Protein 4BA0 (pdb70)

Radius of gyration: 27.2 Å; Cα contacts (8 Å, |Δi|>4): 2046; chains: 1; bounding box: 82×53×77 Å

B-factor: mean 31.56, std 13.12, range [14.11, 108.42]

Nearest PDB structures (foldseek):
  4ba0-assembly1_A  TM=1.001E+00  e=0.000E+00  Cellvibrio japonicus
  4b9y-assembly1_A  TM=1.001E+00  e=0.000E+00  Cellvibrio japonicus
  5npc-assembly1_A  TM=1.001E+00  e=0.000E+00  Cellvibrio japonicus
  5i23-assembly1_A  TM=1.001E+00  e=0.000E+00  Cellvibrio japonicus Ueda107
  6jr7-assembly4_D  TM=9.353E-01  e=4.640E-83  Flavobacterium johnsoniae UW101

Sequence (781 aa):
AVFYKEHKLRNDGLVITTNQGNIRLQFKSEAAIEVLYRADSKQLPSFALAQPESAIKAQLTETENHLQFSGGTLTARIQKRPFAISYYRRDSELLLAEESGFQVNKINFRFYLSPGEKILGGGQRILGMDRRGQRFPLYNRAHYGYSSDHSGQMYFGLPAIMSSKQYILVFDNSASGAMDIGKTESDILQLEAKSGRSAYILVAGNSYPSLIENFTQVTGRQPLPPRWALGSFASRFGYRSEAETRATVQKYKTEDFPLDTIVLDLYWFGKDIKGHMGNLDWDKENFPTPLDMMADFKQQGVKTVLITEPFVLTSSKRWDDAVKAKALAKDPQGQPKAFELYFGNGGIIDVFSKEGSRWFSSSIYKDLSKQGVAGWWGDLGEPEMHPEDTQHAIGDADTVHNAYGHRWAEMLYQQQLDQFPELRPFIMMRAGFVGSQRYGMIPWTGDVSRTWGGLASQVELALQMSLLGFGYIHSDLGGFADGETLDKEMYIRWLQYGVFQPVYRPHGQDHIPSEPVFQDEETKAILRPLVKLRYRMLPYIYTAAYQNTLTGMPLMRPLFFSDEKNPALIDNKTSYFWGDSLLVTPITQAGVESVSIPAPKGVWFDFWKDTRYQTDGAPLTLPTDLHTIPVLVKAGAFMPYVPAVSTTEDYRSDSLEIHYYADASVPLAQGEIFEDDGKDPNSIKRNQFDLLTLQATHTDNQLHFQLARTGKGYRGMPERRATTLVIHNASDQYQHLDINGKTIAIAQADCCASTPALACCYDQERRQLQLVFTWGREALNLRLHK

InterPro domains:
  IPR000322 Glycoside hydrolase family 31, TIM barrel domain [PF01055] (257-577)
  IPR011013 Galactose mutarotase-like domain superfamily [SSF74650] (38-241)
  IPR013780 Glycosyl hydrolase, all-beta [G3DSA:2.60.40.1180] (618-668)
  IPR013780 Glycosyl hydrolase, all-beta [G3DSA:2.60.40.1180] (669-816)
  IPR017853 Glycoside hydrolase superfamily [SSF51445] (245-586)
  IPR025887 Glycoside hydrolase family 31, N-terminal domain [PF13802] (57-214)
  IPR048395 Glycosyl hydrolase family 31, C-terminal domain [PF21365] (585-670)

Secondary structure (DSSP, 8-state):
---EEEEE--SSSEEEEETTEEEEEEEEETTEEEEEESTTS--PPPSS-SSTT-----EEEE-SSEEEEE-SSEEEEEETTTTEEEEEETTEEEEEEEEEEE---EEEEEE--TT--EEEEES-BS-S--TTEEEEE-----TT--S-BSS-S-EEEEEEETTSEEEEE---SSEEEEESSSSTTEEEEEESSS--EEEEEE-SSHHHHHHHHHHHH-PPPPPPGGGGSBEE--B---SHHHHHHHHHHHHHHT----EEEE-GGGS-SSSSS-TT--S--TTT-S-HHHHHHHHHHTT-EEEEEE-SEEETTSTTHHHHHHTT-B-B-TTSSBP-EEETTEEEEEB-TTSHHHHHHHHHHHHHHHHHT--EEEE--TTTSS--TT-EETTEEHHHHGGGHHHHHHHHHHHHHHHH-TTS---EEES---TTGGGGTEEEB--S-BSSHHHHHTHHHHHHHHHHTT-TT-B--BT--B--SS--HHHHHHHHHHHHTSS-B-B--BTTS--SGGGS-HHHHHHHHHHHHHHHHTHHHHHHHHHHHHHH---SEEEGGGG-TT-GGGGG--S-EEETTTEEE----STT--EEEE---SEEEEETTT--EEEESSSPEEEE--SS---EEEETT-EEEE----SSGGG---SEEEEEEE--TT-SEEEEEEEE--S--TTTTTTT-SEEEEEEEEE-SSEEEEEEEEES---TT--SSEEEEEEEET--TT--EEEETTEEEE-B-S-GGGS--SEEEETTTTEEEEEEEE-SS-EEEEEE-

Organism: Cellvibrio japonicus (strain Ueda107) (NCBI:txid498211)

Foldseek 3Di:
DKFWDDWDCPPVWIWTQIPVGIWIWFALAQFKIKIFPNPVDDFDFFLQ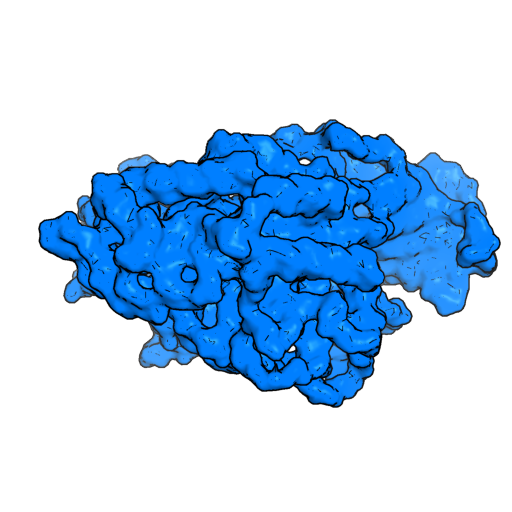FPDRPDGDHWDWDDDPFWIWTHGNFKIWIFGGVRTWIWIDGPNHTQWIWDVAFDDPFTKGKTFADVPKFKAFQADWQCFRGQAQHKAKPFAADDAADFRGGRHHHATEQWMAILSAKIKHQRFQFTWMWHRCNVPVTMTMTTGRGGTRMMMMGGAPALLRRLLRSCVTRHFFQQAFLQQLAAEAAEQAQQALVSQVVSLVLCVVLVFFAQEYEHEDNQQHNDQAQAAQLLHGPCVGYVDVLVSLVVCVVVNYAYEYEHEQKHAPSYPCNVVCQVLVQFWAFPVSHHDWDQDPRGITTGGQLVDPSNLVVVLVSVLVVVVSGHQAYEYECQCVNDFDQRTHHPRGTCRRNNQARVLSVLQSNLVSCCVNCVFFGYAYEYAGHYNSSSNSVYQYERPQHHLALSSLLSFLSNQQSNLSRQHQRYYYQQNGADDDQERPLLSNLLRQQVLLLGRGNHHYYHPSYRRDQSPDDPVSSVLCRVSSLVSQFQSQVNSVQSVVCSVRVNHQKAAPCSLPSPCCVSSRDRQWIDRHDWKIFGGDRDPPQFKDWAQDPAAWKAFPVQRDIDGDRGGTDIGTDDSRHGTMITGAQDKRKTDGGDSYCVPDDQLEIEIEHEHDQVDQKHKDKGKAAPSTGSCCVVQQQIKIKMWMWGDHPWKIKIKIAIDTPHHPPHDQKHWYKYKYFQADPPFQWKAKVRNIDGEDADCPVPDPDQWYADVVRRIIIHIDIHGHDMIMMMTGD

Structure (mmCIF, N/CA/C/O backbone):
data_4BA0
#
_entry.id   4BA0
#
_cell.length_a   197.230
_cell.length_b   197.230
_cell.length_c   103.060
_cell.angle_alpha   90.00
_cell.angle_beta   90.00
_cell.angle_gamma   120.00
#
_symmetry.space_group_name_H-M   'P 6 2 2'
#
loop_
_entity.id
_entity.type
_entity.pdbx_description
1 polymer 'ALPHA-GLUCOSIDASE, PUTATIVE, ADG31B'
2 non-polymer ARGININE
3 non-polymer 5-fluoro-beta-D-glucopyranose
4 non-polymer 1,2-ETHANEDIOL
5 non-polymer 'SULFATE ION'
6 non-polymer 'TRIETHYLENE GLYCOL'
7 non-polymer DI(HYDROXYETHYL)ETHER
8 water water
#
loop_
_atom_site.group_PDB
_atom_site.id
_atom_site.type_symbol
_atom_site.label_atom_id
_atom_site.label_alt_id
_atom_site.label_comp_id
_atom_site.label_asym_id
_atom_site.label_entity_id
_atom_site.label_seq_id
_atom_site.pdbx_PDB_ins_code
_atom_site.Cartn_x
_atom_site.Cartn_y
_atom_site.Cartn_z
_atom_site.occupancy
_atom_site.B_iso_or_equiv
_atom_site.auth_seq_id
_atom_site.auth_comp_id
_atom_site.auth_asym_id
_atom_site.auth_atom_id
_atom_site.pdbx_PDB_model_num
ATOM 1 N N . ALA A 1 35 ? 33.007 74.304 -11.841 1.00 59.44 35 ALA A N 1
ATOM 2 C CA . ALA A 1 35 ? 31.908 73.908 -12.718 1.00 60.63 35 ALA A CA 1
ATOM 3 C C . ALA A 1 35 ? 31.323 72.554 -12.314 1.00 55.79 35 ALA A C 1
ATOM 4 O O . ALA A 1 35 ? 32.033 71.549 -12.269 1.00 47.08 35 ALA A O 1
ATOM 6 N N . VAL A 1 36 ? 30.024 72.541 -12.023 1.00 48.65 36 VAL A N 1
ATOM 7 C CA . VAL A 1 36 ? 29.331 71.322 -11.614 1.00 47.75 36 VAL A CA 1
ATOM 8 C C . VAL A 1 36 ? 28.113 71.073 -12.496 1.00 45.94 36 VAL A C 1
ATOM 9 O O . VAL A 1 36 ? 27.371 71.998 -12.825 1.00 40.70 36 VAL A O 1
ATOM 13 N N . PHE A 1 37 ? 27.911 69.819 -12.878 1.00 42.37 37 PHE A N 1
ATOM 14 C CA . PHE A 1 37 ? 26.753 69.459 -13.687 1.00 39.90 37 PHE A CA 1
ATOM 15 C C . PHE A 1 37 ? 26.266 68.044 -13.394 1.00 46.18 37 PHE A C 1
ATOM 16 O O . PHE A 1 37 ? 27.018 67.198 -12.903 1.00 46.65 37 PHE A O 1
ATOM 24 N N . TYR A 1 38 ? 24.994 67.809 -13.693 1.00 43.00 38 TYR A N 1
ATOM 25 C CA . TYR A 1 38 ? 24.356 66.527 -13.452 1.00 40.88 38 TYR A CA 1
ATOM 26 C C . TYR A 1 38 ? 24.881 65.463 -14.413 1.00 44.18 38 TYR A C 1
ATOM 27 O O . TYR A 1 38 ? 25.142 65.746 -15.583 1.00 46.20 38 TYR A O 1
ATOM 36 N N . LYS A 1 39 ? 25.038 64.239 -13.913 1.00 48.38 39 LYS A N 1
ATOM 37 C CA . LYS A 1 39 ? 25.432 63.116 -14.763 1.00 48.42 39 LYS A CA 1
ATOM 38 C C . LYS A 1 39 ? 24.398 61.996 -14.731 1.00 49.82 39 LYS A C 1
ATOM 39 O O . LYS A 1 39 ? 23.995 61.492 -15.777 1.00 56.19 39 LYS A O 1
ATOM 45 N N . GLU A 1 40 ? 23.968 61.616 -13.531 1.00 49.12 40 GLU A N 1
ATOM 46 C CA . GLU A 1 40 ? 23.062 60.478 -13.362 1.00 50.85 40 GLU A CA 1
ATOM 47 C C . GLU A 1 40 ? 22.375 60.498 -11.993 1.00 52.33 40 GLU A C 1
ATOM 48 O O . GLU A 1 40 ? 22.831 61.181 -11.073 1.00 50.32 40 GLU A O 1
ATOM 50 N N . HIS A 1 41 ? 21.273 59.761 -11.864 1.00 45.95 41 HIS A N 1
ATOM 51 C CA . HIS A 1 41 ? 20.618 59.595 -10.570 1.00 51.91 41 HIS A CA 1
ATOM 52 C C . HIS A 1 41 ? 20.025 58.198 -10.392 1.00 54.64 41 HIS A C 1
ATOM 53 O O . HIS A 1 41 ? 19.733 57.506 -11.368 1.00 57.51 41 HIS A O 1
ATOM 60 N N . LYS A 1 42 ? 19.872 57.788 -9.134 1.00 56.47 42 LYS A N 1
ATOM 61 C CA . LYS A 1 42 ? 19.208 56.537 -8.779 1.00 57.95 42 LYS A CA 1
ATOM 62 C C . LYS A 1 42 ? 18.176 56.876 -7.714 1.00 58.22 42 LYS A C 1
ATOM 63 O O . LYS A 1 42 ? 18.411 57.752 -6.883 1.00 56.64 42 LYS A O 1
ATOM 65 N N . LEU A 1 43 ? 17.040 56.189 -7.723 1.00 60.30 43 LEU A N 1
ATOM 66 C CA . LEU A 1 43 ? 15.924 56.600 -6.877 1.00 72.08 43 LEU A CA 1
ATOM 67 C C . LEU A 1 43 ? 15.571 55.628 -5.751 1.00 85.28 43 LEU A C 1
ATOM 68 O O . LEU A 1 43 ? 14.476 55.690 -5.198 1.00 95.01 43 LEU A O 1
ATOM 73 N N . ARG A 1 44 ? 16.489 54.744 -5.386 1.00 90.05 44 ARG A N 1
ATOM 74 C CA . ARG A 1 44 ? 16.158 53.757 -4.364 1.00 98.95 44 ARG A CA 1
ATOM 75 C C . ARG A 1 44 ? 17.068 53.828 -3.138 1.00 97.02 44 ARG A C 1
ATOM 76 O O . ARG A 1 44 ? 18.290 53.764 -3.274 1.00 96.89 44 ARG A O 1
ATOM 77 N N . ASN A 1 45 ? 16.487 53.968 -1.942 1.00 92.74 45 ASN A N 1
ATOM 78 C CA . ASN A 1 45 ? 15.040 54.093 -1.726 1.00 92.78 45 ASN A CA 1
ATOM 79 C C . ASN A 1 45 ? 14.742 54.405 -0.257 1.00 84.89 45 ASN A C 1
ATOM 80 O O . ASN A 1 45 ? 15.326 53.785 0.631 1.00 89.64 45 ASN A O 1
ATOM 82 N N . ASP A 1 46 ? 13.850 55.357 0.015 1.00 70.34 46 ASP A N 1
ATOM 83 C CA . ASP A 1 46 ? 13.187 56.166 -1.000 1.00 68.42 46 ASP A CA 1
ATOM 84 C C . ASP A 1 46 ? 13.956 57.463 -1.207 1.00 63.99 46 ASP A C 1
ATOM 85 O O . ASP A 1 46 ? 13.357 58.523 -1.401 1.00 57.90 46 ASP A O 1
ATOM 90 N N . GLY A 1 47 ? 15.279 57.386 -1.140 1.00 60.67 47 GLY A N 1
ATOM 91 C CA . GLY A 1 47 ? 16.107 58.567 -1.295 1.00 59.99 47 GLY A CA 1
ATOM 92 C C . GLY A 1 47 ? 16.555 58.756 -2.728 1.00 57.99 47 GLY A C 1
ATOM 93 O O . GLY A 1 47 ? 16.710 57.786 -3.472 1.00 56.40 47 GLY A O 1
ATOM 94 N N . LEU A 1 48 ? 16.755 60.011 -3.118 1.00 50.02 48 LEU A N 1
ATOM 95 C CA . LEU A 1 48 ? 17.288 60.324 -4.437 1.00 44.86 48 LEU A CA 1
ATOM 96 C C . LEU A 1 48 ? 18.799 60.471 -4.362 1.00 46.85 48 LEU A C 1
ATOM 97 O O . LEU A 1 48 ? 19.321 61.283 -3.596 1.00 43.11 48 LEU A O 1
ATOM 102 N N . VAL A 1 49 ? 19.506 59.673 -5.151 1.00 44.67 49 VAL A N 1
ATOM 103 C CA . VAL A 1 49 ? 20.955 59.754 -5.190 1.00 44.53 49 VAL A CA 1
ATOM 104 C C . VAL A 1 49 ? 21.407 60.305 -6.532 1.00 42.70 49 VAL A C 1
ATOM 105 O O . VAL A 1 49 ? 21.239 59.665 -7.565 1.00 46.33 49 VAL A O 1
ATOM 109 N N . ILE A 1 50 ? 21.988 61.497 -6.506 1.00 38.85 50 ILE A N 1
ATOM 110 C CA . ILE A 1 50 ? 22.403 62.174 -7.727 1.00 40.95 50 ILE A CA 1
ATOM 111 C C . ILE A 1 50 ? 23.921 62.148 -7.880 1.00 45.08 50 ILE A C 1
ATOM 112 O O . ILE A 1 50 ? 24.657 62.383 -6.918 1.00 44.72 50 ILE A O 1
ATOM 117 N N . THR A 1 51 ? 24.383 61.839 -9.088 1.00 41.87 51 THR A N 1
ATOM 118 C CA . THR A 1 51 ? 25.800 61.898 -9.399 1.00 42.46 51 THR A CA 1
ATOM 119 C C . THR A 1 51 ? 26.084 63.121 -10.256 1.00 42.21 51 THR A C 1
ATOM 120 O O . THR A 1 51 ? 25.475 63.313 -11.306 1.00 46.16 51 THR A O 1
ATOM 124 N N . THR A 1 52 ? 26.999 63.963 -9.797 1.00 43.94 52 THR A N 1
ATOM 125 C CA . THR A 1 52 ? 27.480 65.064 -10.617 1.00 40.56 52 THR A CA 1
ATOM 126 C C . THR A 1 52 ? 28.910 64.737 -11.014 1.00 41.25 52 THR A C 1
ATOM 127 O O . THR A 1 52 ? 29.449 63.713 -10.602 1.00 45.41 52 THR A O 1
ATOM 131 N N . ASN A 1 53 ? 29.523 65.599 -11.814 1.00 39.03 53 ASN A N 1
ATOM 132 C CA . ASN A 1 53 ? 30.921 65.412 -12.170 1.00 44.78 53 ASN A CA 1
ATOM 133 C C . ASN A 1 53 ? 31.825 65.498 -10.939 1.00 50.07 53 ASN A C 1
ATOM 134 O O . ASN A 1 53 ? 33.012 65.184 -11.009 1.00 47.33 53 ASN A O 1
ATOM 139 N N . GLN A 1 54 ? 31.259 65.918 -9.810 1.00 52.92 54 GLN A N 1
ATOM 140 C CA . GLN A 1 54 ? 32.056 66.121 -8.604 1.00 58.17 54 GLN A CA 1
ATOM 141 C C . GLN A 1 54 ? 31.768 65.137 -7.468 1.00 58.70 54 GLN A C 1
ATOM 142 O O . GLN A 1 54 ? 32.468 65.138 -6.457 1.00 64.37 54 GLN A O 1
ATOM 148 N N . GLY A 1 55 ? 30.750 64.297 -7.631 1.00 52.24 55 GLY A N 1
ATOM 149 C CA . GLY A 1 55 ? 30.447 63.296 -6.625 1.00 50.41 55 GLY A CA 1
ATOM 150 C C . GLY A 1 55 ? 28.962 63.088 -6.389 1.00 49.51 55 GLY A C 1
ATOM 151 O O . GLY A 1 55 ? 28.132 63.549 -7.170 1.00 45.63 55 GLY A O 1
ATOM 152 N N . ASN A 1 56 ? 28.630 62.389 -5.307 1.00 50.11 56 ASN A N 1
ATOM 153 C CA . ASN A 1 56 ? 27.244 62.027 -5.019 1.00 49.20 56 ASN A CA 1
ATOM 154 C C . ASN A 1 56 ? 26.535 62.963 -4.044 1.00 41.82 56 ASN A C 1
ATOM 155 O O . ASN A 1 56 ? 27.140 63.472 -3.097 1.00 38.17 56 ASN A O 1
ATOM 160 N N . ILE A 1 57 ? 25.242 63.169 -4.291 1.00 35.01 57 ILE A N 1
ATOM 161 C CA . ILE A 1 57 ? 24.371 63.951 -3.416 1.00 34.18 57 ILE A CA 1
ATOM 162 C C . ILE A 1 57 ? 23.127 63.131 -3.078 1.00 39.41 57 ILE A C 1
ATOM 163 O O . ILE A 1 57 ? 22.455 62.621 -3.973 1.00 44.49 57 ILE A O 1
ATOM 168 N N . ARG A 1 58 ? 22.821 63.002 -1.791 1.00 39.06 58 ARG A N 1
ATOM 169 C CA . ARG A 1 58 ? 21.668 62.206 -1.375 1.00 40.01 58 ARG A CA 1
ATOM 170 C C . ARG A 1 58 ? 20.569 63.105 -0.841 1.00 41.00 58 ARG A C 1
ATOM 171 O O . ARG A 1 58 ? 20.803 63.905 0.062 1.00 39.04 58 ARG A O 1
ATOM 179 N N . LEU A 1 59 ? 19.373 62.975 -1.403 1.00 42.45 59 LEU A N 1
ATOM 180 C CA . LEU A 1 59 ? 18.228 63.737 -0.922 1.00 42.18 59 LEU A CA 1
ATOM 181 C C . LEU A 1 59 ? 17.198 62.797 -0.303 1.00 42.53 59 LEU A C 1
ATOM 182 O O . LEU A 1 59 ? 16.822 61.797 -0.911 1.00 41.61 59 LEU A O 1
ATOM 187 N N . GLN A 1 60 ? 16.758 63.112 0.912 1.00 37.56 60 GLN A N 1
ATOM 188 C CA . GLN A 1 60 ? 15.748 62.306 1.596 1.00 41.77 60 GLN A CA 1
ATOM 189 C C . GLN A 1 60 ? 14.758 63.198 2.320 1.00 39.37 60 GLN A C 1
ATOM 190 O O . GLN A 1 60 ? 15.148 64.087 3.080 1.00 34.39 60 GLN A O 1
ATOM 196 N N . PHE A 1 61 ? 13.474 62.970 2.074 1.00 40.11 61 PHE A N 1
ATOM 197 C CA . PHE A 1 61 ? 12.449 63.672 2.827 1.00 40.64 61 PHE A CA 1
ATOM 198 C C . PHE A 1 61 ? 12.340 63.042 4.211 1.00 41.46 61 PHE A C 1
ATOM 199 O O . PHE A 1 61 ? 12.198 61.826 4.340 1.00 43.40 61 PHE A O 1
ATOM 207 N N . LYS A 1 62 ? 12.448 63.870 5.244 1.00 35.78 62 LYS A N 1
ATOM 208 C CA . LYS A 1 62 ? 12.297 63.401 6.616 1.00 38.07 62 LYS A CA 1
ATOM 209 C C . LYS A 1 62 ? 10.845 63.576 7.046 1.00 41.51 62 LYS A C 1
ATOM 210 O O . LYS A 1 62 ? 10.425 63.088 8.096 1.00 39.10 62 LYS A O 1
ATOM 216 N N . SER A 1 63 ? 10.093 64.289 6.215 1.00 41.35 63 SER A N 1
ATOM 217 C CA . SER A 1 63 ? 8.657 64.468 6.382 1.00 38.53 63 SER A CA 1
ATOM 218 C C . SER A 1 63 ? 8.147 65.099 5.095 1.00 38.99 63 SER A C 1
ATOM 219 O O . SER A 1 63 ? 8.922 65.329 4.170 1.00 39.35 63 SER A O 1
ATOM 222 N N . GLU A 1 64 ? 6.852 65.385 5.028 1.00 37.08 64 GLU A N 1
ATOM 223 C CA . GLU A 1 64 ? 6.287 66.001 3.835 1.00 43.57 64 GLU A CA 1
ATOM 224 C C . GLU A 1 64 ? 6.765 67.445 3.672 1.00 45.77 64 GLU A C 1
ATOM 225 O O . GLU A 1 64 ? 6.637 68.027 2.592 1.00 45.81 64 GLU A O 1
ATOM 228 N N . ALA A 1 65 ? 7.313 68.014 4.745 1.00 40.05 65 ALA A N 1
ATOM 229 C CA . ALA A 1 65 ? 7.686 69.425 4.754 1.00 36.44 65 ALA A CA 1
ATOM 230 C C . ALA A 1 65 ? 9.183 69.667 4.949 1.00 38.13 65 ALA A C 1
ATOM 231 O O . ALA A 1 65 ? 9.616 70.818 5.029 1.00 35.82 65 ALA A O 1
ATOM 233 N N . ALA A 1 66 ? 9.970 68.599 5.030 1.00 35.57 66 ALA A N 1
ATOM 234 C CA . ALA A 1 66 ? 11.386 68.750 5.380 1.00 32.33 66 ALA A CA 1
ATOM 235 C C . ALA A 1 66 ? 12.284 67.801 4.601 1.00 35.28 66 ALA A C 1
ATOM 236 O O . ALA A 1 66 ? 12.003 66.607 4.499 1.00 37.66 66 ALA A O 1
ATOM 238 N N . ILE A 1 67 ? 13.374 68.333 4.061 1.00 31.11 67 ILE A N 1
ATOM 239 C CA . ILE A 1 67 ? 14.274 67.531 3.248 1.00 33.01 67 ILE A CA 1
ATOM 240 C C . ILE A 1 67 ? 15.700 67.654 3.771 1.00 35.34 67 ILE A C 1
ATOM 241 O O . ILE A 1 67 ? 16.130 68.739 4.182 1.00 30.95 67 ILE A O 1
ATOM 246 N N . GLU A 1 68 ? 16.414 66.529 3.777 1.00 34.38 68 GLU A N 1
ATOM 247 C CA . GLU A 1 68 ? 17.828 66.499 4.125 1.00 36.97 68 GLU A CA 1
ATOM 248 C C . GLU A 1 68 ? 18.628 66.340 2.840 1.00 39.36 68 GLU A C 1
ATOM 249 O O . GLU A 1 68 ? 18.369 65.434 2.049 1.00 37.32 68 GLU A O 1
ATOM 255 N N . VAL A 1 69 ? 19.593 67.233 2.638 1.00 36.23 69 VAL A N 1
ATOM 256 C CA . VAL A 1 69 ? 20.452 67.213 1.460 1.00 34.85 69 VAL A CA 1
ATOM 257 C C . VAL A 1 69 ? 21.900 66.946 1.879 1.00 35.44 69 VAL A C 1
ATOM 258 O O . VAL A 1 69 ? 22.526 67.779 2.539 1.00 34.09 69 VAL A O 1
ATOM 262 N N . LEU A 1 70 ? 22.418 65.781 1.499 1.00 32.40 70 LEU A N 1
ATOM 263 C CA . LEU A 1 70 ? 23.754 65.357 1.902 1.00 34.88 70 LEU A CA 1
ATOM 264 C C . LEU A 1 70 ? 24.706 65.357 0.710 1.00 37.96 70 LEU A C 1
ATOM 265 O O . LEU A 1 70 ? 24.565 64.547 -0.207 1.00 38.07 70 LEU A O 1
ATOM 270 N N . TYR A 1 71 ? 25.669 66.272 0.720 1.00 36.33 71 TYR A N 1
ATOM 271 C CA . TYR A 1 71 ? 26.718 66.266 -0.290 1.00 35.89 71 TYR A CA 1
ATOM 272 C C . TYR A 1 71 ? 27.837 65.329 0.153 1.00 33.47 71 TYR A C 1
ATOM 273 O O . TYR A 1 71 ? 27.900 64.945 1.318 1.00 36.96 71 TYR A O 1
ATOM 282 N N . ARG A 1 72 ? 28.713 64.964 -0.778 1.00 35.96 72 ARG A N 1
ATOM 283 C CA . ARG A 1 72 ? 29.733 63.945 -0.534 1.00 40.41 72 ARG A CA 1
ATOM 284 C C . ARG A 1 72 ? 29.109 62.678 0.056 1.00 39.05 72 ARG A C 1
ATOM 285 O O . ARG A 1 72 ? 29.674 62.056 0.960 1.00 38.74 72 ARG A O 1
ATOM 293 N N . ALA A 1 73 ? 27.950 62.294 -0.466 1.00 34.90 73 ALA A N 1
ATOM 294 C CA . ALA A 1 73 ? 27.180 61.200 0.116 1.00 39.56 73 ALA A CA 1
ATOM 295 C C . ALA A 1 73 ? 27.946 59.896 -0.001 1.00 45.00 73 ALA A C 1
ATOM 296 O O . ALA A 1 73 ? 27.714 58.953 0.749 1.00 47.71 73 ALA A O 1
ATOM 298 N N . ASP A 1 74 ? 28.871 59.881 -0.955 1.00 49.56 74 ASP A N 1
ATOM 299 C CA . ASP A 1 74 ? 29.773 58.772 -1.221 1.00 64.35 74 ASP A CA 1
ATOM 300 C C . ASP A 1 74 ? 30.688 58.450 -0.035 1.00 67.02 74 ASP A C 1
ATOM 301 O O . ASP A 1 74 ? 30.997 57.285 0.224 1.00 68.61 74 ASP A O 1
ATOM 306 N N . SER A 1 75 ? 31.120 59.485 0.682 1.00 60.17 75 SER A N 1
ATOM 307 C CA . SER A 1 75 ? 32.171 59.337 1.687 1.00 52.87 75 SER A CA 1
ATOM 308 C C . SER A 1 75 ? 31.649 59.096 3.100 1.00 51.49 75 SER A C 1
ATOM 309 O O . SER A 1 75 ? 30.457 59.235 3.368 1.00 48.29 75 SER A O 1
ATOM 312 N N . LYS A 1 76 ? 32.558 58.729 4.000 1.00 49.28 76 LYS A N 1
ATOM 313 C CA . LYS A 1 76 ? 32.221 58.570 5.410 1.00 46.89 76 LYS A CA 1
ATOM 314 C C . LYS A 1 76 ? 32.357 59.906 6.120 1.00 42.68 76 LYS A C 1
ATOM 315 O O . LYS A 1 76 ? 33.387 60.576 6.018 1.00 39.79 76 LYS A O 1
ATOM 321 N N . GLN A 1 77 ? 31.314 60.299 6.836 1.00 39.78 77 GLN A N 1
ATOM 322 C CA . GLN A 1 77 ? 31.357 61.537 7.599 1.00 41.37 77 GLN A CA 1
ATOM 323 C C . GLN A 1 77 ? 30.508 61.421 8.855 1.00 38.80 77 GLN A C 1
ATOM 324 O O . GLN A 1 77 ? 29.792 60.438 9.028 1.00 38.37 77 GLN A O 1
ATOM 330 N N . LEU A 1 78 ? 30.609 62.409 9.740 1.00 35.40 78 LEU A N 1
ATOM 331 C CA . LEU A 1 78 ? 29.818 62.404 10.964 1.00 41.38 78 LEU A CA 1
ATOM 332 C C . LEU A 1 78 ? 28.341 62.269 10.630 1.00 38.86 78 LEU A C 1
ATOM 333 O O . LEU A 1 78 ? 27.890 62.744 9.590 1.00 33.96 78 LEU A O 1
ATOM 338 N N . PRO A 1 79 ? 27.584 61.613 11.515 1.00 40.29 79 PRO A N 1
ATOM 339 C CA . PRO A 1 79 ? 26.141 61.486 11.315 1.00 35.00 79 PRO A CA 1
ATOM 340 C C . PRO A 1 79 ? 25.450 62.807 11.592 1.00 36.26 79 PRO A C 1
ATOM 341 O O . PRO A 1 79 ? 26.057 63.742 12.127 1.00 33.41 79 PRO A O 1
ATOM 345 N N . SER A 1 80 ? 24.177 62.878 11.233 1.00 34.07 80 SER A N 1
ATOM 346 C CA . SER A 1 80 ? 23.357 64.016 11.598 1.00 34.16 80 SER A CA 1
ATOM 347 C C . SER A 1 80 ? 23.238 64.131 13.115 1.00 35.99 80 SER A C 1
ATOM 348 O O . SER A 1 80 ? 23.109 63.127 13.817 1.00 32.96 80 SER A O 1
ATOM 351 N N . PHE A 1 81 ? 23.275 65.360 13.619 1.00 30.84 81 PHE A N 1
ATOM 352 C CA . PHE A 1 81 ? 22.964 65.610 15.021 1.00 31.45 81 PHE A CA 1
ATOM 353 C C . PHE A 1 81 ? 21.600 66.274 15.144 1.00 32.84 81 PHE A C 1
ATOM 354 O O . PHE A 1 81 ? 20.925 66.139 16.167 1.00 30.70 81 PHE A O 1
ATOM 362 N N . ALA A 1 82 ? 21.199 66.992 14.100 1.00 29.20 82 ALA A N 1
ATOM 363 C CA . ALA A 1 82 ? 19.977 67.793 14.149 1.00 28.60 82 ALA A CA 1
ATOM 364 C C . ALA A 1 82 ? 18.698 66.966 14.055 1.00 32.44 82 ALA A C 1
ATOM 365 O O . ALA A 1 82 ? 17.664 67.371 14.571 1.00 28.78 82 ALA A O 1
ATOM 367 N N . LEU A 1 83 ? 18.767 65.820 13.384 1.00 34.38 83 LEU A N 1
ATOM 368 C CA . LEU A 1 83 ? 17.571 65.010 13.129 1.00 33.69 83 LEU A CA 1
ATOM 369 C C . LEU A 1 83 ? 17.246 64.050 14.264 1.00 31.89 83 LEU A C 1
ATOM 370 O O . LEU A 1 83 ? 18.125 63.347 14.770 1.00 31.58 83 LEU A O 1
ATOM 375 N N . ALA A 1 84 ? 15.976 64.019 14.656 1.00 28.63 84 ALA A N 1
ATOM 376 C CA . ALA A 1 84 ? 15.516 63.093 15.682 1.00 29.84 84 ALA A CA 1
ATOM 377 C C . ALA A 1 84 ? 15.501 61.662 15.146 1.00 34.23 84 ALA A C 1
ATOM 378 O O . ALA A 1 84 ? 15.734 60.707 15.890 1.00 38.59 84 ALA A O 1
ATOM 380 N N . GLN A 1 85 ? 15.210 61.521 13.856 1.00 33.69 85 GLN A N 1
ATOM 381 C CA . GLN A 1 85 ? 15.237 60.222 13.187 1.00 42.42 85 GLN A CA 1
ATOM 382 C C . GLN A 1 85 ? 16.056 60.294 11.899 1.00 42.17 85 GLN A C 1
ATOM 383 O O . GLN A 1 85 ? 15.504 60.409 10.804 1.00 37.85 85 GLN A O 1
ATOM 389 N N . PRO A 1 86 ? 17.385 60.226 12.032 1.00 43.68 86 PRO A N 1
ATOM 390 C CA . PRO A 1 86 ? 18.305 60.429 10.907 1.00 45.68 86 PRO A CA 1
ATOM 391 C C . PRO A 1 86 ? 18.080 59.454 9.753 1.00 48.66 86 PRO A C 1
ATOM 392 O O . PRO A 1 86 ? 18.268 59.831 8.595 1.00 48.22 86 PRO A O 1
ATOM 396 N N . GLU A 1 87 ? 17.681 58.225 10.062 1.00 48.17 87 GLU A N 1
ATOM 397 C CA . GLU A 1 87 ? 17.572 57.184 9.040 1.00 54.18 87 GLU A CA 1
ATOM 398 C C . GLU A 1 87 ? 16.246 57.206 8.270 1.00 52.92 87 GLU A C 1
ATOM 399 O O . GLU A 1 87 ? 16.116 56.562 7.234 1.00 49.56 87 GLU A O 1
ATOM 402 N N . SER A 1 88 ? 15.266 57.956 8.759 1.00 52.88 88 SER A N 1
ATOM 403 C CA . SER A 1 88 ? 13.964 57.971 8.097 1.00 58.10 88 SER A CA 1
ATOM 404 C C . SER A 1 88 ? 14.026 58.602 6.704 1.00 56.80 88 SER A C 1
ATOM 405 O O . SER A 1 88 ? 14.892 59.430 6.416 1.00 55.73 88 SER A O 1
ATOM 408 N N . ALA A 1 89 ? 13.102 58.184 5.844 1.00 54.79 89 ALA A N 1
ATOM 409 C CA . ALA A 1 89 ? 12.973 58.716 4.492 1.00 53.81 89 ALA A CA 1
ATOM 410 C C . ALA A 1 89 ? 11.588 58.370 3.958 1.00 56.47 89 ALA A C 1
ATOM 411 O O . ALA A 1 89 ? 11.323 57.223 3.597 1.00 59.51 89 ALA A O 1
ATOM 413 N N . ILE A 1 90 ? 10.700 59.356 3.917 1.00 51.74 90 ILE A N 1
ATOM 414 C CA . ILE A 1 90 ? 9.328 59.111 3.484 1.00 54.99 90 ILE A CA 1
ATOM 415 C C . ILE A 1 90 ? 9.208 59.091 1.964 1.00 60.11 90 ILE A C 1
ATOM 416 O O . ILE A 1 90 ? 10.050 59.645 1.251 1.00 58.56 90 ILE A O 1
ATOM 421 N N . LYS A 1 91 ? 8.160 58.435 1.477 1.00 62.09 91 LYS A N 1
ATOM 422 C CA . LYS A 1 91 ? 7.946 58.258 0.046 1.00 65.21 91 LYS A CA 1
ATOM 423 C C . LYS A 1 91 ? 7.664 59.585 -0.650 1.00 57.83 91 LYS A C 1
ATOM 424 O O . LYS A 1 91 ? 6.742 60.308 -0.280 1.00 58.16 91 LYS A O 1
ATOM 430 N N . ALA A 1 92 ? 8.464 59.893 -1.664 1.00 57.38 92 ALA A N 1
ATOM 431 C CA . ALA A 1 92 ? 8.307 61.124 -2.424 1.00 58.29 92 ALA A CA 1
ATOM 432 C C . ALA A 1 92 ? 8.127 60.797 -3.897 1.00 60.33 92 ALA A C 1
ATOM 433 O O . ALA A 1 92 ? 8.300 59.648 -4.307 1.00 64.06 92 ALA A O 1
ATOM 435 N N . GLN A 1 93 ? 7.778 61.798 -4.697 1.00 56.21 93 GLN A N 1
ATOM 436 C CA . GLN A 1 93 ? 7.633 61.574 -6.130 1.00 59.52 93 GLN A CA 1
ATOM 437 C C . GLN A 1 93 ? 8.757 62.242 -6.913 1.00 56.44 93 GLN A C 1
ATOM 438 O O . GLN A 1 93 ? 9.127 63.389 -6.643 1.00 49.45 93 GLN A O 1
ATOM 444 N N . LEU A 1 94 ? 9.298 61.507 -7.878 1.00 52.59 94 LEU A N 1
ATOM 445 C CA . LEU A 1 94 ? 10.362 62.006 -8.735 1.00 50.21 94 LEU A CA 1
ATOM 446 C C . LEU A 1 94 ? 9.862 62.148 -10.165 1.00 57.56 94 LEU A C 1
ATOM 447 O O . LEU A 1 94 ? 9.238 61.233 -10.708 1.00 57.55 94 LEU A O 1
ATOM 452 N N . THR A 1 95 ? 10.125 63.303 -10.770 1.00 55.58 95 THR A N 1
ATOM 453 C CA . THR A 1 95 ? 9.765 63.538 -12.165 1.00 56.35 95 THR A CA 1
ATOM 454 C C . THR A 1 95 ? 10.930 64.201 -12.886 1.00 56.85 95 THR A C 1
ATOM 455 O O . THR A 1 95 ? 11.655 65.007 -12.303 1.00 54.05 95 THR A O 1
ATOM 459 N N . GLU A 1 96 ? 11.109 63.858 -14.155 1.00 56.03 96 GLU A N 1
ATOM 460 C CA . GLU A 1 96 ? 12.276 64.309 -14.899 1.00 61.51 96 GLU A CA 1
ATOM 461 C C . GLU A 1 96 ? 11.909 65.049 -16.177 1.00 62.78 96 GLU A C 1
ATOM 462 O O . GLU A 1 96 ? 10.936 64.714 -16.849 1.00 67.36 96 GLU A O 1
ATOM 468 N N . THR A 1 97 ? 12.702 66.065 -16.499 1.00 59.53 97 THR A N 1
ATOM 469 C CA . THR A 1 97 ? 12.559 66.800 -17.745 1.00 58.46 97 THR A CA 1
ATOM 470 C C . THR A 1 97 ? 13.935 67.015 -18.358 1.00 61.94 97 THR A C 1
ATOM 471 O O . THR A 1 97 ? 14.946 66.583 -17.798 1.00 59.94 97 THR A O 1
ATOM 475 N N . GLU A 1 98 ? 13.972 67.678 -19.508 1.00 65.56 98 GLU A N 1
ATOM 476 C CA . GLU A 1 98 ? 15.220 67.877 -20.237 1.00 69.17 98 GLU A CA 1
ATOM 477 C C . GLU A 1 98 ? 16.301 68.508 -19.367 1.00 66.38 98 GLU A C 1
ATOM 478 O O . GLU A 1 98 ? 17.457 68.087 -19.397 1.00 63.89 98 GLU A O 1
ATOM 480 N N . ASN A 1 99 ? 15.914 69.504 -18.578 1.00 65.73 99 ASN A N 1
ATOM 481 C CA . ASN A 1 99 ? 16.882 70.303 -17.837 1.00 63.74 99 ASN A CA 1
ATOM 482 C C . ASN A 1 99 ? 16.744 70.218 -16.319 1.00 57.25 99 ASN A C 1
ATOM 483 O O . ASN A 1 99 ? 17.552 70.798 -15.586 1.00 51.08 99 ASN A O 1
ATOM 488 N N . HIS A 1 100 ? 15.732 69.497 -15.846 1.00 53.15 100 HIS A N 1
ATOM 489 C CA . HIS A 1 100 ? 15.435 69.468 -14.417 1.00 53.00 100 HIS A CA 1
ATOM 490 C C . HIS A 1 100 ? 15.000 68.105 -13.889 1.00 52.12 100 HIS A C 1
ATOM 491 O O . HIS A 1 100 ? 14.475 67.271 -14.624 1.00 52.90 100 HIS A O 1
ATOM 498 N N . LEU A 1 101 ? 15.244 67.895 -12.601 1.00 52.30 101 LEU A N 1
ATOM 499 C CA . LEU A 1 101 ? 14.624 66.816 -11.848 1.00 50.54 101 LEU A CA 1
ATOM 500 C C . LEU A 1 101 ? 13.736 67.467 -10.804 1.00 53.33 101 LEU A C 1
ATOM 501 O O . LEU A 1 101 ? 14.037 68.562 -10.333 1.00 55.85 101 LEU A O 1
ATOM 506 N N . GLN A 1 102 ? 12.644 66.803 -10.438 1.00 51.59 102 GLN A N 1
ATOM 507 C CA . GLN A 1 102 ? 11.803 67.292 -9.355 1.00 53.95 102 GLN A CA 1
ATOM 508 C C . GLN A 1 102 ? 11.536 66.198 -8.333 1.00 52.74 102 GLN A C 1
ATOM 509 O O . GLN A 1 102 ? 10.967 65.154 -8.657 1.00 54.99 102 GLN A O 1
ATOM 515 N N . PHE A 1 103 ? 11.966 66.446 -7.102 1.00 44.40 103 PHE A N 1
ATOM 516 C CA . PHE A 1 103 ? 11.779 65.508 -6.006 1.00 45.40 103 PHE A CA 1
ATOM 517 C C . PHE A 1 103 ? 10.821 66.148 -5.014 1.00 44.68 103 PHE A C 1
ATOM 518 O O . PHE A 1 103 ? 11.161 67.119 -4.332 1.00 41.23 103 PHE A O 1
ATOM 526 N N . SER A 1 104 ? 9.614 65.601 -4.943 1.00 43.55 104 SER A N 1
ATOM 527 C CA . SER A 1 104 ? 8.514 66.294 -4.299 1.00 43.36 104 SER A CA 1
ATOM 528 C C . SER A 1 104 ? 7.857 65.481 -3.192 1.00 45.19 104 SER A C 1
ATOM 529 O O . SER A 1 104 ? 7.496 64.323 -3.388 1.00 49.11 104 SER A O 1
ATOM 532 N N . GLY A 1 105 ? 7.717 66.099 -2.026 1.00 46.52 105 GLY A N 1
ATOM 533 C CA . GLY A 1 105 ? 6.929 65.531 -0.948 1.00 56.02 105 GLY A CA 1
ATOM 534 C C . GLY A 1 105 ? 5.592 66.248 -0.858 1.00 62.73 105 GLY A C 1
ATOM 535 O O . GLY A 1 105 ? 5.257 67.067 -1.716 1.00 64.53 105 GLY A O 1
ATOM 536 N N . GLY A 1 106 ? 4.827 65.946 0.183 1.00 64.06 106 GLY A N 1
ATOM 537 C CA . GLY A 1 106 ? 3.546 66.595 0.405 1.00 72.16 106 GLY A CA 1
ATOM 538 C C . GLY A 1 106 ? 3.505 68.060 0.001 1.00 71.78 106 GLY A C 1
ATOM 539 O O . GLY A 1 106 ? 2.820 68.428 -0.950 1.00 79.88 106 GLY A O 1
ATOM 540 N N . THR A 1 107 ? 4.246 68.899 0.716 1.00 59.52 107 THR A N 1
ATOM 541 C CA . THR A 1 107 ? 4.204 70.336 0.474 1.00 56.46 107 THR A CA 1
ATOM 542 C C . THR A 1 107 ? 5.516 70.879 -0.103 1.00 50.52 107 THR A C 1
ATOM 543 O O . THR A 1 107 ? 5.511 71.826 -0.890 1.00 49.24 107 THR A O 1
ATOM 547 N N . LEU A 1 108 ? 6.631 70.264 0.278 1.00 43.15 108 LEU A N 1
ATOM 548 C CA . LEU A 1 108 ? 7.949 70.741 -0.137 1.00 38.79 108 LEU A CA 1
ATOM 549 C C . LEU A 1 108 ? 8.447 70.040 -1.405 1.00 41.70 108 LEU A C 1
ATOM 550 O O . LEU A 1 108 ? 8.363 68.816 -1.528 1.00 38.02 108 LEU A O 1
ATOM 555 N N . THR A 1 109 ? 8.964 70.827 -2.346 1.00 38.94 109 THR A N 1
ATOM 556 C CA . THR A 1 109 ? 9.521 70.280 -3.577 1.00 40.22 109 THR A CA 1
ATOM 557 C C . THR A 1 109 ? 10.938 70.783 -3.792 1.00 37.26 109 THR A C 1
ATOM 558 O O . THR A 1 109 ? 11.217 71.971 -3.598 1.00 37.18 109 THR A O 1
ATOM 562 N N . ALA A 1 110 ? 11.831 69.870 -4.162 1.00 33.46 110 ALA A N 1
ATOM 563 C CA . ALA A 1 110 ? 13.190 70.236 -4.545 1.00 37.28 110 ALA A CA 1
ATOM 564 C C . ALA A 1 110 ? 13.279 70.235 -6.060 1.00 42.36 110 ALA A C 1
ATOM 565 O O . ALA A 1 110 ? 12.966 69.236 -6.705 1.00 48.88 110 ALA A O 1
ATOM 567 N N . ARG A 1 111 ? 13.691 71.362 -6.629 1.00 40.15 111 ARG A N 1
ATOM 568 C CA . ARG A 1 111 ? 13.811 71.482 -8.076 1.00 38.17 111 ARG A CA 1
ATOM 569 C C . ARG A 1 111 ? 15.282 71.473 -8.443 1.00 42.03 111 ARG A C 1
ATOM 570 O O . ARG A 1 111 ? 16.027 72.382 -8.080 1.00 40.71 111 ARG A O 1
ATOM 578 N N . ILE A 1 112 ? 15.696 70.430 -9.152 1.00 37.93 112 ILE A N 1
ATOM 579 C CA . ILE A 1 112 ? 17.105 70.215 -9.434 1.00 44.71 112 ILE A CA 1
ATOM 580 C C . ILE A 1 112 ? 17.442 70.581 -10.876 1.00 44.30 112 ILE A C 1
ATOM 581 O O . ILE A 1 112 ? 17.078 69.868 -11.807 1.00 47.51 112 ILE A O 1
ATOM 586 N N . GLN A 1 113 ? 18.130 71.706 -11.049 1.00 42.02 113 GLN A N 1
ATOM 587 C CA . GLN A 1 113 ? 18.581 72.150 -12.363 1.00 38.54 113 GLN A CA 1
ATOM 588 C C . GLN A 1 113 ? 19.850 71.396 -12.740 1.00 41.67 113 GLN A C 1
ATOM 589 O O . GLN A 1 113 ? 20.803 71.342 -11.962 1.00 41.98 113 GLN A O 1
ATOM 595 N N . LYS A 1 114 ? 19.864 70.815 -13.935 1.00 42.62 114 LYS A N 1
ATOM 596 C CA . LYS A 1 114 ? 20.951 69.930 -14.337 1.00 41.84 114 LYS A CA 1
ATOM 597 C C . LYS A 1 114 ? 22.244 70.652 -14.722 1.00 42.82 114 LYS A C 1
ATOM 598 O O . LYS A 1 114 ? 23.329 70.245 -14.305 1.00 45.96 114 LYS A O 1
ATOM 604 N N . ARG A 1 115 ? 22.135 71.711 -15.519 1.00 43.36 115 ARG A N 1
ATOM 605 C CA . ARG A 1 115 ? 23.327 72.408 -16.004 1.00 46.03 115 ARG A CA 1
ATOM 606 C C . ARG A 1 115 ? 23.132 73.924 -16.069 1.00 49.70 115 ARG A C 1
ATOM 607 O O . ARG A 1 115 ? 22.280 74.409 -16.816 1.00 52.01 115 ARG A O 1
ATOM 609 N N . PRO A 1 116 ? 23.898 74.679 -15.259 1.00 48.45 116 PRO A N 1
ATOM 610 C CA . PRO A 1 116 ? 24.818 74.179 -14.233 1.00 48.20 116 PRO A CA 1
ATOM 611 C C . PRO A 1 116 ? 24.027 73.540 -13.106 1.00 45.45 116 PRO A C 1
ATOM 612 O O . PRO A 1 116 ? 22.837 73.821 -12.980 1.00 46.94 116 PRO A O 1
ATOM 616 N N . PHE A 1 117 ? 24.661 72.705 -12.292 1.00 39.19 117 PHE A N 1
ATOM 617 C CA . PHE A 1 117 ? 23.926 72.043 -11.224 1.00 39.27 117 PHE A CA 1
ATOM 618 C C . PHE A 1 117 ? 23.539 73.016 -10.107 1.00 38.12 117 PHE A C 1
ATOM 619 O O . PHE A 1 117 ? 24.390 73.710 -9.553 1.00 37.43 117 PHE A O 1
ATOM 627 N N . ALA A 1 118 ? 22.253 73.051 -9.777 1.00 37.30 118 ALA A N 1
ATOM 628 C CA . ALA A 1 118 ? 21.766 73.882 -8.680 1.00 37.31 118 ALA A CA 1
ATOM 629 C C . ALA A 1 118 ? 20.410 73.387 -8.217 1.00 36.42 118 ALA A C 1
ATOM 630 O O . ALA A 1 118 ? 19.537 73.107 -9.035 1.00 37.93 118 ALA A O 1
ATOM 632 N N . ILE A 1 119 ? 20.237 73.278 -6.904 1.00 35.11 119 ILE A N 1
ATOM 633 C CA . ILE A 1 119 ? 18.951 72.875 -6.346 1.00 35.19 119 ILE A CA 1
ATOM 634 C C . ILE A 1 119 ? 18.234 74.083 -5.766 1.00 35.92 119 ILE A C 1
ATOM 635 O O . ILE A 1 119 ? 18.847 74.935 -5.117 1.00 35.19 119 ILE A O 1
ATOM 640 N N . SER A 1 120 ? 16.931 74.153 -6.001 1.00 32.08 120 SER A N 1
ATOM 641 C CA . SER A 1 120 ? 16.119 75.193 -5.386 1.00 35.02 120 SER A CA 1
ATOM 642 C C . SER A 1 120 ? 14.886 74.550 -4.767 1.00 39.53 120 SER A C 1
ATOM 643 O O . SER A 1 120 ? 14.492 73.448 -5.150 1.00 35.90 120 SER A O 1
ATOM 646 N N . TYR A 1 121 ? 14.283 75.231 -3.803 1.00 36.18 121 TYR A N 1
ATOM 647 C CA . TYR A 1 121 ? 13.228 74.621 -3.012 1.00 35.81 121 TYR A CA 1
ATOM 648 C C . TYR A 1 121 ? 11.955 75.445 -3.060 1.00 36.11 121 TYR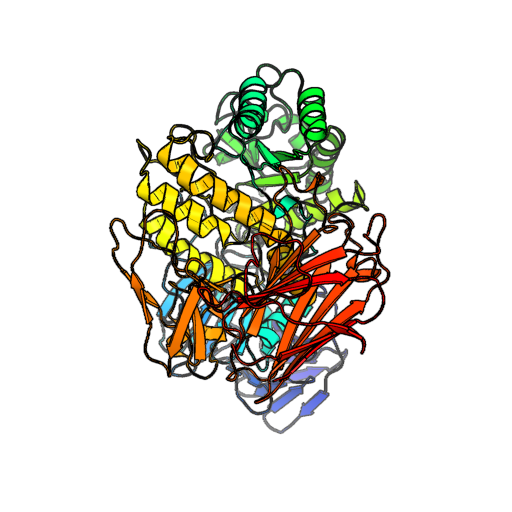 A C 1
ATOM 649 O O . TYR A 1 121 ? 11.997 76.669 -2.947 1.00 35.48 121 TYR A O 1
ATOM 658 N N . TYR A 1 122 ? 10.831 74.756 -3.245 1.00 33.36 122 TYR A N 1
ATOM 659 C CA . TYR A 1 122 ? 9.535 75.399 -3.419 1.00 35.50 122 TYR A CA 1
ATOM 660 C C . TYR A 1 122 ? 8.489 74.827 -2.472 1.00 37.88 122 TYR A C 1
ATOM 661 O O . TYR A 1 122 ? 8.489 73.635 -2.184 1.00 41.06 122 TYR A O 1
ATOM 670 N N A ARG A 1 123 ? 7.593 75.689 -2.000 0.50 35.33 123 ARG A N 1
ATOM 671 N N B ARG A 1 123 ? 7.626 75.699 -1.967 0.50 35.47 123 ARG A N 1
ATOM 672 C CA A ARG A 1 123 ? 6.395 75.255 -1.287 0.50 41.96 123 ARG A CA 1
ATOM 673 C CA B ARG A 1 123 ? 6.400 75.271 -1.318 0.50 42.03 123 ARG A CA 1
ATOM 674 C C A ARG A 1 123 ? 5.185 75.741 -2.076 0.50 46.09 123 ARG A C 1
ATOM 675 C C B ARG A 1 123 ? 5.309 75.700 -2.277 0.50 46.78 123 ARG A C 1
ATOM 676 O O A ARG A 1 123 ? 4.984 76.948 -2.220 0.50 43.06 123 ARG A O 1
ATOM 677 O O B ARG A 1 123 ? 5.313 76.838 -2.756 0.50 47.97 123 ARG A O 1
ATOM 692 N N . ASP A 1 124 ? 4.385 74.799 -2.575 1.00 50.99 124 ASP A N 1
ATOM 693 C CA . ASP A 1 124 ? 3.403 75.083 -3.613 1.00 63.11 124 ASP A CA 1
ATOM 694 C C . ASP A 1 124 ? 4.208 75.375 -4.869 1.00 67.74 124 ASP A C 1
ATOM 695 O O . ASP A 1 124 ? 4.981 74.536 -5.334 1.00 70.35 124 ASP A O 1
ATOM 700 N N . SER A 1 125 ? 4.044 76.580 -5.400 1.00 67.13 125 SER A N 1
ATOM 701 C CA . SER A 1 125 ? 4.859 77.033 -6.515 1.00 62.35 125 SER A CA 1
ATOM 702 C C . SER A 1 125 ? 5.673 78.258 -6.107 1.00 52.72 125 SER A C 1
ATOM 703 O O . SER A 1 125 ? 6.181 78.991 -6.955 1.00 57.97 125 SER A O 1
ATOM 706 N N . GLU A 1 126 ? 5.798 78.474 -4.802 1.00 43.76 126 GLU A N 1
ATOM 707 C CA . GLU A 1 126 ? 6.573 79.600 -4.297 1.00 44.73 126 GLU A CA 1
ATOM 708 C C . GLU A 1 126 ? 8.017 79.211 -4.008 1.00 44.14 126 GLU A C 1
ATOM 709 O O . GLU A 1 126 ? 8.284 78.302 -3.222 1.00 43.80 126 GLU A O 1
ATOM 715 N N . LEU A 1 127 ? 8.948 79.911 -4.638 1.00 45.21 127 LEU A N 1
ATOM 716 C CA . LEU A 1 127 ? 10.362 79.677 -4.377 1.00 47.20 127 LEU A CA 1
ATOM 717 C C . LEU A 1 127 ? 10.700 80.090 -2.955 1.00 46.10 127 LEU A C 1
ATOM 718 O O . LEU A 1 127 ? 10.416 81.215 -2.540 1.00 52.59 127 LEU A O 1
ATOM 723 N N . LEU A 1 128 ? 11.307 79.178 -2.206 1.00 38.75 128 LEU A N 1
ATOM 724 C CA . LEU A 1 128 ? 11.715 79.472 -0.842 1.00 34.77 128 LEU A CA 1
ATOM 725 C C . LEU A 1 128 ? 13.167 79.894 -0.818 1.00 37.02 128 LEU A C 1
ATOM 726 O O . LEU A 1 128 ? 13.512 80.975 -0.333 1.00 35.54 128 LEU A O 1
ATOM 731 N N . LEU A 1 129 ? 14.014 79.027 -1.358 1.00 35.17 129 LEU A N 1
ATOM 732 C CA . LEU A 1 129 ? 15.451 79.200 -1.270 1.00 37.88 129 LEU A CA 1
ATOM 733 C C . LEU A 1 129 ? 16.099 78.551 -2.481 1.00 38.85 129 LEU A C 1
ATOM 734 O O . LEU A 1 129 ? 15.707 77.457 -2.881 1.00 35.22 129 LEU A O 1
ATOM 739 N N . ALA A 1 130 ? 17.080 79.233 -3.073 1.00 35.94 130 ALA A N 1
ATOM 740 C CA . ALA A 1 130 ? 17.819 78.686 -4.204 1.00 33.65 130 ALA A CA 1
ATOM 741 C C . ALA A 1 130 ? 19.312 78.665 -3.928 1.00 39.66 130 ALA A C 1
ATOM 742 O O . ALA A 1 130 ? 19.877 79.647 -3.440 1.00 35.93 130 ALA A O 1
ATOM 744 N N . GLU A 1 131 ? 19.948 77.541 -4.236 1.00 32.14 131 GLU A N 1
ATOM 745 C CA . GLU A 1 131 ? 21.396 77.481 -4.229 1.00 35.16 131 GLU A CA 1
ATOM 746 C C . GLU A 1 131 ? 21.950 78.485 -5.235 1.00 38.41 131 GLU A C 1
ATOM 747 O O . GLU A 1 131 ? 21.374 78.694 -6.304 1.00 36.61 131 GLU A O 1
ATOM 753 N N . GLU A 1 132 ? 23.062 79.119 -4.881 1.00 32.35 132 GLU A N 1
ATOM 754 C CA . GLU A 1 132 ? 23.836 79.867 -5.856 1.00 35.96 132 GLU A CA 1
ATOM 755 C C . GLU A 1 132 ? 24.842 78.874 -6.400 1.00 38.51 132 GLU A C 1
ATOM 756 O O . GLU A 1 132 ? 24.502 78.041 -7.244 1.00 41.56 132 GLU A O 1
ATOM 762 N N . SER A 1 133 ? 26.069 78.931 -5.889 1.00 36.73 133 SER A N 1
ATOM 763 C CA . SER A 1 133 ? 27.079 77.935 -6.228 1.00 45.65 133 SER A CA 1
ATOM 764 C C . SER A 1 133 ? 26.832 76.643 -5.455 1.00 46.88 133 SER A C 1
ATOM 765 O O . SER A 1 133 ? 27.367 75.594 -5.798 1.00 39.67 133 SER A O 1
ATOM 768 N N . GLY A 1 134 ? 26.020 76.725 -4.407 1.00 46.30 134 GLY A N 1
ATOM 769 C CA . GLY A 1 134 ? 25.706 75.559 -3.600 1.00 42.44 134 GLY A CA 1
ATOM 770 C C . GLY A 1 134 ? 26.916 75.035 -2.851 1.00 41.06 134 GLY A C 1
ATOM 771 O O . GLY A 1 134 ? 27.611 75.788 -2.171 1.00 36.84 134 GLY A O 1
ATOM 772 N N . PHE A 1 135 ? 27.173 73.736 -2.980 1.00 40.39 135 PHE A N 1
ATOM 773 C CA . PHE A 1 135 ? 28.279 73.105 -2.268 1.00 38.34 135 PHE A CA 1
ATOM 774 C C . PHE A 1 135 ? 29.626 73.291 -2.962 1.00 36.30 135 PHE A C 1
ATOM 775 O O . PHE A 1 135 ? 29.760 73.050 -4.161 1.00 38.65 135 PHE A O 1
ATOM 783 N N . GLN A 1 136 ? 30.620 73.717 -2.187 1.00 37.68 136 GLN A N 1
ATOM 784 C CA . GLN A 1 136 ? 31.995 73.809 -2.667 1.00 51.24 136 GLN A CA 1
ATOM 785 C C . GLN A 1 136 ? 32.916 73.158 -1.633 1.00 60.68 136 GLN A C 1
ATOM 786 O O . GLN A 1 136 ? 32.697 73.297 -0.418 1.00 53.95 136 GLN A O 1
ATOM 788 N N . VAL A 1 137 ? 33.935 72.452 -2.117 1.00 64.53 137 VAL A N 1
ATOM 789 C CA . VAL A 1 137 ? 34.826 71.658 -1.263 1.00 75.95 137 VAL A CA 1
ATOM 790 C C . VAL A 1 137 ? 36.134 72.340 -0.853 1.00 80.38 137 VAL A C 1
ATOM 791 O O . VAL A 1 137 ? 36.309 73.551 -1.005 1.00 70.72 137 VAL A O 1
ATOM 795 N N . ASN A 1 138 ? 37.055 71.526 -0.344 1.00 90.25 138 ASN A N 1
ATOM 796 C CA . ASN A 1 138 ? 38.321 72.006 0.198 1.00 98.19 138 ASN A CA 1
ATOM 797 C C . ASN A 1 138 ? 39.224 72.611 -0.874 1.00 105.68 138 ASN A C 1
ATOM 798 O O . ASN A 1 138 ? 40.112 73.412 -0.575 1.00 108.42 138 ASN A O 1
ATOM 803 N N . LYS A 1 141 ? 37.672 72.408 3.281 1.00 53.59 141 LYS A N 1
ATOM 804 C CA . LYS A 1 141 ? 36.640 73.200 3.947 1.00 48.17 141 LYS A CA 1
ATOM 805 C C . LYS A 1 141 ? 35.293 72.985 3.277 1.00 47.11 141 LYS A C 1
ATOM 806 O O . LYS A 1 141 ? 35.219 72.655 2.096 1.00 58.41 141 LYS A O 1
ATOM 809 N N . ILE A 1 142 ? 34.229 73.174 4.047 1.00 30.88 142 ILE A N 1
ATOM 810 C CA . ILE A 1 142 ? 32.873 72.970 3.574 1.00 34.78 142 ILE A CA 1
ATOM 811 C C . ILE A 1 142 ? 32.245 74.333 3.354 1.00 40.06 142 ILE A C 1
ATOM 812 O O . ILE A 1 142 ? 32.404 75.237 4.177 1.00 35.75 142 ILE A O 1
ATOM 817 N N . ASN A 1 143 ? 31.537 74.482 2.244 1.00 37.55 143 ASN A N 1
ATOM 818 C CA . ASN A 1 143 ? 30.982 75.770 1.878 1.00 43.71 143 ASN A CA 1
ATOM 819 C C . ASN A 1 143 ? 29.669 75.608 1.126 1.00 40.12 143 ASN A C 1
ATOM 820 O O . ASN A 1 143 ? 29.601 74.900 0.123 1.00 45.68 143 ASN A O 1
ATOM 825 N N . PHE A 1 144 ? 28.621 76.243 1.637 1.00 30.30 144 PHE A N 1
ATOM 826 C CA . PHE A 1 144 ? 27.333 76.282 0.958 1.00 26.85 144 PHE A CA 1
ATOM 827 C C . PHE A 1 144 ? 26.971 77.736 0.679 1.00 32.04 144 PHE A C 1
ATOM 828 O O . PHE A 1 144 ? 27.032 78.579 1.580 1.00 29.11 144 PHE A O 1
ATOM 836 N N . ARG A 1 145 ? 26.582 78.022 -0.560 1.00 30.89 145 ARG A N 1
ATOM 837 C CA . ARG A 1 145 ? 26.191 79.374 -0.956 1.00 31.13 145 ARG A CA 1
ATOM 838 C C . ARG A 1 145 ? 24.788 79.380 -1.565 1.00 31.97 145 ARG A C 1
ATOM 839 O O . ARG A 1 145 ? 24.514 78.635 -2.505 1.00 33.04 145 ARG A O 1
ATOM 847 N N . PHE A 1 146 ? 23.906 80.212 -1.008 1.00 30.45 146 PHE A N 1
ATOM 848 C CA . PHE A 1 146 ? 22.529 80.352 -1.482 1.00 29.74 146 PHE A CA 1
ATOM 849 C C . PHE A 1 146 ? 22.240 81.798 -1.842 1.00 34.64 146 PHE A C 1
ATOM 850 O O . PHE A 1 146 ? 22.837 82.721 -1.278 1.00 30.67 146 PHE A O 1
ATOM 858 N N . TYR A 1 147 ? 21.299 81.999 -2.759 1.00 32.80 147 TYR A N 1
ATOM 859 C CA . TYR A 1 147 ? 20.777 83.342 -3.015 1.00 31.25 147 TYR A CA 1
ATOM 860 C C . TYR A 1 147 ? 19.828 83.756 -1.896 1.00 32.48 147 TYR A C 1
ATOM 861 O O . TYR A 1 147 ? 19.136 82.924 -1.316 1.00 32.28 147 TYR A O 1
ATOM 870 N N . LEU A 1 148 ? 19.814 85.047 -1.592 1.00 34.86 148 LEU A N 1
ATOM 871 C CA . LEU A 1 148 ? 18.800 85.621 -0.722 1.00 36.76 148 LEU A CA 1
ATOM 872 C C . LEU A 1 148 ? 17.921 86.519 -1.583 1.00 42.21 148 LEU A C 1
ATOM 873 O O . LEU A 1 148 ? 18.427 87.230 -2.454 1.00 42.11 148 LEU A O 1
ATOM 878 N N . SER A 1 149 ? 16.613 86.485 -1.348 1.00 35.16 149 SER A N 1
ATOM 879 C CA . SER A 1 149 ? 15.685 87.327 -2.094 1.00 36.91 149 SER A CA 1
ATOM 880 C C . SER A 1 149 ? 15.769 88.761 -1.602 1.00 43.04 149 SER A C 1
ATOM 881 O O . SER A 1 149 ? 16.110 89.004 -0.447 1.00 43.88 149 SER A O 1
ATOM 884 N N . PRO A 1 150 ? 15.455 89.724 -2.476 1.00 48.61 150 PRO A N 1
ATOM 885 C CA . PRO A 1 150 ? 15.399 91.102 -1.985 1.00 51.58 150 PRO A CA 1
ATOM 886 C C . PRO A 1 150 ? 14.267 91.235 -0.972 1.00 47.20 150 PRO A C 1
ATOM 887 O O . PRO A 1 150 ? 13.167 90.714 -1.186 1.00 45.61 150 PRO A O 1
ATOM 891 N N . GLY A 1 151 ? 14.546 91.903 0.139 1.00 41.76 151 GLY A N 1
ATOM 892 C CA . GLY A 1 151 ? 13.538 92.116 1.159 1.00 36.98 151 GLY A CA 1
ATOM 893 C C . GLY A 1 151 ? 13.404 90.963 2.136 1.00 37.65 151 GLY A C 1
ATOM 894 O O . GLY A 1 151 ? 12.800 91.106 3.193 1.00 38.68 151 GLY A O 1
ATOM 895 N N . GLU A 1 152 ? 13.968 89.811 1.793 1.00 32.31 152 GLU A N 1
ATOM 896 C CA . GLU A 1 152 ? 13.920 88.675 2.701 1.00 33.17 152 GLU A CA 1
ATOM 897 C C . GLU A 1 152 ? 14.585 89.024 4.040 1.00 26.53 152 GLU A C 1
ATOM 898 O O . GLU A 1 152 ? 15.722 89.507 4.070 1.00 30.38 152 GLU A O 1
ATOM 904 N N . LYS A 1 153 ? 13.865 88.807 5.139 1.00 30.19 153 LYS A N 1
ATOM 905 C CA . LYS A 1 153 ? 14.415 89.026 6.480 1.00 25.86 153 LYS A CA 1
ATOM 906 C C . LYS A 1 153 ? 14.819 87.684 7.090 1.00 32.74 153 LYS A C 1
ATOM 907 O O . LYS A 1 153 ? 14.146 86.671 6.886 1.00 31.38 153 LYS A O 1
ATOM 913 N N . ILE A 1 154 ? 15.929 87.672 7.817 1.00 30.53 154 ILE A N 1
ATOM 914 C CA . ILE A 1 154 ? 16.503 86.415 8.294 1.00 27.88 154 ILE A CA 1
ATOM 915 C C . ILE A 1 154 ? 16.793 86.426 9.792 1.00 29.55 154 ILE A C 1
ATOM 916 O O . ILE A 1 154 ? 17.708 87.115 10.250 1.00 31.41 154 ILE A O 1
ATOM 921 N N . LEU A 1 155 ? 16.022 85.658 10.555 1.00 24.91 155 LEU A N 1
ATOM 922 C CA . LEU A 1 155 ? 16.336 85.431 11.957 1.00 22.87 155 LEU A CA 1
ATOM 923 C C . LEU A 1 155 ? 17.207 84.187 12.061 1.00 26.45 155 LEU A C 1
ATOM 924 O O . LEU A 1 155 ? 17.298 83.403 11.111 1.00 30.31 155 LEU A O 1
ATOM 929 N N . GLY A 1 156 ? 17.858 83.997 13.201 1.00 27.97 156 GLY A N 1
ATOM 930 C CA . GLY A 1 156 ? 18.635 82.785 13.396 1.00 31.49 156 GLY A CA 1
ATOM 931 C C . GLY A 1 156 ? 20.035 82.984 13.943 1.00 32.74 156 GLY A C 1
ATOM 932 O O . GLY A 1 156 ? 20.422 84.090 14.344 1.00 28.40 156 GLY A O 1
ATOM 933 N N . GLY A 1 157 ? 20.796 81.894 13.959 1.00 28.48 157 GLY A N 1
ATOM 934 C CA . GLY A 1 157 ? 22.146 81.895 14.490 1.00 27.55 157 GLY A CA 1
ATOM 935 C C . GLY A 1 157 ? 22.162 81.625 15.982 1.00 26.42 157 GLY A C 1
ATOM 936 O O . GLY A 1 157 ? 23.227 81.506 16.594 1.00 26.08 157 GLY A O 1
ATOM 937 N N . GLY A 1 158 ? 20.970 81.519 16.567 1.00 27.70 158 GLY A N 1
ATOM 938 C CA . GLY A 1 158 ? 20.837 81.307 17.996 1.00 27.99 158 GLY A CA 1
ATOM 939 C C . GLY A 1 158 ? 21.163 82.561 18.783 1.00 30.10 158 GLY A C 1
ATOM 940 O O . GLY A 1 158 ? 20.751 83.662 18.408 1.00 29.74 158 GLY A O 1
ATOM 941 N N . GLN A 1 159 ? 21.917 82.403 19.866 1.00 25.15 159 GLN A N 1
ATOM 942 C CA . GLN A 1 159 ? 22.213 83.533 20.743 1.00 24.76 159 GLN A CA 1
ATOM 943 C C . GLN A 1 159 ? 23.213 84.486 20.111 1.00 25.34 159 GLN A C 1
ATOM 944 O O . GLN A 1 159 ? 24.388 84.155 19.965 1.00 24.98 159 GLN A O 1
ATOM 950 N N . ARG A 1 160 ? 22.720 85.658 19.727 1.00 24.48 160 ARG A N 1
ATOM 951 C CA . ARG A 1 160 ? 23.545 86.782 19.290 1.00 20.38 160 ARG A CA 1
ATOM 952 C C . ARG A 1 160 ? 22.761 88.003 19.729 1.00 23.15 160 ARG A C 1
ATOM 953 O O . ARG A 1 160 ? 21.548 87.921 19.890 1.00 23.94 160 ARG A O 1
ATOM 961 N N . ILE A 1 161 ? 23.427 89.137 19.909 1.00 22.58 161 ILE A N 1
ATOM 962 C CA . ILE A 1 161 ? 22.690 90.369 20.172 1.00 23.31 161 ILE A CA 1
ATOM 963 C C . ILE A 1 161 ? 23.062 91.337 19.057 1.00 26.38 161 ILE A C 1
ATOM 964 O O . ILE A 1 161 ? 24.060 92.047 19.145 1.00 25.88 161 ILE A O 1
ATOM 969 N N . LEU A 1 162 ? 22.256 91.319 17.997 1.00 24.49 162 LEU A N 1
ATOM 970 C CA . LEU A 1 162 ? 22.606 91.934 16.719 1.00 25.51 162 LEU A CA 1
ATOM 971 C C . LEU A 1 162 ? 21.401 92.596 16.065 1.00 27.05 162 LEU A C 1
ATOM 972 O O . LEU A 1 162 ? 21.537 93.282 15.045 1.00 28.22 162 LEU A O 1
ATOM 977 N N . GLY A 1 163 ? 20.226 92.382 16.650 1.00 25.60 163 GLY A N 1
ATOM 978 C CA . GLY A 1 163 ? 18.970 92.770 16.026 1.00 24.68 163 GLY A CA 1
ATOM 979 C C . GLY A 1 163 ? 18.249 91.510 15.575 1.00 26.45 163 GLY A C 1
ATOM 980 O O . GLY A 1 163 ? 18.881 90.543 15.172 1.00 25.51 163 GLY A O 1
ATOM 981 N N . MET A 1 164 ? 16.923 91.507 15.655 1.00 23.69 164 MET A N 1
ATOM 982 C CA . MET A 1 164 ? 16.151 90.303 15.321 1.00 24.44 164 MET A CA 1
ATOM 983 C C . MET A 1 164 ? 16.433 89.781 13.910 1.00 23.96 164 MET A C 1
ATOM 984 O O . MET A 1 164 ? 16.539 88.573 13.691 1.00 25.97 164 MET A O 1
ATOM 989 N N . ASP A 1 165 ? 16.514 90.697 12.950 1.00 22.52 165 ASP A N 1
ATOM 990 C CA . ASP A 1 165 ? 16.845 90.359 11.568 1.00 24.63 165 ASP A CA 1
ATOM 991 C C . ASP A 1 165 ? 18.363 90.396 11.425 1.00 29.67 165 ASP A C 1
ATOM 992 O O . ASP A 1 165 ? 18.969 91.465 11.516 1.00 26.71 165 ASP A O 1
ATOM 997 N N . ARG A 1 166 ? 18.971 89.231 11.219 1.00 26.16 166 ARG A N 1
ATOM 998 C CA . ARG A 1 166 ? 20.430 89.115 11.188 1.00 29.68 166 ARG A CA 1
ATOM 999 C C . ARG A 1 166 ? 21.006 89.290 9.790 1.00 28.60 166 ARG A C 1
ATOM 1000 O O . ARG A 1 166 ? 22.218 89.168 9.599 1.00 29.20 166 ARG A O 1
ATOM 1008 N N . ARG A 1 167 ? 20.154 89.571 8.808 1.00 28.27 167 ARG A N 1
ATOM 1009 C CA . ARG A 1 167 ? 20.668 89.838 7.467 1.00 29.09 167 ARG A CA 1
ATOM 1010 C C . ARG A 1 167 ? 21.596 91.051 7.494 1.00 32.87 167 ARG A C 1
ATOM 1011 O O . ARG A 1 167 ? 21.298 92.054 8.148 1.00 28.78 167 ARG A O 1
ATOM 1019 N N . GLY A 1 168 ? 22.721 90.950 6.791 1.00 30.12 168 GLY A N 1
ATOM 1020 C CA . GLY A 1 168 ? 23.726 91.996 6.816 1.00 31.51 168 GLY A CA 1
ATOM 1021 C C . GLY A 1 168 ? 24.810 91.698 7.841 1.00 33.23 168 GLY A C 1
ATOM 1022 O O . GLY A 1 168 ? 25.744 92.479 8.009 1.00 34.41 168 GLY A O 1
ATOM 1023 N N . GLN A 1 169 ? 24.685 90.562 8.524 1.00 27.25 169 GLN A N 1
ATOM 1024 C CA . GLN A 1 169 ? 25.654 90.159 9.543 1.00 24.56 169 GLN A CA 1
ATOM 1025 C C . GLN A 1 169 ? 26.409 88.885 9.156 1.00 26.18 169 GLN A C 1
ATOM 1026 O O . GLN A 1 169 ? 25.880 88.017 8.462 1.00 26.56 169 GLN A O 1
ATOM 1032 N N . ARG A 1 170 ? 27.648 88.790 9.626 1.00 23.97 170 ARG A N 1
ATOM 1033 C CA . ARG A 1 170 ? 28.448 87.585 9.507 1.00 28.74 170 ARG A CA 1
ATOM 1034 C C . ARG A 1 170 ? 28.949 87.255 10.906 1.00 30.96 170 ARG A C 1
ATOM 1035 O O . ARG A 1 170 ? 29.330 88.151 11.661 1.00 27.75 170 ARG A O 1
ATOM 1043 N N . PHE A 1 171 ? 28.919 85.981 11.272 1.00 28.88 171 PHE A N 1
ATOM 1044 C CA . PHE A 1 171 ? 29.389 85.573 12.585 1.00 26.49 171 PHE A CA 1
ATOM 1045 C C . PHE A 1 171 ? 29.831 84.105 12.615 1.00 28.93 171 PHE A C 1
ATOM 1046 O O . PHE A 1 171 ? 29.435 83.307 11.766 1.00 27.38 171 PHE A O 1
ATOM 1054 N N . PRO A 1 172 ? 30.680 83.756 13.587 1.00 29.25 172 PRO A N 1
ATOM 1055 C CA . PRO A 1 172 ? 31.178 82.381 13.668 1.00 27.12 172 PRO A CA 1
ATOM 1056 C C . PRO A 1 172 ? 30.140 81.396 14.192 1.00 28.02 172 PRO A C 1
ATOM 1057 O O . PRO A 1 172 ? 29.238 81.764 14.949 1.00 24.67 172 PRO A O 1
ATOM 1061 N N . LEU A 1 173 ? 30.265 80.146 13.766 1.00 27.99 173 LEU A N 1
ATOM 1062 C CA . LEU A 1 173 ? 29.547 79.049 14.410 1.00 28.72 173 LEU A CA 1
ATOM 1063 C C . LEU A 1 173 ? 30.552 78.332 15.300 1.00 31.34 173 LEU A C 1
ATOM 1064 O O . LEU A 1 173 ? 31.225 77.387 14.874 1.00 29.27 173 LEU A O 1
ATOM 1069 N N . TYR A 1 174 ? 30.691 78.825 16.524 1.00 24.57 174 TYR A N 1
ATOM 1070 C CA . TYR A 1 174 ? 31.609 78.236 17.485 1.00 25.42 174 TYR A CA 1
ATOM 1071 C C . TYR A 1 174 ? 31.153 78.655 18.878 1.00 25.74 174 TYR A C 1
ATOM 1072 O O . TYR A 1 174 ? 31.418 79.781 19.309 1.00 23.49 174 TYR A O 1
ATOM 1081 N N . ASN A 1 175 ? 30.436 77.756 19.561 1.00 25.34 175 ASN A N 1
ATOM 1082 C CA . ASN A 1 175 ? 29.981 78.006 20.928 1.00 25.72 175 ASN A CA 1
ATOM 1083 C C . ASN A 1 175 ? 31.120 78.531 21.793 1.00 23.40 175 ASN A C 1
ATOM 1084 O O . ASN A 1 175 ? 32.192 77.926 21.859 1.00 23.78 175 ASN A O 1
ATOM 1089 N N . ARG A 1 176 ? 30.888 79.657 22.459 1.00 20.97 176 ARG A N 1
ATOM 1090 C CA . ARG A 1 176 ? 31.967 80.315 23.176 1.00 22.83 176 ARG A CA 1
ATOM 1091 C C . ARG A 1 176 ? 31.389 81.225 24.250 1.00 28.51 176 ARG A C 1
ATOM 1092 O O . ARG A 1 176 ? 30.385 81.899 24.025 1.00 28.51 176 ARG A O 1
ATOM 1100 N N . ALA A 1 177 ? 32.011 81.240 25.420 1.00 24.14 177 ALA A N 1
ATOM 1101 C CA . ALA A 1 177 ? 31.550 82.128 26.481 1.00 25.18 177 ALA A CA 1
ATOM 1102 C C . ALA A 1 177 ? 31.672 83.593 26.076 1.00 24.30 177 ALA A C 1
ATOM 1103 O O . ALA A 1 177 ? 32.604 83.980 25.374 1.00 22.53 177 ALA A O 1
ATOM 1105 N N . HIS A 1 178 ? 30.722 84.404 26.535 1.00 24.64 178 HIS A N 1
ATOM 1106 C CA . HIS A 1 178 ? 30.828 85.853 26.417 1.00 28.03 178 HIS A CA 1
ATOM 1107 C C . HIS A 1 178 ? 30.521 86.451 27.780 1.00 23.32 178 HIS A C 1
ATOM 1108 O O . HIS A 1 178 ? 29.451 87.017 27.999 1.00 21.29 178 HIS A O 1
ATOM 1115 N N . TYR A 1 179 ? 31.473 86.306 28.699 1.00 24.65 179 TYR A N 1
ATOM 1116 C CA . TYR A 1 179 ? 31.292 86.748 30.076 1.00 25.64 179 TYR A CA 1
ATOM 1117 C C . TYR A 1 179 ? 30.941 88.230 30.155 1.00 21.97 179 TYR A C 1
ATOM 1118 O O . TYR A 1 179 ? 31.617 89.067 29.551 1.00 19.71 179 TYR A O 1
ATOM 1127 N N . GLY A 1 180 ? 29.882 88.546 30.899 1.00 22.47 180 GLY A N 1
ATOM 1128 C CA . GLY A 1 180 ? 29.516 89.928 31.176 1.00 22.17 180 GLY A CA 1
ATOM 1129 C C . GLY A 1 180 ? 28.998 90.717 29.986 1.00 25.61 180 GLY A C 1
ATOM 1130 O O . GLY A 1 180 ? 29.114 91.945 29.941 1.00 22.37 180 GLY A O 1
ATOM 1131 N N . TYR A 1 181 ? 28.415 90.026 29.016 1.00 21.27 181 TYR A N 1
ATOM 1132 C CA . TYR A 1 181 ? 27.881 90.709 27.855 1.00 21.83 181 TYR A CA 1
ATOM 1133 C C . TYR A 1 181 ? 26.740 91.623 28.298 1.00 20.21 181 TYR A C 1
ATOM 1134 O O . TYR A 1 181 ? 26.133 91.439 29.369 1.00 18.76 181 TYR A O 1
ATOM 1143 N N . SER A 1 182 ? 26.437 92.605 27.472 1.00 21.24 182 SER A N 1
ATOM 1144 C CA A SER A 1 182 ? 25.371 93.550 27.775 0.50 21.31 182 SER A CA 1
ATOM 1145 C CA B SER A 1 182 ? 25.338 93.504 27.787 0.50 20.61 182 SER A CA 1
ATOM 1146 C C . SER A 1 182 ? 24.457 93.705 26.566 1.00 24.88 182 SER A C 1
ATOM 1147 O O . SER A 1 182 ? 23.486 92.971 26.400 1.00 24.53 182 SER A O 1
ATOM 1152 N N . ASP A 1 183 ? 24.803 94.657 25.699 1.00 24.47 183 ASP A N 1
ATOM 1153 C CA . ASP A 1 183 ? 23.929 95.016 24.584 1.00 28.41 183 ASP A CA 1
ATOM 1154 C C . ASP A 1 183 ? 24.430 94.636 23.189 1.00 26.22 183 ASP A C 1
ATOM 1155 O O . ASP A 1 183 ? 23.873 95.073 22.180 1.00 25.99 183 ASP A O 1
ATOM 1160 N N . HIS A 1 184 ? 25.478 93.833 23.117 1.00 22.50 184 HIS A N 1
ATOM 1161 C CA . HIS A 1 184 ? 25.980 93.413 21.817 1.00 19.60 184 HIS A CA 1
ATOM 1162 C C . HIS A 1 184 ? 26.774 92.121 21.908 1.00 22.85 184 HIS A C 1
ATOM 1163 O O . HIS A 1 184 ? 27.556 91.931 22.832 1.00 28.06 184 HIS A O 1
ATOM 1170 N N . SER A 1 185 ? 26.567 91.236 20.944 1.00 22.94 185 SER A N 1
ATOM 1171 C CA . SER A 1 185 ? 27.406 90.048 20.839 1.00 25.54 185 SER A CA 1
ATOM 1172 C C . SER A 1 185 ? 27.202 89.367 19.501 1.00 23.44 185 SER A C 1
ATOM 1173 O O . SER A 1 185 ? 26.067 89.082 19.113 1.00 26.27 185 SER A O 1
ATOM 1176 N N . GLY A 1 186 ? 28.302 89.095 18.803 1.00 22.99 186 GLY A N 1
ATOM 1177 C CA . GLY A 1 186 ? 28.243 88.304 17.587 1.00 25.57 186 GLY A CA 1
ATOM 1178 C C . GLY A 1 186 ? 28.534 86.830 17.835 1.00 25.73 186 GLY A C 1
ATOM 1179 O O . GLY A 1 186 ? 28.499 86.020 16.909 1.00 28.15 186 GLY A O 1
ATOM 1180 N N . GLN A 1 187 ? 28.814 86.475 19.086 1.00 24.30 187 GLN A N 1
ATOM 1181 C CA . GLN A 1 187 ? 29.249 85.110 19.407 1.00 24.08 187 GLN A CA 1
ATOM 1182 C C . GLN A 1 187 ? 29.085 84.826 20.892 1.00 24.62 187 GLN A C 1
ATOM 1183 O O . GLN A 1 187 ? 29.733 85.457 21.725 1.00 23.85 187 GLN A O 1
ATOM 1189 N N . MET A 1 188 ? 28.210 83.880 21.224 1.00 24.23 188 MET A N 1
ATOM 1190 C CA . MET A 1 188 ? 27.944 83.553 22.620 1.00 25.28 188 MET A CA 1
ATOM 1191 C C . MET A 1 188 ? 27.902 82.042 22.871 1.00 24.43 188 MET A C 1
ATOM 1192 O O . MET A 1 188 ? 28.317 81.240 22.030 1.00 27.56 188 MET A O 1
ATOM 1197 N N . TYR A 1 189 ? 27.379 81.672 24.035 1.00 22.36 189 TYR A N 1
ATOM 1198 C CA . TYR A 1 189 ? 27.398 80.290 24.524 1.00 22.88 189 TYR A CA 1
ATOM 1199 C C . TYR A 1 189 ? 26.728 79.292 23.596 1.00 27.57 189 TYR A C 1
ATOM 1200 O O . TYR A 1 189 ? 27.204 78.175 23.410 1.00 27.53 189 TYR A O 1
ATOM 1209 N N . PHE A 1 190 ? 25.589 79.684 23.043 1.00 24.15 190 PHE A N 1
ATOM 1210 C CA . PHE A 1 190 ? 24.721 78.720 22.384 1.00 21.72 190 PHE A CA 1
ATOM 1211 C C . PHE A 1 190 ? 24.328 79.248 21.016 1.00 26.48 190 PHE A C 1
ATOM 1212 O O . PHE A 1 190 ? 23.257 79.834 20.839 1.00 25.63 190 PHE A O 1
ATOM 1220 N N . GLY A 1 191 ? 25.214 79.050 20.049 1.00 25.22 191 GLY A N 1
ATOM 1221 C CA . GLY A 1 191 ? 24.890 79.334 18.669 1.00 29.29 191 GLY A CA 1
ATOM 1222 C C . GLY A 1 191 ? 24.099 78.180 18.083 1.00 29.29 191 GLY A C 1
ATOM 1223 O O . GLY A 1 191 ? 24.165 77.045 18.561 1.00 28.16 191 GLY A O 1
ATOM 1224 N N . LEU A 1 192 ? 23.325 78.481 17.053 1.00 24.82 192 LEU A N 1
ATOM 1225 C CA . LEU A 1 192 ? 22.632 77.460 16.281 1.00 23.36 192 LEU A CA 1
ATOM 1226 C C . LEU A 1 192 ? 22.950 77.668 14.809 1.00 26.53 192 LEU A C 1
ATOM 1227 O O . LEU A 1 192 ? 22.827 78.782 14.300 1.00 29.22 192 LEU A O 1
ATOM 1232 N N . PRO A 1 193 ? 23.359 76.595 14.114 1.00 27.15 193 PRO A N 1
ATOM 1233 C CA . PRO A 1 193 ? 23.621 76.692 12.676 1.00 30.99 193 PRO A CA 1
ATOM 1234 C C . PRO A 1 193 ? 22.298 76.603 11.927 1.00 31.91 193 PRO A C 1
ATOM 1235 O O . PRO A 1 193 ? 22.084 75.683 11.138 1.00 29.72 193 PRO A O 1
ATOM 1239 N N . ALA A 1 194 ? 21.402 77.547 12.199 1.00 28.29 194 ALA A N 1
ATOM 1240 C CA . ALA A 1 194 ? 20.076 77.519 11.602 1.00 27.03 194 ALA A CA 1
ATOM 1241 C C . ALA A 1 194 ? 19.520 78.927 11.448 1.00 31.16 194 ALA A C 1
ATOM 1242 O O . ALA A 1 194 ? 19.847 79.826 12.230 1.00 29.34 194 ALA A O 1
ATOM 1244 N N . ILE A 1 195 ? 18.688 79.119 10.430 1.00 27.97 195 ILE A N 1
ATOM 1245 C CA . ILE A 1 195 ? 18.009 80.393 10.237 1.00 25.73 195 ILE A CA 1
ATOM 1246 C C . ILE A 1 195 ? 16.526 80.184 9.968 1.00 26.29 195 ILE A C 1
ATOM 1247 O O . ILE A 1 195 ? 16.112 79.120 9.503 1.00 28.29 195 ILE A O 1
ATOM 1252 N N . MET A 1 196 ? 15.741 81.211 10.278 1.00 26.75 196 MET A N 1
ATOM 1253 C CA . MET A 1 196 ? 14.326 81.257 9.928 1.00 23.23 196 MET A CA 1
ATOM 1254 C C . MET A 1 196 ? 14.089 82.474 9.043 1.00 29.00 196 MET A C 1
ATOM 1255 O O . MET A 1 196 ? 14.474 83.591 9.395 1.00 30.44 196 MET A O 1
ATOM 1260 N N . SER A 1 197 ? 13.476 82.260 7.885 1.00 26.90 197 SER A N 1
ATOM 1261 C CA . SER A 1 197 ? 13.256 83.348 6.940 1.00 30.74 197 SER A CA 1
ATOM 1262 C C . SER A 1 197 ? 11.820 83.863 6.931 1.00 32.27 197 SER A C 1
ATOM 1263 O O . SER A 1 197 ? 10.880 83.117 7.220 1.00 29.54 197 SER A O 1
ATOM 1266 N N . SER A 1 198 ? 11.655 85.139 6.580 1.00 28.21 198 SER A N 1
ATOM 1267 C CA . SER A 1 198 ? 10.323 85.721 6.403 1.00 26.54 198 SER A CA 1
ATOM 1268 C C . SER A 1 198 ? 9.584 85.023 5.260 1.00 31.62 198 SER A C 1
ATOM 1269 O O . SER A 1 198 ? 8.394 85.238 5.063 1.00 32.66 198 SER A O 1
ATOM 1272 N N . LYS A 1 199 ? 10.303 84.190 4.509 1.00 32.22 199 LYS A N 1
ATOM 1273 C CA . LYS A 1 199 ? 9.695 83.328 3.493 1.00 36.87 199 LYS A CA 1
ATOM 1274 C C . LYS A 1 199 ? 9.062 82.094 4.132 1.00 35.79 199 LYS A C 1
ATOM 1275 O O . LYS A 1 199 ? 8.513 81.231 3.441 1.00 37.42 199 LYS A O 1
ATOM 1281 N N . GLN A 1 200 ? 9.169 82.009 5.454 1.00 36.17 200 GLN A N 1
ATOM 1282 C CA . GLN A 1 200 ? 8.609 80.902 6.228 1.00 33.38 200 GLN A CA 1
ATOM 1283 C C . GLN A 1 200 ? 9.233 79.546 5.893 1.00 34.58 200 GLN A C 1
ATOM 1284 O O . GLN A 1 200 ? 8.538 78.558 5.656 1.00 34.34 200 GLN A O 1
ATOM 1290 N N . TYR A 1 201 ? 10.559 79.519 5.877 1.00 28.62 201 TYR A N 1
ATOM 1291 C CA . TYR A 1 201 ? 11.291 78.263 5.895 1.00 31.58 201 TYR A CA 1
ATOM 1292 C C . TYR A 1 201 ? 12.353 78.338 6.985 1.00 29.55 201 TYR A C 1
ATOM 1293 O O . TYR A 1 201 ? 12.704 79.424 7.468 1.00 27.86 201 TYR A O 1
ATOM 1302 N N . ILE A 1 202 ? 12.839 77.175 7.393 1.00 30.50 202 ILE A N 1
ATOM 1303 C CA . ILE A 1 202 ? 13.963 77.105 8.299 1.00 27.51 202 ILE A CA 1
ATOM 1304 C C . ILE A 1 202 ? 15.037 76.307 7.583 1.00 31.99 202 ILE A C 1
ATOM 1305 O O . ILE A 1 202 ? 14.745 75.262 7.004 1.00 29.25 202 ILE A O 1
ATOM 1310 N N . LEU A 1 203 ? 16.263 76.824 7.587 1.00 26.31 203 LEU A N 1
ATOM 1311 C CA . LEU A 1 203 ? 17.400 76.122 7.000 1.00 27.35 203 LEU A CA 1
ATOM 1312 C C . LEU A 1 203 ? 18.369 75.732 8.110 1.00 29.07 203 LEU A C 1
ATOM 1313 O O . LEU A 1 203 ? 18.796 76.582 8.896 1.00 26.98 203 LEU A O 1
ATOM 1318 N N . VAL A 1 204 ? 18.721 74.452 8.173 1.00 26.86 204 VAL A N 1
ATOM 1319 C CA . VAL A 1 204 ? 19.688 73.981 9.161 1.00 28.17 204 VAL A CA 1
ATOM 1320 C C . VAL A 1 204 ? 20.982 73.502 8.494 1.00 29.56 204 VAL A C 1
ATOM 1321 O O . VAL A 1 204 ? 20.944 72.678 7.592 1.00 28.80 204 VAL A O 1
ATOM 1325 N N . PHE A 1 205 ? 22.118 74.033 8.939 1.00 25.81 205 PHE A N 1
ATOM 1326 C CA . PHE A 1 205 ? 23.431 73.530 8.535 1.00 25.91 205 PHE A CA 1
ATOM 1327 C C . PHE A 1 205 ? 23.743 72.378 9.486 1.00 30.91 205 PHE A C 1
ATOM 1328 O O . PHE A 1 205 ? 24.097 72.600 10.646 1.00 26.50 205 PHE A O 1
ATOM 1336 N N . ASP A 1 206 ? 23.567 71.141 9.021 1.00 28.99 206 ASP A N 1
ATOM 1337 C CA . ASP A 1 206 ? 23.631 69.996 9.933 1.00 27.79 206 ASP A CA 1
ATOM 1338 C C . ASP A 1 206 ? 25.076 69.586 10.169 1.00 31.50 206 ASP A C 1
ATOM 1339 O O . ASP A 1 206 ? 25.488 68.470 9.841 1.00 31.01 206 ASP A O 1
ATOM 1344 N N . ASN A 1 207 ? 25.826 70.502 10.767 1.00 24.51 207 ASN A N 1
ATOM 1345 C CA . ASN A 1 207 ? 27.269 70.388 10.874 1.00 26.11 207 ASN A CA 1
ATOM 1346 C C . ASN A 1 207 ? 27.699 70.864 12.260 1.00 26.81 207 ASN A C 1
ATOM 1347 O O . ASN A 1 207 ? 27.230 71.901 12.747 1.00 26.19 207 ASN A O 1
ATOM 1352 N N . SER A 1 208 ? 28.573 70.099 12.899 1.00 28.53 208 SER A N 1
ATOM 1353 C CA . SER A 1 208 ? 28.945 70.347 14.286 1.00 27.79 208 SER A CA 1
ATOM 1354 C C . SER A 1 208 ? 30.273 71.083 14.439 1.00 27.10 208 SER A C 1
ATOM 1355 O O . SER A 1 208 ? 30.712 71.326 15.559 1.00 27.89 208 SER A O 1
ATOM 1358 N N . ALA A 1 209 ? 30.906 71.435 13.322 1.00 25.26 209 ALA A N 1
ATOM 1359 C CA . ALA A 1 209 ? 32.293 71.892 13.350 1.00 25.07 209 ALA A CA 1
ATOM 1360 C C . ALA A 1 209 ? 32.436 73.399 13.479 1.00 28.57 209 ALA A C 1
ATOM 1361 O O . ALA A 1 209 ? 31.496 74.149 13.218 1.00 26.16 209 ALA A O 1
ATOM 1363 N N . SER A 1 210 ? 33.630 73.834 13.869 1.00 27.55 210 SER A N 1
ATOM 1364 C CA . SER A 1 210 ? 33.943 75.255 13.886 1.00 25.72 210 SER A CA 1
ATOM 1365 C C . SER A 1 210 ? 33.619 75.801 12.500 1.00 28.46 210 SER A C 1
ATOM 1366 O O . SER A 1 210 ? 34.102 75.277 11.498 1.00 32.18 210 SER A O 1
ATOM 1369 N N . GLY A 1 211 ? 32.767 76.823 12.434 1.00 29.63 211 GLY A N 1
ATOM 1370 C CA . GLY A 1 211 ? 32.352 77.358 11.152 1.00 27.35 211 GLY A CA 1
ATOM 1371 C C . GLY A 1 211 ? 31.960 78.820 11.206 1.00 27.61 211 GLY A C 1
ATOM 1372 O O . GLY A 1 211 ? 32.422 79.566 12.065 1.00 27.72 211 GLY A O 1
ATOM 1373 N N . ALA A 1 212 ? 31.108 79.229 10.276 1.00 29.53 212 ALA A N 1
ATOM 1374 C CA . ALA A 1 212 ? 30.676 80.619 10.203 1.00 28.71 212 ALA A CA 1
ATOM 1375 C C . ALA A 1 212 ? 29.429 80.730 9.348 1.00 32.41 212 ALA A C 1
ATOM 1376 O O . ALA A 1 212 ? 29.169 79.876 8.507 1.00 32.28 212 ALA A O 1
ATOM 1378 N N . MET A 1 213 ? 28.667 81.795 9.571 1.00 26.63 213 MET A N 1
ATOM 1379 C CA . MET A 1 213 ? 27.512 82.113 8.756 1.00 22.79 213 MET A CA 1
ATOM 1380 C C . MET A 1 213 ? 27.623 83.560 8.261 1.00 31.48 213 MET A C 1
ATOM 1381 O O . MET A 1 213 ? 27.899 84.476 9.037 1.00 35.31 213 MET A O 1
ATOM 1386 N N . ASP A 1 214 ? 27.435 83.752 6.962 1.00 31.83 214 ASP A N 1
ATOM 1387 C CA . ASP A 1 214 ? 27.513 85.076 6.362 1.00 31.81 214 ASP A CA 1
ATOM 1388 C C . ASP A 1 214 ? 26.163 85.350 5.723 1.00 30.54 214 ASP A C 1
ATOM 1389 O O . ASP A 1 214 ? 25.868 84.842 4.643 1.00 30.51 214 ASP A O 1
ATOM 1394 N N . ILE A 1 215 ? 25.325 86.125 6.406 1.00 30.77 215 ILE A N 1
ATOM 1395 C CA . ILE A 1 215 ? 23.962 86.336 5.937 1.00 27.25 215 ILE A CA 1
ATOM 1396 C C . ILE A 1 215 ? 23.849 87.612 5.108 1.00 30.62 215 ILE A C 1
ATOM 1397 O O . ILE A 1 215 ? 23.358 88.639 5.585 1.00 34.07 215 ILE A O 1
ATOM 1402 N N . GLY A 1 216 ? 24.308 87.536 3.864 1.00 29.84 216 GLY A N 1
ATOM 1403 C CA . GLY A 1 216 ? 24.255 88.667 2.958 1.00 29.83 216 GLY A CA 1
ATOM 1404 C C . GLY A 1 216 ? 25.088 89.846 3.419 1.00 32.41 216 GLY A C 1
ATOM 1405 O O . GLY A 1 216 ? 24.749 90.991 3.128 1.00 36.58 216 GLY A O 1
ATOM 1406 N N . LYS A 1 217 ? 26.179 89.580 4.131 1.00 28.83 217 LYS A N 1
ATOM 1407 C CA . LYS A 1 217 ? 27.073 90.661 4.540 1.00 32.38 217 LYS A CA 1
ATOM 1408 C C . LYS A 1 217 ? 28.123 90.954 3.474 1.00 36.19 217 LYS A C 1
ATOM 1409 O O . LYS A 1 217 ? 28.200 92.063 2.945 1.00 37.05 217 LYS A O 1
ATOM 1415 N N . THR A 1 218 ? 28.938 89.954 3.168 1.00 28.20 218 THR A N 1
ATOM 1416 C CA . THR A 1 218 ? 30.029 90.141 2.211 1.00 32.44 218 THR A CA 1
ATOM 1417 C C . THR A 1 218 ? 29.477 90.398 0.813 1.00 38.36 218 THR A C 1
ATOM 1418 O O . THR A 1 218 ? 29.951 91.281 0.093 1.00 35.06 218 THR A O 1
ATOM 1422 N N . GLU A 1 219 ? 28.476 89.610 0.437 1.00 31.85 219 GLU A N 1
ATOM 1423 C CA . GLU A 1 219 ? 27.780 89.787 -0.826 1.00 30.93 219 GLU A CA 1
ATOM 1424 C C . GLU A 1 219 ? 26.298 89.945 -0.538 1.00 35.13 219 GLU A C 1
ATOM 1425 O O . GLU A 1 219 ? 25.662 89.036 -0.007 1.00 34.73 219 GLU A O 1
ATOM 1431 N N . SER A 1 220 ? 25.762 91.107 -0.895 1.00 34.08 220 SER A N 1
ATOM 1432 C CA . SER A 1 220 ? 24.416 91.510 -0.506 1.00 34.00 220 SER A CA 1
ATOM 1433 C C . SER A 1 220 ? 23.342 90.438 -0.711 1.00 32.45 220 SER A C 1
ATOM 1434 O O . SER A 1 220 ? 22.399 90.328 0.076 1.00 36.47 220 SER A O 1
ATOM 1437 N N . ASP A 1 221 ? 23.479 89.650 -1.769 1.00 35.03 221 ASP A N 1
ATOM 1438 C CA . ASP A 1 221 ? 22.437 88.694 -2.129 1.00 34.09 221 ASP A CA 1
ATOM 1439 C C . ASP A 1 221 ? 22.850 87.239 -1.900 1.00 34.03 221 ASP A C 1
ATOM 1440 O O . ASP A 1 221 ? 22.242 86.324 -2.458 1.00 33.75 221 ASP A O 1
ATOM 1445 N N . ILE A 1 222 ? 23.874 87.024 -1.077 1.00 31.38 222 ILE A N 1
ATOM 1446 C CA . ILE A 1 222 ? 24.365 85.673 -0.813 1.00 31.18 222 ILE A CA 1
ATOM 1447 C C . ILE A 1 222 ? 24.351 85.279 0.668 1.00 31.39 222 ILE A C 1
ATOM 1448 O O . ILE A 1 222 ? 24.861 86.008 1.525 1.00 31.30 222 ILE A O 1
ATOM 1453 N N . LEU A 1 223 ? 23.757 84.120 0.950 1.00 27.55 223 LEU A N 1
ATOM 1454 C CA . LEU A 1 223 ? 23.850 83.470 2.251 1.00 25.60 223 LEU A CA 1
ATOM 1455 C C . LEU A 1 223 ? 24.930 82.400 2.156 1.00 30.47 223 LEU A C 1
ATOM 1456 O O . LEU A 1 223 ? 24.806 81.465 1.368 1.00 32.22 223 LEU A O 1
ATOM 1461 N N . GLN A 1 224 ? 25.987 82.533 2.946 1.00 29.46 224 GLN A N 1
ATOM 1462 C CA . GLN A 1 224 ? 27.069 81.553 2.901 1.00 28.06 224 GLN A CA 1
ATOM 1463 C C . GLN A 1 224 ? 27.211 80.819 4.233 1.00 35.63 224 GLN A C 1
ATOM 1464 O O . GLN A 1 224 ? 27.235 81.440 5.295 1.00 36.38 224 GLN A O 1
ATOM 1470 N N . LEU A 1 225 ? 27.283 79.493 4.165 1.00 30.19 225 LEU A N 1
ATOM 1471 C CA . LEU A 1 225 ? 27.565 78.664 5.329 1.00 30.81 225 LEU A CA 1
ATOM 1472 C C . LEU A 1 225 ? 28.951 78.039 5.161 1.00 33.08 225 LEU A C 1
ATOM 1473 O O . LEU A 1 225 ? 29.279 77.553 4.086 1.00 39.16 225 LEU A O 1
ATOM 1478 N N . GLU A 1 226 ? 29.751 78.044 6.223 1.00 30.69 226 GLU A N 1
ATOM 1479 C CA . GLU A 1 226 ? 31.123 77.536 6.149 1.00 33.91 226 GLU A CA 1
ATOM 1480 C C . GLU A 1 226 ? 31.449 76.673 7.358 1.00 25.68 226 GLU A C 1
ATOM 1481 O O . GLU A 1 226 ? 30.992 76.952 8.462 1.00 31.62 226 GLU A O 1
ATOM 1487 N N . ALA A 1 227 ? 32.266 75.642 7.148 1.00 28.86 227 ALA A N 1
ATOM 1488 C CA . ALA A 1 227 ? 32.780 74.826 8.245 1.00 29.55 227 ALA A CA 1
ATOM 1489 C C . ALA A 1 227 ? 34.169 74.292 7.902 1.00 29.67 227 ALA A C 1
ATOM 1490 O O . ALA A 1 227 ? 34.467 74.035 6.738 1.00 32.85 227 ALA A O 1
ATOM 1492 N N . LYS A 1 228 ? 35.012 74.133 8.919 1.00 30.97 228 LYS A N 1
ATOM 1493 C CA . LYS A 1 228 ? 36.382 73.667 8.713 1.00 34.50 228 LYS A CA 1
ATOM 1494 C C . LYS A 1 228 ? 36.399 72.176 8.406 1.00 34.67 228 LYS A C 1
ATOM 1495 O O . LYS A 1 228 ? 37.339 71.666 7.794 1.00 34.10 228 LYS A O 1
ATOM 1501 N N . SER A 1 229 ? 35.354 71.483 8.838 1.00 32.15 229 SER A N 1
ATOM 1502 C CA . SER A 1 229 ? 35.230 70.043 8.645 1.00 30.47 229 SER A CA 1
ATOM 1503 C C . SER A 1 229 ? 33.814 69.600 8.996 1.00 32.88 229 SER A C 1
ATOM 1504 O O . SER A 1 229 ? 32.892 70.410 8.999 1.00 29.46 229 SER A O 1
ATOM 1507 N N . GLY A 1 230 ? 33.640 68.314 9.285 1.00 32.14 230 GLY A N 1
ATOM 1508 C CA . GLY A 1 230 ? 32.342 67.816 9.702 1.00 35.69 230 GLY A CA 1
ATOM 1509 C C . GLY A 1 230 ? 31.416 67.475 8.549 1.00 32.18 230 GLY A C 1
ATOM 1510 O O . GLY A 1 230 ? 31.841 67.438 7.399 1.00 32.19 230 GLY A O 1
ATOM 1511 N N . ARG A 1 231 ? 30.146 67.234 8.868 1.00 27.55 231 ARG A N 1
ATOM 1512 C CA . ARG A 1 231 ? 29.154 66.757 7.898 1.00 27.59 231 ARG A CA 1
ATOM 1513 C C . ARG A 1 231 ? 28.768 67.819 6.870 1.00 32.95 231 ARG A C 1
ATOM 1514 O O . ARG A 1 231 ? 28.469 68.959 7.227 1.00 30.73 231 ARG A O 1
ATOM 1522 N N . SER A 1 232 ? 28.771 67.449 5.590 1.00 29.64 232 SER A N 1
ATOM 1523 C CA . SER A 1 232 ? 28.400 68.396 4.539 1.00 30.78 232 SER A CA 1
ATOM 1524 C C . SER A 1 232 ? 26.940 68.229 4.129 1.00 33.78 232 SER A C 1
ATOM 1525 O O . SER A 1 232 ? 26.635 67.709 3.055 1.00 35.17 232 SER A O 1
ATOM 1528 N N . ALA A 1 233 ? 26.036 68.682 4.994 1.00 31.11 233 ALA A N 1
ATOM 1529 C CA . ALA A 1 233 ? 24.613 68.516 4.752 1.00 27.31 233 ALA A CA 1
ATOM 1530 C C . ALA A 1 233 ? 23.839 69.724 5.240 1.00 31.27 233 ALA A C 1
ATOM 1531 O O . ALA A 1 233 ? 24.280 70.431 6.141 1.00 28.61 233 ALA A O 1
ATOM 1533 N N . TYR A 1 234 ? 22.680 69.957 4.637 1.00 25.46 234 TYR A N 1
ATOM 1534 C CA . TYR A 1 234 ? 21.746 70.917 5.191 1.00 25.11 234 TYR A CA 1
ATOM 1535 C C . TYR A 1 234 ? 20.337 70.361 5.114 1.00 30.70 234 TYR A C 1
ATOM 1536 O O . TYR A 1 234 ? 20.068 69.424 4.361 1.00 30.54 234 TYR A O 1
ATOM 1545 N N . ILE A 1 235 ? 19.456 70.916 5.935 1.00 29.26 235 ILE A N 1
ATOM 1546 C CA . ILE A 1 235 ? 18.077 70.462 6.019 1.00 25.21 235 ILE A CA 1
ATOM 1547 C C . ILE A 1 235 ? 17.202 71.681 5.816 1.00 31.66 235 ILE A C 1
ATOM 1548 O O . ILE A 1 235 ? 17.425 72.718 6.444 1.00 28.74 235 ILE A O 1
ATOM 1553 N N . LEU A 1 236 ? 16.218 71.574 4.933 1.00 31.04 236 LEU A N 1
ATOM 1554 C CA . LEU A 1 236 ? 15.291 72.672 4.729 1.00 29.38 236 LEU A CA 1
ATOM 1555 C C . LEU A 1 236 ? 13.896 72.258 5.159 1.00 32.50 236 LEU A C 1
ATOM 1556 O O . LEU A 1 236 ? 13.408 71.213 4.743 1.00 30.74 236 LEU A O 1
ATOM 1561 N N . VAL A 1 237 ? 13.268 73.080 5.998 1.00 29.69 237 VAL A N 1
ATOM 1562 C CA . VAL A 1 237 ? 11.920 72.806 6.488 1.00 26.80 237 VAL A CA 1
ATOM 1563 C C . VAL A 1 237 ? 10.993 73.946 6.089 1.00 30.64 237 VAL A C 1
ATOM 1564 O O . VAL A 1 237 ? 11.331 75.118 6.279 1.00 29.38 237 VAL A O 1
ATOM 1568 N N . ALA A 1 238 ? 9.826 73.610 5.543 1.00 31.79 238 ALA A N 1
ATOM 1569 C CA . ALA A 1 238 ? 8.860 74.630 5.127 1.00 33.34 238 ALA A CA 1
ATOM 1570 C C . ALA A 1 238 ? 7.601 74.627 5.994 1.00 32.84 238 ALA A C 1
ATOM 1571 O O . ALA A 1 238 ? 7.338 73.669 6.715 1.00 32.29 238 ALA A O 1
ATOM 1573 N N . GLY A 1 239 ? 6.828 75.706 5.936 1.00 29.18 239 GLY A N 1
ATOM 1574 C CA . GLY A 1 239 ? 5.555 75.760 6.646 1.00 29.57 239 GLY A CA 1
ATOM 1575 C C . GLY A 1 239 ? 4.643 76.798 6.023 1.00 30.19 239 GLY A C 1
ATOM 1576 O O . GLY A 1 239 ? 5.116 77.675 5.310 1.00 35.29 239 GLY A O 1
ATOM 1577 N N . ASN A 1 240 ? 3.338 76.698 6.271 1.00 32.32 240 ASN A N 1
ATOM 1578 C CA . ASN A 1 240 ? 2.392 77.673 5.717 1.00 36.00 240 ASN A CA 1
ATOM 1579 C C . ASN A 1 240 ? 2.104 78.837 6.654 1.00 39.67 240 ASN A C 1
ATOM 1580 O O . ASN A 1 240 ? 1.348 79.746 6.316 1.00 42.61 240 ASN A O 1
ATOM 1585 N N . SER A 1 241 ? 2.691 78.788 7.841 1.00 34.90 241 SER A N 1
ATOM 1586 C CA . SER A 1 241 ? 2.557 79.853 8.828 1.00 34.81 241 SER A CA 1
ATOM 1587 C C . SER A 1 241 ? 3.721 79.651 9.768 1.00 33.56 241 SER A C 1
ATOM 1588 O O . SER A 1 241 ? 4.372 78.611 9.716 1.00 31.82 241 SER A O 1
ATOM 1591 N N . TYR A 1 242 ? 4.007 80.624 10.625 1.00 30.65 242 TYR A N 1
ATOM 1592 C CA . TYR A 1 242 ? 5.124 80.443 11.543 1.00 28.76 242 TYR A CA 1
ATOM 1593 C C . TYR A 1 242 ? 4.869 79.312 12.550 1.00 27.86 242 TYR A C 1
ATOM 1594 O O . TYR A 1 242 ? 5.772 78.525 12.839 1.00 29.83 242 TYR A O 1
ATOM 1603 N N . PRO A 1 243 ? 3.639 79.217 13.078 1.00 30.23 243 PRO A N 1
ATOM 1604 C CA . PRO A 1 243 ? 3.368 78.082 13.964 1.00 28.84 243 PRO A CA 1
ATOM 1605 C C . PRO A 1 243 ? 3.529 76.734 13.261 1.00 27.36 243 PRO A C 1
ATOM 1606 O O . PRO A 1 243 ? 4.068 75.794 13.856 1.00 32.61 243 PRO A O 1
ATOM 1610 N N . SER A 1 244 ? 3.064 76.639 12.018 1.00 28.37 244 SER A N 1
ATOM 1611 C CA . SER A 1 244 ? 3.162 75.394 11.258 1.00 30.21 244 SER A CA 1
ATOM 1612 C C . SER A 1 244 ? 4.613 75.092 10.922 1.00 30.72 244 SER A C 1
ATOM 1613 O O . SER A 1 244 ? 5.024 73.931 10.889 1.00 27.02 244 SER A O 1
ATOM 1616 N N . LEU A 1 245 ? 5.380 76.144 10.654 1.00 29.84 245 LEU A N 1
ATOM 1617 C CA . LEU A 1 245 ? 6.796 75.981 10.334 1.00 28.39 245 LEU A CA 1
ATOM 1618 C C . LEU A 1 245 ? 7.520 75.374 11.535 1.00 26.81 245 LEU A C 1
ATOM 1619 O O . LEU A 1 245 ? 8.287 74.417 11.398 1.00 29.02 245 LEU A O 1
ATOM 1624 N N . ILE A 1 246 ? 7.238 75.915 12.717 1.00 26.40 246 ILE A N 1
ATOM 1625 C CA . ILE A 1 246 ? 7.855 75.444 13.950 1.00 26.33 246 ILE A CA 1
ATOM 1626 C C . ILE A 1 246 ? 7.391 74.030 14.313 1.00 26.26 246 ILE A C 1
ATOM 1627 O O . ILE A 1 246 ? 8.185 73.213 14.798 1.00 26.27 246 ILE A O 1
ATOM 1632 N N . GLU A 1 247 ? 6.118 73.743 14.065 1.00 29.41 247 GLU A N 1
ATOM 1633 C CA . GLU A 1 247 ? 5.602 72.381 14.233 1.00 27.98 247 GLU A CA 1
ATOM 1634 C C . GLU A 1 247 ? 6.326 71.380 13.314 1.00 29.91 247 GLU A C 1
ATOM 1635 O O . GLU A 1 247 ? 6.703 70.282 13.733 1.00 30.03 247 GLU A O 1
ATOM 1641 N N . ASN A 1 248 ? 6.535 71.769 12.063 1.00 28.60 248 ASN A N 1
ATOM 1642 C CA . ASN A 1 248 ? 7.240 70.910 11.112 1.00 32.25 248 ASN A CA 1
ATOM 1643 C C . ASN A 1 248 ? 8.717 70.754 11.472 1.00 31.93 248 ASN A C 1
ATOM 1644 O O . ASN A 1 248 ? 9.305 69.683 11.314 1.00 28.07 248 ASN A O 1
ATOM 1649 N N . PHE A 1 249 ? 9.307 71.836 11.960 1.00 27.47 249 PHE A N 1
ATOM 1650 C CA . PHE A 1 249 ? 10.709 71.830 12.360 1.00 32.81 249 PHE A CA 1
ATOM 1651 C C . PHE A 1 249 ? 10.930 70.880 13.532 1.00 27.82 249 PHE A C 1
ATOM 1652 O O . PHE A 1 249 ? 11.819 70.031 13.488 1.00 27.68 249 PHE A O 1
ATOM 1660 N N . THR A 1 250 ? 10.113 71.006 14.574 1.00 26.30 250 THR A N 1
ATOM 1661 C CA . THR A 1 250 ? 10.278 70.160 15.748 1.00 25.69 250 THR A CA 1
ATOM 1662 C C . THR A 1 250 ? 9.860 68.709 15.475 1.00 30.76 250 THR A C 1
ATOM 1663 O O . THR A 1 250 ? 10.314 67.789 16.150 1.00 28.69 250 THR A O 1
ATOM 1667 N N . GLN A 1 251 ? 9.007 68.507 14.479 1.00 26.70 251 GLN A N 1
ATOM 1668 C CA . GLN A 1 251 ? 8.645 67.148 14.091 1.00 33.36 251 GLN A CA 1
ATOM 1669 C C . GLN A 1 251 ? 9.897 66.372 13.694 1.00 32.91 251 GLN A C 1
ATOM 1670 O O . GLN A 1 251 ? 10.051 65.204 14.052 1.00 32.87 251 GLN A O 1
ATOM 1676 N N . VAL A 1 252 ? 10.796 67.026 12.966 1.00 30.12 252 VAL A N 1
ATOM 1677 C CA . VAL A 1 252 ? 11.988 66.347 12.463 1.00 30.98 252 VAL A CA 1
ATOM 1678 C C . VAL A 1 252 ? 13.256 66.519 13.319 1.00 31.25 252 VAL A C 1
ATOM 1679 O O . VAL A 1 252 ? 14.153 65.675 13.264 1.00 34.98 252 VAL A O 1
ATOM 1683 N N . THR A 1 253 ? 13.343 67.598 14.099 1.00 26.73 253 THR A N 1
ATOM 1684 C CA . THR A 1 253 ? 14.512 67.788 14.964 1.00 27.55 253 THR A CA 1
ATOM 1685 C C . THR A 1 253 ? 14.275 67.311 16.395 1.00 30.22 253 THR A C 1
ATOM 1686 O O . THR A 1 253 ? 15.226 67.087 17.141 1.00 31.42 253 THR A O 1
ATOM 1690 N N . GLY A 1 254 ? 13.009 67.157 16.774 1.00 31.98 254 GLY A N 1
ATOM 1691 C CA . GLY A 1 254 ? 12.665 66.664 18.095 1.00 32.79 254 GLY A CA 1
ATOM 1692 C C . GLY A 1 254 ? 11.752 67.605 18.863 1.00 31.11 254 GLY A C 1
ATOM 1693 O O . GLY A 1 254 ? 11.884 68.825 18.783 1.00 27.47 254 GLY A O 1
ATOM 1694 N N . ARG A 1 255 ? 10.805 67.029 19.593 1.00 28.36 255 ARG A N 1
ATOM 1695 C CA . ARG A 1 255 ? 9.922 67.800 20.458 1.00 30.50 255 ARG A CA 1
ATOM 1696 C C . ARG A 1 255 ? 10.418 67.660 21.885 1.00 26.69 255 ARG A C 1
ATOM 1697 O O . ARG A 1 255 ? 10.854 66.584 22.297 1.00 29.48 255 ARG A O 1
ATOM 1705 N N . GLN A 1 256 ? 10.358 68.742 22.647 1.00 24.34 256 GLN A N 1
ATOM 1706 C CA . GLN A 1 256 ? 10.762 68.688 24.042 1.00 20.53 256 GLN A CA 1
ATOM 1707 C C . GLN A 1 256 ? 9.769 67.877 24.874 1.00 23.49 256 GLN A C 1
ATOM 1708 O O . GLN A 1 256 ? 8.561 68.140 24.847 1.00 25.59 256 GLN A O 1
ATOM 1714 N N . PRO A 1 257 ? 10.270 66.884 25.623 1.00 26.82 257 PRO A N 1
ATOM 1715 C CA . PRO A 1 257 ? 9.349 66.189 26.533 1.00 27.71 257 PRO A CA 1
ATOM 1716 C C . PRO A 1 257 ? 8.854 67.174 27.588 1.00 27.29 257 PRO A C 1
ATOM 1717 O O . PRO A 1 257 ? 9.590 68.083 27.975 1.00 25.89 257 PRO A O 1
ATOM 1721 N N . LEU A 1 258 ? 7.616 67.018 28.046 1.00 22.88 258 LEU A N 1
ATOM 1722 C CA . LEU A 1 258 ? 7.113 67.920 29.072 1.00 23.09 258 LEU A CA 1
ATOM 1723 C C . LEU A 1 258 ? 8.039 67.884 30.291 1.00 29.09 258 LEU A C 1
ATOM 1724 O O . LEU A 1 258 ? 8.338 66.818 30.815 1.00 28.47 258 LEU A O 1
ATOM 1729 N N . PRO A 1 259 ? 8.520 69.051 30.739 1.00 29.35 259 PRO A N 1
ATOM 1730 C CA . PRO A 1 259 ? 9.353 69.088 31.945 1.00 24.39 259 PRO A CA 1
ATOM 1731 C C . PRO A 1 259 ? 8.518 68.756 33.180 1.00 23.11 259 PRO A C 1
ATOM 1732 O O . PRO A 1 259 ? 7.299 68.823 33.109 1.00 24.99 259 PRO A O 1
ATOM 1736 N N . PRO A 1 260 ? 9.168 68.399 34.298 1.00 23.88 260 PRO A N 1
ATOM 1737 C CA . PRO A 1 260 ? 8.400 68.237 35.532 1.00 23.38 260 PRO A CA 1
ATOM 1738 C C . PRO A 1 260 ? 7.757 69.575 35.864 1.00 23.23 260 PRO A C 1
ATOM 1739 O O . PRO A 1 260 ? 8.352 70.627 35.568 1.00 23.02 260 PRO A O 1
ATOM 1743 N N . ARG A 1 261 ? 6.563 69.553 36.443 1.00 21.29 261 ARG A N 1
ATOM 1744 C CA . ARG A 1 261 ? 5.881 70.815 36.725 1.00 22.67 261 ARG A CA 1
ATOM 1745 C C . ARG A 1 261 ? 6.732 71.704 37.640 1.00 22.11 261 ARG A C 1
ATOM 1746 O O . ARG A 1 261 ? 6.659 72.936 37.566 1.00 21.68 261 ARG A O 1
ATOM 1754 N N . TRP A 1 262 ? 7.556 71.090 38.487 1.00 24.18 262 TRP A N 1
ATOM 1755 C CA . TRP A 1 262 ? 8.396 71.890 39.387 1.00 22.35 262 TRP A CA 1
ATOM 1756 C C . TRP A 1 262 ? 9.374 72.820 38.668 1.00 23.87 262 TRP A C 1
ATOM 1757 O O . TRP A 1 262 ? 9.827 73.809 39.243 1.00 23.71 262 TRP A O 1
ATOM 1768 N N . ALA A 1 263 ? 9.656 72.530 37.405 1.00 18.94 263 ALA A N 1
ATOM 1769 C CA . ALA A 1 263 ? 10.545 73.380 36.609 1.00 19.80 263 ALA A CA 1
ATOM 1770 C C . ALA A 1 263 ? 9.945 74.767 36.399 1.00 22.02 263 ALA A C 1
ATOM 1771 O O . ALA A 1 263 ? 10.652 75.712 36.046 1.00 19.77 263 ALA A O 1
ATOM 1773 N N . LEU A 1 264 ? 8.638 74.887 36.607 1.00 21.04 264 LEU A N 1
ATOM 1774 C CA . LEU A 1 264 ? 7.961 76.167 36.401 1.00 21.33 264 LEU A CA 1
ATOM 1775 C C . LEU A 1 264 ? 7.856 76.973 37.688 1.00 23.40 264 LEU A C 1
ATOM 1776 O O . LEU A 1 264 ? 7.254 78.050 37.706 1.00 19.96 264 LEU A O 1
ATOM 1781 N N . GLY A 1 265 ? 8.426 76.452 38.768 1.00 18.54 265 GLY A N 1
ATOM 1782 C CA . GLY A 1 265 ? 8.335 77.111 40.058 1.00 18.92 265 GLY A CA 1
ATOM 1783 C C . GLY A 1 265 ? 9.523 78.025 40.340 1.00 20.30 265 GLY A C 1
ATOM 1784 O O . GLY A 1 265 ? 10.315 78.331 39.449 1.00 22.99 265 GLY A O 1
ATOM 1785 N N . SER A 1 266 ? 9.637 78.436 41.599 1.00 19.11 266 SER A N 1
ATOM 1786 C CA . SER A 1 266 ? 10.669 79.360 42.076 1.00 20.16 266 SER A CA 1
ATOM 1787 C C . SER A 1 266 ? 11.960 78.614 42.424 1.00 19.96 266 SER A C 1
ATOM 1788 O O . SER A 1 266 ? 11.933 77.636 43.175 1.00 19.30 266 SER A O 1
ATOM 1791 N N . PHE A 1 267 ? 13.078 79.062 41.853 1.00 15.79 267 PHE A N 1
ATOM 1792 C CA . PHE A 1 267 ? 14.399 78.508 42.164 1.00 19.26 267 PHE A CA 1
ATOM 1793 C C . PHE A 1 267 ? 15.168 79.449 43.088 1.00 22.06 267 PHE A C 1
ATOM 1794 O O . PHE A 1 267 ? 15.211 80.672 42.865 1.00 18.02 267 PHE A O 1
ATOM 1802 N N . ALA A 1 268 ? 15.800 78.880 44.108 1.00 17.73 268 ALA A N 1
ATOM 1803 C CA . ALA A 1 268 ? 16.798 79.609 44.888 1.00 16.99 268 ALA A CA 1
ATOM 1804 C C . ALA A 1 268 ? 18.151 79.313 44.274 1.00 18.62 268 ALA A C 1
ATOM 1805 O O . ALA A 1 268 ? 18.553 78.152 44.202 1.00 18.24 268 ALA A O 1
ATOM 1807 N N . SER A 1 269 ? 18.864 80.345 43.833 1.00 14.56 269 SER A N 1
ATOM 1808 C CA . SER A 1 269 ? 20.192 80.082 43.287 1.00 17.65 269 SER A CA 1
ATOM 1809 C C . SER A 1 269 ? 21.105 81.283 43.499 1.00 19.54 269 SER A C 1
ATOM 1810 O O . SER A 1 269 ? 20.624 82.420 43.613 1.00 17.76 269 SER A O 1
ATOM 1813 N N . ARG A 1 270 ? 22.407 81.000 43.594 1.00 19.54 270 ARG A N 1
ATOM 1814 C CA . ARG A 1 270 ? 23.490 81.987 43.577 1.00 18.61 270 ARG A CA 1
ATOM 1815 C C . ARG A 1 270 ? 24.774 81.247 43.190 1.00 22.25 270 ARG A C 1
ATOM 1816 O O . ARG A 1 270 ? 24.821 80.015 43.170 1.00 18.77 270 ARG A O 1
ATOM 1824 N N . PHE A 1 271 ? 25.816 82.005 42.888 1.00 18.62 271 PHE A N 1
ATOM 1825 C CA . PHE A 1 271 ? 27.151 81.433 42.764 1.00 18.11 271 PHE A CA 1
ATOM 1826 C C . PHE A 1 271 ? 27.932 81.979 43.947 1.00 18.85 271 PHE A C 1
ATOM 1827 O O . PHE A 1 271 ? 28.497 83.073 43.842 1.00 18.79 271 PHE A O 1
ATOM 1835 N N . GLY A 1 272 ? 27.958 81.267 45.077 1.00 17.33 272 GLY A N 1
ATOM 1836 C CA . GLY A 1 272 ? 27.277 79.983 45.280 1.00 20.64 272 GLY A CA 1
ATOM 1837 C C . GLY A 1 272 ? 27.091 79.736 46.777 1.00 18.97 272 GLY A C 1
ATOM 1838 O O . GLY A 1 272 ? 27.778 80.360 47.587 1.00 19.08 272 GLY A O 1
ATOM 1839 N N . TYR A 1 273 ? 26.161 78.860 47.171 1.00 17.69 273 TYR A N 1
ATOM 1840 C CA . TYR A 1 273 ? 26.018 78.519 48.591 1.00 18.05 273 TYR A CA 1
ATOM 1841 C C . TYR A 1 273 ? 27.308 77.847 49.047 1.00 23.24 273 TYR A C 1
ATOM 1842 O O . TYR A 1 273 ? 27.762 76.899 48.415 1.00 22.34 273 TYR A O 1
ATOM 1851 N N . ARG A 1 274 ? 27.888 78.324 50.144 1.00 17.89 274 ARG A N 1
ATOM 1852 C CA . ARG A 1 274 ? 29.221 77.852 50.541 1.00 23.30 274 ARG A CA 1
ATOM 1853 C C . ARG A 1 274 ? 29.196 76.623 51.450 1.00 24.18 274 ARG A C 1
ATOM 1854 O O . ARG A 1 274 ? 30.222 75.999 51.681 1.00 21.95 274 ARG A O 1
ATOM 1862 N N . SER A 1 275 ? 28.028 76.285 51.971 1.00 21.68 275 SER A N 1
ATOM 1863 C CA . SER A 1 275 ? 27.941 75.219 52.958 1.00 18.36 275 SER A CA 1
ATOM 1864 C C . SER A 1 275 ? 26.527 74.683 53.039 1.00 18.75 275 SER A C 1
ATOM 1865 O O . SER A 1 275 ? 25.571 75.337 52.600 1.00 18.83 275 SER A O 1
ATOM 1868 N N . GLU A 1 276 ? 26.406 73.488 53.605 1.00 18.23 276 GLU A N 1
ATOM 1869 C CA . GLU A 1 276 ? 25.091 72.947 53.943 1.00 18.82 276 GLU A CA 1
ATOM 1870 C C . GLU A 1 276 ? 24.308 73.905 54.841 1.00 20.67 276 GLU A C 1
ATOM 1871 O O . GLU A 1 276 ? 23.110 74.136 54.627 1.00 19.27 276 GLU A O 1
ATOM 1877 N N . ALA A 1 277 ? 24.964 74.462 55.854 1.00 21.52 277 ALA A N 1
ATOM 1878 C CA . ALA A 1 277 ? 24.267 75.403 56.740 1.00 24.41 277 ALA A CA 1
ATOM 1879 C C . ALA A 1 277 ? 23.708 76.612 55.984 1.00 22.14 277 ALA A C 1
ATOM 1880 O O . ALA A 1 277 ? 22.594 77.075 56.267 1.00 18.04 277 ALA A O 1
ATOM 1882 N N . GLU A 1 278 ? 24.474 77.127 55.028 1.00 20.95 278 GLU A N 1
ATOM 1883 C CA . GLU A 1 278 ? 24.041 78.294 54.262 1.00 24.28 278 GLU A CA 1
ATOM 1884 C C . GLU A 1 278 ? 22.885 77.908 53.339 1.00 22.07 278 GLU A C 1
ATOM 1885 O O . GLU A 1 278 ? 21.944 78.672 53.148 1.00 20.30 278 GLU A O 1
ATOM 1891 N N . THR A 1 279 ? 22.956 76.699 52.786 1.00 18.35 279 THR A N 1
ATOM 1892 C CA . THR A 1 279 ? 21.922 76.199 51.898 1.00 16.54 279 THR A CA 1
ATOM 1893 C C . THR A 1 279 ? 20.620 75.994 52.703 1.00 18.54 279 THR A C 1
ATOM 1894 O O . THR A 1 279 ? 19.536 76.427 52.295 1.00 19.17 279 THR A O 1
ATOM 1898 N N . ARG A 1 280 ? 20.741 75.366 53.864 1.00 16.72 280 ARG A N 1
ATOM 1899 C CA . ARG A 1 280 ? 19.588 75.186 54.741 1.00 18.90 280 ARG A CA 1
ATOM 1900 C C . ARG A 1 280 ? 19.033 76.549 55.186 1.00 20.55 280 ARG A C 1
ATOM 1901 O O . ARG A 1 280 ? 17.818 76.726 55.310 1.00 18.01 280 ARG A O 1
ATOM 1909 N N . ALA A 1 281 ? 19.916 77.512 55.432 1.00 18.52 281 ALA A N 1
ATOM 1910 C CA . ALA A 1 281 ? 19.459 78.836 55.881 1.00 20.38 281 ALA A CA 1
ATOM 1911 C C . ALA A 1 281 ? 18.667 79.538 54.787 1.00 19.51 281 ALA A C 1
ATOM 1912 O O . ALA A 1 281 ? 17.737 80.301 55.069 1.00 19.48 281 ALA A O 1
ATOM 1914 N N . THR A 1 282 ? 19.027 79.271 53.535 1.00 19.13 282 THR A N 1
ATOM 1915 C CA . THR A 1 282 ? 18.351 79.903 52.398 1.00 16.23 282 THR A CA 1
ATOM 1916 C C . THR A 1 282 ? 16.960 79.300 52.172 1.00 18.94 282 THR A C 1
ATOM 1917 O O . THR A 1 282 ? 15.984 80.030 51.958 1.00 20.07 282 THR A O 1
ATOM 1921 N N . VAL A 1 283 ? 16.863 77.972 52.229 1.00 16.65 283 VAL A N 1
ATOM 1922 C CA . VAL A 1 283 ? 15.542 77.343 52.182 1.00 17.89 283 VAL A CA 1
ATOM 1923 C C . VAL A 1 283 ? 14.670 77.931 53.302 1.00 21.61 283 VAL A C 1
ATOM 1924 O O . VAL A 1 283 ? 13.510 78.299 53.084 1.00 19.84 283 VAL A O 1
ATOM 1928 N N . GLN A 1 284 ? 15.247 78.055 54.491 1.00 16.26 284 GLN A N 1
ATOM 1929 C CA . GLN A 1 284 ? 14.512 78.561 55.642 1.00 17.73 284 GLN A CA 1
ATOM 1930 C C . GLN A 1 284 ? 14.066 80.011 55.421 1.00 20.86 284 GLN A C 1
ATOM 1931 O O . GLN A 1 284 ? 12.966 80.408 55.824 1.00 19.29 284 GLN A O 1
ATOM 1937 N N . LYS A 1 285 ? 14.915 80.797 54.769 1.00 16.08 285 LYS A N 1
ATOM 1938 C CA . LYS A 1 285 ? 14.593 82.200 54.502 1.00 15.63 285 LYS A CA 1
ATOM 1939 C C . LYS A 1 285 ? 13.365 82.320 53.599 1.00 17.32 285 LYS A C 1
ATOM 1940 O O . LYS A 1 285 ? 12.536 83.210 53.787 1.00 19.35 285 LYS A O 1
ATOM 1946 N N . TYR A 1 286 ? 13.249 81.437 52.608 1.00 17.67 286 TYR A N 1
ATOM 1947 C CA . TYR A 1 286 ? 12.047 81.418 51.773 1.00 19.53 286 TYR A CA 1
ATOM 1948 C C . TYR A 1 286 ? 10.813 81.109 52.611 1.00 21.32 286 TYR A C 1
ATOM 1949 O O . TYR A 1 286 ? 9.742 81.700 52.407 1.00 19.06 286 TYR A O 1
ATOM 1958 N N . LYS A 1 287 ? 10.961 80.183 53.557 1.00 20.88 287 LYS A N 1
ATOM 1959 C CA . LYS A 1 287 ? 9.860 79.859 54.473 1.00 19.75 287 LYS A CA 1
ATOM 1960 C C . LYS A 1 287 ? 9.476 81.027 55.359 1.00 23.18 287 LYS A C 1
ATOM 1961 O O . LYS A 1 287 ? 8.284 81.351 55.504 1.00 22.18 287 LYS A O 1
ATOM 1967 N N . THR A 1 288 ? 10.466 81.654 55.981 1.00 20.53 288 THR A N 1
ATOM 1968 C CA . THR A 1 288 ? 10.163 82.731 56.923 1.00 24.39 288 THR A CA 1
ATOM 1969 C C . THR A 1 288 ? 9.766 84.036 56.234 1.00 25.76 288 THR A C 1
ATOM 1970 O O . THR A 1 288 ? 9.082 84.868 56.842 1.00 23.94 288 THR A O 1
ATOM 1974 N N . GLU A 1 289 ? 10.180 84.216 54.979 1.00 17.51 289 GLU A N 1
ATOM 1975 C CA . GLU A 1 289 ? 9.783 85.407 54.218 1.00 17.96 289 GLU A CA 1
ATOM 1976 C C . GLU A 1 289 ? 8.528 85.183 53.372 1.00 20.07 289 GLU A C 1
ATOM 1977 O O . GLU A 1 289 ? 8.051 86.107 52.705 1.00 23.48 289 GLU A O 1
ATOM 1983 N N . ASP A 1 290 ? 8.001 83.962 53.396 1.00 20.53 290 ASP A N 1
ATOM 1984 C CA . ASP A 1 290 ? 6.776 83.642 52.666 1.00 22.20 290 ASP A CA 1
ATOM 1985 C C . ASP A 1 290 ? 6.906 83.890 51.161 1.00 25.13 290 ASP A C 1
ATOM 1986 O O . ASP A 1 290 ? 6.029 84.492 50.550 1.00 20.21 290 ASP A O 1
ATOM 1991 N N . PHE A 1 291 ? 8.014 83.438 50.572 1.00 19.01 291 PHE A N 1
ATOM 1992 C CA . PHE A 1 291 ? 8.145 83.337 49.125 1.00 20.59 291 PHE A CA 1
ATOM 1993 C C . PHE A 1 291 ? 8.070 81.868 48.720 1.00 20.59 291 PHE A C 1
ATOM 1994 O O . PHE A 1 291 ? 8.703 81.028 49.350 1.00 20.12 291 PHE A O 1
ATOM 2002 N N . PRO A 1 292 ? 7.318 81.562 47.653 1.00 23.66 292 PRO A N 1
ATOM 2003 C CA . PRO A 1 292 ? 7.308 80.184 47.142 1.00 21.39 292 PRO A CA 1
ATOM 2004 C C . PRO A 1 292 ? 8.715 79.712 46.770 1.00 17.44 292 PRO A C 1
ATOM 2005 O O . PRO A 1 292 ? 9.552 80.519 46.332 1.00 16.94 292 PRO A O 1
ATOM 2009 N N . LEU A 1 293 ? 8.954 78.415 46.929 1.00 17.95 293 LEU A N 1
ATOM 2010 C CA . LEU A 1 293 ? 10.233 77.823 46.562 1.00 17.99 293 LEU A CA 1
ATOM 2011 C C . LEU A 1 293 ? 10.027 76.361 46.213 1.00 17.56 293 LEU A C 1
ATOM 2012 O O . LEU A 1 293 ? 9.457 75.598 47.004 1.00 18.75 293 LEU A O 1
ATOM 2017 N N . ASP A 1 294 ? 10.483 75.977 45.025 1.00 17.29 294 ASP A N 1
ATOM 2018 C CA . ASP A 1 294 ? 10.430 74.583 44.601 1.00 20.97 294 ASP A CA 1
ATOM 2019 C C . ASP A 1 294 ? 11.792 73.904 44.636 1.00 19.10 294 ASP A C 1
ATOM 2020 O O . ASP A 1 294 ? 11.887 72.704 44.932 1.00 19.10 294 ASP A O 1
ATOM 2025 N N . THR A 1 295 ? 12.840 74.675 44.347 1.00 16.32 295 THR A N 1
ATOM 2026 C CA . THR A 1 295 ? 14.144 74.064 44.047 1.00 17.77 295 THR A CA 1
ATOM 2027 C C . THR A 1 295 ? 15.280 74.961 44.516 1.00 22.19 295 THR A C 1
ATOM 2028 O O . THR A 1 295 ? 15.249 76.181 44.298 1.00 19.92 295 THR A O 1
ATOM 2032 N N . ILE A 1 296 ? 16.278 74.360 45.166 1.00 17.86 296 ILE A N 1
ATOM 2033 C CA . ILE A 1 296 ? 17.521 75.075 45.445 1.00 16.64 296 ILE A CA 1
ATOM 2034 C C . ILE A 1 296 ? 18.645 74.492 44.599 1.00 18.39 296 ILE A C 1
ATOM 2035 O O . ILE A 1 296 ? 18.702 73.274 44.385 1.00 19.47 296 ILE A O 1
ATOM 2040 N N . VAL A 1 297 ? 19.503 75.369 44.088 1.00 14.55 297 VAL A N 1
ATOM 2041 C CA . VAL A 1 297 ? 20.550 74.992 43.147 1.00 15.90 297 VAL A CA 1
ATOM 2042 C C . VAL A 1 297 ? 21.914 75.206 43.785 1.00 21.00 297 VAL A C 1
ATOM 2043 O O . VAL A 1 297 ? 22.195 76.283 44.305 1.00 19.16 297 VAL A O 1
ATOM 2047 N N . LEU A 1 298 ? 22.760 74.178 43.749 1.00 17.80 298 LEU A N 1
ATOM 2048 C CA . LEU A 1 298 ? 24.076 74.268 44.356 1.00 20.11 298 LEU A CA 1
ATOM 2049 C C . LEU A 1 298 ? 25.149 74.409 43.286 1.00 22.15 298 LEU A C 1
ATOM 2050 O O . LEU A 1 298 ? 25.307 73.532 42.429 1.00 19.01 298 LEU A O 1
ATOM 2055 N N . ASP A 1 299 ? 25.878 75.518 43.349 1.00 18.40 299 ASP A N 1
ATOM 2056 C CA . ASP A 1 299 ? 26.993 75.783 42.446 1.00 14.89 299 ASP A CA 1
ATOM 2057 C C . ASP A 1 299 ? 28.230 75.026 42.919 1.00 17.10 299 ASP A C 1
ATOM 2058 O O . ASP A 1 299 ? 28.131 74.116 43.759 1.00 19.38 299 ASP A O 1
ATOM 2063 N N . LEU A 1 300 ? 29.393 75.390 42.390 1.00 16.76 300 LEU A N 1
ATOM 2064 C CA . LEU A 1 300 ? 30.568 74.517 42.485 1.00 19.21 300 LEU A CA 1
ATOM 2065 C C . LEU A 1 300 ? 31.161 74.309 43.879 1.00 22.78 300 LEU A C 1
ATOM 2066 O O . LEU A 1 300 ? 32.062 73.479 44.048 1.00 24.09 300 LEU A O 1
ATOM 2071 N N . TYR A 1 301 ? 30.683 75.046 44.877 1.00 19.99 301 TYR A N 1
ATOM 2072 C CA . TYR A 1 301 ? 31.195 74.830 46.226 1.00 17.86 301 TYR A CA 1
ATOM 2073 C C . TYR A 1 301 ? 30.703 73.512 46.847 1.00 21.67 301 TYR A C 1
ATOM 2074 O O . TYR A 1 301 ? 31.213 73.098 47.893 1.00 22.34 301 TYR A O 1
ATOM 2083 N N . TRP A 1 302 ? 29.731 72.847 46.220 1.00 17.42 302 TRP A N 1
ATOM 2084 C CA . TRP A 1 302 ? 29.250 71.595 46.799 1.00 19.05 302 TRP A CA 1
ATOM 2085 C C . TRP A 1 302 ? 30.331 70.516 46.740 1.00 20.47 302 TRP A C 1
ATOM 2086 O O . TRP A 1 302 ? 30.295 69.559 47.525 1.00 21.23 302 TRP A O 1
ATOM 2097 N N . PHE A 1 303 ? 31.287 70.689 45.828 1.00 21.48 303 PHE A N 1
ATOM 2098 C CA . PHE A 1 303 ? 32.386 69.720 45.696 1.00 25.25 303 PHE A CA 1
ATOM 2099 C C . PHE A 1 303 ? 33.786 70.244 46.050 1.00 29.39 303 PHE A C 1
ATOM 2100 O O . PHE A 1 303 ? 34.768 69.510 45.931 1.00 27.16 303 PHE A O 1
ATOM 2108 N N . GLY A 1 304 ? 33.887 71.495 46.493 1.00 24.75 304 GLY A N 1
ATOM 2109 C CA . GLY A 1 304 ? 35.172 72.035 46.914 1.00 24.99 304 GLY A CA 1
ATOM 2110 C C . GLY A 1 304 ? 35.090 73.444 47.457 1.00 31.49 304 GLY A C 1
ATOM 2111 O O . GLY A 1 304 ? 34.206 74.202 47.074 1.00 31.48 304 GLY A O 1
ATOM 2112 N N . LYS A 1 305 ? 36.016 73.812 48.339 1.00 29.21 305 LYS A N 1
ATOM 2113 C CA . LYS A 1 305 ? 35.902 75.094 49.038 1.00 29.75 305 LYS A CA 1
ATOM 2114 C C . LYS A 1 305 ? 36.381 76.285 48.218 1.00 25.11 305 LYS A C 1
ATOM 2115 O O . LYS A 1 305 ? 36.100 77.434 48.566 1.00 26.37 305 LYS A O 1
ATOM 2119 N N . ASP A 1 306 ? 37.111 76.010 47.139 1.00 24.02 306 ASP A N 1
ATOM 2120 C CA . ASP A 1 306 ? 37.632 77.062 46.265 1.00 23.78 306 ASP A CA 1
ATOM 2121 C C . ASP A 1 306 ? 37.035 76.946 44.874 1.00 25.30 306 ASP A C 1
ATOM 2122 O O . ASP A 1 306 ? 36.592 75.879 44.461 1.00 24.54 306 ASP A O 1
ATOM 2127 N N . ILE A 1 307 ? 37.064 78.043 44.131 1.00 23.46 307 ILE A N 1
ATOM 2128 C CA . ILE A 1 307 ? 36.621 78.027 42.751 1.00 25.40 307 ILE A CA 1
ATOM 2129 C C . ILE A 1 307 ? 37.570 77.192 41.892 1.00 27.56 307 ILE A C 1
ATOM 2130 O O . ILE A 1 307 ? 37.133 76.449 41.019 1.00 28.77 307 ILE A O 1
ATOM 2135 N N . LYS A 1 308 ? 38.869 77.309 42.147 1.00 23.84 308 LYS A N 1
ATOM 2136 C CA . LYS A 1 308 ? 39.857 76.556 41.370 1.00 26.51 308 LYS A CA 1
ATOM 2137 C C . LYS A 1 308 ? 40.289 75.279 42.076 1.00 25.12 308 LYS A C 1
ATOM 2138 O O . LYS A 1 308 ? 40.304 75.203 43.305 1.00 27.42 308 LYS A O 1
ATOM 2144 N N . GLY A 1 309 ? 40.642 74.269 41.289 1.00 25.35 309 GLY A N 1
ATOM 2145 C CA . GLY A 1 309 ? 41.365 73.132 41.818 1.00 26.05 309 GLY A CA 1
ATOM 2146 C C . GLY A 1 309 ? 40.570 71.887 42.159 1.00 27.19 309 GLY A C 1
ATOM 2147 O O . GLY A 1 309 ? 41.163 70.822 42.347 1.00 27.62 309 GLY A O 1
ATOM 2148 N N . HIS A 1 310 ? 39.243 71.997 42.248 1.00 21.28 310 HIS A N 1
ATOM 2149 C CA . HIS A 1 310 ? 38.439 70.864 42.717 1.00 21.80 310 HIS A CA 1
ATOM 2150 C C . HIS A 1 310 ? 37.538 70.251 41.652 1.00 23.85 310 HIS A C 1
ATOM 2151 O O . HIS A 1 310 ? 37.030 69.131 41.817 1.00 25.96 310 HIS A O 1
ATOM 2158 N N . MET A 1 311 ? 37.344 70.978 40.558 1.00 22.35 311 MET A N 1
ATOM 2159 C CA . MET A 1 311 ? 36.457 70.521 39.494 1.00 23.21 311 MET A CA 1
ATOM 2160 C C . MET A 1 311 ? 36.836 69.122 38.991 1.00 23.58 311 MET A C 1
ATOM 2161 O O . MET A 1 311 ? 37.974 68.879 38.573 1.00 22.51 311 MET A O 1
ATOM 2166 N N . GLY A 1 312 ? 35.865 68.212 39.029 1.00 23.23 312 GLY A N 1
ATOM 2167 C CA . GLY A 1 312 ? 36.106 66.820 38.693 1.00 26.30 312 GLY A CA 1
ATOM 2168 C C . GLY A 1 312 ? 35.907 65.926 39.902 1.00 24.36 312 GLY A C 1
ATOM 2169 O O . GLY A 1 312 ? 35.713 64.712 39.760 1.00 24.88 312 GLY A O 1
ATOM 2170 N N . ASN A 1 313 ? 35.939 66.520 41.096 1.00 22.69 313 ASN A N 1
ATOM 2171 C CA . ASN A 1 313 ? 35.689 65.760 42.316 1.00 23.24 313 ASN A CA 1
ATOM 2172 C C . ASN A 1 313 ? 34.332 65.053 42.239 1.00 23.98 313 ASN A C 1
ATOM 2173 O O . ASN A 1 313 ? 34.190 63.909 42.677 1.00 21.54 313 ASN A O 1
ATOM 2178 N N . LEU A 1 314 ? 33.344 65.742 41.670 1.00 23.50 314 LEU A N 1
ATOM 2179 C CA . LEU A 1 314 ? 32.001 65.178 41.492 1.00 26.75 314 LEU A CA 1
ATOM 2180 C C . LEU A 1 314 ? 31.547 64.388 42.717 1.00 21.71 314 LEU A C 1
ATOM 2181 O O . LEU A 1 314 ? 31.016 63.278 42.617 1.00 23.62 314 LEU A O 1
ATOM 2186 N N . ASP A 1 315 ? 31.763 64.980 43.886 1.00 20.65 315 ASP A N 1
ATOM 2187 C CA . ASP A 1 315 ? 31.383 64.353 45.142 1.00 24.25 315 ASP A CA 1
ATOM 2188 C C . ASP A 1 315 ? 31.411 65.413 46.219 1.00 22.86 315 ASP A C 1
ATOM 2189 O O . ASP A 1 315 ? 32.106 66.414 46.081 1.00 21.46 315 ASP A O 1
ATOM 2194 N N . TRP A 1 316 ? 30.664 65.191 47.293 1.00 22.82 316 TRP A N 1
ATOM 2195 C CA . TRP A 1 316 ? 30.475 66.208 48.319 1.00 23.84 316 TRP A CA 1
ATOM 2196 C C . TRP A 1 316 ? 31.741 66.621 49.059 1.00 28.68 316 TRP A C 1
ATOM 2197 O O . TRP A 1 316 ? 32.537 65.784 49.484 1.00 25.49 316 TRP A O 1
ATOM 2208 N N . ASP A 1 317 ? 31.911 67.929 49.209 1.00 19.04 317 ASP A N 1
ATOM 2209 C CA . ASP A 1 317 ? 32.915 68.485 50.098 1.00 27.46 317 ASP A CA 1
ATOM 2210 C C . ASP A 1 317 ? 32.396 68.376 51.524 1.00 23.70 317 ASP A C 1
ATOM 2211 O O . ASP A 1 317 ? 31.648 69.242 51.983 1.00 25.47 317 ASP A O 1
ATOM 2216 N N . LYS A 1 318 ? 32.806 67.317 52.225 1.00 22.58 318 LYS A N 1
ATOM 2217 C CA . LYS A 1 318 ? 32.239 66.989 53.532 1.00 28.36 318 LYS A CA 1
ATOM 2218 C C . LYS A 1 318 ? 32.645 67.947 54.647 1.00 25.31 318 LYS A C 1
ATOM 2219 O O . LYS A 1 318 ? 31.984 68.005 55.680 1.00 25.41 318 LYS A O 1
ATOM 2225 N N . GLU A 1 319 ? 33.723 68.700 54.448 1.00 24.66 319 GLU A N 1
ATOM 2226 C CA . GLU A 1 319 ? 34.060 69.754 55.398 1.00 25.58 319 GLU A CA 1
ATOM 2227 C C . GLU A 1 319 ? 32.924 70.772 55.451 1.00 23.15 319 GLU A C 1
ATOM 2228 O O . GLU A 1 319 ? 32.563 71.251 56.526 1.00 29.65 319 GLU A O 1
ATOM 2234 N N . ASN A 1 320 ? 32.364 71.111 54.294 1.00 22.33 320 ASN A N 1
ATOM 2235 C CA . ASN A 1 320 ? 31.316 72.148 54.257 1.00 23.57 320 ASN A CA 1
ATOM 2236 C C . ASN A 1 320 ? 29.880 71.654 54.056 1.00 27.69 320 ASN A C 1
ATOM 2237 O O . ASN A 1 320 ? 28.922 72.374 54.368 1.00 21.73 320 ASN A O 1
ATOM 2242 N N . PHE A 1 321 ? 29.740 70.432 53.543 1.00 24.00 321 PHE A N 1
ATOM 2243 C CA . PHE A 1 321 ? 28.444 69.758 53.389 1.00 23.68 321 PHE A CA 1
ATOM 2244 C C . PHE A 1 321 ? 28.523 68.402 54.078 1.00 24.30 321 PHE A C 1
ATOM 2245 O O . PHE A 1 321 ? 28.668 67.358 53.424 1.00 23.73 321 PHE A O 1
ATOM 2253 N N . PRO A 1 322 ? 28.451 68.411 55.414 1.00 23.15 322 PRO A N 1
ATOM 2254 C CA . PRO A 1 322 ? 28.730 67.221 56.227 1.00 25.35 322 PRO A CA 1
ATOM 2255 C C . PRO A 1 322 ? 27.653 66.137 56.149 1.00 25.73 322 PRO A C 1
ATOM 2256 O O . PRO A 1 322 ? 27.994 64.962 56.281 1.00 25.51 322 PRO A O 1
ATOM 2260 N N . THR A 1 323 ? 26.391 66.513 55.956 1.00 21.01 323 THR A N 1
ATOM 2261 C CA . THR A 1 323 ? 25.303 65.533 55.939 1.00 24.19 323 THR A CA 1
ATOM 2262 C C . THR A 1 323 ? 24.367 65.759 54.753 1.00 26.28 323 THR A C 1
ATOM 2263 O O . THR A 1 323 ? 23.201 66.107 54.933 1.00 22.36 323 THR A O 1
ATOM 2267 N N . PRO A 1 324 ? 24.876 65.555 53.531 1.00 23.25 324 PRO A N 1
ATOM 2268 C CA . PRO A 1 324 ? 24.127 65.918 52.322 1.00 22.40 324 PRO A CA 1
ATOM 2269 C C . PRO A 1 324 ? 22.890 65.060 52.065 1.00 22.86 324 PRO A C 1
ATOM 2270 O O . PRO A 1 324 ? 21.929 65.574 51.492 1.00 21.31 324 PRO A O 1
ATOM 2274 N N . LEU A 1 325 ? 22.904 63.788 52.459 1.00 21.03 325 LEU A N 1
ATOM 2275 C CA . LEU A 1 325 ? 21.706 62.969 52.296 1.00 22.02 325 LEU A CA 1
ATOM 2276 C C . LEU A 1 325 ? 20.579 63.471 53.197 1.00 18.88 325 LEU A C 1
ATOM 2277 O O . LEU A 1 325 ? 19.425 63.576 52.760 1.00 22.51 325 LEU A O 1
ATOM 2282 N N . ASP A 1 326 ? 20.904 63.766 54.452 1.00 19.76 326 ASP A N 1
ATOM 2283 C CA . ASP A 1 326 ? 19.915 64.331 55.363 1.00 21.90 326 ASP A CA 1
ATOM 2284 C C . ASP A 1 326 ? 19.436 65.685 54.838 1.00 21.65 326 ASP A C 1
ATOM 2285 O O . ASP A 1 326 ? 18.248 66.005 54.920 1.00 21.21 326 ASP A O 1
ATOM 2290 N N . MET A 1 327 ? 20.363 66.493 54.330 1.00 18.09 327 MET A N 1
ATOM 2291 C CA . MET A 1 327 ? 20.002 67.814 53.815 1.00 18.01 327 MET A CA 1
ATOM 2292 C C . MET A 1 327 ? 18.975 67.680 52.699 1.00 18.82 327 MET A C 1
ATOM 2293 O O . MET A 1 327 ? 17.945 68.346 52.702 1.00 19.67 327 MET A O 1
ATOM 2298 N N . MET A 1 328 ? 19.264 66.816 51.733 1.00 19.86 328 MET A N 1
ATOM 2299 C CA . MET A 1 328 ? 18.359 66.636 50.607 1.00 20.22 328 MET A CA 1
ATOM 2300 C C . MET A 1 328 ? 17.018 66.038 51.027 1.00 20.28 328 MET A C 1
ATOM 2301 O O . MET A 1 328 ? 15.972 66.420 50.492 1.00 22.25 328 MET A O 1
ATOM 2306 N N . ALA A 1 329 ? 17.044 65.118 51.987 1.00 18.96 329 ALA A N 1
ATOM 2307 C CA . ALA A 1 329 ? 15.801 64.517 52.498 1.00 21.41 329 ALA A CA 1
ATOM 2308 C C . ALA A 1 329 ? 14.964 65.549 53.255 1.00 21.88 329 ALA A C 1
ATOM 2309 O O . ALA A 1 329 ? 13.733 65.576 53.140 1.00 18.16 329 ALA A O 1
ATOM 2311 N N . ASP A 1 330 ? 15.634 66.403 54.024 1.00 18.18 330 ASP A N 1
ATOM 2312 C CA . ASP A 1 330 ? 14.935 67.452 54.774 1.00 20.99 330 ASP A CA 1
ATOM 2313 C C . ASP A 1 330 ? 14.273 68.460 53.837 1.00 21.93 330 ASP A C 1
ATOM 2314 O O . ASP A 1 330 ? 13.163 68.927 54.099 1.00 20.24 330 ASP A O 1
ATOM 2319 N N . PHE A 1 331 ? 14.958 68.800 52.748 1.00 22.15 331 PHE A N 1
ATOM 2320 C CA . PHE A 1 331 ? 14.382 69.665 51.731 1.00 19.58 331 PHE A CA 1
ATOM 2321 C C . PHE A 1 331 ? 13.166 69.004 51.064 1.00 20.43 331 PHE A C 1
ATOM 2322 O O . PHE A 1 331 ? 12.130 69.640 50.872 1.00 21.11 331 PHE A O 1
ATOM 2330 N N . LYS A 1 332 ? 13.274 67.723 50.728 1.00 19.37 332 LYS A N 1
ATOM 2331 C CA . LYS A 1 332 ? 12.147 67.017 50.123 1.00 18.20 332 LYS A CA 1
ATOM 2332 C C . LYS A 1 332 ? 10.929 66.997 51.029 1.00 19.75 332 LYS A C 1
ATOM 2333 O O . LYS A 1 332 ? 9.794 67.081 50.552 1.00 27.39 332 LYS A O 1
ATOM 2339 N N . GLN A 1 333 ? 11.158 66.891 52.333 1.00 24.57 333 GLN A N 1
ATOM 2340 C CA . GLN A 1 333 ? 10.061 66.965 53.300 1.00 24.04 333 GLN A CA 1
ATOM 2341 C C . GLN A 1 333 ? 9.310 68.294 53.207 1.00 27.88 333 GLN A C 1
ATOM 2342 O O . GLN A 1 333 ? 8.122 68.365 53.511 1.00 24.00 333 GLN A O 1
ATOM 2348 N N . GLN A 1 334 ? 10.017 69.345 52.809 1.00 24.10 334 GLN A N 1
ATOM 2349 C CA . GLN A 1 334 ? 9.411 70.665 52.637 1.00 26.09 334 GLN A CA 1
ATOM 2350 C C . GLN A 1 334 ? 9.035 70.941 51.181 1.00 26.66 334 GLN A C 1
ATOM 2351 O O . GLN A 1 334 ? 8.728 72.073 50.820 1.00 24.17 334 GLN A O 1
ATOM 2357 N N . GLY A 1 335 ? 9.068 69.907 50.346 1.00 21.19 335 GLY A N 1
ATOM 2358 C CA . GLY A 1 335 ? 8.685 70.046 48.956 1.00 23.43 335 GLY A CA 1
ATOM 2359 C C . GLY A 1 335 ? 9.727 70.733 48.086 1.00 22.72 335 GLY A C 1
ATOM 2360 O O . GLY A 1 335 ? 9.405 71.238 47.009 1.00 19.82 335 GLY A O 1
ATOM 2361 N N . VAL A 1 336 ? 10.976 70.738 48.544 1.00 19.16 336 VAL A N 1
ATOM 2362 C CA . VAL A 1 336 ? 12.058 71.435 47.843 1.00 14.11 336 VAL A CA 1
ATOM 2363 C C . VAL A 1 336 ? 13.074 70.451 47.230 1.00 19.70 336 VAL A C 1
ATOM 2364 O O . VAL A 1 336 ? 13.597 69.564 47.923 1.00 19.69 336 VAL A O 1
ATOM 2368 N N . LYS A 1 337 ? 13.293 70.591 45.926 1.00 17.58 337 LYS A N 1
ATOM 2369 C CA . LYS A 1 337 ? 14.225 69.729 45.178 1.00 17.41 337 LYS A CA 1
ATOM 2370 C C . LYS A 1 337 ? 15.629 70.302 45.265 1.00 21.49 337 LYS A C 1
ATOM 2371 O O . LYS A 1 337 ? 15.803 71.505 45.478 1.00 20.19 337 LYS A O 1
ATOM 2377 N N . THR A 1 338 ? 16.630 69.445 45.086 1.00 19.56 338 THR A N 1
ATOM 2378 C CA . THR A 1 338 ? 18.027 69.894 45.048 1.00 19.32 338 THR A CA 1
ATOM 2379 C C . THR A 1 338 ? 18.621 69.614 43.668 1.00 22.37 338 THR A C 1
ATOM 2380 O O . THR A 1 338 ? 18.504 68.498 43.148 1.00 20.26 338 THR A O 1
ATOM 2384 N N . VAL A 1 339 ? 19.262 70.623 43.083 1.00 19.10 339 VAL A N 1
ATOM 2385 C CA . VAL A 1 339 ? 19.909 70.493 41.783 1.00 18.11 339 VAL A CA 1
ATOM 2386 C C . VAL A 1 339 ? 21.391 70.800 41.966 1.00 19.24 339 VAL A C 1
ATOM 2387 O O . VAL A 1 339 ? 21.738 71.767 42.645 1.00 18.92 339 VAL A O 1
ATOM 2391 N N . LEU A 1 340 ? 22.266 69.969 41.397 1.00 19.20 340 LEU A N 1
ATOM 2392 C CA . LEU A 1 340 ? 23.702 70.206 41.498 1.00 17.67 340 LEU A CA 1
ATOM 2393 C C . LEU A 1 340 ? 24.339 70.565 40.162 1.00 17.62 340 LEU A C 1
ATOM 2394 O O . LEU A 1 340 ? 23.980 70.037 39.105 1.00 20.97 340 LEU A O 1
ATOM 2399 N N . ILE A 1 341 ? 25.337 71.436 40.228 1.00 17.15 341 ILE A N 1
ATOM 2400 C CA . ILE A 1 341 ? 26.133 71.748 39.054 1.00 14.92 341 ILE A CA 1
ATOM 2401 C C . ILE A 1 341 ? 27.167 70.645 38.765 1.00 21.09 341 ILE A C 1
ATOM 2402 O O . ILE A 1 341 ? 27.706 70.012 39.681 1.00 19.83 341 ILE A O 1
ATOM 2407 N N . THR A 1 342 ? 27.416 70.417 37.480 1.00 20.52 342 THR A N 1
ATOM 2408 C CA . THR A 1 342 ? 28.485 69.533 37.015 1.00 20.96 342 THR A CA 1
ATOM 2409 C C . THR A 1 342 ? 29.092 70.184 35.782 1.00 24.43 342 THR A C 1
ATOM 2410 O O . THR A 1 342 ? 28.469 71.045 35.152 1.00 21.59 342 THR A O 1
ATOM 2414 N N . GLU A 1 343 ? 30.308 69.766 35.433 1.00 20.37 343 GLU A N 1
ATOM 2415 C CA . GLU A 1 343 ? 31.028 70.360 34.321 1.00 19.91 343 GLU A CA 1
ATOM 2416 C C . GLU A 1 343 ? 31.722 69.242 33.526 1.00 22.66 343 GLU A C 1
ATOM 2417 O O . GLU A 1 343 ? 31.855 68.128 34.018 1.00 22.96 343 GLU A O 1
ATOM 2423 N N . PRO A 1 344 ? 32.165 69.541 32.295 1.00 20.52 344 PRO A N 1
ATOM 2424 C CA . PRO A 1 344 ? 32.823 68.538 31.445 1.00 21.90 344 PRO A CA 1
ATOM 2425 C C . PRO A 1 344 ? 34.257 68.243 31.869 1.00 23.47 344 PRO A C 1
ATOM 2426 O O . PRO A 1 344 ? 34.868 67.291 31.364 1.00 22.91 344 PRO A O 1
ATOM 2430 N N . PHE A 1 345 ? 34.80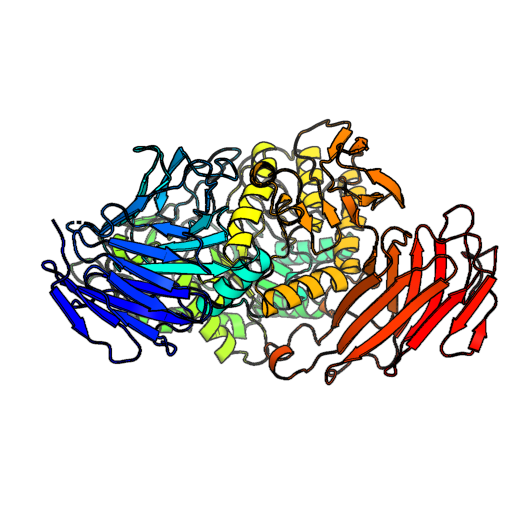8 69.065 32.754 1.00 23.28 345 PHE A N 1
ATOM 2431 C CA . PHE A 1 345 ? 36.248 69.030 33.016 1.00 23.38 345 PHE A CA 1
ATOM 2432 C C . PHE A 1 345 ? 36.647 68.281 34.282 1.00 23.36 345 PHE A C 1
ATOM 2433 O O . PHE A 1 345 ? 35.999 68.380 35.319 1.00 24.50 345 PHE A O 1
ATOM 2441 N N . VAL A 1 346 ? 37.722 67.509 34.179 1.00 23.16 346 VAL A N 1
ATOM 2442 C CA . VAL A 1 346 ? 38.300 66.851 35.339 1.00 22.04 346 VAL A CA 1
ATOM 2443 C C . VAL A 1 346 ? 39.726 67.358 35.511 1.00 24.06 346 VAL A C 1
ATOM 2444 O O . VAL A 1 346 ? 40.583 67.130 34.650 1.00 24.14 346 VAL A O 1
ATOM 2448 N N . LEU A 1 347 ? 39.988 68.041 36.619 1.00 21.49 347 LEU A N 1
ATOM 2449 C CA . LEU A 1 347 ? 41.306 68.625 36.837 1.00 23.87 347 LEU A CA 1
ATOM 2450 C C . LEU A 1 347 ? 42.306 67.582 37.318 1.00 23.67 347 LEU A C 1
ATOM 2451 O O . LEU A 1 347 ? 41.938 66.611 37.980 1.00 22.33 347 LEU A O 1
ATOM 2456 N N . THR A 1 348 ? 43.580 67.801 36.999 1.00 24.05 348 THR A N 1
ATOM 2457 C CA . THR A 1 348 ? 44.614 66.871 37.430 1.00 24.81 348 THR A CA 1
ATOM 2458 C C . THR A 1 348 ? 44.778 66.907 38.939 1.00 25.46 348 THR A C 1
ATOM 2459 O O . THR A 1 348 ? 45.296 65.960 39.532 1.00 29.94 348 THR A O 1
ATOM 2463 N N . SER A 1 349 ? 44.320 67.995 39.557 1.00 24.66 349 SER A N 1
ATOM 2464 C CA . SER A 1 349 ? 44.375 68.150 41.006 1.00 25.45 349 SER A CA 1
ATOM 2465 C C . SER A 1 349 ? 43.151 67.541 41.698 1.00 31.82 349 SER A C 1
ATOM 2466 O O . SER A 1 349 ? 43.094 67.475 42.927 1.00 35.06 349 SER A O 1
ATOM 2469 N N . SER A 1 350 ? 42.168 67.113 40.916 1.00 24.11 350 SER A N 1
ATOM 2470 C CA . SER A 1 350 ? 40.938 66.575 41.506 1.00 24.89 350 SER A CA 1
ATOM 2471 C C . SER A 1 350 ? 41.082 65.107 41.893 1.00 27.02 350 SER A C 1
ATOM 2472 O O . SER A 1 350 ? 41.958 64.401 41.384 1.00 30.08 350 SER A O 1
ATOM 2475 N N . LYS A 1 351 ? 40.214 64.654 42.795 1.00 22.76 351 LYS A N 1
ATOM 2476 C CA . LYS A 1 351 ? 40.258 63.302 43.326 1.00 27.26 351 LYS A CA 1
ATOM 2477 C C . LYS A 1 351 ? 39.912 62.245 42.287 1.00 24.82 351 LYS A C 1
ATOM 2478 O O . LYS A 1 351 ? 40.149 61.062 42.509 1.00 29.77 351 LYS A O 1
ATOM 2484 N N . ARG A 1 352 ? 39.342 62.659 41.160 1.00 24.66 352 ARG A N 1
ATOM 2485 C CA . ARG A 1 352 ? 38.950 61.679 40.150 1.00 25.51 352 ARG A CA 1
ATOM 2486 C C . ARG A 1 352 ? 39.887 61.604 38.937 1.00 27.49 352 ARG A C 1
ATOM 2487 O O . ARG A 1 352 ? 39.615 60.860 37.993 1.00 24.45 352 ARG A O 1
ATOM 2495 N N . TRP A 1 353 ? 40.975 62.367 38.953 1.00 24.34 353 TRP A N 1
ATOM 2496 C CA . TRP A 1 353 ? 41.893 62.350 37.819 1.00 23.67 353 TRP A CA 1
ATOM 2497 C C . TRP A 1 353 ? 42.432 60.945 37.524 1.00 25.34 353 TRP A C 1
ATOM 2498 O O . TRP A 1 353 ? 42.289 60.445 36.407 1.00 24.51 353 TRP A O 1
ATOM 2509 N N . ASP A 1 354 ? 43.045 60.310 38.520 1.00 24.40 354 ASP A N 1
ATOM 2510 C CA . ASP A 1 354 ? 43.688 59.008 38.299 1.00 29.70 354 ASP A CA 1
ATOM 2511 C C . ASP A 1 354 ? 42.672 57.987 37.790 1.00 27.80 354 ASP A C 1
ATOM 2512 O O . ASP A 1 354 ? 42.958 57.195 36.888 1.00 26.39 354 ASP A O 1
ATOM 2517 N N . ASP A 1 355 ? 41.481 58.025 38.369 1.00 26.78 355 ASP A N 1
ATOM 2518 C CA . ASP A 1 355 ? 40.417 57.109 38.000 1.00 25.19 355 ASP A CA 1
ATOM 2519 C C . ASP A 1 355 ? 39.891 57.339 36.590 1.00 25.47 355 ASP A C 1
ATOM 2520 O O . ASP A 1 355 ? 39.621 56.386 35.863 1.00 27.37 355 ASP A O 1
ATOM 2525 N N . ALA A 1 356 ? 39.727 58.603 36.214 1.00 22.54 356 ALA A N 1
ATOM 2526 C CA . ALA A 1 356 ? 39.292 58.958 34.862 1.00 24.22 356 ALA A CA 1
ATOM 2527 C C . ALA A 1 356 ? 40.306 58.518 33.810 1.00 23.56 356 ALA A C 1
ATOM 2528 O O . ALA A 1 356 ? 39.941 58.002 32.757 1.00 25.32 356 ALA A O 1
ATOM 2530 N N . VAL A 1 357 ? 41.581 58.741 34.097 1.00 21.25 357 VAL A N 1
ATOM 2531 C CA . VAL A 1 357 ? 42.646 58.286 33.205 1.00 20.82 357 VAL A CA 1
ATOM 2532 C C . VAL A 1 357 ? 42.613 56.769 33.117 1.00 27.34 357 VAL A C 1
ATOM 2533 O O . VAL A 1 357 ? 42.706 56.196 32.030 1.00 25.08 357 VAL A O 1
ATOM 2537 N N . LYS A 1 358 ? 42.452 56.116 34.265 1.00 25.83 358 LYS A N 1
ATOM 2538 C CA . LYS A 1 358 ? 42.459 54.655 34.300 1.00 31.72 358 LYS A CA 1
ATOM 2539 C C . LYS A 1 358 ? 41.300 54.118 33.463 1.00 33.05 358 LYS A C 1
ATOM 2540 O O . LYS A 1 358 ? 41.458 53.169 32.695 1.00 30.65 358 LYS A O 1
ATOM 2546 N N . ALA A 1 359 ? 40.144 54.764 33.591 1.00 28.96 359 ALA A N 1
ATOM 2547 C CA . ALA A 1 359 ? 38.942 54.356 32.873 1.00 28.34 359 ALA A CA 1
ATOM 2548 C C . ALA A 1 359 ? 38.938 54.749 31.393 1.00 28.23 359 ALA A C 1
ATOM 2549 O O . ALA A 1 359 ? 38.012 54.390 30.671 1.00 28.29 359 ALA A O 1
ATOM 2551 N N . LYS A 1 360 ? 39.962 55.481 30.950 1.00 23.73 360 LYS A N 1
ATOM 2552 C CA . LYS A 1 360 ? 39.997 56.029 29.591 1.00 24.76 360 LYS A CA 1
ATOM 2553 C C . LYS A 1 360 ? 38.779 56.925 29.302 1.00 29.69 360 LYS A C 1
ATOM 2554 O O . LYS A 1 360 ? 38.214 56.909 28.203 1.00 27.00 360 LYS A O 1
ATOM 2560 N N . ALA A 1 361 ? 38.387 57.714 30.294 1.00 26.53 361 ALA A N 1
ATOM 2561 C CA . ALA A 1 361 ? 37.170 58.516 30.198 1.00 21.69 361 ALA A CA 1
ATOM 2562 C C . ALA A 1 361 ? 37.410 59.885 29.569 1.00 25.29 361 ALA A C 1
ATOM 2563 O O . ALA A 1 361 ? 36.459 60.583 29.211 1.00 27.11 361 ALA A O 1
ATOM 2565 N N . LEU A 1 362 ? 38.675 60.271 29.439 1.00 26.09 362 LEU A N 1
ATOM 2566 C CA . LEU A 1 362 ? 38.996 61.614 28.965 1.00 27.17 362 LEU A CA 1
ATOM 2567 C C . LEU A 1 362 ? 39.405 61.652 27.496 1.00 28.41 362 LEU A C 1
ATOM 2568 O O . LEU A 1 362 ? 39.952 60.683 26.959 1.00 28.08 362 LEU A O 1
ATOM 2573 N N . ALA A 1 363 ? 39.129 62.777 26.846 1.00 25.04 363 ALA A N 1
ATOM 2574 C CA . ALA A 1 363 ? 39.603 62.996 25.487 1.00 24.95 363 ALA A CA 1
ATOM 2575 C C . ALA A 1 363 ? 41.115 62.927 25.490 1.00 24.60 363 ALA A C 1
ATOM 2576 O O . ALA A 1 363 ? 41.755 63.241 26.498 1.00 27.57 363 ALA A O 1
ATOM 2578 N N . LYS A 1 364 ? 41.679 62.548 24.347 1.00 24.61 364 LYS A N 1
ATOM 2579 C CA . LYS A 1 364 ? 43.102 62.272 24.241 1.00 27.31 364 LYS A CA 1
ATOM 2580 C C . LYS A 1 364 ? 43.819 63.261 23.323 1.00 30.99 364 LYS A C 1
ATOM 2581 O O . LYS A 1 364 ? 43.189 64.066 22.641 1.00 33.53 364 LYS A O 1
ATOM 2587 N N . ASP A 1 365 ? 45.140 63.209 23.324 1.00 33.42 365 ASP A N 1
ATOM 2588 C CA . ASP A 1 365 ? 45.904 63.902 22.291 1.00 33.61 365 ASP A CA 1
ATOM 2589 C C . ASP A 1 365 ? 46.215 62.898 21.175 1.00 40.31 365 ASP A C 1
ATOM 2590 O O . ASP A 1 365 ? 45.918 61.707 21.315 1.00 41.86 365 ASP A O 1
ATOM 2595 N N . PRO A 1 366 ? 46.780 63.375 20.052 1.00 43.69 366 PRO A N 1
ATOM 2596 C CA . PRO A 1 366 ? 47.080 62.490 18.919 1.00 49.82 366 PRO A CA 1
ATOM 2597 C C . PRO A 1 366 ? 47.995 61.321 19.298 1.00 54.42 366 PRO A C 1
ATOM 2598 O O . PRO A 1 366 ? 48.004 60.295 18.611 1.00 50.12 366 PRO A O 1
ATOM 2602 N N . GLN A 1 367 ? 48.742 61.482 20.386 1.00 57.08 367 GLN A N 1
ATOM 2603 C CA . GLN A 1 367 ? 49.620 60.430 20.889 1.00 58.85 367 GLN A CA 1
ATOM 2604 C C . GLN A 1 367 ? 48.848 59.303 21.577 1.00 56.07 367 GLN A C 1
ATOM 2605 O O . GLN A 1 367 ? 49.343 58.185 21.677 1.00 54.38 367 GLN A O 1
ATOM 2611 N N . GLY A 1 368 ? 47.642 59.599 22.061 1.00 43.13 368 GLY A N 1
ATOM 2612 C CA . GLY A 1 368 ? 46.829 58.591 22.724 1.00 43.89 368 GLY A CA 1
ATOM 2613 C C . GLY A 1 368 ? 46.771 58.754 24.233 1.00 42.38 368 GLY A C 1
ATOM 2614 O O . GLY A 1 368 ? 46.154 57.952 24.936 1.00 45.39 368 GLY A O 1
ATOM 2615 N N . GLN A 1 369 ? 47.420 59.802 24.730 1.00 38.35 369 GLN A N 1
ATOM 2616 C CA . GLN A 1 369 ? 47.417 60.110 26.151 1.00 34.63 369 GLN A CA 1
ATOM 2617 C C . GLN A 1 369 ? 46.263 61.062 26.457 1.00 30.03 369 GLN A C 1
ATOM 2618 O O . GLN A 1 369 ? 45.826 61.799 25.573 1.00 32.75 369 GLN A O 1
ATOM 2621 N N . PRO A 1 370 ? 45.770 61.047 27.706 1.00 31.67 370 PRO A N 1
ATOM 2622 C CA . PRO A 1 370 ? 44.748 62.026 28.110 1.00 30.32 370 PRO A CA 1
ATOM 2623 C C . PRO A 1 370 ? 45.261 63.434 27.869 1.00 33.24 370 PRO A C 1
ATOM 2624 O O . PRO A 1 370 ? 46.396 63.750 28.226 1.00 33.54 370 PRO A O 1
ATOM 2628 N N . LYS A 1 371 ? 44.435 64.262 27.244 1.00 32.33 371 LYS A N 1
ATOM 2629 C CA . LYS A 1 371 ? 44.811 65.630 26.929 1.00 32.00 371 LYS A CA 1
ATOM 2630 C C . LYS A 1 371 ? 44.546 66.528 28.133 1.00 30.93 371 LYS A C 1
ATOM 2631 O O . LYS A 1 371 ? 43.424 66.607 28.619 1.00 28.77 371 LYS A O 1
ATOM 2637 N N . ALA A 1 372 ? 45.583 67.192 28.628 1.00 28.68 372 ALA A N 1
ATOM 2638 C CA . ALA A 1 372 ? 45.398 68.133 29.723 1.00 33.16 372 ALA A CA 1
ATOM 2639 C C . ALA A 1 372 ? 45.779 69.523 29.251 1.00 33.67 372 ALA A C 1
ATOM 2640 O O . ALA A 1 372 ? 46.758 69.695 28.517 1.00 34.04 372 ALA A O 1
ATOM 2642 N N . PHE A 1 373 ? 45.004 70.517 29.671 1.00 27.54 373 PHE A N 1
ATOM 2643 C CA . PHE A 1 373 ? 45.230 71.886 29.235 1.00 34.97 373 PHE A CA 1
ATOM 2644 C C . PHE A 1 373 ? 44.832 72.864 30.342 1.00 36.88 373 PHE A C 1
ATOM 2645 O O . PHE A 1 373 ? 44.100 72.504 31.268 1.00 30.02 373 PHE A O 1
ATOM 2653 N N . GLU A 1 374 ? 45.329 74.094 30.261 1.00 35.58 374 GLU A N 1
ATOM 2654 C CA . GLU A 1 374 ? 45.146 75.047 31.352 1.00 41.62 374 GLU A CA 1
ATOM 2655 C C . GLU A 1 374 ? 43.822 75.789 31.278 1.00 43.21 374 GLU A C 1
ATOM 2656 O O . GLU A 1 374 ? 43.654 76.688 30.465 1.00 51.31 374 GLU A O 1
ATOM 2662 N N . LEU A 1 375 ? 42.885 75.398 32.137 1.00 37.03 375 LEU A N 1
ATOM 2663 C CA . LEU A 1 375 ? 41.614 76.084 32.267 1.00 34.05 375 LEU A CA 1
ATOM 2664 C C . LEU A 1 375 ? 41.754 77.140 33.349 1.00 34.01 375 LEU A C 1
ATOM 2665 O O . LEU A 1 375 ? 42.723 77.135 34.107 1.00 40.96 375 LEU A O 1
ATOM 2670 N N . TYR A 1 376 ? 40.770 78.023 33.435 1.00 37.97 376 TYR A N 1
ATOM 2671 C CA . TYR A 1 376 ? 40.691 78.969 34.539 1.00 48.58 376 TYR A CA 1
ATOM 2672 C C . TYR A 1 376 ? 40.844 78.254 35.882 1.00 51.05 376 TYR A C 1
ATOM 2673 O O . TYR A 1 376 ? 41.543 78.731 36.780 1.00 47.57 376 TYR A O 1
ATOM 2682 N N . PHE A 1 377 ? 40.213 77.086 35.995 1.00 47.39 377 PHE A N 1
ATOM 2683 C CA . PHE A 1 377 ? 40.137 76.355 37.256 1.00 38.51 377 PHE A CA 1
ATOM 2684 C C . PHE A 1 377 ? 41.386 75.531 37.562 1.00 42.05 377 PHE A C 1
ATOM 2685 O O . PHE A 1 377 ? 41.549 75.025 38.675 1.00 40.84 377 PHE A O 1
ATOM 2693 N N . GLY A 1 378 ? 42.271 75.403 36.577 1.00 36.76 378 GLY A N 1
ATOM 2694 C CA . GLY A 1 378 ? 43.492 74.636 36.750 1.00 38.42 378 GLY A CA 1
ATOM 2695 C C . GLY A 1 378 ? 43.776 73.762 35.547 1.00 31.56 378 GLY A C 1
ATOM 2696 O O . GLY A 1 378 ? 43.084 73.855 34.537 1.00 38.20 378 GLY A O 1
ATOM 2697 N N . ASN A 1 379 ? 44.812 72.932 35.642 1.00 35.54 379 ASN A N 1
ATOM 2698 C CA . ASN A 1 379 ? 45.167 72.031 34.561 1.00 31.69 379 ASN A CA 1
ATOM 2699 C C . ASN A 1 379 ? 44.210 70.846 34.589 1.00 32.94 379 ASN A C 1
ATOM 2700 O O . ASN A 1 379 ? 44.010 70.237 35.639 1.00 31.39 379 ASN A O 1
ATOM 2705 N N . GLY A 1 380 ? 43.604 70.521 33.453 1.00 28.29 380 GLY A N 1
ATOM 2706 C CA . GLY A 1 380 ? 42.683 69.399 33.428 1.00 33.71 380 GLY A CA 1
ATOM 2707 C C . GLY A 1 380 ? 42.299 68.918 32.047 1.00 32.73 380 GLY A C 1
ATOM 2708 O O . GLY A 1 380 ? 42.705 69.492 31.036 1.00 34.27 380 GLY A O 1
ATOM 2709 N N . GLY A 1 381 ? 41.506 67.851 32.007 1.00 25.46 381 GLY A N 1
ATOM 2710 C CA . GLY A 1 381 ? 41.080 67.272 30.750 1.00 24.57 381 GLY A CA 1
ATOM 2711 C C . GLY A 1 381 ? 39.574 67.355 30.581 1.00 26.59 381 GLY A C 1
ATOM 2712 O O . GLY A 1 381 ? 38.873 67.883 31.441 1.00 24.10 381 GLY A O 1
ATOM 2713 N N . ILE A 1 382 ? 39.070 66.837 29.469 1.00 22.74 382 ILE A N 1
ATOM 2714 C CA . ILE A 1 382 ? 37.638 66.889 29.221 1.00 21.45 382 ILE A CA 1
ATOM 2715 C C . ILE A 1 382 ? 37.096 65.478 29.084 1.00 28.45 382 ILE A C 1
ATOM 2716 O O . ILE A 1 382 ? 37.711 64.631 28.430 1.00 25.87 382 ILE A O 1
ATOM 2721 N N . ILE A 1 383 ? 35.967 65.222 29.733 1.00 24.31 383 ILE A N 1
ATOM 2722 C CA . ILE A 1 383 ? 35.326 63.915 29.660 1.00 21.73 383 ILE A CA 1
ATOM 2723 C C . ILE A 1 383 ? 34.838 63.699 28.240 1.00 23.89 383 ILE A C 1
ATOM 2724 O O . ILE A 1 383 ? 34.160 64.557 27.671 1.00 23.93 383 ILE A O 1
ATOM 2729 N N . ASP A 1 384 ? 35.201 62.569 27.643 1.00 21.34 384 ASP A N 1
ATOM 2730 C CA . ASP A 1 384 ? 34.796 62.336 26.268 1.00 25.83 384 ASP A CA 1
ATOM 2731 C C . ASP A 1 384 ? 33.414 61.711 26.227 1.00 24.74 384 ASP A C 1
ATOM 2732 O O . ASP A 1 384 ? 33.276 60.481 26.236 1.00 25.88 384 ASP A O 1
ATOM 2737 N N . VAL A 1 385 ? 32.387 62.558 26.181 1.00 23.62 385 VAL A N 1
ATOM 2738 C CA . VAL A 1 385 ? 31.012 62.067 26.123 1.00 24.08 385 VAL A CA 1
ATOM 2739 C C . VAL A 1 385 ? 30.702 61.358 24.808 1.00 25.64 385 VAL A C 1
ATOM 2740 O O . VAL A 1 385 ? 29.686 60.683 24.691 1.00 25.39 385 VAL A O 1
ATOM 2744 N N . PHE A 1 386 ? 31.577 61.508 23.818 1.00 26.98 386 PHE A N 1
ATOM 2745 C CA . PHE A 1 386 ? 31.385 60.828 22.539 1.00 29.39 386 PHE A CA 1
ATOM 2746 C C . PHE A 1 386 ? 31.869 59.377 22.558 1.00 29.17 386 PHE A C 1
ATOM 2747 O O . PHE A 1 386 ? 31.620 58.636 21.612 1.00 35.09 386 PHE A O 1
ATOM 2755 N N . SER A 1 387 ? 32.559 58.974 23.621 1.00 27.28 387 SER A N 1
ATOM 2756 C CA . SER A 1 387 ? 33.091 57.609 23.695 1.00 29.14 387 SER A CA 1
ATOM 2757 C C . SER A 1 387 ? 32.242 56.737 24.610 1.00 27.75 387 SER A C 1
ATOM 2758 O O . SER A 1 387 ? 31.517 57.240 25.455 1.00 25.74 387 SER A O 1
ATOM 2761 N N . LYS A 1 388 ? 32.345 55.426 24.439 1.00 28.53 388 LYS A N 1
ATOM 2762 C CA . LYS A 1 388 ? 31.659 54.495 25.326 1.00 29.15 388 LYS A CA 1
ATOM 2763 C C . LYS A 1 388 ? 32.229 54.600 26.732 1.00 26.59 388 LYS A C 1
ATOM 2764 O O . LYS A 1 388 ? 31.486 54.649 27.706 1.00 29.76 388 LYS A O 1
ATOM 2766 N N . GLU A 1 389 ? 33.557 54.644 26.833 1.00 25.95 389 GLU A N 1
ATOM 2767 C CA . GLU A 1 389 ? 34.216 54.694 28.134 1.00 26.52 389 GLU A CA 1
ATOM 2768 C C . GLU A 1 389 ? 33.870 55.965 28.930 1.00 23.21 389 GLU A C 1
ATOM 2769 O O . GLU A 1 389 ? 33.534 55.897 30.115 1.00 23.18 389 GLU A O 1
ATOM 2775 N N . GLY A 1 390 ? 33.968 57.116 28.277 1.00 23.69 390 GLY A N 1
ATOM 2776 C CA . GLY A 1 390 ? 33.602 58.379 28.909 1.00 23.76 390 GLY A CA 1
ATOM 2777 C C . GLY A 1 390 ? 32.143 58.421 29.327 1.00 29.72 390 GLY A C 1
ATOM 2778 O O . GLY A 1 390 ? 31.805 58.886 30.425 1.00 25.23 390 GLY A O 1
ATOM 2779 N N . SER A 1 391 ? 31.264 57.951 28.453 1.00 25.37 391 SER A N 1
ATOM 2780 C CA . SER A 1 391 ? 29.836 57.972 28.764 1.00 24.98 391 SER A CA 1
ATOM 2781 C C . SER A 1 391 ? 29.523 57.069 29.953 1.00 27.28 391 SER A C 1
ATOM 2782 O O . SER A 1 391 ? 28.805 57.469 30.865 1.00 24.94 391 SER A O 1
ATOM 2785 N N . ARG A 1 392 ? 30.073 55.858 29.958 1.00 24.74 392 ARG A N 1
ATOM 2786 C CA . ARG A 1 392 ? 29.780 54.932 31.050 1.00 23.80 392 ARG A CA 1
ATOM 2787 C C . ARG A 1 392 ? 30.296 55.490 32.379 1.00 27.32 392 ARG A C 1
ATOM 2788 O O . ARG A 1 392 ? 29.614 55.435 33.400 1.00 27.07 392 ARG A O 1
ATOM 2791 N N . TRP A 1 393 ? 31.506 56.039 32.351 1.00 28.65 393 TRP A N 1
ATOM 2792 C CA . TRP A 1 393 ? 32.144 56.575 33.548 1.00 24.17 393 TRP A CA 1
ATOM 2793 C C . TRP A 1 393 ? 31.352 57.742 34.126 1.00 24.46 393 TRP A C 1
ATOM 2794 O O . TRP A 1 393 ? 31.039 57.766 35.311 1.00 27.23 393 TRP A O 1
ATOM 2805 N N . PHE A 1 394 ? 31.044 58.712 33.275 1.00 23.96 394 PHE A N 1
ATOM 2806 C CA . PHE A 1 394 ? 30.322 59.917 33.696 1.00 23.06 394 PHE A CA 1
ATOM 2807 C C . PHE A 1 394 ? 28.901 59.552 34.135 1.00 24.13 394 PHE A C 1
ATOM 2808 O O . PHE A 1 394 ? 28.418 60.007 35.182 1.00 24.08 394 PHE A O 1
ATOM 2816 N N . SER A 1 395 ? 28.228 58.712 33.352 1.00 21.82 395 SER A N 1
ATOM 2817 C CA . SER A 1 395 ? 26.864 58.281 33.698 1.00 24.07 395 SER A CA 1
ATOM 2818 C C . SER A 1 395 ? 26.764 57.597 35.064 1.00 27.30 395 SER A C 1
ATOM 2819 O O . SER A 1 395 ? 25.787 57.793 35.795 1.00 26.47 395 SER A O 1
ATOM 2822 N N A SER A 1 396 ? 27.769 56.792 35.395 0.50 26.99 396 SER A N 1
ATOM 2823 N N B SER A 1 396 ? 27.764 56.787 35.402 0.50 27.03 396 SER A N 1
ATOM 2824 C CA A SER A 1 396 ? 27.800 56.081 36.670 0.50 25.62 396 SER A CA 1
ATOM 2825 C CA B SER A 1 396 ? 27.768 56.082 36.682 0.50 24.88 396 SER A CA 1
ATOM 2826 C C A SER A 1 396 ? 27.861 57.053 37.843 0.50 25.54 396 SER A C 1
ATOM 2827 C C B SER A 1 396 ? 27.862 57.054 37.854 0.50 25.55 396 SER A C 1
ATOM 2828 O O A SER A 1 396 ? 27.317 56.786 38.916 0.50 25.66 396 SER A O 1
ATOM 2829 O O B SER A 1 396 ? 27.338 56.788 38.937 0.50 25.58 396 SER A O 1
ATOM 2834 N N . ILE A 1 397 ? 28.528 58.184 37.636 1.00 22.30 397 ILE A N 1
ATOM 2835 C CA . ILE A 1 397 ? 28.629 59.211 38.671 1.00 22.91 397 ILE A CA 1
ATOM 2836 C C . ILE A 1 397 ? 27.286 59.917 38.871 1.00 23.62 397 ILE A C 1
ATOM 2837 O O . ILE A 1 397 ? 26.835 60.109 40.013 1.00 22.70 397 ILE A O 1
ATOM 2842 N N . TYR A 1 398 ? 26.633 60.296 37.776 1.00 20.57 398 TYR A N 1
ATOM 2843 C CA . TYR A 1 398 ? 25.283 60.874 37.893 1.00 22.17 398 TYR A CA 1
ATOM 2844 C C . TYR A 1 398 ? 24.329 59.897 38.596 1.00 21.44 398 TYR A C 1
ATOM 2845 O O . TYR A 1 398 ? 23.485 60.292 39.421 1.00 21.59 398 TYR A O 1
ATOM 2854 N N . LYS A 1 399 ? 24.454 58.617 38.269 1.00 23.43 399 LYS A N 1
ATOM 2855 C CA . LYS A 1 399 ? 23.553 57.620 38.848 1.00 23.41 399 LYS A CA 1
ATOM 2856 C C . LYS A 1 399 ? 23.687 57.585 40.365 1.00 24.63 399 LYS A C 1
ATOM 2857 O O . LYS A 1 399 ? 22.700 57.572 41.098 1.00 26.07 399 LYS A O 1
ATOM 2863 N N . ASP A 1 400 ? 24.928 57.565 40.829 1.00 26.64 400 ASP A N 1
ATOM 2864 C CA . ASP A 1 400 ? 25.219 57.482 42.251 1.00 27.36 400 ASP A CA 1
ATOM 2865 C C . ASP A 1 400 ? 24.674 58.700 43.004 1.00 23.20 400 ASP A C 1
ATOM 2866 O O . ASP A 1 400 ? 24.013 58.570 44.032 1.00 26.95 400 ASP A O 1
ATOM 2871 N N . LEU A 1 401 ? 24.947 59.891 42.482 1.00 22.35 401 LEU A N 1
ATOM 2872 C CA . LEU A 1 401 ? 24.459 61.119 43.117 1.00 19.66 401 LEU A CA 1
ATOM 2873 C C . LEU A 1 401 ? 22.941 61.207 43.087 1.00 22.17 401 LEU A C 1
ATOM 2874 O O . LEU A 1 401 ? 22.317 61.711 44.026 1.00 22.63 401 LEU A O 1
ATOM 2879 N N . SER A 1 402 ? 22.337 60.713 42.013 1.00 24.13 402 SER A N 1
ATOM 2880 C CA . SER A 1 402 ? 20.884 60.762 41.900 1.00 27.93 402 SER A CA 1
ATOM 2881 C C . SER A 1 402 ? 20.253 59.822 42.917 1.00 25.77 402 SER A C 1
ATOM 2882 O O . SER A 1 402 ? 19.212 60.131 43.505 1.00 25.70 402 SER A O 1
ATOM 2885 N N . LYS A 1 403 ? 20.891 58.673 43.136 1.00 24.47 403 LYS A N 1
ATOM 2886 C CA . LYS A 1 403 ? 20.416 57.735 44.144 1.00 25.07 403 LYS A CA 1
ATOM 2887 C C . LYS A 1 403 ? 20.422 58.391 45.522 1.00 27.02 403 LYS A C 1
ATOM 2888 O O . LYS A 1 403 ? 19.552 58.121 46.350 1.00 29.89 403 LYS A O 1
ATOM 2894 N N . GLN A 1 404 ? 21.394 59.269 45.758 1.00 24.27 404 GLN A N 1
ATOM 2895 C CA . GLN A 1 404 ? 21.516 59.965 47.039 1.00 21.82 404 GLN A CA 1
ATOM 2896 C C . GLN A 1 404 ? 20.415 60.990 47.269 1.00 25.02 404 GLN A C 1
ATOM 2897 O O . GLN A 1 404 ? 20.204 61.418 48.403 1.00 27.04 404 GLN A O 1
ATOM 2903 N N . GLY A 1 405 ? 19.737 61.404 46.204 1.00 24.30 405 GLY A N 1
ATOM 2904 C CA . GLY A 1 405 ? 18.604 62.305 46.364 1.00 25.77 405 GLY A CA 1
ATOM 2905 C C . GLY A 1 405 ? 18.570 63.533 45.468 1.00 20.92 405 GLY A C 1
ATOM 2906 O O . GLY A 1 405 ? 17.648 64.353 45.583 1.00 20.82 405 GLY A O 1
ATOM 2907 N N . VAL A 1 406 ? 19.553 63.675 44.586 1.00 21.47 406 VAL A N 1
ATOM 2908 C CA . VAL A 1 406 ? 19.593 64.818 43.656 1.00 21.85 406 VAL A CA 1
ATOM 2909 C C . VAL A 1 406 ? 18.435 64.702 42.668 1.00 24.85 406 VAL A C 1
ATOM 2910 O O . VAL A 1 406 ? 18.218 63.640 42.083 1.00 25.59 406 VAL A O 1
ATOM 2914 N N . ALA A 1 407 ? 17.665 65.779 42.527 1.00 21.92 407 ALA A N 1
ATOM 2915 C CA . ALA A 1 407 ? 16.438 65.740 41.739 1.00 21.53 407 ALA A CA 1
ATOM 2916 C C . ALA A 1 407 ? 16.637 66.186 40.303 1.00 23.88 407 ALA A C 1
ATOM 2917 O O . ALA A 1 407 ? 15.844 65.843 39.432 1.00 24.54 407 ALA A O 1
ATOM 2919 N N . GLY A 1 408 ? 17.679 66.972 40.056 1.00 21.47 408 GLY A N 1
ATOM 2920 C CA . GLY A 1 408 ? 17.917 67.475 38.718 1.00 21.12 408 GLY A CA 1
ATOM 2921 C C . GLY A 1 408 ? 19.329 67.964 38.584 1.00 22.09 408 GLY A C 1
ATOM 2922 O O . GLY A 1 408 ? 20.050 68.048 39.575 1.00 19.51 408 GLY A O 1
ATOM 2923 N N . TRP A 1 409 ? 19.701 68.337 37.363 1.00 18.67 409 TRP A N 1
ATOM 2924 C CA . TRP A 1 409 ? 21.098 68.519 37.024 1.00 19.40 409 TRP A CA 1
ATOM 2925 C C . TRP A 1 409 ? 21.346 69.783 36.219 1.00 21.08 409 TRP A C 1
ATOM 2926 O O . TRP A 1 409 ? 20.568 70.148 35.341 1.00 22.19 409 TRP A O 1
ATOM 2937 N N . TRP A 1 410 ? 22.459 70.429 36.534 1.00 17.87 410 TRP A N 1
ATOM 2938 C CA . TRP A 1 410 ? 22.857 71.675 35.910 1.00 16.56 410 TRP A CA 1
ATOM 2939 C C . TRP A 1 410 ? 24.204 71.356 35.283 1.00 22.79 410 TRP A C 1
ATOM 2940 O O . TRP A 1 410 ? 25.121 70.926 35.982 1.00 25.96 410 TRP A O 1
ATOM 2951 N N . GLY A 1 411 ? 24.302 71.512 33.966 1.00 19.17 411 GLY A N 1
ATOM 2952 C CA . GLY A 1 411 ? 25.539 71.241 33.243 1.00 22.43 411 GLY A CA 1
ATOM 2953 C C . GLY A 1 411 ? 26.106 72.547 32.715 1.00 18.83 411 GLY A C 1
ATOM 2954 O O . GLY A 1 411 ? 25.564 73.122 31.773 1.00 24.39 411 GLY A O 1
ATOM 2955 N N . ASP A 1 412 ? 27.182 73.019 33.336 1.00 18.92 412 ASP A N 1
ATOM 2956 C CA . ASP A 1 412 ? 27.794 74.302 32.976 1.00 18.24 412 ASP A CA 1
ATOM 2957 C C . ASP A 1 412 ? 29.041 74.092 32.131 1.00 24.59 412 ASP A C 1
ATOM 2958 O O . ASP A 1 412 ? 29.662 73.030 32.204 1.00 21.67 412 ASP A O 1
ATOM 2963 N N . LEU A 1 413 ? 29.383 75.097 31.317 1.00 22.58 413 LEU A N 1
ATOM 2964 C CA . LEU A 1 413 ? 30.622 75.107 30.517 1.00 26.68 413 LEU A CA 1
ATOM 2965 C C . LEU A 1 413 ? 30.663 74.114 29.351 1.00 25.78 413 LEU A C 1
ATOM 2966 O O . LEU A 1 413 ? 31.750 73.722 28.907 1.00 24.15 413 LEU A O 1
ATOM 2971 N N . GLY A 1 414 ? 29.497 73.730 28.837 1.00 19.75 414 GLY A N 1
ATOM 2972 C CA . GLY A 1 414 ? 29.428 72.747 27.767 1.00 22.08 414 GLY A CA 1
ATOM 2973 C C . GLY A 1 414 ? 29.733 73.210 26.345 1.00 18.90 414 GLY A C 1
ATOM 2974 O O . GLY A 1 414 ? 29.479 72.478 25.389 1.00 23.36 414 GLY A O 1
ATOM 2975 N N . GLU A 1 415 ? 30.278 74.413 26.191 1.00 19.12 415 GLU A N 1
ATOM 2976 C CA . GLU A 1 415 ? 30.612 74.923 24.856 1.00 22.02 415 GLU A CA 1
ATOM 2977 C C . GLU A 1 415 ? 31.469 73.990 23.983 1.00 24.89 415 GLU A C 1
ATOM 2978 O O . GLU A 1 415 ? 31.228 73.902 22.780 1.00 22.74 415 GLU A O 1
ATOM 2984 N N . PRO A 1 416 ? 32.479 73.307 24.564 1.00 23.21 416 PRO A N 1
ATOM 2985 C CA . PRO A 1 416 ? 33.051 73.413 25.913 1.00 22.79 416 PRO A CA 1
ATOM 2986 C C . PRO A 1 416 ? 33.781 74.739 26.047 1.00 19.20 416 PRO A C 1
ATOM 2987 O O . PRO A 1 416 ? 34.367 75.204 25.058 1.00 21.79 416 PRO A O 1
ATOM 2991 N N . GLU A 1 417 ? 33.773 75.326 27.240 1.00 24.75 417 GLU A N 1
ATOM 2992 C CA . GLU A 1 417 ? 34.314 76.676 27.439 1.00 22.76 417 GLU A CA 1
ATOM 2993 C C . GLU A 1 417 ? 35.746 76.808 26.919 1.00 24.41 417 GLU A C 1
ATOM 2994 O O . GLU A 1 417 ? 36.130 77.842 26.367 1.00 23.36 417 GLU A O 1
ATOM 3000 N N . MET A 1 418 ? 36.535 75.763 27.122 1.00 21.82 418 MET A N 1
ATOM 3001 C CA . MET A 1 418 ? 37.878 75.700 26.545 1.00 24.35 418 MET A CA 1
ATOM 3002 C C . MET A 1 418 ? 38.022 74.346 25.872 1.00 27.41 418 MET A C 1
ATOM 3003 O O . MET A 1 418 ? 37.670 73.320 26.459 1.00 27.03 418 MET A O 1
ATOM 3008 N N . HIS A 1 419 ? 38.531 74.344 24.641 1.00 27.29 419 HIS A N 1
ATOM 3009 C CA . HIS A 1 419 ? 38.510 73.141 23.819 1.00 25.43 419 HIS A CA 1
ATOM 3010 C C . HIS A 1 419 ? 39.646 73.193 22.803 1.00 26.39 419 HIS A C 1
ATOM 3011 O O . HIS A 1 419 ? 39.422 73.528 21.640 1.00 27.80 419 HIS A O 1
ATOM 3018 N N . PRO A 1 420 ? 40.874 72.874 23.243 1.00 27.49 420 PRO A N 1
ATOM 3019 C CA . PRO A 1 420 ? 42.040 72.985 22.348 1.00 29.42 420 PRO A CA 1
ATOM 3020 C C . PRO A 1 420 ? 41.893 72.160 21.075 1.00 31.51 420 PRO A C 1
ATOM 3021 O O . PRO A 1 420 ? 41.356 71.051 21.093 1.00 28.01 420 PRO A O 1
ATOM 3025 N N . GLU A 1 421 ? 42.399 72.715 19.979 1.00 29.09 421 GLU A N 1
ATOM 3026 C CA . GLU A 1 421 ? 42.226 72.161 18.648 1.00 36.94 421 GLU A CA 1
ATOM 3027 C C . GLU A 1 421 ? 42.752 70.728 18.515 1.00 32.07 421 GLU A C 1
ATOM 3028 O O . GLU A 1 421 ? 42.206 69.923 17.760 1.00 36.71 421 GLU A O 1
ATOM 3034 N N . ASP A 1 422 ? 43.797 70.402 19.259 1.00 32.41 422 ASP A N 1
ATOM 3035 C CA . ASP A 1 422 ? 44.404 69.080 19.133 1.00 37.64 422 ASP A CA 1
ATOM 3036 C C . ASP A 1 422 ? 43.725 68.018 20.000 1.00 30.12 422 ASP A C 1
ATOM 3037 O O . ASP A 1 422 ? 44.167 66.872 20.037 1.00 33.21 422 ASP A O 1
ATOM 3042 N N . THR A 1 423 ? 42.649 68.394 20.686 1.00 25.49 423 THR A N 1
ATOM 3043 C CA . THR A 1 423 ? 41.911 67.438 21.502 1.00 26.03 423 THR A CA 1
ATOM 3044 C C . THR A 1 423 ? 41.197 66.428 20.613 1.00 28.36 423 THR A C 1
ATOM 3045 O O . THR A 1 423 ? 40.520 66.804 19.664 1.00 29.62 423 THR A O 1
ATOM 3049 N N . GLN A 1 424 ? 41.355 65.142 20.919 1.00 26.75 424 GLN A N 1
ATOM 3050 C CA . GLN A 1 424 ? 40.761 64.086 20.110 1.00 23.39 424 GLN A CA 1
ATOM 3051 C C . GLN A 1 424 ? 39.628 63.395 20.854 1.00 30.45 424 GLN A C 1
ATOM 3052 O O . GLN A 1 424 ? 39.828 62.866 21.945 1.00 31.85 424 GLN A O 1
ATOM 3058 N N . HIS A 1 425 ? 38.446 63.387 20.249 1.00 25.23 425 HIS A N 1
ATOM 3059 C CA . HIS A 1 425 ? 37.324 62.627 20.777 1.00 24.08 425 HIS A CA 1
ATOM 3060 C C . HIS A 1 425 ? 37.168 61.351 19.974 1.00 25.21 425 HIS A C 1
ATOM 3061 O O . HIS A 1 425 ? 37.807 61.184 18.929 1.00 25.54 425 HIS A O 1
ATOM 3068 N N . ALA A 1 426 ? 36.327 60.447 20.460 1.00 27.88 426 ALA A N 1
ATOM 3069 C CA . ALA A 1 426 ? 36.154 59.155 19.806 1.00 35.31 426 ALA A CA 1
ATOM 3070 C C . ALA A 1 426 ? 35.767 59.294 18.335 1.00 33.83 426 ALA A C 1
ATOM 3071 O O . ALA A 1 426 ? 36.150 58.465 17.513 1.00 32.98 426 ALA A O 1
ATOM 3073 N N . ILE A 1 427 ? 35.025 60.347 18.001 1.00 30.65 427 ILE A N 1
ATOM 3074 C CA . ILE A 1 427 ? 34.489 60.491 16.648 1.00 24.78 427 ILE A CA 1
ATOM 3075 C C . ILE A 1 427 ? 35.082 61.636 15.830 1.00 28.11 427 ILE A C 1
ATOM 3076 O O . ILE A 1 427 ? 34.682 61.854 14.687 1.00 34.74 427 ILE A O 1
ATOM 3081 N N . GLY A 1 428 ? 36.027 62.368 16.402 1.00 31.10 428 GLY A N 1
ATOM 3082 C CA . GLY A 1 428 ? 36.679 63.438 15.664 1.00 34.05 428 GLY A CA 1
ATOM 3083 C C . GLY A 1 428 ? 37.404 64.387 16.588 1.00 27.17 428 GLY A C 1
ATOM 3084 O O . GLY A 1 428 ? 37.274 64.284 17.807 1.00 30.80 428 GLY A O 1
ATOM 3085 N N . ASP A 1 429 ? 38.164 65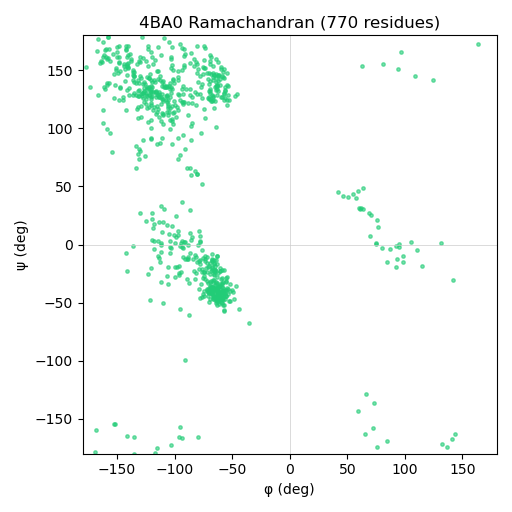.319 16.020 1.00 24.71 429 ASP A N 1
ATOM 3086 C CA . ASP A 1 429 ? 38.917 66.249 16.849 1.00 25.68 429 ASP A CA 1
ATOM 3087 C C . ASP A 1 429 ? 38.010 67.375 17.341 1.00 28.72 429 ASP A C 1
ATOM 3088 O O . ASP A 1 429 ? 36.862 67.497 16.907 1.00 26.44 429 ASP A O 1
ATOM 3093 N N . ALA A 1 430 ? 38.537 68.182 18.250 1.00 28.14 430 ALA A N 1
ATOM 3094 C CA . ALA A 1 430 ? 37.748 69.207 18.934 1.00 27.33 430 ALA A CA 1
ATOM 3095 C C . ALA A 1 430 ? 37.013 70.109 17.953 1.00 26.50 430 ALA A C 1
ATOM 3096 O O . ALA A 1 430 ? 35.818 70.356 18.103 1.00 26.33 430 ALA A O 1
ATOM 3098 N N . ASP A 1 431 ? 37.735 70.606 16.947 1.00 28.23 431 ASP A N 1
ATOM 3099 C CA . ASP A 1 431 ? 37.138 71.558 16.010 1.00 32.93 431 ASP A CA 1
ATOM 3100 C C . ASP A 1 431 ? 36.026 70.941 15.178 1.00 30.17 431 ASP A C 1
ATOM 3101 O O . ASP A 1 431 ? 35.138 71.645 14.708 1.00 33.80 431 ASP A O 1
ATOM 3106 N N . THR A 1 432 ? 36.081 69.630 14.989 1.00 26.01 432 THR A N 1
ATOM 3107 C CA . THR A 1 432 ? 35.048 68.933 14.227 1.00 23.98 432 THR A CA 1
ATOM 3108 C C . THR A 1 432 ? 33.751 68.681 15.012 1.00 26.53 432 THR A C 1
ATOM 3109 O O . THR A 1 432 ? 32.662 68.783 14.450 1.00 29.92 432 THR A O 1
ATOM 3113 N N . VAL A 1 433 ? 33.864 68.355 16.299 1.00 25.97 433 VAL A N 1
ATOM 3114 C CA . VAL A 1 433 ? 32.682 68.004 17.100 1.00 24.05 433 VAL A CA 1
ATOM 3115 C C . VAL A 1 433 ? 32.206 69.116 18.043 1.00 23.74 433 VAL A C 1
ATOM 3116 O O . VAL A 1 433 ? 31.192 68.961 18.719 1.00 27.12 433 VAL A O 1
ATOM 3120 N N . HIS A 1 434 ? 32.934 70.228 18.069 1.00 24.21 434 HIS A N 1
ATOM 3121 C CA . HIS A 1 434 ? 32.776 71.257 19.097 1.00 21.35 434 HIS A CA 1
ATOM 3122 C C . HIS A 1 434 ? 31.322 71.609 19.418 1.00 22.14 434 HIS A C 1
ATOM 3123 O O . HIS A 1 434 ? 30.901 71.555 20.579 1.00 21.39 434 HIS A O 1
ATOM 3130 N N . ASN A 1 435 ? 30.564 71.980 18.395 1.00 21.59 435 ASN A N 1
ATOM 3131 C CA . ASN A 1 435 ? 29.224 72.516 18.633 1.00 22.90 435 ASN A CA 1
ATOM 3132 C C . ASN A 1 435 ? 28.191 71.455 18.946 1.00 28.47 435 ASN A C 1
ATOM 3133 O O . ASN A 1 435 ? 27.019 71.778 19.134 1.00 24.94 435 ASN A O 1
ATOM 3138 N N . ALA A 1 436 ? 28.628 70.197 19.007 1.00 26.86 436 ALA A N 1
ATOM 3139 C CA . ALA A 1 436 ? 27.741 69.106 19.407 1.00 24.78 436 ALA A CA 1
ATOM 3140 C C . ALA A 1 436 ? 28.116 68.496 20.754 1.00 24.43 436 ALA A C 1
ATOM 3141 O O . ALA A 1 436 ? 27.460 67.562 21.204 1.00 26.29 436 ALA A O 1
ATOM 3143 N N . TYR A 1 437 ? 29.171 68.999 21.393 1.00 21.85 437 TYR A N 1
ATOM 3144 C CA . TYR A 1 437 ? 29.582 68.442 22.683 1.00 24.66 437 TYR A CA 1
ATOM 3145 C C . TYR A 1 437 ? 28.445 68.498 23.720 1.00 25.27 437 TYR A C 1
ATOM 3146 O O . TYR A 1 437 ? 28.061 67.472 24.283 1.00 23.62 437 TYR A O 1
ATOM 3155 N N . GLY A 1 438 ? 27.926 69.695 23.975 1.00 21.95 438 GLY A N 1
ATOM 3156 C CA . GLY A 1 438 ? 26.850 69.871 24.945 1.00 21.23 438 GLY A CA 1
ATOM 3157 C C . GLY A 1 438 ? 25.609 69.061 24.601 1.00 23.49 438 GLY A C 1
ATOM 3158 O O . GLY A 1 438 ? 24.913 68.545 25.482 1.00 23.74 438 GLY A O 1
ATOM 3159 N N . HIS A 1 439 ? 25.333 68.964 23.307 1.00 23.69 439 HIS A N 1
ATOM 3160 C CA . HIS A 1 439 ? 24.203 68.201 22.774 1.00 25.53 439 HIS A CA 1
ATOM 3161 C C . HIS A 1 439 ? 24.305 66.724 23.171 1.00 23.53 439 HIS A C 1
ATOM 3162 O O . HIS A 1 439 ? 23.352 66.132 23.693 1.00 23.48 439 HIS A O 1
ATOM 3169 N N . ARG A 1 440 ? 25.472 66.131 22.942 1.00 22.93 440 ARG A N 1
ATOM 3170 C CA . ARG A 1 440 ? 25.706 64.732 23.293 1.00 24.44 440 ARG A CA 1
ATOM 3171 C C . ARG A 1 440 ? 25.748 64.548 24.812 1.00 23.48 440 ARG A C 1
ATOM 3172 O O . ARG A 1 440 ? 25.286 63.540 25.339 1.00 23.16 440 ARG A O 1
ATOM 3180 N N . TRP A 1 441 ? 26.294 65.532 25.515 1.00 21.07 441 TRP A N 1
ATOM 3181 C CA . TRP A 1 441 ? 26.276 65.525 26.972 1.00 20.67 441 TRP A CA 1
ATOM 3182 C C . TRP A 1 441 ? 24.821 65.447 27.499 1.00 24.91 441 TRP A C 1
ATOM 3183 O O . TRP A 1 441 ? 24.508 64.639 28.381 1.00 21.20 441 TRP A O 1
ATOM 3194 N N . ALA A 1 442 ? 23.932 66.263 26.936 1.00 21.97 442 ALA A N 1
ATOM 3195 C CA . ALA A 1 442 ? 22.509 66.197 27.299 1.00 23.25 442 ALA A CA 1
ATOM 3196 C C . ALA A 1 442 ? 21.888 64.842 26.973 1.00 24.46 442 ALA A C 1
ATOM 3197 O O . ALA A 1 442 ? 21.151 64.284 27.783 1.00 22.55 442 ALA A O 1
ATOM 3199 N N . GLU A 1 443 ? 22.185 64.304 25.793 1.00 24.30 443 GLU A N 1
ATOM 3200 C CA . GLU A 1 443 ? 21.655 62.992 25.424 1.00 26.28 443 GLU A CA 1
ATOM 3201 C C . GLU A 1 443 ? 22.086 61.923 26.431 1.00 26.75 443 GLU A C 1
ATOM 3202 O O . GLU A 1 443 ? 21.280 61.101 26.875 1.00 24.78 443 GLU A O 1
ATOM 3208 N N . MET A 1 444 ? 23.370 61.926 26.774 1.00 24.99 444 MET A N 1
ATOM 3209 C CA . MET A 1 444 ? 23.927 60.942 27.699 1.00 24.27 444 MET A CA 1
ATOM 3210 C C . MET A 1 444 ? 23.189 61.007 29.040 1.00 28.50 444 MET A C 1
ATOM 3211 O O . MET A 1 444 ? 22.776 59.985 29.596 1.00 25.13 444 MET A O 1
ATOM 3216 N N . LEU A 1 445 ? 23.032 62.222 29.550 1.00 26.11 445 LEU A N 1
ATOM 3217 C CA . LEU A 1 445 ? 22.432 62.441 30.856 1.00 28.17 445 LEU A CA 1
ATOM 3218 C C . LEU A 1 445 ? 20.935 62.148 30.805 1.00 26.90 445 LEU A C 1
ATOM 3219 O O . LEU A 1 445 ? 20.378 61.520 31.710 1.00 24.16 445 LEU A O 1
ATOM 3224 N N . TYR A 1 446 ? 20.285 62.574 29.729 1.00 21.71 446 TYR A N 1
ATOM 3225 C CA . TYR A 1 446 ? 18.865 62.259 29.550 1.00 24.97 446 TYR A CA 1
ATOM 3226 C C . TYR A 1 446 ? 18.622 60.737 29.552 1.00 24.79 446 TYR A C 1
ATOM 3227 O O . TYR A 1 446 ? 17.791 60.229 30.313 1.00 26.41 446 TYR A O 1
ATOM 3236 N N . GLN A 1 447 ? 19.363 60.012 28.718 1.00 26.58 447 GLN A N 1
ATOM 3237 C CA . GLN A 1 447 ? 19.231 58.558 28.668 1.00 28.87 447 GLN A CA 1
ATOM 3238 C C . GLN A 1 447 ? 19.485 57.941 30.044 1.00 31.48 447 GLN A C 1
ATOM 3239 O O . GLN A 1 447 ? 18.777 57.022 30.466 1.00 31.14 447 GLN A O 1
ATOM 3245 N N . GLN A 1 448 ? 20.500 58.447 30.740 1.00 27.00 448 GLN A N 1
ATOM 3246 C CA . GLN A 1 448 ? 20.854 57.943 32.066 1.00 27.71 448 GLN A CA 1
ATOM 3247 C C . GLN A 1 448 ? 19.702 58.125 33.057 1.00 27.32 448 GLN A C 1
ATOM 3248 O O . GLN A 1 448 ? 19.315 57.202 33.781 1.00 24.48 448 GLN A O 1
ATOM 3254 N N . GLN A 1 449 ? 19.152 59.327 33.086 1.00 23.70 449 GLN A N 1
ATOM 3255 C CA . GLN A 1 449 ? 18.065 59.635 34.012 1.00 21.32 449 GLN A CA 1
ATOM 3256 C C . GLN A 1 449 ? 16.811 58.820 33.718 1.00 25.61 449 GLN A C 1
ATOM 3257 O O . GLN A 1 449 ? 16.121 58.378 34.642 1.00 26.70 449 GLN A O 1
ATOM 3263 N N . LEU A 1 450 ? 16.515 58.609 32.438 1.00 26.00 450 LEU A N 1
ATOM 3264 C CA . LEU A 1 450 ? 15.345 57.812 32.081 1.00 32.84 450 LEU A CA 1
ATOM 3265 C C . LEU A 1 450 ? 15.537 56.353 32.445 1.00 33.41 450 LEU A C 1
ATOM 3266 O O . LEU A 1 450 ? 14.574 55.671 32.782 1.00 30.55 450 LEU A O 1
ATOM 3271 N N . ASP A 1 451 ? 16.777 55.872 32.373 1.00 31.71 451 ASP A N 1
ATOM 3272 C CA . ASP A 1 451 ? 17.064 54.490 32.748 1.00 33.48 451 ASP A CA 1
ATOM 3273 C C . ASP A 1 451 ? 16.963 54.304 34.262 1.00 35.15 451 ASP A C 1
ATOM 3274 O O . ASP A 1 451 ? 16.464 53.285 34.740 1.00 32.16 451 ASP A O 1
ATOM 3279 N N . GLN A 1 452 ? 17.412 55.296 35.021 1.00 30.11 452 GLN A N 1
ATOM 3280 C CA . GLN A 1 452 ? 17.348 55.210 36.477 1.00 29.94 452 GLN A CA 1
ATOM 3281 C C . GLN A 1 452 ? 15.935 55.431 37.034 1.00 30.75 452 GLN A C 1
ATOM 3282 O O . GLN A 1 452 ? 15.502 54.729 37.946 1.00 28.96 452 GLN A O 1
ATOM 3288 N N . PHE A 1 453 ? 15.229 56.412 36.482 1.00 24.47 453 PHE A N 1
ATOM 3289 C CA . PHE A 1 453 ? 13.907 56.799 36.981 1.00 27.72 453 PHE A CA 1
ATOM 3290 C C . PHE A 1 453 ? 12.954 56.899 35.803 1.00 31.03 453 PHE A C 1
ATOM 3291 O O . PHE A 1 453 ? 12.671 58.003 35.322 1.00 28.84 453 PHE A O 1
ATOM 3299 N N . PRO A 1 454 ? 12.481 55.750 35.303 1.00 30.17 454 PRO A N 1
ATOM 3300 C CA . PRO A 1 454 ? 11.607 55.766 34.127 1.00 31.97 454 PRO A CA 1
ATOM 3301 C C . PRO A 1 454 ? 10.263 56.436 34.403 1.00 30.83 454 PRO A C 1
ATOM 3302 O O . PRO A 1 454 ? 9.536 56.742 33.457 1.00 28.91 454 PRO A O 1
ATOM 3306 N N . GLU A 1 455 ? 9.941 56.660 35.674 1.00 27.77 455 GLU A N 1
ATOM 3307 C CA . GLU A 1 455 ? 8.673 57.284 36.032 1.00 29.57 455 GLU A CA 1
ATOM 3308 C C . GLU A 1 455 ? 8.788 58.772 36.362 1.00 27.90 455 GLU A C 1
ATOM 3309 O O . GLU A 1 455 ? 7.824 59.384 36.816 1.00 25.84 455 GLU A O 1
ATOM 3315 N N . LEU A 1 456 ? 9.959 59.358 36.124 1.00 29.21 456 LEU A N 1
ATOM 3316 C CA . LEU A 1 456 ? 10.141 60.791 36.353 1.00 30.19 456 LEU A CA 1
ATOM 3317 C C . LEU A 1 456 ? 10.646 61.494 35.103 1.00 29.20 456 LEU A C 1
ATOM 3318 O O . LEU A 1 456 ? 11.239 60.866 34.226 1.00 26.06 456 LEU A O 1
ATOM 3323 N N . ARG A 1 457 ? 10.414 62.802 35.036 1.00 23.25 457 ARG A N 1
ATOM 3324 C CA . ARG A 1 457 ? 10.887 63.609 33.921 1.00 24.93 457 ARG A CA 1
ATOM 3325 C C . ARG A 1 457 ? 12.224 64.256 34.283 1.00 25.09 457 ARG A C 1
ATOM 3326 O O . ARG A 1 457 ? 12.321 64.955 35.298 1.00 27.62 457 ARG A O 1
ATOM 3334 N N . PRO A 1 458 ? 13.256 64.028 33.464 1.00 25.92 458 PRO A N 1
ATOM 3335 C CA . PRO A 1 458 ? 14.560 64.605 33.798 1.00 24.03 458 PRO A CA 1
ATOM 3336 C C . PRO A 1 458 ? 14.541 66.132 33.731 1.00 27.18 458 PRO A C 1
ATOM 3337 O O . PRO A 1 458 ? 13.826 66.692 32.896 1.00 26.30 458 PRO A O 1
ATOM 3341 N N . PHE A 1 459 ? 15.313 66.777 34.602 1.00 22.45 459 PHE A N 1
ATOM 3342 C CA . PHE A 1 459 ? 15.516 68.223 34.555 1.00 21.26 459 PHE A CA 1
ATOM 3343 C C . PHE A 1 459 ? 16.987 68.422 34.239 1.00 22.36 459 PHE A C 1
ATOM 3344 O O . PHE A 1 459 ? 17.857 68.035 35.031 1.00 22.10 459 PHE A O 1
ATOM 3352 N N . ILE A 1 460 ? 17.262 68.982 33.066 1.00 19.27 460 ILE A N 1
ATOM 3353 C CA . ILE A 1 460 ? 18.640 69.155 32.604 1.00 19.63 460 ILE A CA 1
ATOM 3354 C C . ILE A 1 460 ? 18.835 70.579 32.104 1.00 20.17 460 ILE A C 1
ATOM 3355 O O . ILE A 1 460 ? 18.309 70.949 31.061 1.00 29.28 460 ILE A O 1
ATOM 3360 N N . MET A 1 461 ? 19.578 71.379 32.860 1.00 19.35 461 MET A N 1
ATOM 3361 C CA . MET A 1 461 ? 19.802 72.775 32.494 1.00 14.58 461 MET A CA 1
ATOM 3362 C C . MET A 1 461 ? 21.234 72.917 31.992 1.00 19.41 461 MET A C 1
ATOM 3363 O O . MET A 1 461 ? 22.174 72.575 32.705 1.00 24.25 461 MET A O 1
ATOM 3368 N N . MET A 1 462 ? 21.394 73.410 30.766 1.00 18.78 462 MET A N 1
ATOM 3369 C CA . MET A 1 462 ? 22.726 73.512 30.161 1.00 20.22 462 MET A CA 1
ATOM 3370 C C . MET A 1 462 ? 22.876 74.811 29.380 1.00 22.80 462 MET A C 1
ATOM 3371 O O . MET A 1 462 ? 21.884 75.456 29.049 1.00 26.69 462 MET A O 1
ATOM 3376 N N . ARG A 1 463 ? 24.128 75.169 29.094 1.00 19.96 463 ARG A N 1
ATOM 3377 C CA . ARG A 1 463 ? 24.502 76.467 28.536 1.00 28.82 463 ARG A CA 1
ATOM 3378 C C . ARG A 1 463 ? 24.731 76.433 27.023 1.00 28.74 463 ARG A C 1
ATOM 3379 O O . ARG A 1 463 ? 24.743 77.478 26.344 1.00 24.55 463 ARG A O 1
ATOM 3387 N N . ALA A 1 464 ? 24.963 75.234 26.504 1.00 23.03 464 ALA A N 1
ATOM 3388 C CA . ALA A 1 464 ? 25.375 75.057 25.117 1.00 24.68 464 ALA A CA 1
ATOM 3389 C C . ALA A 1 464 ? 24.825 73.752 24.568 1.00 23.10 464 ALA A C 1
ATOM 3390 O O . ALA A 1 464 ? 24.885 72.711 25.228 1.00 26.89 464 ALA A O 1
ATOM 3392 N N . GLY A 1 465 ? 24.280 73.811 23.361 1.00 24.06 465 GLY A N 1
ATOM 3393 C CA . GLY A 1 465 ? 23.734 72.629 22.719 1.00 23.38 465 GLY A CA 1
ATOM 3394 C C . GLY A 1 465 ? 23.807 72.755 21.215 1.00 28.35 465 GLY A C 1
ATOM 3395 O O . GLY A 1 465 ? 24.640 73.488 20.679 1.00 25.35 465 GLY A O 1
ATOM 3396 N N . PHE A 1 466 ? 22.920 72.044 20.530 1.00 23.79 466 PHE A N 1
ATOM 3397 C CA . PHE A 1 466 ? 22.913 72.033 19.080 1.00 23.61 466 PHE A CA 1
ATOM 3398 C C . PHE A 1 466 ? 21.454 72.009 18.670 1.00 25.29 466 PHE A C 1
ATOM 3399 O O . PHE A 1 466 ? 20.581 71.844 19.520 1.00 25.49 466 PHE A O 1
ATOM 3407 N N . VAL A 1 467 ? 21.180 72.175 17.381 1.00 29.30 467 VAL A N 1
ATOM 3408 C CA . VAL A 1 467 ? 19.822 71.996 16.878 1.00 26.24 467 VAL A CA 1
ATOM 3409 C C . VAL A 1 467 ? 19.336 70.615 17.319 1.00 29.27 467 VAL A C 1
ATOM 3410 O O . VAL A 1 467 ? 20.031 69.621 17.130 1.00 27.28 467 VAL A O 1
ATOM 3414 N N . GLY A 1 468 ? 18.159 70.553 17.933 1.00 27.42 468 GLY A N 1
ATOM 3415 C CA . GLY A 1 468 ? 17.614 69.273 18.361 1.00 28.62 468 GLY A CA 1
ATOM 3416 C C . GLY A 1 468 ? 17.821 68.914 19.826 1.00 27.61 468 GLY A C 1
ATOM 3417 O O . GLY A 1 468 ? 17.230 67.948 20.323 1.00 28.10 468 GLY A O 1
ATOM 3418 N N . SER A 1 469 ? 18.645 69.682 20.531 1.00 23.23 469 SER A N 1
ATOM 3419 C CA . SER A 1 469 ? 18.961 69.359 21.921 1.00 23.47 469 SER A CA 1
ATOM 3420 C C . SER A 1 469 ? 17.708 69.361 22.799 1.00 21.13 469 SER A C 1
ATOM 3421 O O . SER A 1 469 ? 17.690 68.743 23.859 1.00 25.15 469 SER A O 1
ATOM 3424 N N . GLN A 1 470 ? 16.673 70.070 22.359 1.00 20.75 470 GLN A N 1
ATOM 3425 C CA . GLN A 1 470 ? 15.424 70.104 23.118 1.00 23.71 470 GLN A CA 1
ATOM 3426 C C . GLN A 1 470 ? 14.823 68.705 23.255 1.00 24.69 470 GLN A C 1
ATOM 3427 O O . GLN A 1 470 ? 14.065 68.441 24.191 1.00 24.42 470 GLN A O 1
ATOM 3433 N N . ARG A 1 471 ? 15.175 67.791 22.352 1.00 23.04 471 ARG A N 1
ATOM 3434 C CA . ARG A 1 471 ? 14.592 66.453 22.442 1.00 23.64 471 ARG A CA 1
ATOM 3435 C C . ARG A 1 471 ? 15.183 65.654 23.605 1.00 27.77 471 ARG A C 1
ATOM 3436 O O . ARG A 1 471 ? 14.670 64.592 23.970 1.00 25.87 471 ARG A O 1
ATOM 3444 N N . TYR A 1 472 ? 16.273 66.164 24.174 1.00 23.01 472 TYR A N 1
ATOM 3445 C CA . TYR A 1 472 ? 16.869 65.564 25.365 1.00 24.66 472 TYR A CA 1
ATOM 3446 C C . TYR A 1 472 ? 16.504 66.363 26.613 1.00 25.61 472 TYR A C 1
ATOM 3447 O O . TYR A 1 472 ? 17.117 66.206 27.667 1.00 26.39 472 TYR A O 1
ATOM 3456 N N . GLY A 1 473 ? 15.494 67.217 26.480 1.00 21.73 473 GLY A N 1
ATOM 3457 C CA . GLY A 1 473 ? 14.998 67.985 27.603 1.00 24.70 473 GLY A CA 1
ATOM 3458 C C . GLY A 1 473 ? 15.863 69.169 27.994 1.00 29.46 473 GLY A C 1
ATOM 3459 O O . GLY A 1 473 ? 15.697 69.727 29.078 1.00 27.11 473 GLY A O 1
ATOM 3460 N N . MET A 1 474 ? 16.783 69.576 27.126 1.00 25.26 474 MET A N 1
ATOM 3461 C CA . MET A 1 474 ? 17.679 70.666 27.498 1.00 18.87 474 MET A CA 1
ATOM 3462 C C . MET A 1 474 ? 16.912 71.952 27.812 1.00 22.57 474 MET A C 1
ATOM 3463 O O . MET A 1 474 ? 16.095 72.417 27.014 1.00 25.82 474 MET A O 1
ATOM 3468 N N . ILE A 1 475 ? 17.176 72.506 28.989 1.00 19.79 475 ILE A N 1
ATOM 3469 C CA . ILE A 1 475 ? 16.648 73.809 29.383 1.00 17.09 475 ILE A CA 1
ATOM 3470 C C . ILE A 1 475 ? 17.837 74.788 29.419 1.00 21.26 475 ILE A C 1
ATOM 3471 O O . ILE A 1 475 ? 18.639 74.758 30.348 1.00 24.43 475 ILE A O 1
ATOM 3476 N N . PRO A 1 476 ? 17.957 75.652 28.402 1.00 22.73 476 PRO A N 1
ATOM 3477 C CA . PRO A 1 476 ? 19.125 76.542 28.347 1.00 23.62 476 PRO A CA 1
ATOM 3478 C C . PRO A 1 476 ? 18.893 77.896 29.024 1.00 24.13 476 PRO A C 1
ATOM 3479 O O . PRO A 1 476 ? 17.769 78.354 29.107 1.00 20.39 476 PRO A O 1
ATOM 3483 N N . TRP A 1 477 ? 19.960 78.521 29.509 1.00 20.16 477 TRP A N 1
ATOM 3484 C CA . TRP A 1 477 ? 19.866 79.888 30.017 1.00 16.32 477 TRP A CA 1
ATOM 3485 C C . TRP A 1 477 ? 20.948 80.716 29.315 1.00 19.70 477 TRP A C 1
ATOM 3486 O O . TRP A 1 477 ? 21.911 80.159 28.773 1.00 19.46 477 TRP A O 1
ATOM 3497 N N . THR A 1 478 ? 20.794 82.036 29.312 1.00 16.84 478 THR A N 1
ATOM 3498 C CA . THR A 1 478 ? 21.629 82.861 28.445 1.00 20.27 478 THR A CA 1
ATOM 3499 C C . THR A 1 478 ? 22.975 83.262 29.047 1.00 22.37 478 THR A C 1
ATOM 3500 O O . THR A 1 478 ? 23.498 84.328 28.732 1.00 23.77 478 THR A O 1
ATOM 3504 N N . GLY A 1 479 ? 23.533 82.426 29.918 1.00 18.99 479 GLY A N 1
ATOM 3505 C CA . GLY A 1 479 ? 24.902 82.623 30.378 1.00 20.47 479 GLY A CA 1
ATOM 3506 C C . GLY A 1 479 ? 25.139 83.776 31.341 1.00 23.74 479 GLY A C 1
ATOM 3507 O O . GLY A 1 479 ? 24.213 84.257 32.002 1.00 21.08 479 GLY A O 1
ATOM 3508 N N . ASP A 1 480 ? 26.392 84.231 31.395 1.00 19.86 480 ASP A N 1
ATOM 3509 C CA . ASP A 1 480 ? 26.878 85.134 32.438 1.00 16.93 480 ASP A CA 1
ATOM 3510 C C . ASP A 1 480 ? 26.621 86.599 32.089 1.00 17.66 480 ASP A C 1
ATOM 3511 O O . ASP A 1 480 ? 27.542 87.381 31.898 1.00 20.74 480 ASP A O 1
ATOM 3516 N N . VAL A 1 481 ? 25.346 86.961 32.026 1.00 20.00 481 VAL A N 1
ATOM 3517 C CA . VAL A 1 481 ? 24.955 88.304 31.634 1.00 18.63 481 VAL A CA 1
ATOM 3518 C C . VAL A 1 481 ? 25.417 89.318 32.683 1.00 18.85 481 VAL A C 1
ATOM 3519 O O . VAL A 1 481 ? 25.461 89.011 33.871 1.00 20.38 481 VAL A O 1
ATOM 3523 N N . SER A 1 482 ? 25.787 90.518 32.247 1.00 16.66 482 SER A N 1
ATOM 3524 C CA . SER A 1 482 ? 26.197 91.559 33.182 1.00 19.40 482 SER A CA 1
ATOM 3525 C C . SER A 1 482 ? 25.006 92.052 34.013 1.00 19.54 482 SER A C 1
ATOM 3526 O O . SER A 1 482 ? 23.843 91.888 33.628 1.00 18.79 482 SER A O 1
ATOM 3529 N N . ARG A 1 483 ? 25.299 92.642 35.162 1.00 20.05 483 ARG A N 1
ATOM 3530 C CA . ARG A 1 483 ? 24.250 93.255 35.970 1.00 21.22 483 ARG A CA 1
ATOM 3531 C C . ARG A 1 483 ? 23.995 94.685 35.504 1.00 21.55 483 ARG A C 1
ATOM 3532 O O . ARG A 1 483 ? 24.166 95.633 36.266 1.00 22.86 483 ARG A O 1
ATOM 3540 N N . THR A 1 484 ? 23.609 94.829 34.243 1.00 22.61 484 THR A N 1
ATOM 3541 C CA . THR A 1 484 ? 23.340 96.150 33.676 1.00 20.53 484 THR A CA 1
ATOM 3542 C C . THR A 1 484 ? 21.987 96.147 32.983 1.00 22.16 484 THR A C 1
ATOM 3543 O O . THR A 1 484 ? 21.481 95.087 32.582 1.00 20.48 484 THR A O 1
ATOM 3547 N N . TRP A 1 485 ? 21.395 97.330 32.838 1.00 21.93 485 TRP A N 1
ATOM 3548 C CA . TRP A 1 485 ? 20.165 97.462 32.059 1.00 23.63 485 TRP A CA 1
ATOM 3549 C C . TRP A 1 485 ? 20.330 96.907 30.638 1.00 23.53 485 TRP A C 1
ATOM 3550 O O . TRP A 1 485 ? 19.400 96.332 30.080 1.00 22.02 485 TRP A O 1
ATOM 3561 N N . GLY A 1 486 ? 21.504 97.101 30.043 1.00 20.30 486 GLY A N 1
ATOM 3562 C CA . GLY A 1 486 ? 21.783 96.530 28.736 1.00 20.93 486 GLY A CA 1
ATOM 3563 C C . GLY A 1 486 ? 21.659 95.008 28.709 1.00 21.07 486 GLY A C 1
ATOM 3564 O O . GLY A 1 486 ? 21.147 94.431 27.741 1.00 23.82 486 GLY A O 1
ATOM 3565 N N . GLY A 1 487 ? 22.141 94.352 29.759 1.00 21.89 487 GLY A N 1
ATOM 3566 C CA . GLY A 1 487 ? 22.022 92.901 29.869 1.00 19.21 487 GLY A CA 1
ATOM 3567 C C . GLY A 1 487 ? 20.553 92.491 29.903 1.00 20.85 487 GLY A C 1
ATOM 3568 O O . GLY A 1 487 ? 20.156 91.521 29.268 1.00 20.59 487 GLY A O 1
ATOM 3569 N N . LEU A 1 488 ? 19.739 93.243 30.638 1.00 18.16 488 LEU A N 1
ATOM 3570 C CA . LEU A 1 488 ? 18.314 92.931 30.720 1.00 16.83 488 LEU A CA 1
ATOM 3571 C C . LEU A 1 488 ? 17.636 93.190 29.378 1.00 20.06 488 LEU A C 1
ATOM 3572 O O . LEU A 1 488 ? 16.813 92.395 28.909 1.00 18.56 488 LEU A O 1
ATOM 3577 N N . ALA A 1 489 ? 18.004 94.298 28.748 1.00 18.61 489 ALA A N 1
ATOM 3578 C CA . ALA A 1 489 ? 17.356 94.730 27.516 1.00 24.34 489 ALA A CA 1
ATOM 3579 C C . ALA A 1 489 ? 17.600 93.768 26.349 1.00 29.15 489 ALA A C 1
ATOM 3580 O O . ALA A 1 489 ? 16.899 93.819 25.339 1.00 30.27 489 ALA A O 1
ATOM 3582 N N . SER A 1 490 ? 18.604 92.905 26.482 1.00 22.10 490 SER A N 1
ATOM 3583 C CA . SER A 1 490 ? 18.930 91.968 25.418 1.00 16.51 490 SER A CA 1
ATOM 3584 C C . SER A 1 490 ? 18.192 90.636 25.548 1.00 21.47 490 SER A C 1
ATOM 3585 O O . SER A 1 490 ? 18.183 89.838 24.611 1.00 19.80 490 SER A O 1
ATOM 3588 N N . GLN A 1 491 ? 17.577 90.400 26.700 1.00 20.57 491 GLN A N 1
ATOM 3589 C CA . GLN A 1 491 ? 17.013 89.079 26.995 1.00 19.06 491 GLN A CA 1
ATOM 3590 C C . GLN A 1 491 ? 15.825 88.682 26.119 1.00 21.87 491 GLN A C 1
ATOM 3591 O O . GLN A 1 491 ? 15.698 87.518 25.762 1.00 21.89 491 GLN A O 1
ATOM 3597 N N . VAL A 1 492 ? 14.950 89.624 25.772 1.00 18.31 492 VAL A N 1
ATOM 3598 C CA . VAL A 1 492 ? 13.836 89.262 24.891 1.00 20.85 492 VAL A CA 1
ATOM 3599 C C . VAL A 1 492 ? 14.344 88.811 23.515 1.00 23.01 492 VAL A C 1
ATOM 3600 O O . VAL A 1 492 ? 13.910 87.789 22.995 1.00 20.23 492 VAL A O 1
ATOM 3604 N N . GLU A 1 493 ? 15.276 89.559 22.933 1.00 20.88 493 GLU A N 1
ATOM 3605 C CA . GLU A 1 493 ? 15.849 89.156 21.648 1.00 18.28 493 GLU A CA 1
ATOM 3606 C C . GLU A 1 493 ? 16.445 87.747 21.736 1.00 22.53 493 GLU A C 1
ATOM 3607 O O . GLU A 1 493 ? 16.201 86.893 20.876 1.00 22.35 493 GLU A O 1
ATOM 3613 N N . LEU A 1 494 ? 17.223 87.498 22.779 1.00 18.49 494 LEU A N 1
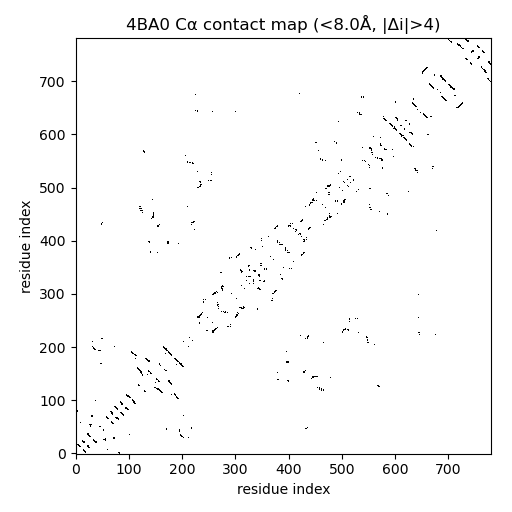ATOM 3614 C CA . LEU A 1 494 ? 17.855 86.183 22.937 1.00 18.97 494 LEU A CA 1
ATOM 3615 C C . LEU A 1 494 ? 16.818 85.068 23.099 1.00 21.41 494 LEU A C 1
ATOM 3616 O O . LEU A 1 494 ? 16.928 83.990 22.499 1.00 20.22 494 LEU A O 1
ATOM 3621 N N . ALA A 1 495 ? 15.816 85.323 23.929 1.00 17.47 495 ALA A N 1
ATOM 3622 C CA . ALA A 1 495 ? 14.810 84.302 24.208 1.00 17.85 495 ALA A CA 1
ATOM 3623 C C . ALA A 1 495 ? 14.019 83.972 22.954 1.00 21.97 495 ALA A C 1
ATOM 3624 O O . ALA A 1 495 ? 13.740 82.801 22.676 1.00 21.97 495 ALA A O 1
ATOM 3626 N N . LEU A 1 496 ? 13.650 85.001 22.199 1.00 21.59 496 LEU A N 1
ATOM 3627 C CA . LEU A 1 496 ? 12.844 84.791 21.003 1.00 23.11 496 LEU A CA 1
ATOM 3628 C C . LEU A 1 496 ? 13.645 84.055 19.936 1.00 24.87 496 LEU A C 1
ATOM 3629 O O . LEU A 1 496 ? 13.117 83.176 19.257 1.00 23.54 496 LEU A O 1
ATOM 3634 N N . GLN A 1 497 ? 14.919 84.401 19.795 1.00 21.89 497 GLN A N 1
ATOM 3635 C CA . GLN A 1 497 ? 15.746 83.737 18.801 1.00 22.01 497 GLN A CA 1
ATOM 3636 C C . GLN A 1 497 ? 15.899 82.245 19.097 1.00 22.95 497 GLN A C 1
ATOM 3637 O O . GLN A 1 497 ? 15.904 81.421 18.178 1.00 27.70 497 GLN A O 1
A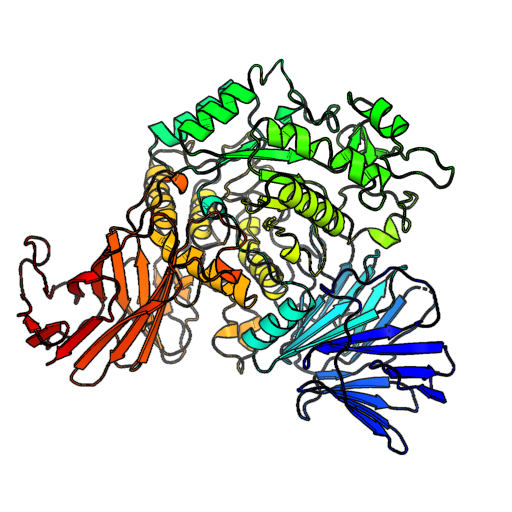TOM 3643 N N . MET A 1 498 ? 16.040 81.898 20.373 1.00 20.65 498 MET A N 1
ATOM 3644 C CA . MET A 1 498 ? 16.180 80.491 20.763 1.00 20.19 498 MET A CA 1
ATOM 3645 C C . MET A 1 498 ? 14.836 79.766 20.732 1.00 26.60 498 MET A C 1
ATOM 3646 O O . MET A 1 498 ? 14.773 78.577 20.400 1.00 23.17 498 MET A O 1
ATOM 3651 N N . SER A 1 499 ? 13.763 80.487 21.074 1.00 23.92 499 SER A N 1
ATOM 3652 C CA . SER A 1 499 ? 12.416 79.912 21.134 1.00 24.84 499 SER A CA 1
ATOM 3653 C C . SER A 1 499 ? 11.937 79.509 19.754 1.00 24.68 499 SER A C 1
ATOM 3654 O O . SER A 1 499 ? 11.266 78.486 19.592 1.00 24.66 499 SER A O 1
ATOM 3657 N N . LEU A 1 500 ? 12.275 80.325 18.761 1.00 20.68 500 LEU A N 1
ATOM 3658 C CA . LEU A 1 500 ? 11.828 80.096 17.393 1.00 22.74 500 LEU A CA 1
ATOM 3659 C C . LEU A 1 500 ? 12.488 78.867 16.792 1.00 26.80 500 LEU A C 1
ATOM 3660 O O . LEU A 1 500 ? 11.942 78.244 15.886 1.00 26.58 500 LEU A O 1
ATOM 3665 N N . LEU A 1 501 ? 13.666 78.529 17.304 1.00 24.70 501 LEU A N 1
ATOM 3666 C CA . LEU A 1 501 ? 14.434 77.415 16.761 1.00 27.05 501 LEU A CA 1
ATOM 3667 C C . LEU A 1 501 ? 14.475 76.213 17.704 1.00 25.91 501 LEU A C 1
ATOM 3668 O O . LEU A 1 501 ? 15.453 75.460 17.734 1.00 27.35 501 LEU A O 1
ATOM 3673 N N . GLY A 1 502 ? 13.410 76.045 18.483 1.00 23.84 502 GLY A N 1
ATOM 3674 C CA . GLY A 1 502 ? 13.210 74.816 19.228 1.00 29.72 502 GLY A CA 1
ATOM 3675 C C . GLY A 1 502 ? 13.336 74.850 20.742 1.00 29.97 502 GLY A C 1
ATOM 3676 O O . GLY A 1 502 ? 13.082 73.839 21.391 1.00 25.07 502 GLY A O 1
ATOM 3677 N N . PHE A 1 503 ? 13.718 75.985 21.321 1.00 23.81 503 PHE A N 1
ATOM 3678 C CA . PHE A 1 503 ? 14.025 75.992 22.752 1.00 16.90 503 PHE A CA 1
ATOM 3679 C C . PHE A 1 503 ? 13.055 76.790 23.608 1.00 23.46 503 PHE A C 1
ATOM 3680 O O . PHE A 1 503 ? 13.293 77.957 23.909 1.00 24.52 503 PHE A O 1
ATOM 3688 N N . GLY A 1 504 ? 11.981 76.132 24.033 1.00 24.81 504 GLY A N 1
ATOM 3689 C CA . GLY A 1 504 ? 10.914 76.811 24.747 1.00 23.33 504 GLY A CA 1
ATOM 3690 C C . GLY A 1 504 ? 11.264 77.310 26.134 1.00 23.42 504 GLY A C 1
ATOM 3691 O O . GLY A 1 504 ? 10.609 78.225 26.637 1.00 22.11 504 GLY A O 1
ATOM 3692 N N . TYR A 1 505 ? 12.278 76.720 26.767 1.00 19.75 505 TYR A N 1
ATOM 3693 C CA . TYR A 1 505 ? 12.558 77.053 28.165 1.00 21.31 505 TYR A CA 1
ATOM 3694 C C . TYR A 1 505 ? 13.803 77.914 28.354 1.00 17.03 505 TYR A C 1
ATOM 3695 O O . TYR A 1 505 ? 14.307 78.043 29.469 1.00 18.86 505 TYR A O 1
ATOM 3704 N N . ILE A 1 506 ? 14.241 78.527 27.263 1.00 16.95 506 ILE A N 1
ATOM 3705 C CA . ILE A 1 506 ? 15.322 79.507 27.300 1.00 18.68 506 ILE A CA 1
ATOM 3706 C C . ILE A 1 506 ? 14.958 80.581 28.321 1.00 21.41 506 ILE A C 1
ATOM 3707 O O . ILE A 1 506 ? 13.816 81.017 28.376 1.00 19.43 506 ILE A O 1
ATOM 3712 N N . HIS A 1 507 ? 15.917 80.995 29.145 1.00 17.99 507 HIS A N 1
ATOM 3713 C CA . HIS A 1 507 ? 15.626 82.011 30.154 1.00 18.28 507 HIS A CA 1
ATOM 3714 C C . HIS A 1 507 ? 16.918 82.694 30.579 1.00 22.23 507 HIS A C 1
ATOM 3715 O O . HIS A 1 507 ? 17.990 82.351 30.095 1.00 19.45 507 HIS A O 1
ATOM 3722 N N . SER A 1 508 ? 16.826 83.666 31.477 1.00 20.96 508 SER A N 1
ATOM 3723 C CA . SER A 1 508 ? 18.034 84.356 31.926 1.00 21.43 508 SER A CA 1
ATOM 3724 C C . SER A 1 508 ? 18.254 84.215 33.430 1.00 22.14 508 SER A C 1
ATOM 3725 O O . SER A 1 508 ? 17.325 83.877 34.173 1.00 20.10 508 SER A O 1
ATOM 3728 N N . ASP A 1 509 ? 19.490 84.459 33.866 1.00 17.94 509 ASP A N 1
ATOM 3729 C CA . ASP A 1 509 ? 19.804 84.604 35.285 1.00 15.85 509 ASP A CA 1
ATOM 3730 C C . ASP A 1 509 ? 19.065 85.846 35.764 1.00 16.55 509 ASP A C 1
ATOM 3731 O O . ASP A 1 509 ? 19.519 86.970 35.526 1.00 17.73 509 ASP A O 1
ATOM 3736 N N . LEU A 1 510 ? 17.937 85.678 36.440 1.00 19.82 510 LEU A N 1
ATOM 3737 C CA . LEU A 1 510 ? 17.152 86.852 36.791 1.00 17.60 510 LEU A CA 1
ATOM 3738 C C . LEU A 1 510 ? 17.896 87.792 37.746 1.00 17.79 510 LEU A C 1
ATOM 3739 O O . LEU A 1 510 ? 18.451 87.364 38.750 1.00 17.97 510 LEU A O 1
ATOM 3744 N N . GLY A 1 511 ? 17.876 89.082 37.420 1.00 15.08 511 GLY A N 1
ATOM 3745 C CA . GLY A 1 511 ? 18.545 90.095 38.218 1.00 16.09 511 GLY A CA 1
ATOM 3746 C C . GLY A 1 511 ? 19.958 90.362 37.717 1.00 18.62 511 GLY A C 1
ATOM 3747 O O . GLY A 1 511 ? 20.605 91.327 38.125 1.00 19.61 511 GLY A O 1
ATOM 3748 N N . GLY A 1 512 ? 20.454 89.492 36.846 1.00 17.53 512 GLY A N 1
ATOM 3749 C CA . GLY A 1 512 ? 21.809 89.653 36.331 1.00 17.17 512 GLY A CA 1
ATOM 3750 C C . GLY A 1 512 ? 22.842 88.864 37.120 1.00 16.32 512 GLY A C 1
ATOM 3751 O O . GLY A 1 512 ? 22.694 88.644 38.326 1.00 19.84 512 GLY A O 1
ATOM 3752 N N . PHE A 1 513 ? 23.915 88.469 36.439 1.00 17.55 513 PHE A N 1
ATOM 3753 C CA . PHE A 1 513 ? 24.897 87.556 37.018 1.00 20.50 513 PHE A CA 1
ATOM 3754 C C . PHE A 1 513 ? 26.253 88.174 37.333 1.00 17.84 513 PHE A C 1
ATOM 3755 O 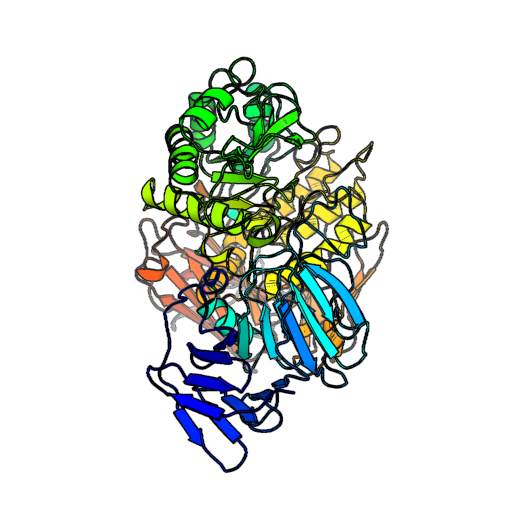O . PHE A 1 513 ? 26.777 87.998 38.430 1.00 18.49 513 PHE A O 1
ATOM 3763 N N . ALA A 1 514 ? 26.825 88.874 36.357 1.00 16.78 514 ALA A N 1
ATOM 3764 C CA . ALA A 1 514 ? 28.251 89.201 36.381 1.00 20.89 514 ALA A CA 1
ATOM 3765 C C . ALA A 1 514 ? 28.589 90.553 37.012 1.00 24.31 514 ALA A C 1
ATOM 3766 O O . ALA A 1 514 ? 27.920 91.570 36.758 1.00 22.19 514 ALA A O 1
ATOM 3768 N N . ASP A 1 515 ? 29.632 90.533 37.841 1.00 24.30 515 ASP A N 1
ATOM 3769 C CA . ASP A 1 515 ? 30.259 91.734 38.383 1.00 24.04 515 ASP A CA 1
ATOM 3770 C C . ASP A 1 515 ? 29.278 92.589 39.183 1.00 20.31 515 ASP A C 1
ATOM 3771 O O . ASP A 1 515 ? 28.403 92.064 39.886 1.00 20.83 515 ASP A O 1
ATOM 3776 N N . GLY A 1 516 ? 29.421 93.909 39.085 1.00 21.96 516 GLY A N 1
ATOM 3777 C CA . GLY A 1 516 ? 28.644 94.801 39.935 1.00 23.08 516 GLY A CA 1
ATOM 3778 C C . GLY A 1 516 ? 29.308 94.892 41.299 1.00 27.83 516 GLY A C 1
ATOM 3779 O O . GLY A 1 516 ? 30.060 93.995 41.685 1.00 25.95 516 GLY A O 1
ATOM 3780 N N . GLU A 1 517 ? 29.073 95.983 42.020 1.00 23.27 517 GLU A N 1
ATOM 3781 C CA . GLU A 1 517 ? 29.625 96.105 43.369 1.00 19.77 517 GLU A CA 1
ATOM 3782 C C . GLU A 1 517 ? 28.534 96.336 44.405 1.00 23.76 517 GLU A C 1
ATOM 3783 O O . GLU A 1 517 ? 28.694 96.003 45.578 1.00 27.17 517 GLU A O 1
ATOM 3789 N N . THR A 1 518 ? 27.420 96.893 43.965 1.00 20.45 518 THR A N 1
ATOM 3790 C CA . THR A 1 518 ? 26.262 97.020 44.841 1.00 22.99 518 THR A CA 1
ATOM 3791 C C . THR A 1 518 ? 25.003 96.798 44.013 1.00 21.46 518 THR A C 1
ATOM 3792 O O . THR A 1 518 ? 25.008 97.050 42.811 1.00 23.81 518 THR A O 1
ATOM 3796 N N . LEU A 1 519 ? 23.939 96.288 44.642 1.00 20.82 519 LEU A N 1
ATOM 3797 C CA . LEU A 1 519 ? 22.703 95.989 43.927 1.00 17.94 519 LEU A CA 1
ATOM 3798 C C . LEU A 1 519 ? 22.153 97.230 43.203 1.00 25.04 519 LEU A C 1
ATOM 3799 O O . LEU A 1 519 ? 22.068 98.309 43.792 1.00 26.75 519 LEU A O 1
ATOM 3804 N N . ASP A 1 520 ? 21.777 97.077 41.935 1.00 20.27 520 ASP A N 1
ATOM 3805 C CA . ASP A 1 520 ? 21.031 98.128 41.240 1.00 21.20 520 ASP A CA 1
ATOM 3806 C C . ASP A 1 520 ? 19.566 97.765 41.447 1.00 23.72 520 ASP A C 1
ATOM 3807 O O . ASP A 1 520 ? 18.987 96.941 40.722 1.00 20.24 520 ASP A O 1
ATOM 3812 N N . LYS A 1 521 ? 18.977 98.353 42.480 1.00 19.69 521 LYS A N 1
ATOM 3813 C CA . LYS A 1 521 ? 17.673 97.908 42.957 1.00 22.27 521 LYS A CA 1
ATOM 3814 C C . LYS A 1 521 ? 16.578 97.998 41.892 1.00 22.44 521 LYS A C 1
ATOM 3815 O O . LYS A 1 521 ? 15.812 97.055 41.713 1.00 20.46 521 LYS A O 1
ATOM 3821 N N . GLU A 1 522 ? 16.489 99.130 41.194 1.00 20.88 522 GLU A N 1
ATOM 3822 C CA . GLU A 1 522 ? 15.450 99.287 40.174 1.00 20.66 522 GLU A CA 1
ATOM 3823 C C . GLU A 1 522 ? 15.600 98.273 39.029 1.00 20.49 522 GLU A C 1
ATOM 3824 O O . GLU A 1 522 ? 14.614 97.710 38.542 1.00 19.21 522 GLU A O 1
ATOM 3830 N N . MET A 1 523 ? 16.840 98.042 38.606 1.00 17.36 523 MET A N 1
ATOM 3831 C CA . MET A 1 523 ? 17.115 97.066 37.566 1.00 16.00 523 MET A CA 1
ATOM 3832 C C . MET A 1 523 ? 16.714 95.663 38.019 1.00 17.09 523 MET A C 1
ATOM 3833 O O . MET A 1 523 ? 16.095 94.897 37.273 1.00 17.76 523 MET A O 1
ATOM 3838 N N . TYR A 1 524 ? 17.100 95.328 39.243 1.00 15.23 524 TYR A N 1
ATOM 3839 C CA . TYR A 1 524 ? 16.811 94.012 39.813 1.00 16.27 524 TYR A CA 1
ATOM 3840 C C . TYR A 1 524 ? 15.312 93.757 39.850 1.00 18.42 524 TYR A C 1
ATOM 3841 O O . TYR A 1 524 ? 14.839 92.682 39.461 1.00 16.75 524 TYR A O 1
ATOM 3850 N N . ILE A 1 525 ? 14.562 94.756 40.306 1.00 17.56 525 ILE A N 1
ATOM 3851 C CA . ILE A 1 525 ? 13.114 94.634 40.381 1.00 17.01 525 ILE A CA 1
ATOM 3852 C C . ILE A 1 525 ? 12.524 94.414 38.991 1.00 18.26 525 ILE A C 1
ATOM 3853 O O . ILE A 1 525 ? 11.760 93.477 38.780 1.00 16.38 525 ILE A O 1
ATOM 3858 N N . ARG A 1 526 ? 12.885 95.270 38.038 1.00 16.89 526 ARG A N 1
ATOM 3859 C CA . ARG A 1 526 ? 12.414 95.099 36.667 1.00 16.85 526 ARG A CA 1
ATOM 3860 C C . ARG A 1 526 ? 12.743 93.711 36.104 1.00 19.14 526 ARG A C 1
ATOM 3861 O O . ARG A 1 526 ? 11.938 93.108 35.400 1.00 18.70 526 ARG A O 1
ATOM 3869 N N . TRP A 1 527 ? 13.933 93.206 36.404 1.00 16.14 527 TRP A N 1
ATOM 3870 C CA . TRP A 1 527 ? 14.352 91.916 35.857 1.00 15.58 527 TRP A CA 1
ATOM 3871 C C . TRP A 1 527 ? 13.513 90.777 36.448 1.00 16.21 527 TRP A C 1
ATOM 3872 O O . TRP A 1 527 ? 13.086 89.864 35.729 1.00 16.91 527 TRP A O 1
ATOM 3883 N N . LEU A 1 528 ? 13.249 90.835 37.751 1.00 16.09 528 LEU A N 1
ATOM 3884 C CA . LEU A 1 528 ? 12.441 89.780 38.379 1.00 19.18 528 LEU A CA 1
ATOM 3885 C C . LEU A 1 528 ? 10.952 89.901 38.084 1.00 20.90 528 LEU A C 1
ATOM 3886 O O . LEU A 1 528 ? 10.220 88.920 38.196 1.00 19.47 528 LEU A O 1
ATOM 3891 N N . GLN A 1 529 ? 10.502 91.096 37.704 1.00 17.44 529 GLN A N 1
ATOM 3892 C CA . GLN A 1 529 ? 9.132 91.262 37.208 1.00 17.18 529 GLN A CA 1
ATOM 3893 C C . GLN A 1 529 ? 8.966 90.613 35.832 1.00 21.01 529 GLN A C 1
ATOM 3894 O O . GLN A 1 529 ? 8.034 89.845 35.593 1.00 19.21 529 GLN A O 1
ATOM 3900 N N . TYR A 1 530 ? 9.885 90.924 34.931 1.00 18.57 530 TYR A N 1
ATOM 3901 C CA . TYR A 1 530 ? 9.939 90.287 33.633 1.00 16.81 530 TYR A CA 1
ATOM 3902 C C . TYR A 1 530 ? 10.020 88.772 33.825 1.00 20.47 530 TYR A C 1
ATOM 3903 O O . TYR A 1 530 ? 9.389 87.996 33.096 1.00 19.99 530 TYR A O 1
ATOM 3912 N N . GLY A 1 531 ? 10.778 88.364 34.834 1.00 16.24 531 GLY A N 1
ATOM 3913 C CA . GLY A 1 531 ? 10.990 86.953 35.114 1.00 18.06 531 GLY A CA 1
ATOM 3914 C C . GLY A 1 531 ? 9.701 86.159 35.231 1.00 18.83 531 GLY A C 1
ATOM 3915 O O . GLY A 1 531 ? 9.646 84.989 34.867 1.00 19.77 531 GLY A O 1
ATOM 3916 N N . VAL A 1 532 ? 8.658 86.792 35.757 1.00 18.23 532 VAL A N 1
ATOM 3917 C CA . VAL A 1 532 ? 7.385 86.099 35.964 1.00 18.75 532 VAL A CA 1
ATOM 3918 C C . VAL A 1 532 ? 6.800 85.643 34.635 1.00 18.37 532 VAL A C 1
ATOM 3919 O O . VAL A 1 532 ? 6.099 84.644 34.569 1.00 20.75 532 VAL A O 1
ATOM 3923 N N . PHE A 1 533 ? 7.126 86.375 33.575 1.00 17.68 533 PHE A N 1
ATOM 3924 C CA . PHE A 1 533 ? 6.550 86.175 32.246 1.00 17.41 533 PHE A CA 1
ATOM 3925 C C . PHE A 1 533 ? 7.567 85.646 31.241 1.00 19.11 533 PHE A C 1
ATOM 3926 O O . PHE A 1 533 ? 7.513 85.962 30.055 1.00 21.33 533 PHE A O 1
ATOM 3934 N N . GLN A 1 534 ? 8.496 84.835 31.726 1.00 20.11 534 GLN A N 1
ATOM 3935 C CA . GLN A 1 534 ? 9.412 84.132 30.844 1.00 20.81 534 GLN A CA 1
ATOM 3936 C C . GLN A 1 534 ? 9.646 82.733 31.437 1.00 22.04 534 GLN A C 1
ATOM 3937 O O . GLN A 1 534 ? 9.211 82.460 32.563 1.00 18.94 534 GLN A O 1
ATOM 3943 N N . PRO A 1 535 ? 10.275 81.825 30.668 1.00 21.53 535 PRO A N 1
ATOM 3944 C CA . PRO A 1 535 ? 10.032 80.400 30.939 1.00 22.06 535 PRO A CA 1
ATOM 3945 C C . PRO A 1 535 ? 10.465 79.817 32.294 1.00 18.20 535 PRO A C 1
ATOM 3946 O O . PRO A 1 535 ? 9.769 78.943 32.810 1.00 19.07 535 PRO A O 1
ATOM 3950 N N . VAL A 1 536 ? 11.594 80.242 32.853 1.00 17.31 536 VAL A N 1
ATOM 3951 C CA . VAL A 1 536 ? 12.053 79.610 34.084 1.00 16.88 536 VAL A CA 1
ATOM 3952 C C . VAL A 1 536 ? 12.408 80.666 35.111 1.00 20.62 536 VAL A C 1
ATOM 3953 O O . VAL A 1 536 ? 13.19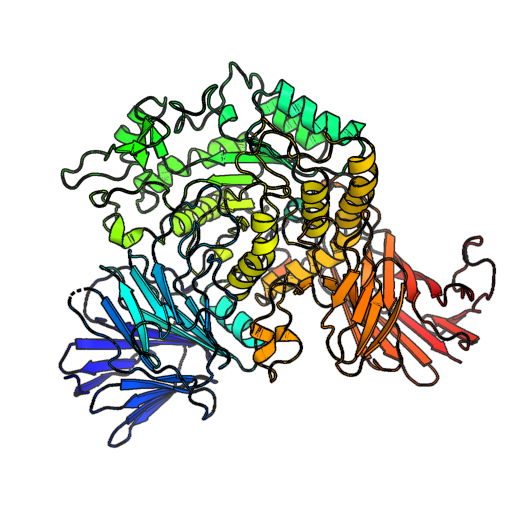0 81.576 34.825 1.00 21.25 536 VAL A O 1
ATOM 3957 N N . TYR A 1 537 ? 11.846 80.531 36.312 1.00 16.64 537 TYR A N 1
ATOM 3958 C CA . TYR A 1 537 ? 11.991 81.572 37.334 1.00 21.11 537 TYR A CA 1
ATOM 3959 C C . TYR A 1 537 ? 13.218 81.315 38.218 1.00 16.64 537 TYR A C 1
ATOM 3960 O O . TYR A 1 537 ? 13.109 80.767 39.312 1.00 19.44 537 TYR A O 1
ATOM 3969 N N . ARG A 1 538 ? 14.385 81.728 37.726 1.00 17.85 538 ARG A N 1
ATOM 3970 C CA . ARG A 1 538 ? 15.649 81.403 38.384 1.00 15.64 538 ARG A CA 1
ATOM 3971 C C . ARG A 1 538 ? 16.554 82.632 38.501 1.00 17.79 538 ARG A C 1
ATOM 3972 O O . ARG A 1 538 ? 17.428 82.856 37.656 1.00 17.83 538 ARG A O 1
ATOM 3980 N N . PRO A 1 539 ? 16.347 83.429 39.556 1.00 17.61 539 PRO A N 1
ATOM 3981 C CA . PRO A 1 539 ? 17.326 84.472 39.884 1.00 17.02 539 PRO A CA 1
ATOM 3982 C C . PRO A 1 539 ? 18.659 83.805 40.235 1.00 19.36 539 PRO A C 1
ATOM 3983 O O . PRO A 1 539 ? 18.690 82.780 40.924 1.00 16.94 539 PRO A O 1
ATOM 3987 N N . HIS A 1 540 ? 19.751 84.364 39.730 1.00 18.06 540 HIS A N 1
ATOM 3988 C CA . HIS A 1 540 ? 21.075 83.767 39.920 1.00 17.71 540 HIS A CA 1
ATOM 3989 C C . HIS A 1 540 ? 22.140 84.808 39.657 1.00 18.93 540 HIS A C 1
ATOM 3990 O O . HIS A 1 540 ? 22.053 85.537 38.674 1.00 22.12 540 HIS A O 1
ATOM 3997 N N . GLY A 1 541 ? 23.147 84.877 40.520 1.00 16.26 541 GLY A N 1
ATOM 3998 C CA . GLY A 1 541 ? 24.218 85.857 40.339 1.00 18.03 541 GLY A CA 1
ATOM 3999 C C . GLY A 1 541 ? 25.403 85.581 41.243 1.00 19.67 541 GLY A C 1
ATOM 4000 O O . GLY A 1 541 ? 25.305 84.793 42.176 1.00 18.40 541 GLY A O 1
ATOM 4001 N N . GLN A 1 542 ? 26.531 86.228 40.964 1.00 21.27 542 GLN A N 1
ATOM 4002 C CA . GLN A 1 542 ? 27.719 86.074 41.805 1.00 19.31 542 GLN A CA 1
ATOM 4003 C C . GLN A 1 542 ? 27.403 86.592 43.196 1.00 22.32 542 GLN A C 1
ATOM 4004 O O . GLN A 1 542 ? 26.817 87.663 43.330 1.00 22.31 542 GLN A O 1
ATOM 4010 N N . ASP A 1 543 ? 27.817 85.852 44.225 1.00 16.37 543 ASP A N 1
ATOM 4011 C CA . ASP A 1 543 ? 27.246 86.044 45.562 1.00 20.23 543 ASP A CA 1
ATOM 4012 C C . ASP A 1 543 ? 27.735 87.236 46.383 1.00 21.54 543 ASP A C 1
ATOM 4013 O O . ASP A 1 543 ? 27.362 87.365 47.547 1.00 23.57 543 ASP A O 1
ATOM 4018 N N . HIS A 1 544 ? 28.530 88.122 45.791 1.00 19.99 544 HIS A N 1
ATOM 4019 C CA . HIS A 1 544 ? 28.853 89.361 46.492 1.00 20.95 544 HIS A CA 1
ATOM 4020 C C . HIS A 1 544 ? 27.649 90.308 46.498 1.00 25.17 544 HIS A C 1
ATOM 4021 O O . HIS A 1 544 ? 27.633 91.294 47.235 1.00 24.94 544 HIS A O 1
ATOM 4028 N N . ILE A 1 545 ? 26.658 90.011 45.661 1.00 18.00 545 ILE A N 1
ATOM 4029 C CA . ILE A 1 545 ? 25.367 90.721 45.670 1.00 18.37 545 ILE A CA 1
ATOM 4030 C C . ILE A 1 545 ? 24.267 89.649 45.656 1.00 16.67 545 ILE A C 1
ATOM 4031 O O . ILE A 1 545 ? 24.291 88.752 44.816 1.00 20.59 545 ILE A O 1
ATOM 4036 N N . PRO A 1 546 ? 23.309 89.716 46.594 1.00 19.81 546 PRO A N 1
ATOM 4037 C CA . PRO A 1 546 ? 22.343 88.612 46.655 1.00 21.24 546 PRO A CA 1
ATOM 4038 C C . PRO A 1 546 ? 21.492 88.515 45.398 1.00 24.36 546 PRO A C 1
ATOM 4039 O O . PRO A 1 546 ? 21.025 89.534 44.906 1.00 19.45 546 PRO A O 1
ATOM 4043 N N . SER A 1 547 ? 21.292 87.303 44.882 1.00 19.24 547 SER A N 1
ATOM 4044 C CA . SER A 1 547 ? 20.413 87.120 43.731 1.00 16.70 547 SER A CA 1
ATOM 4045 C C . SER A 1 547 ? 18.979 86.712 44.126 1.00 19.00 547 SER A C 1
ATOM 4046 O O . SER A 1 547 ? 18.021 86.995 43.392 1.00 20.98 547 SER A O 1
ATOM 4049 N N . GLU A 1 548 ? 18.823 86.072 45.283 1.00 14.58 548 GLU A N 1
ATOM 4050 C CA . GLU A 1 548 ? 17.503 85.576 45.696 1.00 14.79 548 GLU A CA 1
ATOM 4051 C C . GLU A 1 548 ? 16.625 86.731 46.192 1.00 17.44 548 GLU A C 1
ATOM 4052 O O . GLU A 1 548 ? 17.099 87.608 46.908 1.00 20.78 548 GLU A O 1
ATOM 4058 N N . PRO A 1 549 ? 15.343 86.730 45.813 1.00 17.73 549 PRO A N 1
ATOM 4059 C CA . PRO A 1 549 ? 14.449 87.832 46.214 1.00 18.43 549 PRO A CA 1
ATOM 4060 C C . PRO A 1 549 ? 14.202 87.915 47.727 1.00 18.81 549 PRO A C 1
ATOM 4061 O O . PRO A 1 549 ? 13.863 88.984 48.223 1.00 18.81 549 PRO A O 1
ATOM 4065 N N . VAL A 1 550 ? 14.400 86.815 48.451 1.00 16.20 550 VAL A N 1
ATOM 4066 C CA . VAL A 1 550 ? 14.181 86.792 49.896 1.00 20.68 550 VAL A CA 1
ATOM 4067 C C . VAL A 1 550 ? 15.262 87.561 50.660 1.00 19.39 550 VAL A C 1
ATOM 4068 O O . VAL A 1 550 ? 15.076 87.883 51.834 1.00 21.50 550 VAL A O 1
ATOM 4072 N N . PHE A 1 551 ? 16.385 87.842 50.004 1.00 17.11 551 PHE A N 1
ATOM 4073 C CA . PHE A 1 551 ? 17.462 88.603 50.637 1.00 21.14 551 PHE A CA 1
ATOM 4074 C C . PHE A 1 551 ? 17.449 90.082 50.243 1.00 25.45 551 PHE A C 1
ATOM 4075 O O . PHE A 1 551 ? 18.474 90.755 50.291 1.00 32.41 551 PHE A O 1
ATOM 4083 N N . GLN A 1 552 ? 16.291 90.590 49.850 1.00 24.10 552 GLN A N 1
ATOM 4084 C CA . GLN A 1 552 ? 16.218 91.971 49.376 1.00 21.91 552 GLN A CA 1
ATOM 4085 C C . GLN A 1 552 ? 15.580 92.852 50.443 1.00 23.28 552 GLN A C 1
ATOM 4086 O O . GLN A 1 552 ? 15.125 92.348 51.480 1.00 23.25 552 GLN A O 1
ATOM 4092 N N . ASP A 1 553 ? 15.555 94.165 50.215 1.00 20.21 553 ASP A N 1
ATOM 4093 C CA . ASP A 1 553 ? 14.970 95.059 51.218 1.00 19.68 553 ASP A CA 1
ATOM 4094 C C . ASP A 1 553 ? 13.452 94.988 51.228 1.00 19.15 553 ASP A C 1
ATOM 4095 O O . ASP A 1 553 ? 12.848 94.365 50.360 1.00 22.11 553 ASP A O 1
ATOM 4100 N N . GLU A 1 554 ? 12.842 95.623 52.223 1.00 20.71 554 GLU A N 1
ATOM 4101 C CA . GLU A 1 554 ? 11.407 95.487 52.434 1.00 23.80 554 GLU A CA 1
ATOM 4102 C C . GLU A 1 554 ? 10.566 95.925 51.234 1.00 25.25 554 GLU A C 1
ATOM 4103 O O . GLU A 1 554 ? 9.614 95.241 50.855 1.00 23.43 554 GLU A O 1
ATOM 4109 N N . GLU A 1 555 ? 10.921 97.052 50.630 1.00 23.57 555 GLU A N 1
ATOM 4110 C CA . GLU A 1 555 ? 10.203 97.535 49.453 1.00 27.43 555 GLU A CA 1
ATOM 4111 C C . GLU A 1 555 ? 10.292 96.563 48.283 1.00 19.85 555 GLU A C 1
ATOM 4112 O O . GLU A 1 555 ? 9.306 96.323 47.593 1.00 22.52 555 GLU A O 1
ATOM 4118 N N . THR A 1 556 ? 11.488 96.025 48.056 1.00 19.53 556 THR A N 1
ATOM 4119 C CA . THR A 1 556 ? 11.708 95.051 46.988 1.00 21.31 556 THR A CA 1
ATOM 4120 C C . THR A 1 556 ? 10.861 93.803 47.207 1.00 19.54 556 THR A C 1
ATOM 4121 O O . THR A 1 556 ? 10.204 93.314 46.282 1.00 17.66 556 THR A O 1
ATOM 4125 N N . LYS A 1 557 ? 10.875 93.289 48.430 1.00 19.15 557 LYS A N 1
ATOM 4126 C CA . LYS A 1 557 ? 10.081 92.096 48.743 1.00 20.96 557 LYS A CA 1
ATOM 4127 C C . LYS A 1 557 ? 8.588 92.377 48.659 1.00 23.90 557 LYS A C 1
ATOM 4128 O O . LYS A 1 557 ? 7.817 91.524 48.220 1.00 19.73 557 LYS A O 1
ATOM 4134 N N . ALA A 1 558 ? 8.176 93.575 49.076 1.00 18.41 558 ALA A N 1
ATOM 4135 C CA . ALA A 1 558 ? 6.759 93.918 49.035 1.00 24.04 558 ALA A CA 1
ATOM 4136 C C . ALA A 1 558 ? 6.268 93.944 47.597 1.00 22.83 558 ALA A C 1
ATOM 4137 O O . ALA A 1 558 ? 5.111 93.615 47.312 1.00 19.81 558 ALA A O 1
ATOM 4139 N N . ILE A 1 559 ? 7.157 94.316 46.685 1.00 16.62 559 ILE A N 1
ATOM 4140 C CA . ILE A 1 559 ? 6.836 94.320 45.261 1.00 15.16 559 ILE A CA 1
ATOM 4141 C C . ILE A 1 559 ? 6.885 92.911 44.651 1.00 19.53 559 ILE A C 1
ATOM 4142 O O . ILE A 1 559 ? 5.988 92.511 43.897 1.00 20.65 559 ILE A O 1
ATOM 4147 N N . LEU A 1 560 ? 7.931 92.161 44.964 1.00 17.76 560 LEU A N 1
ATOM 4148 C CA . LEU A 1 560 ? 8.140 90.884 44.281 1.00 16.06 560 LEU A CA 1
ATOM 4149 C C . LEU A 1 560 ? 7.339 89.709 44.850 1.00 18.12 560 LEU A C 1
ATOM 4150 O O . LEU A 1 560 ? 7.001 88.786 44.108 1.00 20.03 560 LEU A O 1
ATOM 4155 N N . ARG A 1 561 ? 7.048 89.729 46.149 1.00 18.93 561 ARG A N 1
ATOM 4156 C CA . ARG A 1 561 ? 6.358 88.591 46.760 1.00 18.52 561 ARG A CA 1
ATOM 4157 C C . ARG A 1 561 ? 5.023 88.283 46.073 1.00 20.90 561 ARG A C 1
ATOM 4158 O O . ARG A 1 561 ? 4.786 87.148 45.676 1.00 19.81 561 ARG A O 1
ATOM 4166 N N . PRO A 1 562 ? 4.145 89.284 45.918 1.00 20.60 562 PRO A N 1
ATOM 4167 C CA . PRO A 1 562 ? 2.887 88.955 45.236 1.00 18.43 562 PRO A CA 1
ATOM 4168 C C . PRO A 1 562 ? 3.081 88.557 43.769 1.00 18.63 562 PRO A C 1
ATOM 4169 O O . PRO A 1 562 ? 2.230 87.855 43.221 1.00 19.85 562 PRO A O 1
ATOM 4173 N N . LEU A 1 563 ? 4.171 88.993 43.142 1.00 17.24 563 LEU A N 1
ATOM 4174 C CA . LEU A 1 563 ? 4.487 88.558 41.779 1.00 16.12 563 LEU A CA 1
ATOM 4175 C C . LEU A 1 563 ? 5.007 87.114 41.696 1.00 16.91 563 LEU A C 1
ATOM 4176 O O . LEU A 1 563 ? 4.670 86.377 40.767 1.00 19.64 563 LEU A O 1
ATOM 4181 N N . VAL A 1 564 ? 5.842 86.713 42.641 1.00 17.38 564 VAL A N 1
ATOM 4182 C CA . VAL A 1 564 ? 6.279 85.321 42.643 1.00 17.48 564 VAL A CA 1
ATOM 4183 C C . VAL A 1 564 ? 5.050 84.465 42.961 1.00 19.16 564 VAL A C 1
ATOM 4184 O O . VAL A 1 564 ? 4.855 83.403 42.378 1.00 19.25 564 VAL A O 1
ATOM 4188 N N . LYS A 1 565 ? 4.182 84.947 43.848 1.00 15.44 565 LYS A N 1
ATOM 4189 C CA . LYS A 1 565 ? 2.948 84.195 44.102 1.00 17.96 565 LYS A CA 1
ATOM 4190 C C . LYS A 1 565 ? 2.067 84.131 42.857 1.00 17.88 565 LYS A C 1
ATOM 4191 O O . LYS A 1 565 ? 1.459 83.096 42.580 1.00 18.05 565 LYS A O 1
ATOM 4197 N N . LEU A 1 566 ? 2.006 85.225 42.096 1.00 18.00 566 LEU A N 1
ATOM 4198 C CA . LEU A 1 566 ? 1.254 85.230 40.838 1.00 17.86 566 LEU A CA 1
ATOM 4199 C C . LEU A 1 566 ? 1.744 84.149 39.879 1.00 19.45 566 LEU A C 1
ATOM 4200 O O . LEU A 1 566 ? 0.952 83.464 39.240 1.00 18.49 566 LEU A O 1
ATOM 4205 N N . ARG A 1 567 ? 3.064 84.030 39.759 1.00 16.05 567 ARG A N 1
ATOM 4206 C CA . ARG A 1 567 ? 3.662 82.961 38.964 1.00 16.91 567 ARG A CA 1
ATOM 4207 C C . ARG A 1 567 ? 3.030 81.612 39.319 1.00 17.82 567 ARG A C 1
ATOM 4208 O O . ARG A 1 567 ? 2.648 80.822 38.436 1.00 18.82 567 ARG A O 1
ATOM 4216 N N . TYR A 1 568 ? 2.905 81.347 40.613 1.00 16.92 568 TYR A N 1
ATOM 4217 C CA . TYR A 1 568 ? 2.346 80.080 41.060 1.00 16.14 568 TYR A CA 1
ATOM 4218 C C . TYR A 1 568 ? 0.836 80.004 40.799 1.00 21.71 568 TYR A C 1
ATOM 4219 O O . TYR A 1 568 ? 0.311 78.964 40.407 1.00 19.12 568 TYR A O 1
ATOM 4228 N N . ARG A 1 569 ? 0.140 81.114 41.007 1.00 18.31 569 ARG A N 1
ATOM 4229 C CA . ARG A 1 569 ? -1.301 81.135 40.760 1.00 19.31 569 ARG A CA 1
ATOM 4230 C C . ARG A 1 569 ? -1.601 80.877 39.274 1.00 18.04 569 ARG A C 1
ATOM 4231 O O . ARG A 1 569 ? -2.605 80.246 38.931 1.00 18.40 569 ARG A O 1
ATOM 4239 N N . MET A 1 570 ? -0.703 81.338 38.403 1.00 16.81 570 MET A N 1
ATOM 4240 C CA . MET A 1 570 ? -0.832 81.169 36.957 1.00 15.78 570 MET A CA 1
ATOM 4241 C C . MET A 1 570 ? -0.292 79.832 36.434 1.00 17.87 570 MET A C 1
ATOM 4242 O O . MET A 1 570 ? -0.210 79.626 35.225 1.00 20.33 570 MET A O 1
ATOM 4247 N N . LEU A 1 571 ? 0.095 78.928 37.317 1.00 19.52 571 LEU A N 1
ATOM 4248 C CA . LEU A 1 571 ? 0.599 77.640 36.827 1.00 21.94 571 LEU A CA 1
ATOM 4249 C C . LEU A 1 571 ? -0.308 76.947 35.785 1.00 25.45 571 LEU A C 1
ATOM 4250 O O . LEU A 1 571 ? 0.199 76.379 34.827 1.00 23.43 571 LEU A O 1
ATOM 4255 N N . PRO A 1 572 ? -1.647 77.005 35.949 1.00 25.88 572 PRO A N 1
ATOM 4256 C CA . PRO A 1 572 ? -2.447 76.362 34.893 1.00 25.45 572 PRO A CA 1
ATOM 4257 C C . PRO A 1 572 ? -2.231 77.004 33.519 1.00 25.83 572 PRO A C 1
ATOM 4258 O O . PRO A 1 572 ? -2.231 76.301 32.522 1.00 20.59 572 PRO A O 1
ATOM 4262 N N . TYR A 1 573 ? -2.044 78.321 33.467 1.00 19.47 573 TYR A N 1
ATOM 4263 C CA . TYR A 1 573 ? -1.734 78.997 32.208 1.00 17.44 573 TYR A CA 1
ATOM 4264 C C . TYR A 1 573 ? -0.370 78.590 31.654 1.00 20.35 573 TYR A C 1
ATOM 4265 O O . TYR A 1 573 ? -0.238 78.268 30.469 1.00 18.23 573 TYR A O 1
ATOM 4274 N N . ILE A 1 574 ? 0.646 78.591 32.508 1.00 18.87 574 ILE A N 1
ATOM 4275 C CA . ILE A 1 574 ? 2.005 78.311 32.038 1.00 19.31 574 ILE A CA 1
ATOM 4276 C C . ILE A 1 574 ? 2.161 76.839 31.662 1.00 21.33 574 ILE A C 1
ATOM 4277 O O . ILE A 1 574 ? 2.724 76.504 30.619 1.00 21.82 574 ILE A O 1
ATOM 4282 N N . TYR A 1 575 ? 1.648 75.961 32.513 1.00 18.33 575 TYR A N 1
ATOM 4283 C CA . TYR A 1 575 ? 1.774 74.528 32.294 1.00 19.54 575 TYR A CA 1
ATOM 4284 C C . TYR A 1 575 ? 1.003 74.113 31.043 1.00 20.24 575 TYR A C 1
ATOM 4285 O O . TYR A 1 575 ? 1.382 73.164 30.368 1.00 20.99 575 TYR A O 1
ATOM 4294 N N . THR A 1 576 ? -0.084 74.821 30.725 1.00 20.42 576 THR A N 1
ATOM 4295 C CA . THR A 1 576 ? -0.807 74.536 29.486 1.00 19.63 576 THR A CA 1
ATOM 4296 C C . THR A 1 576 ? 0.002 74.962 28.245 1.00 22.14 576 THR A C 1
ATOM 4297 O O . THR A 1 576 ? 0.017 74.263 27.230 1.00 19.95 576 THR A O 1
ATOM 4301 N N . ALA A 1 577 ? 0.681 76.100 28.334 1.00 20.49 577 ALA A N 1
ATOM 4302 C CA . ALA A 1 577 ? 1.585 76.521 27.251 1.00 21.94 577 ALA A CA 1
ATOM 4303 C C . ALA A 1 577 ? 2.711 75.510 27.080 1.00 18.55 577 ALA A C 1
ATOM 4304 O O . ALA A 1 577 ? 3.163 75.252 25.963 1.00 22.10 577 ALA A O 1
ATOM 4306 N N . ALA A 1 578 ? 3.171 74.944 28.192 1.00 20.25 578 ALA A N 1
ATOM 4307 C CA . ALA A 1 578 ? 4.226 73.926 28.152 1.00 21.94 578 ALA A CA 1
ATOM 4308 C C . ALA A 1 578 ? 3.728 72.691 27.417 1.00 26.67 578 ALA A C 1
ATOM 4309 O O . ALA A 1 578 ? 4.410 72.141 26.561 1.00 20.71 578 ALA A O 1
ATOM 4311 N N . TYR A 1 579 ? 2.529 72.256 27.780 1.00 21.20 579 TYR A N 1
ATOM 4312 C CA . TYR A 1 579 ? 1.856 71.167 27.094 1.00 20.84 579 TYR A CA 1
ATOM 4313 C C . TYR A 1 579 ? 1.808 71.407 25.585 1.00 22.93 579 TYR A C 1
ATOM 4314 O O . TYR A 1 579 ? 2.152 70.515 24.803 1.00 24.42 579 TYR A O 1
ATOM 4323 N N . GLN A 1 580 ? 1.400 72.607 25.169 1.00 22.08 580 GLN A N 1
ATOM 4324 C CA . GLN A 1 580 ? 1.359 72.927 23.743 1.00 21.98 580 GLN A CA 1
ATOM 4325 C C . GLN A 1 580 ? 2.756 72.905 23.119 1.00 23.00 580 GLN A C 1
ATOM 4326 O O . GLN A 1 580 ? 2.920 72.531 21.959 1.00 22.52 580 GLN A O 1
ATOM 4332 N N . ASN A 1 581 ? 3.761 73.296 23.891 1.00 20.51 581 ASN A N 1
ATOM 4333 C CA . ASN A 1 581 ? 5.137 73.248 23.385 1.00 22.07 581 ASN A CA 1
ATOM 4334 C C . ASN A 1 581 ? 5.581 71.808 23.141 1.00 25.29 581 ASN A C 1
ATOM 4335 O O . ASN A 1 581 ? 6.263 71.508 22.159 1.00 23.85 581 ASN A O 1
ATOM 4340 N N . THR A 1 582 ? 5.194 70.911 24.038 1.00 20.97 582 THR A N 1
ATOM 4341 C CA . THR A 1 582 ? 5.529 69.506 23.850 1.00 20.65 582 THR A CA 1
ATOM 4342 C C . THR A 1 582 ? 4.778 68.924 22.658 1.00 26.23 582 THR A C 1
ATOM 4343 O O . THR A 1 582 ? 5.324 68.107 21.914 1.00 24.20 582 THR A O 1
ATOM 4347 N N . LEU A 1 583 ? 3.532 69.354 22.467 1.00 22.66 583 LEU A N 1
ATOM 4348 C CA . LEU A 1 583 ? 2.722 68.856 21.356 1.00 25.00 583 LEU A CA 1
ATOM 4349 C C . LEU A 1 583 ? 3.169 69.352 19.982 1.00 29.88 583 LEU A C 1
ATOM 4350 O O . LEU A 1 583 ? 3.171 68.591 19.016 1.00 29.88 583 LEU A O 1
ATOM 4355 N N . THR A 1 584 ? 3.539 70.628 19.890 1.00 26.15 584 THR A N 1
ATOM 4356 C CA . THR A 1 584 ? 3.680 71.267 18.584 1.00 28.19 584 THR A CA 1
ATOM 4357 C C . THR A 1 584 ? 4.927 72.118 18.428 1.00 26.34 584 THR A C 1
ATOM 4358 O O . THR A 1 584 ? 5.155 72.682 17.360 1.00 26.37 584 THR A O 1
ATOM 4362 N N . GLY A 1 585 ? 5.731 72.219 19.481 1.00 28.73 585 GLY A N 1
ATOM 4363 C CA . GLY A 1 585 ? 6.923 73.049 19.437 1.00 32.38 585 GLY A CA 1
ATOM 4364 C C . GLY A 1 585 ? 6.607 74.519 19.643 1.00 27.63 585 GLY A C 1
ATOM 4365 O O . GLY A 1 585 ? 7.509 75.366 19.693 1.00 24.12 585 GLY A O 1
ATOM 4366 N N . MET A 1 586 ? 5.321 74.846 19.762 1.00 23.10 586 MET A N 1
ATOM 4367 C CA . MET A 1 586 ? 4.946 76.247 19.965 1.00 26.49 586 MET A CA 1
ATOM 4368 C C . MET A 1 586 ? 5.681 76.807 21.182 1.00 24.03 586 MET A C 1
ATOM 4369 O O . MET A 1 586 ? 5.540 76.295 22.291 1.00 25.98 586 MET A O 1
ATOM 4374 N N . PRO A 1 587 ? 6.488 77.860 20.980 1.00 24.54 587 PRO A N 1
ATOM 4375 C CA . PRO A 1 587 ? 7.256 78.392 22.109 1.00 23.69 587 PRO A CA 1
ATOM 4376 C C . PRO A 1 587 ? 6.351 79.074 23.131 1.00 22.22 587 PRO A C 1
ATOM 4377 O O . PRO A 1 587 ? 5.252 79.507 22.783 1.00 22.53 587 PRO A O 1
ATOM 4381 N N . LEU A 1 588 ? 6.796 79.139 24.382 1.00 20.66 588 LEU A N 1
ATOM 4382 C CA . LEU A 1 588 ? 6.045 79.831 25.425 1.00 21.94 588 LEU A CA 1
ATOM 4383 C C . LEU A 1 588 ? 6.068 81.338 25.200 1.00 22.36 588 LEU A C 1
ATOM 4384 O O . LEU A 1 588 ? 5.053 82.018 25.386 1.00 21.00 588 LEU A O 1
ATOM 4389 N N . MET A 1 589 ? 7.236 81.852 24.817 1.00 19.82 589 MET A N 1
ATOM 4390 C CA . MET A 1 589 ? 7.353 83.253 24.404 1.00 20.68 589 MET A CA 1
ATOM 4391 C C . MET A 1 589 ? 7.254 83.305 22.883 1.00 24.49 589 MET A C 1
ATOM 4392 O O . MET A 1 589 ? 7.947 82.562 22.184 1.00 27.60 589 MET A O 1
ATOM 4397 N N . ARG A 1 590 ? 6.378 84.163 22.368 1.00 19.65 590 ARG A N 1
ATOM 4398 C CA . ARG A 1 590 ? 6.196 84.285 20.929 1.00 21.72 590 ARG A CA 1
ATOM 4399 C C . ARG A 1 590 ? 6.459 85.725 20.529 1.00 20.87 590 ARG A C 1
ATOM 4400 O O . ARG A 1 590 ? 6.108 86.651 21.259 1.00 21.73 590 ARG A O 1
ATOM 4408 N N . PRO A 1 591 ? 7.072 85.920 19.360 1.00 22.35 591 PRO A N 1
ATOM 4409 C CA . PRO A 1 591 ? 7.376 87.286 18.932 1.00 22.28 591 PRO A CA 1
ATOM 4410 C C . PRO A 1 591 ? 6.128 88.028 18.466 1.00 23.96 591 PRO A C 1
ATOM 4411 O O . PRO A 1 591 ? 5.119 87.425 18.095 1.00 22.70 591 PRO A O 1
ATOM 4415 N N . LEU A 1 592 ? 6.211 89.347 18.473 1.00 23.59 592 LEU A N 1
ATOM 4416 C CA . LEU A 1 592 ? 5.100 90.171 18.033 1.00 23.59 592 LEU A CA 1
ATOM 4417 C C . LEU A 1 592 ? 4.738 89.840 16.592 1.00 24.99 592 LEU A C 1
ATOM 4418 O O . LEU A 1 592 ? 3.568 89.899 16.218 1.00 27.51 592 LEU A O 1
ATOM 4423 N N . PHE A 1 593 ? 5.732 89.471 15.781 1.00 24.85 593 PHE A N 1
ATOM 4424 C CA . PHE A 1 593 ? 5.458 89.247 14.359 1.00 26.99 593 PHE A CA 1
ATOM 4425 C C . PHE A 1 593 ? 4.484 88.100 14.058 1.00 22.15 593 PHE A C 1
ATOM 4426 O O . PHE A 1 593 ? 3.929 88.035 12.962 1.00 29.70 593 PHE A O 1
ATOM 4434 N N . PHE A 1 594 ? 4.253 87.224 15.031 1.00 22.47 594 PHE A N 1
ATOM 4435 C CA . PHE A 1 594 ? 3.243 86.175 14.872 1.00 25.40 594 PHE A CA 1
ATOM 4436 C C . PHE A 1 594 ? 1.850 86.788 14.680 1.00 27.77 594 PHE A C 1
ATOM 4437 O O . PHE A 1 594 ? 0.961 86.159 14.105 1.00 28.20 594 PHE A O 1
ATOM 4445 N N . SER A 1 595 ? 1.665 88.014 15.164 1.00 26.82 595 SER A N 1
ATOM 4446 C CA . SER A 1 595 ? 0.347 88.659 15.159 1.00 28.34 595 SER A CA 1
ATOM 4447 C C . SER A 1 595 ? -0.105 89.100 13.766 1.00 36.59 595 SER A C 1
ATOM 4448 O O . SER A 1 595 ? -1.291 89.333 13.535 1.00 35.98 595 SER A O 1
ATOM 4451 N N . ASP A 1 596 ? 0.841 89.234 12.846 1.00 31.29 596 ASP A N 1
ATOM 4452 C CA . ASP A 1 596 ? 0.516 89.614 11.476 1.00 36.79 596 ASP A CA 1
ATOM 4453 C C . ASP A 1 596 ? 1.629 89.133 10.565 1.00 33.74 596 ASP A C 1
ATOM 4454 O O . ASP A 1 596 ? 2.649 89.803 10.420 1.00 30.92 596 ASP A O 1
ATOM 4459 N N . GLU A 1 597 ? 1.436 87.966 9.959 1.00 33.00 597 GLU A N 1
ATOM 4460 C CA . GLU A 1 597 ? 2.494 87.358 9.158 1.00 32.91 597 GLU A CA 1
ATOM 4461 C C . GLU A 1 597 ? 2.710 88.066 7.819 1.00 36.69 597 GLU A C 1
ATOM 4462 O O . GLU A 1 597 ? 3.680 87.793 7.120 1.00 39.29 597 GLU A O 1
ATOM 4468 N N . LYS A 1 598 ? 1.807 88.976 7.469 1.00 37.46 598 LYS A N 1
ATOM 4469 C CA . LYS A 1 598 ? 1.929 89.736 6.230 1.00 43.15 598 LYS A CA 1
ATOM 4470 C C . LYS A 1 598 ? 2.614 91.086 6.450 1.00 45.16 598 LYS A C 1
ATOM 4471 O O . LYS A 1 598 ? 2.767 91.874 5.514 1.00 46.51 598 LYS A O 1
ATOM 4474 N N . ASN A 1 599 ? 3.019 91.350 7.690 1.00 39.05 599 ASN A N 1
ATOM 4475 C CA . ASN A 1 599 ? 3.728 92.586 8.032 1.00 33.05 599 ASN A CA 1
ATOM 4476 C C . ASN A 1 599 ? 5.145 92.260 8.502 1.00 36.85 599 ASN A C 1
ATOM 4477 O O . ASN A 1 599 ? 5.389 92.103 9.694 1.00 34.42 599 ASN A O 1
ATOM 4482 N N . PRO A 1 600 ? 6.085 92.141 7.555 1.00 40.03 600 PRO A N 1
ATOM 4483 C CA . PRO A 1 600 ? 7.449 91.709 7.888 1.00 40.13 600 PRO A CA 1
ATOM 4484 C C . PRO A 1 600 ? 8.184 92.725 8.765 1.00 33.26 600 PRO A C 1
ATOM 4485 O O . PRO A 1 600 ? 9.094 92.354 9.500 1.00 34.13 600 PRO A O 1
ATOM 4489 N N . ALA A 1 601 ? 7.789 93.991 8.696 1.00 34.02 601 ALA A N 1
ATOM 4490 C CA . ALA A 1 601 ? 8.371 95.008 9.565 1.00 35.39 601 ALA A CA 1
ATOM 4491 C C . ALA A 1 601 ? 8.284 94.645 11.051 1.00 36.62 601 ALA A C 1
ATOM 4492 O O . ALA A 1 601 ? 9.117 95.077 11.852 1.00 35.16 601 ALA A O 1
ATOM 4494 N N . LEU A 1 602 ? 7.285 93.852 11.423 1.00 31.66 602 LEU A N 1
ATOM 4495 C CA . LEU A 1 602 ? 7.132 93.458 12.818 1.00 27.39 602 LEU A CA 1
ATOM 4496 C C . LEU A 1 602 ? 8.283 92.583 13.285 1.00 26.58 602 LEU A C 1
ATOM 4497 O O . LEU A 1 602 ? 8.545 92.490 14.479 1.00 26.71 602 LEU A O 1
ATOM 4502 N N . ILE A 1 603 ? 8.961 91.930 12.346 1.00 24.18 603 ILE A N 1
ATOM 4503 C CA . ILE A 1 603 ? 10.067 91.049 12.708 1.00 25.20 603 ILE A CA 1
ATOM 4504 C C . ILE A 1 603 ? 11.140 91.755 13.541 1.00 24.33 603 ILE A C 1
ATOM 4505 O O . ILE A 1 603 ? 11.772 91.140 14.398 1.00 24.61 603 ILE A O 1
ATOM 4510 N N . ASP A 1 604 ? 11.330 93.049 13.304 1.00 26.47 604 ASP A N 1
ATOM 4511 C CA . ASP A 1 604 ? 12.344 93.809 14.033 1.00 27.28 604 ASP A CA 1
ATOM 4512 C C . ASP A 1 604 ? 12.054 93.998 15.525 1.00 27.34 604 ASP A C 1
ATOM 4513 O O . ASP A 1 604 ? 12.966 94.288 16.309 1.00 26.68 604 ASP A O 1
ATOM 4518 N N . ASN A 1 605 ? 10.799 93.832 15.933 1.00 27.50 605 ASN A N 1
ATOM 4519 C CA . ASN A 1 605 ? 10.452 94.101 17.323 1.00 26.84 605 ASN A CA 1
ATOM 4520 C C . ASN A 1 605 ? 11.060 93.116 18.322 1.00 28.30 605 ASN A C 1
ATOM 4521 O O . ASN A 1 605 ? 10.839 91.906 18.227 1.00 27.28 605 ASN A O 1
ATOM 4526 N N . LYS A 1 606 ? 11.813 93.648 19.285 1.00 22.72 606 LYS A N 1
ATOM 4527 C CA . LYS A 1 606 ? 12.390 92.830 20.346 1.00 23.98 606 LYS A CA 1
ATOM 4528 C C . LYS A 1 606 ? 12.107 93.431 21.727 1.00 27.16 606 LYS A C 1
ATOM 4529 O O . LYS A 1 606 ? 12.861 93.210 22.678 1.00 24.21 606 LYS A O 1
ATOM 4535 N N . THR A 1 607 ? 11.012 94.185 21.831 1.00 25.34 607 THR A N 1
ATOM 4536 C CA . THR A 1 607 ? 10.667 94.873 23.072 1.00 23.00 607 THR A CA 1
ATOM 4537 C C . THR A 1 607 ? 9.297 94.462 23.647 1.00 23.19 607 THR A C 1
ATOM 4538 O O . THR A 1 607 ? 9.032 94.690 24.829 1.00 24.92 607 THR A O 1
ATOM 4542 N N . SER A 1 608 ? 8.426 93.889 22.812 1.00 20.13 608 SER A N 1
ATOM 4543 C CA . SER A 1 608 ? 7.131 93.345 23.273 1.00 22.25 608 SER A CA 1
ATOM 4544 C C . SER A 1 608 ? 7.004 91.925 22.745 1.00 23.32 608 SER A C 1
ATOM 4545 O O . SER A 1 608 ? 7.441 91.647 21.641 1.00 32.31 608 SER A O 1
ATOM 4548 N N . TYR A 1 609 ? 6.420 91.017 23.522 1.00 18.12 609 TYR A N 1
ATOM 4549 C CA . TYR A 1 609 ? 6.283 89.637 23.062 1.00 16.63 609 TYR A CA 1
ATOM 4550 C C . TYR A 1 609 ? 5.035 89.051 23.692 1.00 19.90 609 TYR A C 1
ATOM 4551 O O . TYR A 1 609 ? 4.487 89.630 24.627 1.00 19.34 609 TYR A O 1
ATOM 4560 N N . PHE A 1 610 ? 4.586 87.918 23.171 1.00 21.07 610 PHE A N 1
ATOM 4561 C CA . PHE A 1 610 ? 3.455 87.201 23.766 1.00 23.46 610 PHE A CA 1
ATOM 4562 C C . PHE A 1 610 ? 3.926 86.144 24.755 1.00 20.52 610 PHE A C 1
ATOM 4563 O O . PHE A 1 610 ? 4.807 85.344 24.453 1.00 23.42 610 PHE A O 1
ATOM 4571 N N . TRP A 1 611 ? 3.342 86.163 25.947 1.00 22.13 611 TRP A N 1
ATOM 4572 C CA . TRP A 1 611 ? 3.547 85.105 26.928 1.00 20.83 611 TRP A CA 1
ATOM 4573 C C . TRP A 1 611 ? 2.290 84.238 26.853 1.00 24.01 611 TRP A C 1
ATOM 4574 O O . TRP A 1 611 ? 1.206 84.649 27.286 1.00 18.25 611 TRP A O 1
ATOM 4585 N N . GLY A 1 612 ? 2.428 83.053 26.264 1.00 23.24 612 GLY A N 1
ATOM 4586 C CA . GLY A 1 612 ? 1.276 82.241 25.912 1.00 26.27 612 GLY A CA 1
ATOM 4587 C C . GLY A 1 612 ? 0.447 82.946 24.849 1.00 26.70 612 GLY A C 1
ATOM 4588 O O . GLY A 1 612 ? 0.920 83.882 24.209 1.00 23.40 612 GLY A O 1
ATOM 4589 N N . ASP A 1 613 ? -0.796 82.513 24.663 1.00 23.23 613 ASP A N 1
ATOM 4590 C CA . ASP A 1 613 ? -1.642 83.067 23.607 1.00 28.33 613 ASP A CA 1
ATOM 4591 C C . ASP A 1 613 ? -2.165 84.464 23.917 1.00 24.11 613 ASP A C 1
ATOM 4592 O O . ASP A 1 613 ? -2.437 85.236 23.003 1.00 28.53 613 ASP A O 1
ATOM 4597 N N . SER A 1 614 ? -2.302 84.789 25.200 1.00 25.39 614 SER A N 1
ATOM 4598 C CA . SER A 1 614 ? -3.202 85.876 25.589 1.00 21.47 614 SER A CA 1
ATOM 4599 C C . SER A 1 614 ? -2.595 87.133 26.184 1.00 23.81 614 SER A C 1
ATOM 4600 O O . SER A 1 614 ? -3.301 88.131 26.333 1.00 23.96 614 SER A O 1
ATOM 4603 N N . LEU A 1 615 ? -1.315 87.097 26.542 1.00 19.39 615 LEU A N 1
ATOM 4604 C CA . LEU A 1 615 ? -0.700 88.242 27.198 1.00 17.62 615 LEU A CA 1
ATOM 4605 C C . LEU A 1 615 ? 0.397 88.832 26.337 1.00 22.00 615 LEU A C 1
ATOM 4606 O O . LEU A 1 615 ? 1.304 88.123 25.874 1.00 23.48 615 LEU A O 1
ATOM 4611 N N . LEU A 1 616 ? 0.283 90.132 26.113 1.00 20.29 616 LEU A N 1
ATOM 4612 C CA . LEU A 1 616 ? 1.296 90.903 25.404 1.00 19.96 616 LEU A CA 1
ATOM 4613 C C . LEU A 1 616 ? 2.102 91.644 26.461 1.00 21.99 616 LEU A C 1
ATOM 4614 O O . LEU A 1 616 ? 1.585 92.538 27.142 1.00 20.42 616 LEU A O 1
ATOM 4619 N N . VAL A 1 617 ? 3.370 91.267 26.595 1.00 18.69 617 VAL A N 1
ATOM 4620 C CA . VAL A 1 617 ? 4.213 91.765 27.668 1.00 15.84 617 VAL A CA 1
ATOM 4621 C C . VAL A 1 617 ? 5.252 92.736 27.111 1.00 19.61 617 VAL A C 1
ATOM 4622 O O . VAL A 1 617 ? 5.846 92.451 26.079 1.00 19.41 617 VAL A O 1
ATOM 4626 N N . THR A 1 618 ? 5.461 93.870 27.788 1.00 18.12 618 THR A N 1
ATOM 4627 C CA . THR A 1 618 ? 6.482 94.840 27.384 1.00 21.19 618 THR A CA 1
ATOM 4628 C C . THR A 1 618 ? 7.385 95.155 28.573 1.00 21.94 618 THR A C 1
ATOM 4629 O O . THR A 1 618 ? 7.099 96.060 29.363 1.00 21.04 618 THR A O 1
ATOM 4633 N N . PRO A 1 619 ? 8.468 94.390 28.728 1.00 22.58 619 PRO A N 1
ATOM 4634 C CA . PRO A 1 619 ? 9.356 94.621 29.867 1.00 19.65 619 PRO A CA 1
ATOM 4635 C C . PRO A 1 619 ? 9.914 96.036 29.876 1.00 18.66 619 PRO A C 1
ATOM 4636 O O . PRO A 1 619 ? 10.145 96.631 28.821 1.00 22.84 619 PRO A O 1
ATOM 4640 N N . ILE A 1 620 ? 10.097 96.582 31.072 1.00 20.64 620 ILE A N 1
ATOM 4641 C CA . ILE A 1 620 ? 10.753 97.872 31.212 1.00 18.25 620 ILE A CA 1
ATOM 4642 C C . ILE A 1 620 ? 12.245 97.612 31.324 1.00 24.16 620 ILE A C 1
ATOM 4643 O O . ILE A 1 620 ? 12.684 96.886 32.220 1.00 21.44 620 ILE A O 1
ATOM 4648 N N . THR A 1 621 ? 13.021 98.193 30.412 1.00 20.63 621 THR A N 1
ATOM 4649 C CA . THR A 1 621 ? 14.448 97.879 30.322 1.00 22.76 621 THR A CA 1
ATOM 4650 C C . THR A 1 621 ? 15.381 99.083 30.419 1.00 21.80 621 THR A C 1
ATOM 4651 O O . THR A 1 621 ? 16.542 99.004 29.996 1.00 22.92 621 THR A O 1
ATOM 4655 N N . GLN A 1 622 ? 14.877 100.181 30.975 1.00 21.20 622 GLN A N 1
ATOM 4656 C CA . GLN A 1 622 ? 15.707 101.336 31.320 1.00 27.47 622 GLN A CA 1
ATOM 4657 C C . GLN A 1 622 ? 15.219 101.909 32.640 1.00 22.94 622 GLN A C 1
ATOM 4658 O O . GLN A 1 622 ? 14.054 101.734 33.000 1.00 25.62 622 GLN A O 1
ATOM 4664 N N . ALA A 1 623 ? 16.098 102.603 33.357 1.00 24.40 623 ALA A N 1
ATOM 4665 C CA . ALA A 1 623 ? 15.706 103.244 34.609 1.00 23.88 623 ALA A CA 1
ATOM 4666 C C . ALA A 1 623 ? 14.805 104.449 34.354 1.00 26.96 623 ALA A C 1
ATOM 4667 O O . ALA A 1 623 ? 14.943 105.134 33.339 1.00 27.86 623 ALA A O 1
ATOM 4669 N N . GLY A 1 624 ? 13.889 104.701 35.282 1.00 25.47 624 GLY A N 1
ATOM 4670 C CA . GLY A 1 624 ? 13.095 105.920 35.286 1.00 32.23 624 GLY A CA 1
ATOM 4671 C C . GLY A 1 624 ? 12.050 106.111 34.198 1.00 35.05 624 GLY A C 1
ATOM 4672 O O . GLY A 1 624 ? 11.458 107.185 34.089 1.00 33.45 624 GLY A O 1
ATOM 4673 N N . VAL A 1 625 ? 11.821 105.084 33.391 1.00 28.50 625 VAL A N 1
ATOM 4674 C CA . VAL A 1 625 ? 10.808 105.136 32.341 1.00 26.96 625 VAL A CA 1
ATOM 4675 C C . VAL A 1 625 ? 9.437 105.457 32.941 1.00 31.51 625 VAL A C 1
ATOM 4676 O O . VAL A 1 625 ? 8.974 104.753 33.833 1.00 29.92 625 VAL A O 1
ATOM 4680 N N . GLU A 1 626 ? 8.788 106.513 32.447 1.00 31.71 626 GLU A N 1
ATOM 4681 C CA . GLU A 1 626 ? 7.503 106.961 33.000 1.00 30.00 626 GLU A CA 1
ATOM 4682 C C . GLU A 1 626 ? 6.277 106.472 32.230 1.00 32.90 626 GLU A C 1
ATOM 4683 O O . GLU A 1 626 ? 5.158 106.483 32.754 1.00 32.96 626 GLU A O 1
ATOM 4689 N N . SER A 1 627 ? 6.481 106.055 30.985 1.00 27.73 627 SER A N 1
ATOM 4690 C CA . SER A 1 627 ? 5.388 105.546 30.166 1.00 26.75 627 SER A CA 1
ATOM 4691 C C . SER A 1 627 ? 5.957 104.735 29.014 1.00 31.72 627 SER A C 1
ATOM 4692 O O . SER A 1 627 ? 7.143 104.848 28.700 1.00 30.26 627 SER A O 1
ATOM 4695 N N . VAL A 1 628 ? 5.114 103.917 28.388 1.00 28.47 628 VAL A N 1
ATOM 4696 C CA . VAL A 1 628 ? 5.550 103.113 27.253 1.00 31.69 628 VAL A CA 1
ATOM 4697 C C . VAL A 1 628 ? 4.539 103.140 26.111 1.00 31.96 628 VAL A C 1
ATOM 4698 O O . VAL A 1 628 ? 3.329 103.240 26.329 1.00 32.16 628 VAL A O 1
ATOM 4702 N N . SER A 1 629 ? 5.054 103.033 24.893 1.00 30.47 629 SER A N 1
ATOM 4703 C CA . SER A 1 629 ? 4.223 102.918 23.709 1.00 32.49 629 SER A CA 1
ATOM 4704 C C . SER A 1 629 ? 4.174 101.457 23.303 1.00 34.02 629 SER A C 1
ATOM 4705 O O . SER A 1 629 ? 5.192 100.881 22.920 1.00 35.51 629 SER A O 1
ATOM 4708 N N . ILE A 1 630 ? 2.993 100.849 23.401 1.00 26.67 630 ILE A N 1
ATOM 4709 C CA . ILE A 1 630 ? 2.851 99.420 23.114 1.00 28.27 630 ILE A CA 1
ATOM 4710 C C . ILE A 1 630 ? 2.237 99.201 21.739 1.00 30.92 630 ILE A C 1
ATOM 4711 O O . ILE A 1 630 ? 1.109 99.636 21.473 1.00 25.84 630 ILE A O 1
ATOM 4716 N N . PRO A 1 631 ? 2.980 98.523 20.854 1.00 30.19 631 PRO A N 1
ATOM 4717 C CA . PRO A 1 631 ? 2.509 98.304 19.486 1.00 28.55 631 PRO A CA 1
ATOM 4718 C C . PRO A 1 631 ? 1.532 97.137 19.443 1.00 27.72 631 PRO A C 1
ATOM 4719 O O . PRO A 1 631 ? 1.767 96.146 18.758 1.00 29.21 631 PRO A O 1
ATOM 4723 N N . ALA A 1 632 ? 0.430 97.270 20.177 1.00 25.39 632 ALA A N 1
ATOM 4724 C CA . ALA A 1 632 ? -0.564 96.211 20.261 1.00 26.22 632 ALA A CA 1
ATOM 4725 C C . ALA A 1 632 ? -1.193 95.955 18.894 1.00 28.97 632 ALA A C 1
ATOM 4726 O O . ALA A 1 632 ? -1.496 96.895 18.158 1.00 32.03 632 ALA A O 1
ATOM 4728 N N . PRO A 1 633 ? -1.364 94.677 18.532 1.00 26.57 633 PRO A N 1
ATOM 4729 C CA . PRO A 1 633 ? -2.063 94.379 17.281 1.00 32.28 633 PRO A CA 1
ATOM 4730 C C . PRO A 1 633 ? -3.484 94.943 17.296 1.00 32.79 633 PRO A C 1
ATOM 4731 O O . PRO A 1 633 ? -4.088 95.086 18.359 1.00 32.87 633 PRO A O 1
ATOM 4735 N N . LYS A 1 634 ? -3.990 95.269 16.112 1.00 36.63 634 LYS A N 1
ATOM 4736 C CA . LYS A 1 634 ? -5.359 95.733 15.920 1.00 36.35 634 LYS A CA 1
ATOM 4737 C C . LYS A 1 634 ? -6.334 94.851 16.706 1.00 32.01 634 LYS A C 1
ATOM 4738 O O . LYS A 1 634 ? -6.284 93.629 16.608 1.00 28.56 634 LYS A O 1
ATOM 4744 N N . GLY A 1 635 ? -7.211 95.468 17.493 1.00 31.97 635 GLY A N 1
ATOM 4745 C CA . GLY A 1 635 ? -8.187 94.711 18.256 1.00 32.31 635 GLY A CA 1
ATOM 4746 C C . GLY A 1 635 ? -8.462 95.310 19.619 1.00 32.76 635 GLY A C 1
ATOM 4747 O O . GLY A 1 635 ? -8.149 96.469 19.872 1.00 34.62 635 GLY A O 1
ATOM 4748 N N . VAL A 1 636 ? -9.056 94.517 20.503 1.00 25.94 636 VAL A N 1
ATOM 4749 C CA . VAL A 1 636 ? -9.373 94.984 21.846 1.00 24.28 636 VAL A CA 1
ATOM 4750 C C . VAL A 1 636 ? -8.440 94.358 22.885 1.00 25.66 636 VAL A C 1
ATOM 4751 O O . VAL A 1 636 ? -8.186 93.152 22.858 1.00 25.42 636 VAL A O 1
ATOM 4755 N N . TRP A 1 637 ? -7.947 95.184 23.802 1.00 25.52 637 TRP A N 1
ATOM 4756 C CA . TRP A 1 637 ? -6.950 94.766 24.784 1.00 23.82 637 TRP A CA 1
ATOM 4757 C C . TRP A 1 637 ? -7.313 95.306 26.161 1.00 26.32 637 TRP A C 1
ATOM 4758 O O . TRP A 1 637 ? -7.884 96.386 26.276 1.00 28.75 637 TRP A O 1
ATOM 4769 N N . PHE A 1 638 ? -6.965 94.566 27.207 1.00 20.28 638 PHE A N 1
ATOM 4770 C CA . PHE A 1 638 ? -7.214 95.025 28.571 1.00 22.05 638 PHE A CA 1
ATOM 4771 C C . PHE A 1 638 ? -5.924 95.128 29.373 1.00 25.66 638 PHE A C 1
ATOM 4772 O O . PHE A 1 638 ? -5.038 94.274 29.254 1.00 24.14 638 PHE A O 1
ATOM 4780 N N . ASP A 1 639 ? -5.832 96.158 30.208 1.00 23.84 639 ASP A N 1
ATOM 4781 C CA . ASP A 1 639 ? -4.726 96.286 31.156 1.00 21.77 639 ASP A CA 1
ATOM 4782 C C . ASP A 1 639 ? -4.815 95.150 32.170 1.00 24.18 639 ASP A C 1
ATOM 4783 O O . ASP A 1 639 ? -5.794 95.037 32.899 1.00 23.77 639 ASP A O 1
ATOM 4788 N N . PHE A 1 640 ? -3.795 94.295 32.195 1.00 21.07 640 PHE A N 1
ATOM 4789 C CA . PHE A 1 640 ? -3.798 93.101 33.041 1.00 21.08 640 PHE A CA 1
ATOM 4790 C C . PHE A 1 640 ? -3.974 93.475 34.505 1.00 27.76 640 PHE A C 1
ATOM 4791 O O . PHE A 1 640 ? -4.653 92.777 35.257 1.00 24.90 640 PHE A O 1
ATOM 4799 N N . TRP A 1 641 ? -3.361 94.585 34.907 1.00 17.98 641 TRP A N 1
ATOM 4800 C CA . TRP A 1 641 ? -3.358 94.995 36.309 1.00 20.63 641 TRP A CA 1
ATOM 4801 C C . TRP A 1 641 ? -4.568 95.834 36.704 1.00 23.38 641 TRP A C 1
ATOM 4802 O O . TRP A 1 641 ? -5.021 95.761 37.844 1.00 30.94 641 TRP A O 1
ATOM 4813 N N . LYS A 1 642 ? -5.075 96.638 35.773 1.00 24.22 642 LYS A N 1
ATOM 4814 C CA . LYS A 1 642 ? -6.095 97.642 36.110 1.00 27.15 642 LYS A CA 1
ATOM 4815 C C . LYS A 1 642 ? -7.461 97.396 35.478 1.00 28.21 642 LYS A C 1
ATOM 4816 O O . LYS A 1 642 ? -8.436 98.084 35.808 1.00 26.64 642 LYS A O 1
ATOM 4822 N N . ASP A 1 643 ? -7.516 96.443 34.555 1.00 24.73 643 ASP A N 1
ATOM 4823 C CA . ASP A 1 643 ? -8.749 96.057 33.874 1.00 32.04 643 ASP A CA 1
ATOM 4824 C C . ASP A 1 643 ? -9.238 97.053 32.814 1.00 35.13 643 ASP A C 1
ATOM 4825 O O . ASP A 1 643 ? -10.279 96.834 32.186 1.00 31.04 643 ASP A O 1
ATOM 4830 N N . THR A 1 644 ? -8.490 98.135 32.620 1.00 27.68 644 THR A N 1
ATOM 4831 C CA . THR A 1 644 ? -8.826 99.152 31.619 1.00 28.88 644 THR A CA 1
ATOM 4832 C C . THR A 1 644 ? -8.963 98.554 30.227 1.00 28.19 644 THR A C 1
ATOM 4833 O O . THR A 1 644 ? -8.144 97.740 29.817 1.00 24.60 644 THR A O 1
ATOM 4837 N N . ARG A 1 645 ? -10.008 98.950 29.507 1.00 27.49 645 ARG A N 1
ATOM 4838 C CA . ARG A 1 645 ? -10.241 98.440 28.157 1.00 23.87 645 ARG A CA 1
ATOM 4839 C C . ARG A 1 645 ? -9.690 99.414 27.131 1.00 28.70 645 ARG A C 1
ATOM 4840 O O . ARG A 1 645 ? -9.963 100.613 27.199 1.00 28.83 645 ARG A O 1
ATOM 4848 N N . TYR A 1 646 ? -8.889 98.900 26.201 1.00 23.27 646 TYR A N 1
ATOM 4849 C CA . TYR A 1 646 ? -8.360 99.694 25.105 1.00 27.19 646 TYR A CA 1
ATOM 4850 C C . TYR A 1 646 ? -8.813 99.057 23.813 1.00 30.67 646 TYR A C 1
ATOM 4851 O O . TYR A 1 646 ? -8.947 97.841 23.727 1.00 31.42 646 TYR A O 1
ATOM 4860 N N . GLN A 1 647 ? -9.057 99.877 22.805 1.00 33.20 647 GLN A N 1
ATOM 4861 C CA . GLN A 1 647 ? -9.392 99.364 21.490 1.00 35.62 647 GLN A CA 1
ATOM 4862 C C . GLN A 1 647 ? -8.487 100.098 20.522 1.00 37.22 647 GLN A C 1
ATOM 4863 O O . GLN A 1 647 ? -8.264 101.295 20.675 1.00 38.43 647 GLN A O 1
ATOM 4869 N N . THR A 1 648 ? -7.948 99.389 19.541 1.00 32.97 648 THR A N 1
ATOM 4870 C CA . THR A 1 648 ? -7.044 100.024 18.593 1.00 37.81 648 THR A CA 1
ATOM 4871 C C . THR A 1 648 ? -7.209 99.488 17.183 1.00 37.58 648 THR A C 1
ATOM 4872 O O . THR A 1 648 ? -7.386 98.288 16.978 1.00 35.75 648 THR A O 1
ATOM 4876 N N . ASP A 1 649 ? -7.129 100.389 16.210 1.00 40.58 649 ASP A N 1
ATOM 4877 C CA . ASP A 1 649 ? -7.204 100.002 14.810 1.00 48.14 649 ASP A CA 1
ATOM 4878 C C . ASP A 1 649 ? -5.811 99.857 14.213 1.00 43.82 649 ASP A C 1
ATOM 4879 O O . ASP A 1 649 ? -5.664 99.670 13.008 1.00 46.59 649 ASP A O 1
ATOM 4884 N N . GLY A 1 650 ? -4.790 99.934 15.061 1.00 39.15 650 GLY A N 1
ATOM 4885 C CA . GLY A 1 650 ? -3.421 99.808 14.590 1.00 44.52 650 GLY A CA 1
ATOM 4886 C C . GLY A 1 650 ? -2.433 100.723 15.289 1.00 42.40 650 GLY A C 1
ATOM 4887 O O . GLY A 1 650 ? -1.260 100.378 15.432 1.00 43.58 650 GLY A O 1
ATOM 4888 N N . ALA A 1 651 ? -2.894 101.891 15.724 1.00 37.19 651 ALA A N 1
ATOM 4889 C CA . ALA A 1 651 ? -2.022 102.827 16.430 1.00 40.70 651 ALA A CA 1
ATOM 4890 C C . ALA A 1 651 ? -1.592 102.261 17.784 1.00 40.71 651 ALA A C 1
ATOM 4891 O O . ALA A 1 651 ? -2.388 101.630 18.479 1.00 40.36 651 ALA A O 1
ATOM 4893 N N . PRO A 1 652 ? -0.332 102.496 18.170 1.00 33.84 652 PRO A N 1
ATOM 4894 C CA . PRO A 1 652 ? 0.169 101.979 19.450 1.00 34.08 652 PRO A CA 1
ATOM 4895 C C . PRO A 1 652 ? -0.581 102.550 20.660 1.00 36.91 652 PRO A C 1
ATOM 4896 O O . PRO A 1 652 ? -1.189 103.615 20.570 1.00 36.27 652 PRO A O 1
ATOM 4900 N N . LEU A 1 653 ? -0.542 101.829 21.778 1.00 31.76 653 LEU A N 1
ATOM 4901 C CA . LEU A 1 653 ? -1.201 102.263 23.006 1.00 31.33 653 LEU A CA 1
ATOM 4902 C C . LEU A 1 653 ? -0.173 102.838 23.972 1.00 36.56 653 LEU A C 1
ATOM 4903 O O . LEU A 1 653 ? 0.878 102.243 24.187 1.00 37.52 653 LEU A O 1
ATOM 4908 N N . THR A 1 654 ? -0.467 103.989 24.565 1.00 28.51 654 THR A N 1
ATOM 4909 C CA . THR A 1 654 ? 0.461 104.553 25.538 1.00 29.47 654 THR A CA 1
ATOM 4910 C C . THR A 1 654 ? -0.017 104.251 26.954 1.00 37.76 654 THR A C 1
ATOM 4911 O O . THR A 1 654 ? -1.121 104.629 27.340 1.00 31.83 654 THR A O 1
ATOM 4915 N N . LEU A 1 655 ? 0.806 103.543 27.718 1.00 34.57 655 LEU A N 1
ATOM 4916 C CA . LEU A 1 655 ? 0.477 103.248 29.104 1.00 31.93 655 LEU A CA 1
ATOM 4917 C C . LEU A 1 655 ? 1.514 103.828 30.044 1.00 34.76 655 LEU A C 1
ATOM 4918 O O . LEU A 1 655 ? 2.710 103.773 29.763 1.00 35.64 655 LEU A O 1
ATOM 4923 N N . PRO A 1 656 ? 1.058 104.378 31.176 1.00 33.57 656 PRO A N 1
ATOM 4924 C CA . PRO A 1 656 ? 1.975 104.874 32.203 1.00 35.51 656 PRO A CA 1
ATOM 4925 C C . PRO A 1 656 ? 2.594 103.684 32.930 1.00 34.59 656 PRO A C 1
ATOM 4926 O O . PRO A 1 656 ? 1.985 102.628 32.993 1.00 31.23 656 PRO A O 1
ATOM 4930 N N . THR A 1 657 ? 3.799 103.853 33.453 1.00 31.89 657 THR A N 1
ATOM 4931 C CA . THR A 1 657 ? 4.473 102.784 34.176 1.00 34.12 657 THR A CA 1
ATOM 4932 C C . THR A 1 657 ? 4.392 103.031 35.674 1.00 34.07 657 THR A C 1
ATOM 4933 O O . THR A 1 657 ? 4.132 104.149 36.117 1.00 28.84 657 THR A O 1
ATOM 4937 N N . ASP A 1 658 ? 4.619 101.984 36.455 1.00 25.57 658 ASP A N 1
ATOM 4938 C CA . ASP A 1 658 ? 4.767 102.134 37.897 1.00 27.53 658 ASP A CA 1
ATOM 4939 C C . ASP A 1 658 ? 5.847 101.156 38.352 1.00 26.05 658 ASP A C 1
ATOM 4940 O O . ASP A 1 658 ? 6.255 100.297 37.584 1.00 23.59 658 ASP A O 1
ATOM 4945 N N . LEU A 1 659 ? 6.325 101.291 39.584 1.00 22.85 659 LEU A N 1
ATOM 4946 C CA . LEU A 1 659 ? 7.431 100.453 40.023 1.00 26.70 659 LEU A CA 1
ATOM 4947 C C . LEU A 1 659 ? 6.978 99.042 40.399 1.00 26.04 659 LEU A C 1
ATOM 4948 O O . LEU A 1 659 ? 7.786 98.117 40.410 1.00 26.53 659 LEU A O 1
ATOM 4953 N N . HIS A 1 660 ? 5.690 98.864 40.696 1.00 22.49 660 HIS A N 1
ATOM 4954 C CA . HIS A 1 660 ? 5.248 97.564 41.194 1.00 23.33 660 HIS A CA 1
ATOM 4955 C C . HIS A 1 660 ? 4.839 96.555 40.120 1.00 22.85 660 HIS A C 1
ATOM 4956 O O . HIS A 1 660 ? 4.644 95.380 40.425 1.00 22.44 660 HIS A O 1
ATOM 4963 N N . THR A 1 661 ? 4.709 97.005 38.877 1.00 21.05 661 THR A N 1
ATOM 4964 C CA . THR A 1 661 ? 4.365 96.109 37.771 1.00 22.02 661 THR A CA 1
ATOM 4965 C C . THR A 1 661 ? 5.151 96.480 36.520 1.00 22.45 661 THR A C 1
ATOM 4966 O O . THR A 1 661 ? 5.814 97.514 36.490 1.00 23.52 661 THR A O 1
ATOM 4970 N N . ILE A 1 662 ? 5.082 95.629 35.497 1.00 21.19 662 ILE A N 1
ATOM 4971 C CA . ILE A 1 662 ? 5.488 96.010 34.143 1.00 19.55 662 ILE A CA 1
ATOM 4972 C C . ILE A 1 662 ? 4.260 95.873 33.252 1.00 21.94 662 ILE A C 1
ATOM 4973 O O . ILE A 1 662 ? 3.352 95.095 33.570 1.00 23.29 662 ILE A O 1
ATOM 4978 N N . PRO A 1 663 ? 4.218 96.618 32.136 1.00 19.43 663 PRO A N 1
ATOM 4979 C CA . PRO A 1 663 ? 2.999 96.679 31.312 1.00 23.93 663 PRO A CA 1
ATOM 4980 C C . PRO A 1 663 ? 2.664 95.363 30.608 1.00 26.47 663 PRO A C 1
ATOM 4981 O O . PRO A 1 663 ? 3.470 94.820 29.845 1.00 21.63 663 PRO A O 1
ATOM 4985 N N . VAL A 1 664 ? 1.459 94.874 30.873 1.00 18.49 664 VAL A N 1
ATOM 4986 C CA . VAL A 1 664 ? 0.961 93.619 30.336 1.00 18.08 664 VAL A CA 1
ATOM 4987 C C . VAL A 1 664 ? -0.471 93.846 29.871 1.00 20.58 664 VAL A C 1
ATOM 4988 O O . VAL A 1 664 ? -1.292 94.394 30.621 1.00 20.95 664 VAL A O 1
ATOM 4992 N N . LEU A 1 665 ? -0.770 93.463 28.635 1.00 19.39 665 LEU A N 1
ATOM 4993 C CA . LEU A 1 665 ? -2.130 93.601 28.112 1.00 21.41 665 LEU A CA 1
ATOM 4994 C C . LEU A 1 665 ? -2.707 92.220 27.858 1.00 19.78 665 LEU A C 1
ATOM 4995 O O . LEU A 1 665 ? -1.989 91.314 27.414 1.00 21.28 665 LEU A O 1
ATOM 5000 N N . VAL A 1 666 ? -3.996 92.070 28.145 1.00 19.30 666 VAL A N 1
ATOM 5001 C CA . VAL A 1 666 ? -4.720 90.829 27.876 1.00 18.63 666 VAL A CA 1
ATOM 5002 C C . VAL A 1 666 ? -5.583 90.982 26.630 1.00 22.25 666 VAL A C 1
ATOM 5003 O O . VAL A 1 666 ? -6.352 91.929 26.503 1.00 21.51 666 VAL A O 1
ATOM 5007 N N . LYS A 1 667 ? -5.470 90.018 25.729 1.00 17.54 667 LYS A N 1
ATOM 5008 C CA . LYS A 1 667 ? -6.253 89.989 24.509 1.00 22.61 667 LYS A CA 1
ATOM 5009 C C . LYS A 1 667 ? -7.718 89.703 24.822 1.00 26.48 667 LYS A C 1
ATOM 5010 O O . LYS A 1 667 ? -8.034 88.805 25.609 1.00 24.25 667 LYS A O 1
ATOM 5016 N N . ALA A 1 668 ? -8.618 90.471 24.220 1.00 22.00 668 ALA A N 1
ATOM 5017 C CA . ALA A 1 668 ? -10.042 90.163 24.334 1.00 24.51 668 ALA A CA 1
ATOM 5018 C C . ALA A 1 668 ? -10.295 88.719 23.892 1.00 23.93 668 ALA A C 1
ATOM 5019 O O . ALA A 1 668 ? -9.733 88.251 22.900 1.00 20.68 668 ALA A O 1
ATOM 5021 N N . GLY A 1 669 ? -11.136 88.014 24.638 1.00 21.76 669 GLY A N 1
ATOM 5022 C CA . GLY A 1 669 ? -11.460 86.631 24.317 1.00 25.77 669 GLY A CA 1
ATOM 5023 C C . GLY A 1 669 ? -10.593 85.644 25.080 1.00 24.24 669 GLY A C 1
ATOM 5024 O O . GLY A 1 669 ? -10.779 84.429 24.971 1.00 23.37 669 GLY A O 1
ATOM 5025 N N . ALA A 1 670 ? -9.654 86.166 25.868 1.00 22.24 670 ALA A N 1
ATOM 5026 C CA . ALA A 1 670 ? -8.772 85.327 26.683 1.00 25.84 670 ALA A CA 1
ATOM 5027 C C . ALA A 1 670 ? -9.508 84.653 27.841 1.00 27.70 670 ALA A C 1
ATOM 5028 O O . ALA A 1 670 ? -10.326 85.283 28.501 1.00 22.97 670 ALA A O 1
ATOM 5030 N N . PHE A 1 671 ? -9.199 83.381 28.090 1.00 23.30 671 PHE A N 1
ATOM 5031 C CA . PHE A 1 671 ? -9.548 82.737 29.354 1.00 22.32 671 PHE A CA 1
ATOM 5032 C C . PHE A 1 671 ? -8.268 82.620 30.177 1.00 24.30 671 PHE A C 1
ATOM 5033 O O . PHE A 1 671 ? -7.355 81.876 29.803 1.00 24.83 671 PHE A O 1
ATOM 5041 N N . MET A 1 672 ? -8.192 83.330 31.295 1.00 20.89 672 MET A N 1
ATOM 5042 C CA . MET A 1 672 ? -6.999 83.287 32.143 1.00 19.44 672 MET A CA 1
ATOM 5043 C C . MET A 1 672 ? -7.312 82.472 33.391 1.00 18.91 672 MET A C 1
ATOM 5044 O O . MET A 1 672 ? -8.126 82.902 34.229 1.00 20.31 672 MET A O 1
ATOM 5049 N N . PRO A 1 673 ? -6.686 81.291 33.514 1.00 21.03 673 PRO A N 1
ATOM 5050 C CA . PRO A 1 673 ? -7.000 80.381 34.620 1.00 20.34 673 PRO A CA 1
ATOM 5051 C C . PRO A 1 673 ? -6.009 80.527 35.771 1.00 22.62 673 PRO A C 1
ATOM 5052 O O . PRO A 1 673 ? -4.801 80.697 35.537 1.00 21.36 673 PRO A O 1
ATOM 5056 N N . TYR A 1 674 ? -6.518 80.452 36.994 1.00 17.75 674 TYR A N 1
ATOM 5057 C CA . TYR A 1 674 ? -5.690 80.538 38.192 1.00 20.60 674 TYR A CA 1
ATOM 5058 C C . TYR A 1 674 ? -6.079 79.497 39.231 1.00 22.96 674 TYR A C 1
ATOM 5059 O O . TYR A 1 674 ? -7.246 79.104 39.332 1.00 23.19 674 TYR A O 1
ATOM 5068 N N . VAL A 1 675 ? -5.092 79.073 40.015 1.00 19.36 675 VAL A N 1
ATOM 5069 C CA . VAL A 1 675 ? -5.346 78.305 41.222 1.00 17.12 675 VAL A CA 1
ATOM 5070 C C . VAL A 1 675 ? -4.784 79.080 42.399 1.00 20.83 675 VAL A C 1
ATOM 5071 O O . VAL A 1 675 ? -4.018 80.032 42.201 1.00 21.08 675 VAL A O 1
ATOM 5075 N N . PRO A 1 676 ? -5.170 78.692 43.625 1.00 21.63 676 PRO A N 1
ATOM 5076 C CA . PRO A 1 676 ? -4.615 79.363 44.801 1.00 23.04 676 PRO A CA 1
ATOM 5077 C C . PRO A 1 676 ? -3.097 79.153 44.869 1.00 24.08 676 PRO A C 1
ATOM 5078 O O . PRO A 1 676 ? -2.572 78.098 44.465 1.00 21.13 676 PRO A O 1
ATOM 5082 N N . ALA A 1 677 ? -2.395 80.168 45.357 1.00 24.67 677 ALA A N 1
ATOM 5083 C CA . ALA A 1 677 ? -0.942 80.087 45.483 1.00 22.84 677 ALA A CA 1
ATOM 5084 C C . ALA A 1 677 ? -0.566 78.991 46.482 1.00 23.00 677 ALA A C 1
ATOM 5085 O O . ALA A 1 677 ? -1.238 78.805 47.501 1.00 24.23 677 ALA A O 1
ATOM 5087 N N . VAL A 1 678 ? 0.475 78.233 46.168 1.00 21.92 678 VAL A N 1
ATOM 5088 C CA . VAL A 1 678 ? 1.034 77.271 47.110 1.00 19.81 678 VAL A CA 1
ATOM 5089 C C . VAL A 1 678 ? 2.506 77.621 47.281 1.00 22.58 678 VAL A C 1
ATOM 5090 O O . VAL A 1 678 ? 3.034 78.429 46.516 1.00 23.14 678 VAL A O 1
ATOM 5094 N N . SER A 1 679 ? 3.161 77.034 48.281 1.00 22.73 679 SER A N 1
ATOM 5095 C CA . SER A 1 679 ? 4.586 77.317 48.527 1.00 22.70 679 SER A CA 1
ATOM 5096 C C . SER A 1 679 ? 5.492 76.505 47.620 1.00 24.29 679 SER A C 1
ATOM 5097 O O . SER A 1 679 ? 6.635 76.885 47.356 1.00 24.67 679 SER A O 1
ATOM 5100 N N . THR A 1 680 ? 4.982 75.372 47.154 1.00 19.09 680 THR A N 1
ATOM 5101 C CA . THR A 1 680 ? 5.776 74.482 46.304 1.00 17.16 680 THR A CA 1
ATOM 5102 C C . THR A 1 680 ? 4.814 73.717 45.410 1.00 18.95 680 THR A C 1
ATOM 5103 O O . THR A 1 680 ? 3.696 73.394 45.839 1.00 22.98 680 THR A O 1
ATOM 5107 N N . THR A 1 681 ? 5.235 73.403 44.187 1.00 22.47 681 THR A N 1
ATOM 5108 C CA . THR A 1 681 ? 4.363 72.668 43.274 1.00 22.78 681 THR A CA 1
ATOM 5109 C C . THR A 1 681 ? 4.044 71.262 43.787 1.00 26.36 681 THR A C 1
ATOM 5110 O O . THR A 1 681 ? 3.131 70.603 43.271 1.00 22.79 681 THR A O 1
ATOM 5114 N N . GLU A 1 682 ? 4.782 70.791 44.792 1.00 21.98 682 GLU A N 1
ATOM 5115 C CA . GLU A 1 682 ? 4.467 69.473 45.365 1.00 24.35 682 GLU A CA 1
ATOM 5116 C C . GLU A 1 682 ? 3.092 69.511 46.029 1.00 25.49 682 GLU A C 1
ATOM 5117 O O . GLU A 1 682 ? 2.445 68.474 46.215 1.00 24.25 682 GLU A O 1
ATOM 5123 N N . ASP A 1 683 ? 2.661 70.718 46.381 1.00 22.88 683 ASP A N 1
ATOM 5124 C CA . ASP A 1 683 ? 1.364 70.933 47.021 1.00 25.68 683 ASP A CA 1
ATOM 5125 C C . ASP A 1 683 ? 0.297 71.376 46.024 1.00 28.99 683 ASP A C 1
ATOM 5126 O O . ASP A 1 683 ? -0.814 71.730 46.430 1.00 27.51 683 ASP A O 1
ATOM 5131 N N . TYR A 1 684 ? 0.626 71.382 44.735 1.00 23.80 684 TYR A N 1
ATOM 5132 C CA . TYR A 1 684 ? -0.288 71.896 43.709 1.00 26.54 684 TYR A CA 1
ATOM 5133 C C . TYR A 1 684 ? -1.639 71.168 43.714 1.00 27.24 684 TYR A C 1
ATOM 5134 O O . TYR A 1 684 ? -1.684 69.939 43.693 1.00 24.54 684 TYR A O 1
ATOM 5143 N N . ARG A 1 685 ? -2.728 71.935 43.727 1.00 22.99 685 ARG A N 1
ATOM 5144 C CA . ARG A 1 685 ? -4.084 71.372 43.607 1.00 27.54 685 ARG A CA 1
ATOM 5145 C C . ARG A 1 685 ? -4.955 72.284 42.754 1.00 24.35 685 ARG A C 1
ATOM 5146 O O . ARG A 1 685 ? -4.794 73.505 42.772 1.00 23.78 685 ARG A O 1
ATOM 5154 N N . SER A 1 686 ? -5.866 71.704 41.982 1.00 22.14 686 SER A N 1
ATOM 5155 C CA . SER A 1 686 ? -6.808 72.536 41.236 1.00 23.60 686 SER A CA 1
ATOM 5156 C C . SER A 1 686 ? -8.243 72.239 41.646 1.00 24.41 686 SER A C 1
ATOM 5157 O O . SER A 1 686 ? -9.167 72.436 40.858 1.00 25.96 686 SER A O 1
ATOM 5160 N N . ASP A 1 687 ? -8.422 71.787 42.882 1.00 21.61 687 ASP A N 1
ATOM 5161 C CA . ASP A 1 687 ? -9.768 71.624 43.442 1.00 22.41 687 ASP A CA 1
ATOM 5162 C C . ASP A 1 687 ? -10.551 72.936 43.371 1.00 23.28 687 ASP A C 1
ATOM 5163 O O . ASP A 1 687 ? -11.789 72.944 43.295 1.00 22.30 687 ASP A O 1
ATOM 5168 N N . SER A 1 688 ? -9.814 74.039 43.423 1.00 19.23 688 SER A N 1
ATOM 5169 C CA . SER A 1 688 ? -10.378 75.381 43.330 1.00 17.84 688 SER A CA 1
ATOM 5170 C C . SER A 1 688 ? -9.816 76.073 42.096 1.00 21.99 688 SER A C 1
ATOM 5171 O O . SER A 1 688 ? -8.600 76.260 41.982 1.00 24.70 688 SER A O 1
ATOM 5174 N N . LEU A 1 689 ? -10.685 76.438 41.161 1.00 17.45 689 LEU A N 1
ATOM 5175 C CA . LEU A 1 689 ? -10.244 77.159 39.964 1.00 19.60 689 LEU A CA 1
ATOM 5176 C C . LEU A 1 689 ? -10.888 78.525 39.912 1.00 22.04 689 LEU A C 1
ATOM 5177 O O . LEU A 1 689 ? -12.065 78.690 40.236 1.00 22.03 689 LEU A O 1
ATOM 5182 N N . GLU A 1 690 ? -10.122 79.510 39.468 1.00 19.96 690 GLU A N 1
ATOM 5183 C CA . GLU A 1 690 ? -10.673 80.823 39.210 1.00 18.95 690 GLU A CA 1
ATOM 5184 C C . GLU A 1 690 ? -10.284 81.179 37.785 1.00 25.83 690 GLU A C 1
ATOM 5185 O O . GLU A 1 690 ? -9.104 81.150 37.422 1.00 26.02 690 GLU A O 1
ATOM 5191 N N . ILE A 1 691 ? -11.279 81.461 36.957 1.00 19.64 691 ILE A N 1
ATOM 5192 C CA . ILE A 1 691 ? -11.025 81.715 35.547 1.00 21.63 691 ILE A CA 1
ATOM 5193 C C . ILE A 1 691 ? -11.571 83.078 35.149 1.00 22.01 691 ILE A C 1
ATOM 5194 O O . ILE A 1 691 ? -12.733 83.385 35.407 1.00 20.97 691 ILE A O 1
ATOM 5199 N N . HIS A 1 692 ? -10.721 83.895 34.533 1.00 19.30 692 HIS A N 1
ATOM 5200 C CA . HIS A 1 692 ? -11.132 85.219 34.089 1.00 19.10 692 HIS A CA 1
ATOM 5201 C C . HIS A 1 692 ? -11.298 85.248 32.578 1.00 25.06 692 HIS A C 1
ATOM 5202 O O . HIS A 1 692 ? -10.346 84.971 31.833 1.00 23.01 692 HIS A O 1
ATOM 5209 N N . TYR A 1 693 ? -12.509 85.584 32.132 1.00 19.30 693 TYR A N 1
ATOM 5210 C CA . TYR A 1 693 ? -12.786 85.698 30.705 1.00 17.26 693 TYR A CA 1
ATOM 5211 C C . TYR A 1 693 ? -12.933 87.160 30.312 1.00 23.11 693 TYR A C 1
ATOM 5212 O O . TYR A 1 693 ? -13.704 87.891 30.928 1.00 21.18 693 TYR A O 1
ATOM 5221 N N . TYR A 1 694 ? -12.188 87.580 29.291 1.00 19.73 694 TYR A N 1
ATOM 5222 C CA . TYR A 1 694 ? -12.200 88.983 28.861 1.00 20.27 694 TYR A CA 1
ATOM 5223 C C . TYR A 1 694 ? -13.152 89.181 27.680 1.00 20.62 694 TYR A C 1
ATOM 5224 O O . TYR A 1 694 ? -12.773 89.006 26.523 1.00 23.64 694 TYR A O 1
ATOM 5233 N N . ALA A 1 695 ? -14.405 89.519 27.988 1.00 20.48 695 ALA A N 1
ATOM 5234 C CA . ALA A 1 695 ? -15.458 89.571 26.978 1.00 23.68 695 ALA A CA 1
ATOM 5235 C C . ALA A 1 695 ? -15.420 90.850 26.157 1.00 25.76 695 ALA A C 1
ATOM 5236 O O . ALA A 1 695 ? -15.193 91.935 26.689 1.00 22.92 695 ALA A O 1
ATOM 5238 N N . ASP A 1 696 ? -15.657 90.708 24.859 1.00 22.80 696 ASP A N 1
ATOM 5239 C CA . ASP A 1 696 ? -15.898 91.852 23.989 1.00 25.32 696 ASP A CA 1
ATOM 5240 C C . ASP A 1 696 ? -16.627 91.377 22.745 1.00 24.77 696 ASP A C 1
ATOM 5241 O O . ASP A 1 696 ? -16.283 90.337 22.186 1.00 25.47 696 ASP A O 1
ATOM 5246 N N . ALA A 1 697 ? -17.633 92.131 22.308 1.00 27.52 697 ALA A N 1
ATOM 5247 C CA . ALA A 1 697 ? -18.446 91.710 21.165 1.00 28.77 697 ALA A CA 1
ATOM 5248 C C . ALA A 1 697 ? -17.604 91.510 19.900 1.00 26.99 697 ALA A C 1
ATOM 5249 O O . ALA A 1 697 ? -18.002 90.794 18.983 1.00 33.49 697 ALA A O 1
ATOM 5251 N N . SER A 1 698 ? -16.436 92.136 19.866 1.00 23.63 698 SER A N 1
ATOM 5252 C CA . SER A 1 698 ? -15.539 92.020 18.727 1.00 32.12 698 SER A CA 1
ATOM 5253 C C . SER A 1 698 ? -14.982 90.602 18.612 1.00 34.65 698 SER A C 1
ATOM 5254 O O . SER A 1 698 ? -14.394 90.232 17.590 1.00 29.55 698 SER A O 1
ATOM 5257 N N . VAL A 1 699 ? -15.166 89.807 19.662 1.00 30.54 699 VAL A N 1
ATOM 5258 C CA . VAL A 1 699 ? -14.733 88.414 19.640 1.00 28.62 699 VAL A CA 1
ATOM 5259 C C . VAL A 1 699 ? -15.934 87.503 19.864 1.00 29.48 699 VAL A C 1
ATOM 5260 O O . VAL A 1 699 ? -16.276 87.189 21.002 1.00 27.00 699 VAL A O 1
ATOM 5264 N N . PRO A 1 700 ? -16.595 87.092 18.772 1.00 30.18 700 PRO A N 1
ATOM 5265 C CA . PRO A 1 700 ? -17.843 86.326 18.874 1.00 29.51 700 PRO A CA 1
ATOM 5266 C C . PRO A 1 700 ? -17.610 84.860 19.222 1.00 26.98 700 PRO A C 1
ATOM 5267 O O . PRO A 1 700 ? -18.554 84.160 19.578 1.00 30.90 700 PRO A O 1
ATOM 5271 N N . LEU A 1 701 ? -16.366 84.411 19.114 1.00 29.73 701 LEU A N 1
ATOM 5272 C CA . LEU A 1 701 ? -16.016 83.025 19.421 1.00 36.85 701 LEU A CA 1
ATOM 5273 C C . LEU A 1 701 ? -14.641 82.975 20.050 1.00 35.08 701 LEU A C 1
ATOM 5274 O O . LEU A 1 701 ? -13.675 83.500 19.491 1.00 35.83 701 LEU A O 1
ATOM 5279 N N . ALA A 1 702 ? -14.536 82.343 21.210 1.00 21.89 702 ALA A N 1
ATOM 5280 C CA . ALA A 1 702 ? -13.237 82.221 21.862 1.00 28.92 702 ALA A CA 1
ATOM 5281 C C . ALA A 1 702 ? -13.070 80.852 22.502 1.00 27.83 702 ALA A C 1
ATOM 5282 O O . ALA A 1 702 ? -14.042 80.218 22.902 1.00 27.74 702 ALA A O 1
ATOM 5284 N N . GLN A 1 703 ? -11.829 80.400 22.598 1.00 25.41 703 GLN A N 1
ATOM 5285 C CA . GLN A 1 703 ? -11.562 79.095 23.185 1.00 29.80 703 GLN A CA 1
ATOM 5286 C C . GLN A 1 703 ? -10.392 79.148 24.146 1.00 36.27 703 GLN A C 1
ATOM 5287 O O . GLN A 1 703 ? -9.437 79.905 23.950 1.00 33.98 703 GLN A O 1
ATOM 5293 N N . GLY A 1 704 ? -10.483 78.349 25.199 1.00 28.88 704 GLY A N 1
ATOM 5294 C CA . GLY A 1 704 ? -9.390 78.208 26.135 1.00 28.48 704 GLY A CA 1
ATOM 5295 C C . GLY A 1 704 ? -9.254 76.742 26.503 1.00 28.41 704 GLY A C 1
ATOM 5296 O O . GLY A 1 704 ? -10.200 75.965 26.345 1.00 24.40 704 GLY A O 1
ATOM 5297 N N . GLU A 1 705 ? -8.075 76.355 26.970 1.00 27.42 705 GLU A N 1
ATOM 5298 C CA . GLU A 1 705 ? -7.907 75.013 27.523 1.00 26.36 705 GLU A CA 1
ATOM 5299 C C . GLU A 1 705 ? -7.008 75.086 28.747 1.00 24.25 705 GLU A C 1
ATOM 5300 O O . GLU A 1 705 ? -6.229 76.040 28.909 1.00 23.08 705 GLU A O 1
ATOM 5306 N N . ILE A 1 706 ? -7.149 74.093 29.618 1.00 21.14 706 ILE A N 1
ATOM 5307 C CA . ILE A 1 706 ? -6.295 73.917 30.778 1.00 22.97 706 ILE A CA 1
ATOM 5308 C C . ILE A 1 706 ? -5.861 72.456 30.826 1.00 25.71 706 ILE A C 1
ATOM 5309 O O . ILE A 1 706 ? -6.687 71.554 30.964 1.00 25.67 706 ILE A O 1
ATOM 5314 N N . PHE A 1 707 ? -4.563 72.224 30.698 1.00 20.95 707 PHE A N 1
ATOM 5315 C CA . PHE A 1 707 ? -4.022 70.871 30.752 1.00 19.82 707 PHE A CA 1
ATOM 5316 C C . PHE A 1 707 ? -3.628 70.514 32.182 1.00 22.73 707 PHE A C 1
ATOM 5317 O O . PHE A 1 707 ? -2.820 71.206 32.799 1.00 25.14 707 PHE A O 1
ATOM 5325 N N . GLU A 1 708 ? -4.203 69.438 32.715 1.00 20.64 708 GLU A N 1
ATOM 5326 C CA . GLU A 1 708 ? -3.850 68.963 34.049 1.00 21.27 708 GLU A CA 1
ATOM 5327 C C . GLU A 1 708 ? -3.424 67.498 34.019 1.00 24.07 708 GLU A C 1
ATOM 5328 O O . GLU A 1 708 ? -4.127 66.650 33.462 1.00 25.60 708 GLU A O 1
ATOM 5334 N N . ASP A 1 709 ? -2.280 67.203 34.627 1.00 25.22 709 ASP A N 1
ATOM 5335 C CA . ASP A 1 709 ? -1.886 65.815 34.875 1.00 21.82 709 ASP A CA 1
ATOM 5336 C C . ASP A 1 709 ? -1.229 65.746 36.245 1.00 24.32 709 ASP A C 1
ATOM 5337 O O . ASP A 1 709 ? -1.369 66.685 37.034 1.00 25.31 709 ASP A O 1
ATOM 5342 N N . ASP A 1 710 ? -0.523 64.658 36.551 1.00 21.68 710 ASP A N 1
ATOM 5343 C CA . ASP A 1 710 ? 0.066 64.550 37.885 1.00 27.59 710 ASP A CA 1
ATOM 5344 C C . ASP A 1 710 ? 1.345 65.384 38.071 1.00 23.84 710 ASP A C 1
ATOM 5345 O O . ASP A 1 710 ? 1.958 65.359 39.138 1.00 25.93 710 ASP A O 1
ATOM 5350 N N . GLY A 1 711 ? 1.725 66.132 37.037 1.00 21.97 711 GLY A N 1
ATOM 5351 C CA . GLY A 1 711 ? 2.882 67.012 37.102 1.00 22.42 711 GLY A CA 1
ATOM 5352 C C . GLY A 1 711 ? 4.225 66.296 37.045 1.00 25.13 711 GLY A C 1
ATOM 5353 O O . GLY A 1 711 ? 5.268 66.945 37.113 1.00 22.81 711 GLY A O 1
ATOM 5354 N N . LYS A 1 712 ? 4.218 64.968 36.919 1.00 26.45 712 LYS A N 1
ATOM 5355 C CA . LYS A 1 712 ? 5.482 64.229 37.013 1.00 25.33 712 LYS A CA 1
ATOM 5356 C C . LYS A 1 712 ? 5.674 63.039 36.060 1.00 29.20 712 LYS A C 1
ATOM 5357 O O . LYS A 1 712 ? 6.805 62.650 35.795 1.00 27.43 712 LYS A O 1
ATOM 5363 N N . ASP A 1 713 ? 4.588 62.465 35.552 1.00 27.94 713 ASP A N 1
ATOM 5364 C CA . ASP A 1 713 ? 4.670 61.266 34.696 1.00 32.32 713 ASP A CA 1
ATOM 5365 C C . ASP A 1 713 ? 5.184 61.588 33.288 1.00 28.52 713 ASP A C 1
ATOM 5366 O O . ASP A 1 713 ? 4.526 62.301 32.539 1.00 27.86 713 ASP A O 1
ATOM 5371 N N . PRO A 1 714 ? 6.355 61.047 32.910 1.00 26.42 714 PRO A N 1
ATOM 5372 C CA . PRO A 1 714 ? 6.872 61.357 31.573 1.00 27.44 714 PRO A CA 1
ATOM 5373 C C . PRO A 1 714 ? 5.988 60.793 30.459 1.00 30.60 714 PRO A C 1
ATOM 5374 O O . PRO A 1 714 ? 6.109 61.218 29.309 1.00 30.73 714 PRO A O 1
ATOM 5378 N N . ASN A 1 715 ? 5.104 59.861 30.804 1.00 28.79 715 ASN A N 1
ATOM 5379 C CA . ASN A 1 715 ? 4.249 59.201 29.821 1.00 29.91 715 ASN A CA 1
ATOM 5380 C C . ASN A 1 715 ? 2.799 59.681 29.850 1.00 25.06 715 ASN A C 1
ATOM 5381 O O . ASN A 1 715 ? 1.925 59.089 29.205 1.00 27.97 715 ASN A O 1
ATOM 5386 N N . SER A 1 716 ? 2.526 60.742 30.599 1.00 24.98 716 SER A N 1
ATOM 5387 C CA . SER A 1 716 ? 1.133 61.160 30.786 1.00 27.10 716 SER A CA 1
ATOM 5388 C C . SER A 1 716 ? 0.461 61.495 29.460 1.00 26.06 716 SER A C 1
ATOM 5389 O O . SER A 1 716 ? -0.669 61.088 29.224 1.00 33.46 716 SER A O 1
ATOM 5392 N N . ILE A 1 717 ? 1.158 62.227 28.588 1.00 26.69 717 ILE A N 1
ATOM 5393 C CA . ILE A 1 717 ? 0.557 62.631 27.315 1.00 28.23 717 ILE A CA 1
ATOM 5394 C C . ILE A 1 717 ? 0.346 61.451 26.358 1.00 33.39 717 ILE A C 1
ATOM 5395 O O . ILE A 1 717 ? -0.730 61.293 25.771 1.00 34.42 717 ILE A O 1
ATOM 5400 N N . LYS A 1 718 ? 1.374 60.624 26.214 1.00 30.86 718 LYS A N 1
ATOM 5401 C CA . LYS A 1 718 ? 1.307 59.457 25.344 1.00 31.91 718 LYS A CA 1
ATOM 5402 C C . LYS A 1 718 ? 0.182 58.504 25.744 1.00 34.14 718 LYS A C 1
ATOM 5403 O O . LYS A 1 718 ? -0.517 57.961 24.890 1.00 39.15 718 LYS A O 1
ATOM 5405 N N . ARG A 1 719 ? 0.010 58.307 27.047 1.00 32.16 719 ARG A N 1
ATOM 5406 C CA . ARG A 1 719 ? -0.985 57.374 27.562 1.00 27.72 719 ARG A CA 1
ATOM 5407 C C . ARG A 1 719 ? -2.344 58.025 27.861 1.00 31.42 719 ARG A C 1
ATOM 5408 O O . ARG A 1 719 ? -3.263 57.354 28.332 1.00 30.73 719 ARG A O 1
ATOM 5412 N N . ASN A 1 720 ? -2.468 59.324 27.589 1.00 30.71 720 ASN A N 1
ATOM 5413 C CA . ASN A 1 720 ? -3.709 60.056 27.864 1.00 31.57 720 ASN A CA 1
ATOM 5414 C C . ASN A 1 720 ? -4.099 60.068 29.336 1.00 30.80 720 ASN A C 1
ATOM 5415 O O . ASN A 1 720 ? -5.289 60.101 29.671 1.00 33.94 720 ASN A O 1
ATOM 5420 N N . GLN A 1 721 ? -3.101 60.030 30.213 1.00 26.52 721 GLN A N 1
ATOM 5421 C CA . GLN A 1 721 ? -3.339 60.097 31.648 1.00 27.25 721 GLN A CA 1
ATOM 5422 C C . GLN A 1 721 ? -3.344 61.560 32.051 1.00 24.07 721 GLN A C 1
ATOM 5423 O O . GLN A 1 721 ? -2.454 62.036 32.765 1.00 27.31 721 GLN A O 1
ATOM 5429 N N . PHE A 1 722 ? -4.345 62.276 31.560 1.00 25.44 722 PHE A N 1
ATOM 5430 C CA . PHE A 1 722 ? -4.471 63.689 31.881 1.00 22.14 722 PHE A CA 1
ATOM 5431 C C . PHE A 1 722 ? -5.930 64.113 31.864 1.00 23.03 722 PHE A C 1
ATOM 5432 O O . PHE A 1 722 ? -6.813 63.356 31.447 1.00 28.35 722 PHE A O 1
ATOM 5440 N N . ASP A 1 723 ? -6.169 65.328 32.336 1.00 20.93 723 ASP A N 1
ATOM 5441 C CA . ASP A 1 723 ? -7.496 65.909 32.413 1.00 27.33 723 ASP A CA 1
ATOM 5442 C C . ASP A 1 723 ? -7.385 67.207 31.619 1.00 25.31 723 ASP A C 1
ATOM 5443 O O . ASP A 1 723 ? -6.763 68.167 32.069 1.00 24.63 723 ASP A O 1
ATOM 5448 N N . LEU A 1 724 ? -7.945 67.218 30.416 1.00 20.04 724 LEU A N 1
ATOM 5449 C CA . LEU A 1 724 ? -7.859 68.389 29.553 1.00 22.51 724 LEU A CA 1
ATOM 5450 C C . LEU A 1 724 ? -9.175 69.159 29.592 1.00 23.85 724 LEU A C 1
ATOM 5451 O O . LEU A 1 724 ? -10.184 68.706 29.050 1.00 25.97 724 LEU A O 1
ATOM 5456 N N . LEU A 1 725 ? -9.160 70.318 30.241 1.00 21.35 725 LEU A N 1
ATOM 5457 C CA . LEU A 1 725 ? -10.368 71.119 30.385 1.00 24.25 725 LEU A CA 1
ATOM 5458 C C . LEU A 1 725 ? -10.466 72.065 29.206 1.00 27.04 725 LEU A C 1
ATOM 5459 O O . LEU A 1 725 ? -9.489 72.718 28.844 1.00 26.03 725 LEU A O 1
ATOM 5464 N N . THR A 1 726 ? -11.646 72.146 28.608 1.00 26.24 726 THR A N 1
ATOM 5465 C CA . THR A 1 726 ? -11.855 73.051 27.489 1.00 24.09 726 THR A CA 1
ATOM 5466 C C . THR A 1 726 ? -12.976 74.028 27.796 1.00 29.31 726 THR A C 1
ATOM 5467 O O . THR A 1 726 ? -13.972 73.676 28.431 1.00 23.77 726 THR A O 1
ATOM 5471 N N . LEU A 1 727 ? -12.801 75.254 27.323 1.00 26.68 727 LEU A N 1
ATOM 5472 C CA . LEU A 1 727 ? -13.785 76.306 27.511 1.00 23.80 727 LEU A CA 1
ATOM 5473 C C . LEU A 1 727 ? -14.034 76.976 26.176 1.00 25.45 727 LEU A C 1
ATOM 5474 O O . LEU A 1 727 ? -13.091 77.316 25.456 1.00 28.37 727 LEU A O 1
ATOM 5479 N N . GLN A 1 728 ? -15.302 77.155 25.837 1.00 23.54 728 GLN A N 1
ATOM 5480 C CA . GLN A 1 728 ? -15.650 77.861 24.616 1.00 29.33 728 GLN A CA 1
ATOM 5481 C C . GLN A 1 728 ? -16.663 78.959 24.912 1.00 27.83 728 GLN A C 1
ATOM 5482 O O . GLN A 1 728 ? -17.676 78.714 25.553 1.00 29.39 728 GLN A O 1
ATOM 5488 N N . ALA A 1 729 ? -16.383 80.169 24.446 1.00 24.43 729 ALA A N 1
ATOM 5489 C CA . ALA A 1 729 ? -17.335 81.264 24.610 1.00 21.03 729 ALA A CA 1
ATOM 5490 C C . ALA A 1 729 ? -17.945 81.626 23.264 1.00 25.39 729 ALA A C 1
ATOM 5491 O O . ALA A 1 729 ? -17.238 81.710 22.251 1.00 28.31 729 ALA A O 1
ATOM 5493 N N . THR A 1 730 ? -19.254 81.844 23.263 1.00 25.26 730 THR A N 1
ATOM 5494 C CA . THR A 1 730 ? -19.951 82.344 22.089 1.00 24.56 730 THR A CA 1
ATOM 5495 C C . THR A 1 730 ? -20.656 83.635 22.483 1.00 23.96 730 THR A C 1
ATOM 5496 O O . THR A 1 730 ? -21.504 83.636 23.354 1.00 25.13 730 THR A O 1
ATOM 5500 N N . HIS A 1 731 ? -20.281 84.731 21.837 1.00 24.69 731 HIS A N 1
ATOM 5501 C CA . HIS A 1 731 ? -20.678 86.065 22.280 1.00 25.69 731 HIS A CA 1
ATOM 5502 C C . HIS A 1 731 ? -21.468 86.728 21.150 1.00 23.25 731 HIS A C 1
ATOM 5503 O O . HIS A 1 731 ? -20.906 87.091 20.119 1.00 26.27 731 HIS A O 1
ATOM 5510 N N . THR A 1 732 ? -22.780 86.845 21.323 1.00 24.95 732 THR A N 1
ATOM 5511 C CA . THR A 1 732 ? -23.614 87.491 20.315 1.00 31.21 732 THR A CA 1
ATOM 5512 C C . THR A 1 732 ? -24.233 88.757 20.890 1.00 31.12 732 THR A C 1
ATOM 5513 O O . THR A 1 732 ? -23.919 89.140 22.010 1.00 30.23 732 THR A O 1
ATOM 5517 N N . ASP A 1 733 ? -25.109 89.400 20.123 1.00 34.68 733 ASP A N 1
ATOM 5518 C CA . ASP A 1 733 ? -25.703 90.670 20.538 1.00 38.01 733 ASP A CA 1
ATOM 5519 C C . ASP A 1 733 ? -26.458 90.538 21.852 1.00 36.83 733 ASP A C 1
ATOM 5520 O O . ASP A 1 733 ? -26.411 91.430 22.698 1.00 39.07 733 ASP A O 1
ATOM 5525 N N . ASN A 1 734 ? -27.164 89.426 22.021 1.00 29.02 734 ASN A N 1
ATOM 5526 C CA . ASN A 1 734 ? -28.044 89.276 23.176 1.00 30.84 734 ASN A CA 1
ATOM 5527 C C . ASN A 1 734 ? -27.697 88.109 24.093 1.00 28.97 734 ASN A C 1
ATOM 5528 O O . ASN A 1 734 ? -28.408 87.860 25.057 1.00 30.79 734 ASN A O 1
ATOM 5533 N N . GLN A 1 735 ? -26.602 87.405 23.811 1.00 24.24 735 GLN A N 1
ATOM 5534 C CA . GLN A 1 735 ? -26.254 86.257 24.635 1.00 24.81 735 GLN A CA 1
ATOM 5535 C C . GLN A 1 735 ? -24.745 86.053 24.754 1.00 25.62 735 GLN A C 1
ATOM 5536 O O . GLN A 1 735 ? -23.987 86.391 23.847 1.00 25.81 735 GLN A O 1
ATOM 5542 N N . LEU A 1 736 ? -24.322 85.511 25.891 1.00 23.67 736 LEU A N 1
ATOM 5543 C CA . LEU A 1 736 ? -22.945 85.064 26.076 1.00 20.09 736 LEU A CA 1
ATOM 5544 C C . LEU A 1 736 ? -23.040 83.669 26.654 1.00 21.52 736 LEU A C 1
ATOM 5545 O O . LEU A 1 736 ? -23.609 83.476 27.721 1.00 22.70 736 LEU A O 1
ATOM 5550 N N . HIS A 1 737 ? -22.510 82.694 25.926 1.00 20.90 737 HIS A N 1
ATOM 5551 C CA . HIS A 1 737 ? -22.724 81.292 26.260 1.00 22.63 737 HIS A CA 1
ATOM 5552 C C . HIS A 1 737 ? -21.366 80.634 26.450 1.00 24.56 737 HIS A C 1
ATOM 5553 O O . HIS A 1 737 ? -20.468 80.853 25.651 1.00 26.71 737 HIS A O 1
ATOM 5560 N N . PHE A 1 738 ? -21.204 79.843 27.508 1.00 21.18 738 PHE A N 1
ATOM 5561 C CA . PHE A 1 738 ? -19.946 79.123 27.713 1.00 23.13 738 PHE A CA 1
ATOM 5562 C C . PHE A 1 738 ? -20.215 77.642 27.710 1.00 22.79 738 PHE A C 1
ATOM 5563 O O . PHE A 1 738 ? -21.111 77.179 28.404 1.00 21.85 738 PHE A O 1
ATOM 5571 N N . GLN A 1 739 ? -19.422 76.908 26.947 1.00 22.39 739 GLN A N 1
ATOM 5572 C CA . GLN A 1 739 ? -19.505 75.457 26.955 1.00 27.36 739 GLN A CA 1
ATOM 5573 C C . GLN A 1 739 ? -18.222 74.918 27.573 1.00 24.06 739 GLN A C 1
ATOM 5574 O O . GLN A 1 739 ? -17.118 75.205 27.092 1.00 27.23 739 GLN A O 1
ATOM 5577 N N . LEU A 1 740 ? -18.365 74.168 28.663 1.00 21.88 740 LEU A N 1
ATOM 5578 C CA . LEU A 1 740 ? -17.218 73.590 29.362 1.00 25.57 740 LEU A CA 1
ATOM 5579 C C . LEU A 1 740 ? -17.225 72.070 29.240 1.00 28.88 740 LEU A C 1
ATOM 5580 O O . LEU A 1 740 ? -18.287 71.438 29.296 1.00 25.22 740 LEU A O 1
ATOM 5585 N N . ALA A 1 741 ? -16.043 71.481 29.081 1.00 23.18 741 ALA A N 1
ATOM 5586 C CA . ALA A 1 741 ? -15.940 70.028 28.929 1.00 21.45 741 ALA A CA 1
ATOM 5587 C C . ALA A 1 741 ? -14.584 69.532 29.405 1.00 24.49 741 ALA A C 1
ATOM 5588 O O . ALA A 1 741 ? -13.648 70.315 29.559 1.00 23.62 741 ALA A O 1
ATOM 5590 N N . ARG A 1 742 ? -14.476 68.227 29.629 1.00 20.73 742 ARG A N 1
ATOM 5591 C CA . ARG A 1 742 ? -13.200 67.629 29.988 1.00 20.10 742 ARG A CA 1
ATOM 5592 C C . ARG A 1 742 ? -12.969 66.373 29.163 1.00 23.88 742 ARG A C 1
ATOM 5593 O O . ARG A 1 742 ? -13.896 65.590 28.942 1.00 26.47 742 ARG A O 1
ATOM 5601 N N . THR A 1 743 ? -11.739 66.181 28.705 1.00 23.73 743 THR A N 1
ATOM 5602 C CA . THR A 1 743 ? -11.371 64.931 28.050 1.00 31.00 743 THR A CA 1
ATOM 5603 C C . THR A 1 743 ? -10.118 64.334 28.677 1.00 32.28 743 THR A C 1
ATOM 5604 O O . THR A 1 743 ? -9.534 64.911 29.597 1.00 28.07 743 THR A O 1
ATOM 5608 N N . GLY A 1 744 ? -9.712 63.170 28.177 1.00 31.03 744 GLY A N 1
ATOM 5609 C CA . GLY A 1 744 ? -8.555 62.478 28.711 1.00 31.14 744 GLY A CA 1
ATOM 5610 C C . GLY A 1 744 ? -9.010 61.438 29.711 1.00 34.49 744 GLY A C 1
ATOM 5611 O O . GLY A 1 744 ? -10.154 61.462 30.151 1.00 33.88 744 GLY A O 1
ATOM 5612 N N . LYS A 1 745 ? -8.117 60.527 30.076 1.00 29.46 745 LYS A N 1
ATOM 5613 C CA . LYS A 1 745 ? -8.482 59.409 30.945 1.00 34.57 745 LYS A CA 1
ATOM 5614 C C . LYS A 1 745 ? -8.339 59.768 32.418 1.00 36.68 745 LYS A C 1
ATOM 5615 O O . LYS A 1 745 ? -8.612 58.956 33.298 1.00 31.22 745 LYS A O 1
ATOM 5621 N N . GLY A 1 746 ? -7.907 60.992 32.690 1.00 29.65 746 GLY A N 1
ATOM 5622 C CA . GLY A 1 746 ? -7.682 61.405 34.059 1.00 32.50 746 GLY A CA 1
ATOM 5623 C C . GLY A 1 746 ? -6.396 60.814 34.601 1.00 34.95 746 GLY A C 1
ATOM 5624 O O . GLY A 1 746 ? -5.641 60.168 33.873 1.00 33.34 746 GLY A O 1
ATOM 5625 N N . TYR A 1 747 ? -6.148 61.023 35.888 1.00 31.50 747 TYR A N 1
ATOM 5626 C CA . TYR A 1 747 ? -4.920 60.548 36.508 1.00 35.12 747 TYR A CA 1
ATOM 5627 C C . TYR A 1 747 ? -5.169 60.410 37.998 1.00 39.40 747 TYR A C 1
ATOM 5628 O O . TYR A 1 747 ? -6.188 60.884 38.516 1.00 31.12 747 TYR A O 1
ATOM 5637 N N . ARG A 1 748 ? -4.238 59.760 38.685 1.00 41.56 748 ARG A N 1
ATOM 5638 C CA . ARG A 1 748 ? -4.390 59.482 40.105 1.00 45.84 748 ARG A CA 1
ATOM 5639 C C . ARG A 1 748 ? -4.406 60.788 40.897 1.00 39.81 748 ARG A C 1
ATOM 5640 O O . ARG A 1 748 ? -3.480 61.595 40.801 1.00 40.09 748 ARG A O 1
ATOM 5648 N N . GLY A 1 749 ? -5.471 60.999 41.664 1.00 46.03 749 GLY A N 1
ATOM 5649 C CA . GLY A 1 749 ? -5.593 62.194 42.478 1.00 44.79 749 GLY A CA 1
ATOM 5650 C C . GLY A 1 749 ? -6.322 63.341 41.799 1.00 40.11 749 GLY A C 1
ATOM 5651 O O . GLY A 1 749 ? -6.499 64.401 42.391 1.00 38.54 749 GLY A O 1
ATOM 5652 N N . MET A 1 750 ? -6.741 63.136 40.556 1.00 28.52 750 MET A N 1
ATOM 5653 C CA . MET A 1 750 ? -7.464 64.168 39.816 1.00 27.40 750 MET A CA 1
ATOM 5654 C C . MET A 1 750 ? -8.776 64.493 40.536 1.00 24.50 750 MET A C 1
ATOM 5655 O O . MET A 1 750 ? -9.513 63.589 40.911 1.00 21.76 750 MET A O 1
ATOM 5660 N N . PRO A 1 751 ? -9.082 65.787 40.732 1.00 27.92 751 PRO A N 1
ATOM 5661 C CA . PRO A 1 751 ? -10.381 66.066 41.362 1.00 29.01 751 PRO A CA 1
ATOM 5662 C C . PRO A 1 751 ? -11.577 65.746 40.452 1.00 24.59 751 PRO A C 1
ATOM 5663 O O . PRO A 1 751 ? -11.591 66.144 39.292 1.00 28.37 751 PRO A O 1
ATOM 5667 N N . GLU A 1 752 ? -12.578 65.042 40.972 1.00 24.26 752 GLU A N 1
ATOM 5668 C CA . GLU A 1 752 ? -13.778 64.780 40.181 1.00 25.14 752 GLU A CA 1
ATOM 5669 C C . GLU A 1 752 ? -14.558 66.071 39.927 1.00 25.48 752 GLU A C 1
ATOM 5670 O O . GLU A 1 752 ? -15.047 66.301 38.828 1.00 23.58 752 GLU A O 1
ATOM 5673 N N . ARG A 1 753 ? -14.674 66.906 40.954 1.00 23.47 753 ARG A N 1
ATOM 5674 C CA . ARG A 1 753 ? -15.441 68.138 40.837 1.00 21.63 753 ARG A CA 1
ATOM 5675 C C . ARG A 1 753 ? -14.582 69.312 41.291 1.00 23.57 753 ARG A C 1
ATOM 5676 O O . ARG A 1 753 ? -14.041 69.294 42.397 1.00 26.02 753 ARG A O 1
ATOM 5684 N N . ARG A 1 754 ? -14.459 70.331 40.444 1.00 20.93 754 ARG A N 1
ATOM 5685 C CA . ARG A 1 754 ? -13.694 71.516 40.812 1.00 18.79 754 ARG A CA 1
ATOM 5686 C C . ARG A 1 754 ? -14.635 72.677 41.101 1.00 22.22 754 ARG A C 1
ATOM 5687 O O . ARG A 1 754 ? -15.501 73.006 40.284 1.00 22.82 754 ARG A O 1
ATOM 5695 N N . ALA A 1 755 ? -14.453 73.306 42.255 1.00 24.14 755 ALA A N 1
ATOM 5696 C CA . ALA A 1 755 ? -15.175 74.544 42.548 1.00 25.03 755 ALA A CA 1
ATOM 5697 C C . ALA A 1 755 ? -14.590 75.618 41.643 1.00 18.91 755 ALA A C 1
ATOM 5698 O O . ALA A 1 755 ? -13.369 75.836 41.626 1.00 20.64 755 ALA A O 1
ATOM 5700 N N . THR A 1 756 ? -15.452 76.270 40.871 1.00 18.53 756 THR A N 1
ATOM 5701 C CA . THR A 1 756 ? -14.994 77.181 39.830 1.00 18.62 756 THR A CA 1
ATOM 5702 C C . THR A 1 756 ? -15.640 78.553 39.988 1.00 21.58 756 THR A C 1
ATOM 5703 O O . THR A 1 756 ? -16.850 78.667 40.181 1.00 21.66 756 THR A O 1
ATOM 5707 N N . THR A 1 757 ? -14.815 79.587 39.930 1.00 19.42 757 THR A N 1
ATOM 5708 C CA . THR A 1 757 ? -15.311 80.950 39.900 1.00 20.85 757 THR A CA 1
ATOM 5709 C C . THR A 1 757 ? -14.933 81.510 38.553 1.00 23.87 757 THR A C 1
ATOM 5710 O O . THR A 1 757 ? -13.750 81.613 38.226 1.00 24.21 757 THR A O 1
ATOM 5714 N N . LEU A 1 758 ? -15.938 81.842 37.752 1.00 21.86 758 LEU A N 1
ATOM 5715 C CA . LEU A 1 758 ? -15.692 82.431 36.447 1.00 20.78 758 LEU A CA 1
ATOM 5716 C C . LEU A 1 758 ? -15.978 83.927 36.521 1.00 21.52 758 LEU A C 1
ATOM 5717 O O . LEU A 1 758 ? -17.106 84.329 36.801 1.00 21.83 758 LEU A O 1
ATOM 5722 N N . VAL A 1 759 ? -14.955 84.747 36.298 1.00 17.74 759 VAL A N 1
ATOM 5723 C CA . VAL A 1 759 ? -15.136 86.195 36.344 1.00 17.75 759 VAL A CA 1
ATOM 5724 C C . VAL A 1 759 ? -15.126 86.745 34.926 1.00 20.42 759 VAL A C 1
ATOM 5725 O O . VAL A 1 759 ? -14.137 86.625 34.210 1.00 19.95 759 VAL A O 1
ATOM 5729 N N . ILE A 1 760 ? -16.238 87.341 34.513 1.00 20.37 760 ILE A N 1
ATOM 5730 C CA . ILE A 1 760 ? -16.342 87.865 33.164 1.00 16.58 760 ILE A CA 1
ATOM 5731 C C . ILE A 1 760 ? -16.085 89.368 33.185 1.00 18.13 760 ILE A C 1
ATOM 5732 O O . ILE A 1 760 ? -16.898 90.135 33.703 1.00 18.22 760 ILE A O 1
ATOM 5737 N N . HIS A 1 761 ? -14.940 89.775 32.641 1.00 19.20 761 HIS A N 1
ATOM 5738 C CA . HIS A 1 761 ? -14.578 91.184 32.552 1.00 22.23 761 HIS A CA 1
ATOM 5739 C C . HIS A 1 761 ? -15.278 91.837 31.372 1.00 21.20 761 HIS A C 1
ATOM 5740 O O . HIS A 1 761 ? -15.490 91.195 30.337 1.00 20.83 761 HIS A O 1
ATOM 5747 N N . ASN A 1 762 ? -15.601 93.118 31.527 1.00 21.58 762 ASN A N 1
ATOM 5748 C CA . ASN A 1 762 ? -16.284 93.897 30.497 1.00 20.33 762 ASN A CA 1
ATOM 5749 C C . ASN A 1 762 ? -17.642 93.292 30.145 1.00 23.51 762 ASN A C 1
ATOM 5750 O O . ASN A 1 762 ? -18.094 93.375 29.003 1.00 24.47 762 ASN A O 1
ATOM 5755 N N . ALA A 1 763 ? -18.273 92.674 31.140 1.00 19.51 763 ALA A N 1
ATOM 5756 C CA . ALA A 1 763 ? -19.586 92.069 30.975 1.00 21.46 763 ALA A CA 1
ATOM 5757 C C . ALA A 1 763 ? -20.645 93.139 30.785 1.00 24.28 763 ALA A C 1
ATOM 5758 O O . ALA A 1 763 ? -20.599 94.192 31.428 1.00 23.18 763 ALA A O 1
ATOM 5760 N N . SER A 1 764 ? -21.591 92.867 29.893 1.00 24.24 764 SER A N 1
ATOM 5761 C CA . SER A 1 764 ? -22.741 93.748 29.686 1.00 24.27 764 SER A CA 1
ATOM 5762 C C . SER A 1 764 ? -23.515 93.932 30.982 1.00 23.04 764 SER A C 1
ATOM 5763 O O . SER A 1 764 ? -23.648 92.992 31.765 1.00 22.94 764 SER A O 1
ATOM 5766 N N . ASP A 1 765 ? -24.049 95.133 31.209 1.00 21.56 765 ASP A N 1
ATOM 5767 C CA . ASP A 1 765 ? -24.922 95.336 32.360 1.00 20.49 765 ASP A CA 1
ATOM 5768 C C . ASP A 1 765 ? -26.371 94.977 32.035 1.00 27.01 765 ASP A C 1
ATOM 5769 O O . ASP A 1 765 ? -27.280 95.238 32.829 1.00 27.47 765 ASP A O 1
ATOM 5774 N N . GLN A 1 766 ? -26.572 94.358 30.876 1.00 23.76 766 GLN A N 1
ATOM 5775 C CA . GLN A 1 766 ? -27.908 94.041 30.389 1.00 23.89 766 GLN A CA 1
ATOM 5776 C C . GLN A 1 766 ? -28.318 92.563 30.525 1.00 24.79 766 GLN A C 1
ATOM 5777 O O . GLN A 1 766 ? -29.441 92.207 30.179 1.00 27.70 766 GLN A O 1
ATOM 5783 N N . TYR A 1 767 ? -27.432 91.699 31.014 1.00 25.09 767 TYR A N 1
ATOM 5784 C CA . TYR A 1 767 ? -27.831 90.298 31.219 1.00 22.31 767 TYR A CA 1
ATOM 5785 C C . TYR A 1 767 ? -28.838 90.182 32.364 1.00 28.43 767 TYR A C 1
ATOM 5786 O O . TYR A 1 767 ? -28.580 90.635 33.482 1.00 33.82 767 TYR A O 1
ATOM 5795 N N . GLN A 1 768 ? -29.984 89.580 32.073 1.00 24.82 768 GLN A N 1
ATOM 5796 C CA . GLN A 1 768 ? -31.056 89.469 33.052 1.00 31.19 768 GLN A CA 1
ATOM 5797 C C . GLN A 1 768 ? -31.097 88.097 33.713 1.00 36.47 768 GLN A C 1
ATOM 5798 O O . GLN A 1 768 ? -31.556 87.960 34.846 1.00 39.27 768 GLN A O 1
ATOM 5804 N N . HIS A 1 769 ? -30.633 87.073 33.014 1.00 28.05 769 HIS A N 1
ATOM 5805 C CA . HIS A 1 769 ? -30.653 85.756 33.626 1.00 34.92 769 HIS A CA 1
ATOM 5806 C C . HIS A 1 769 ? -29.545 84.847 33.138 1.00 27.90 769 HIS A C 1
ATOM 5807 O O . HIS A 1 769 ? -28.901 85.101 32.105 1.00 23.74 769 HIS A O 1
ATOM 5814 N N . LEU A 1 770 ? -29.311 83.812 33.936 1.00 23.38 770 LEU A N 1
ATOM 5815 C CA . LEU A 1 770 ? -28.318 82.802 33.657 1.00 21.33 770 LEU A CA 1
ATOM 5816 C C . LEU A 1 770 ? -29.039 81.463 33.629 1.00 19.09 770 LEU A C 1
ATOM 5817 O O . LEU A 1 770 ? -29.882 81.197 34.488 1.00 28.25 770 LEU A O 1
ATOM 5822 N N . ASP A 1 771 ? -28.725 80.638 32.637 1.00 23.57 771 ASP A N 1
ATOM 5823 C CA . ASP A 1 771 ? -29.146 79.241 32.662 1.00 26.63 771 ASP A CA 1
ATOM 5824 C C . ASP A 1 771 ? -27.886 78.402 32.833 1.00 24.27 771 ASP A C 1
ATOM 5825 O O . ASP A 1 771 ? -26.945 78.552 32.066 1.00 24.59 771 ASP A O 1
ATOM 5830 N N . ILE A 1 772 ? -27.868 77.525 33.832 1.00 25.97 772 ILE A N 1
ATOM 5831 C CA . ILE A 1 772 ? -26.800 76.538 33.932 1.00 24.83 772 ILE A CA 1
ATOM 5832 C C . ILE A 1 772 ? -27.392 75.174 33.634 1.00 23.76 772 ILE A C 1
ATOM 5833 O O . ILE A 1 772 ? -28.212 74.673 34.412 1.00 27.95 772 ILE A O 1
ATOM 5838 N N . ASN A 1 773 ? -26.988 74.589 32.509 1.00 22.59 773 ASN A N 1
ATOM 5839 C CA . ASN A 1 773 ? -27.577 73.338 32.031 1.00 24.50 773 ASN A CA 1
ATOM 5840 C C . ASN A 1 773 ? -29.107 73.379 32.094 1.00 30.35 773 ASN A C 1
ATOM 5841 O O . ASN A 1 773 ? -29.742 72.397 32.479 1.00 33.46 773 ASN A O 1
ATOM 5846 N N . GLY A 1 774 ? -29.684 74.515 31.714 1.00 31.72 774 GLY A N 1
ATOM 5847 C CA . GLY A 1 774 ? -31.134 74.650 31.629 1.00 31.45 774 GLY A CA 1
ATOM 5848 C C . GLY A 1 774 ? -31.838 75.179 32.864 1.00 35.30 774 GLY A C 1
ATOM 5849 O O . GLY A 1 774 ? -32.982 75.637 32.789 1.00 41.32 774 GLY A O 1
ATOM 5850 N N . LYS A 1 775 ? -31.173 75.100 34.010 1.00 28.82 775 LYS A N 1
ATOM 5851 C CA . LYS A 1 775 ? -31.712 75.645 35.251 1.00 31.71 775 LYS A CA 1
ATOM 5852 C C . LYS A 1 775 ? -31.455 77.152 35.322 1.00 32.51 775 LYS A C 1
ATOM 5853 O O . LYS A 1 775 ? -30.304 77.598 35.293 1.00 27.35 775 LYS A O 1
ATOM 5859 N N . THR A 1 776 ? -32.530 77.928 35.404 1.00 33.37 776 THR A N 1
ATOM 5860 C CA . THR A 1 776 ? -32.445 79.386 35.459 1.00 36.96 776 THR A CA 1
ATOM 5861 C C . THR A 1 776 ? -32.038 79.885 36.842 1.00 41.58 776 THR A C 1
ATOM 5862 O O . THR A 1 776 ? -32.562 79.432 37.861 1.00 40.65 776 THR A O 1
ATOM 5866 N N . ILE A 1 777 ? -31.120 80.847 36.864 1.00 31.73 777 ILE A N 1
ATOM 5867 C CA . ILE A 1 777 ? -30.608 81.419 38.099 1.00 33.78 777 ILE A CA 1
ATOM 5868 C C . ILE A 1 777 ? -30.611 82.939 37.963 1.00 30.21 777 ILE A C 1
ATOM 5869 O O . ILE A 1 777 ? -30.103 83.469 36.979 1.00 27.40 777 ILE A O 1
ATOM 5874 N N . ALA A 1 778 ? -31.189 83.646 38.930 1.00 28.38 778 ALA A N 1
ATOM 5875 C CA . ALA A 1 778 ? -31.172 85.109 38.897 1.00 32.84 778 ALA A CA 1
ATOM 5876 C C . ALA A 1 778 ? -29.756 85.677 39.060 1.00 24.90 778 ALA A C 1
ATOM 5877 O O . ALA A 1 778 ? -28.930 85.124 39.787 1.00 38.62 778 ALA A O 1
ATOM 5879 N N . ILE A 1 779 ? -29.475 86.776 38.372 1.00 24.90 779 ILE A N 1
ATOM 5880 C CA . ILE A 1 779 ? -28.184 87.449 38.518 1.00 20.73 779 ILE A CA 1
ATOM 5881 C C . ILE A 1 779 ? -28.357 88.586 39.516 1.00 28.63 779 ILE A C 1
ATOM 5882 O O . ILE A 1 779 ? -29.127 89.513 39.276 1.00 26.76 779 ILE A O 1
ATOM 5887 N N . ALA A 1 780 ? -27.670 88.498 40.651 1.00 24.07 780 ALA A N 1
ATOM 5888 C CA . ALA A 1 780 ? -27.735 89.559 41.656 1.00 28.94 780 ALA A CA 1
ATOM 5889 C C . ALA A 1 780 ? -27.009 90.804 41.142 1.00 28.84 780 ALA A C 1
ATOM 5890 O O . ALA A 1 780 ? -26.048 90.697 40.396 1.00 26.82 780 ALA A O 1
ATOM 5892 N N . GLN A 1 781 ? -27.472 91.983 41.534 1.00 28.42 781 GLN A N 1
ATOM 5893 C CA . GLN A 1 781 ? -26.941 93.229 40.976 1.00 29.83 781 GLN A CA 1
ATOM 5894 C C . GLN A 1 781 ? -26.334 94.093 42.074 1.00 31.72 781 GLN A C 1
ATOM 5895 O O . GLN A 1 781 ? -26.205 95.311 41.922 1.00 35.24 781 GLN A O 1
ATOM 5901 N N . ALA A 1 782 ? -25.971 93.454 43.182 1.00 31.83 782 ALA A N 1
ATOM 5902 C CA . ALA A 1 782 ? -25.384 94.151 44.318 1.00 37.02 782 ALA A CA 1
ATOM 5903 C C . ALA A 1 782 ? -24.716 93.161 45.260 1.00 38.42 782 ALA A C 1
ATOM 5904 O O . ALA A 1 782 ? -25.044 91.969 45.261 1.00 39.26 782 ALA A O 1
ATOM 5906 N N . ASP A 1 783 ? -23.777 93.659 46.060 1.00 33.07 783 ASP A N 1
ATOM 5907 C CA . ASP A 1 783 ? -23.199 92.879 47.154 1.00 35.21 783 ASP A CA 1
ATOM 5908 C C . ASP A 1 783 ? -22.484 91.631 46.663 1.00 37.94 783 ASP A C 1
ATOM 5909 O O . ASP A 1 783 ? -22.444 90.616 47.356 1.00 39.77 783 ASP A O 1
ATOM 5914 N N . CYS A 1 784 ? -21.908 91.705 45.470 1.00 40.88 784 CYS A N 1
ATOM 5915 C CA A CYS A 1 784 ? -21.248 90.546 44.888 0.50 40.81 784 CYS A CA 1
ATOM 5916 C CA B CYS A 1 784 ? -21.234 90.552 44.879 0.50 40.82 784 CYS A CA 1
ATOM 5917 C C . CYS A 1 784 ? -20.093 90.058 45.760 1.00 42.69 784 CYS A C 1
ATOM 5918 O O . CYS A 1 784 ? -19.882 88.847 45.907 1.00 41.20 784 CYS A O 1
ATOM 5923 N N . ALA A 1 785 ? -19.355 90.994 46.346 1.00 37.82 785 ALA A N 1
ATOM 5924 C CA . ALA A 1 785 ? -18.207 90.627 47.174 1.00 46.72 785 ALA A CA 1
ATOM 5925 C C . ALA A 1 785 ? -18.607 90.160 48.579 1.00 41.59 785 ALA A C 1
ATOM 5926 O O . ALA A 1 785 ? -17.798 89.561 49.288 1.00 45.85 785 ALA A O 1
ATOM 5928 N N . SER A 1 786 ? -19.855 90.414 48.964 1.00 32.28 786 SER A N 1
ATOM 5929 C CA . SER A 1 786 ? -20.279 90.232 50.352 1.00 30.50 786 SER A CA 1
ATOM 5930 C C . SER A 1 786 ? -21.394 89.203 50.555 1.00 30.22 786 SER A C 1
ATOM 5931 O O . SER A 1 786 ? -22.005 89.152 51.613 1.00 31.95 786 SER A O 1
ATOM 5934 N N . THR A 1 787 ? -21.652 88.384 49.543 1.00 31.01 787 THR A N 1
ATOM 5935 C CA . THR A 1 787 ? -22.621 87.304 49.669 1.00 29.93 787 THR A CA 1
ATOM 5936 C C . THR A 1 787 ? -22.080 86.084 48.937 1.00 29.58 787 THR A C 1
ATOM 5937 O O . THR A 1 787 ? -21.297 86.229 48.001 1.00 29.57 787 THR A O 1
ATOM 5941 N N . PRO A 1 788 ? -22.486 84.876 49.365 1.00 28.52 788 PRO A N 1
ATOM 5942 C CA . PRO A 1 788 ? -22.103 83.672 48.615 1.00 32.38 788 PRO A CA 1
ATOM 5943 C C . PRO A 1 788 ? -22.931 83.522 47.334 1.00 36.49 788 PRO A C 1
ATOM 5944 O O . PRO A 1 788 ? -23.493 82.459 47.073 1.00 34.18 788 PRO A O 1
ATOM 5948 N N . ALA A 1 789 ? -22.974 84.583 46.534 1.00 38.26 789 ALA A N 1
ATOM 5949 C CA . ALA A 1 789 ? -23.798 84.627 45.329 1.00 43.43 789 ALA A CA 1
ATOM 5950 C C . ALA A 1 789 ? -23.348 83.605 44.292 1.00 37.24 789 ALA A C 1
ATOM 5951 O O . ALA A 1 789 ? -22.155 83.342 44.138 1.00 32.85 789 ALA A O 1
ATOM 5953 N N . LEU A 1 790 ? -24.304 83.016 43.584 1.00 35.11 790 LEU A N 1
ATOM 5954 C CA . LEU A 1 790 ? -23.942 82.079 42.529 1.00 32.06 790 LEU A CA 1
ATOM 5955 C C . LEU A 1 790 ? -23.756 82.841 41.214 1.00 25.85 790 LEU A C 1
ATOM 5956 O O . LEU A 1 790 ? -22.947 82.455 40.370 1.00 27.28 790 LEU A O 1
ATOM 5961 N N . ALA A 1 791 ? -24.490 83.944 41.055 1.00 24.69 791 ALA A N 1
ATOM 5962 C CA . ALA A 1 791 ? -24.281 84.816 39.898 1.00 20.46 791 ALA A CA 1
ATOM 5963 C C . ALA A 1 791 ? -24.499 86.250 40.337 1.00 20.18 791 ALA A C 1
ATOM 5964 O O . ALA A 1 791 ? -25.561 86.594 40.865 1.00 24.66 791 ALA A O 1
ATOM 5966 N N . CYS A 1 792 ? -23.513 87.102 40.121 1.00 20.71 792 CYS A N 1
ATOM 5967 C CA A CYS A 1 792 ? -23.655 88.486 40.545 0.50 24.05 792 CYS A CA 1
ATOM 5968 C CA B CYS A 1 792 ? -23.649 88.487 40.549 0.50 24.04 792 CYS A CA 1
ATOM 5969 C C . CYS A 1 792 ? -22.892 89.428 39.627 1.00 23.85 792 CYS A C 1
ATOM 5970 O O . CYS A 1 792 ? -21.807 89.101 39.139 1.00 23.28 792 CYS A O 1
ATOM 5975 N N . TYR A 1 793 ? -23.476 90.597 39.390 1.00 21.78 793 TYR A N 1
ATOM 5976 C CA . TYR A 1 793 ? -22.853 91.587 38.532 1.00 18.67 793 TYR A CA 1
ATOM 5977 C C . TYR A 1 793 ? -22.412 92.763 39.391 1.00 19.84 793 TYR A C 1
ATOM 5978 O O . TYR A 1 793 ? -23.190 93.278 40.188 1.00 23.89 793 TYR A O 1
ATOM 5987 N N . ASP A 1 794 ? -21.155 93.161 39.221 1.00 21.17 794 ASP A N 1
ATOM 5988 C CA . ASP A 1 794 ? -20.554 94.270 39.943 1.00 23.89 794 ASP A CA 1
ATOM 5989 C C . ASP A 1 794 ? -20.548 95.457 38.993 1.00 19.54 794 ASP A C 1
ATOM 5990 O O . ASP A 1 794 ? -19.742 95.504 38.078 1.00 18.49 794 ASP A O 1
ATOM 5995 N N . GLN A 1 795 ? -21.464 96.398 39.193 1.00 20.98 795 GLN A N 1
ATOM 5996 C CA . GLN A 1 795 ? -21.634 97.494 38.246 1.00 24.61 795 GLN A CA 1
ATOM 5997 C C . GLN A 1 795 ? -20.438 98.435 38.210 1.00 28.30 795 GLN A C 1
ATOM 5998 O O . GLN A 1 795 ? -20.143 99.025 37.174 1.00 31.13 795 GLN A O 1
ATOM 6004 N N . GLU A 1 796 ? -19.748 98.575 39.338 1.00 21.10 796 GLU A N 1
ATOM 6005 C CA . GLU A 1 796 ? -18.613 99.486 39.405 1.00 26.99 796 GLU A CA 1
ATOM 6006 C C . GLU A 1 796 ? -17.395 98.929 38.657 1.00 30.36 796 GLU A C 1
ATOM 6007 O O . GLU A 1 796 ? -16.584 99.689 38.126 1.00 29.39 796 GLU A O 1
ATOM 6013 N N . ARG A 1 797 ? -17.275 97.607 38.601 1.00 25.98 797 ARG A N 1
ATOM 6014 C CA . ARG A 1 797 ? -16.123 96.983 37.941 1.00 26.50 797 ARG A CA 1
ATOM 6015 C C . ARG A 1 797 ? -16.454 96.398 36.572 1.00 25.33 797 ARG A C 1
ATOM 6016 O O . ARG A 1 797 ? -15.554 95.956 35.859 1.00 26.89 797 ARG A O 1
ATOM 6024 N N . ARG A 1 798 ? -17.738 96.390 36.216 1.00 24.17 798 ARG A N 1
ATOM 6025 C CA . ARG A 1 798 ? -18.206 95.757 34.982 1.00 24.41 798 ARG A CA 1
ATOM 6026 C C . ARG A 1 798 ? -17.751 94.298 34.933 1.00 26.99 798 ARG A C 1
ATOM 6027 O O . ARG A 1 798 ? -17.279 93.812 33.905 1.00 27.65 798 ARG A O 1
ATOM 6035 N N . GLN A 1 799 ? -17.890 93.615 36.065 1.00 22.41 799 GLN A N 1
ATOM 6036 C CA . GLN A 1 799 ? -17.535 92.205 36.158 1.00 19.43 799 GLN A CA 1
ATOM 6037 C C . GLN A 1 799 ? -18.748 91.402 36.569 1.00 16.99 799 GLN A C 1
ATOM 6038 O O . GLN A 1 799 ? -19.482 91.785 37.478 1.00 20.12 799 GLN A O 1
ATOM 6044 N N . LEU A 1 800 ? -18.934 90.275 35.902 1.00 16.70 800 LEU A N 1
ATOM 6045 C CA . LEU A 1 800 ? -20.024 89.368 36.227 1.00 16.80 800 LEU A CA 1
ATOM 6046 C C . LEU A 1 800 ? -19.395 88.072 36.717 1.00 21.62 800 LEU A C 1
ATOM 6047 O O . LEU A 1 800 ? -18.637 87.425 35.987 1.00 23.96 800 LEU A O 1
ATOM 6052 N N . GLN A 1 801 ? -19.695 87.705 37.958 1.00 20.42 801 GLN A N 1
ATOM 6053 C CA . GLN A 1 801 ? -19.080 86.529 38.568 1.00 20.39 801 GLN A CA 1
ATOM 6054 C C . GLN A 1 801 ? -20.058 85.362 38.665 1.00 18.07 801 GLN A C 1
ATOM 6055 O O . GLN A 1 801 ? -21.157 85.511 39.186 1.00 18.91 801 GLN A O 1
ATOM 6061 N N . LEU A 1 802 ? -19.643 84.205 38.160 1.00 17.07 802 LEU A N 1
ATOM 6062 C CA . LEU A 1 802 ? -20.443 82.989 38.286 1.00 23.13 802 LEU A CA 1
ATOM 6063 C C . LEU A 1 802 ? -19.674 81.983 39.121 1.00 22.04 802 LEU A C 1
ATOM 6064 O O . LEU A 1 802 ? -18.503 81.749 38.865 1.00 21.84 802 LEU A O 1
ATOM 6069 N N . VAL A 1 803 ? -20.330 81.377 40.104 1.00 21.01 803 VAL A N 1
ATOM 6070 C CA . VAL A 1 803 ? -19.665 80.378 40.928 1.00 17.68 803 VAL A CA 1
ATOM 6071 C C . VAL A 1 803 ? -20.437 79.064 40.813 1.00 24.65 803 VAL A C 1
ATOM 6072 O O . VAL A 1 803 ? -21.661 79.033 40.969 1.00 21.74 803 VAL A O 1
ATOM 6076 N N . PHE A 1 804 ? -19.730 77.984 40.510 1.00 20.21 804 PHE A N 1
ATOM 6077 C CA . PHE A 1 804 ? -20.396 76.716 40.230 1.00 22.93 804 PHE A CA 1
ATOM 6078 C C . PHE A 1 804 ? -19.455 75.540 40.437 1.00 23.29 804 PHE A C 1
ATOM 6079 O O . PHE A 1 804 ? -18.283 75.717 40.768 1.00 21.80 804 PHE A O 1
ATOM 6087 N N . THR A 1 805 ? -19.982 74.338 40.235 1.00 18.62 805 THR A N 1
ATOM 6088 C CA . THR A 1 805 ? -19.190 73.114 40.365 1.00 18.01 805 THR A CA 1
ATOM 6089 C C . THR A 1 805 ? -18.943 72.546 38.976 1.00 22.86 805 THR A C 1
ATOM 6090 O O . THR A 1 805 ? -19.883 72.314 38.217 1.00 25.09 805 THR A O 1
ATOM 6094 N N . TRP A 1 806 ? -17.674 72.342 38.629 1.00 22.03 806 TRP A N 1
ATOM 6095 C CA . TRP A 1 806 ? -17.324 71.811 37.323 1.00 21.04 806 TRP A CA 1
ATOM 6096 C C . TRP A 1 806 ? -16.932 70.353 37.498 1.00 25.37 806 TRP A C 1
ATOM 6097 O O . TRP A 1 806 ? -15.808 70.043 37.910 1.00 23.95 806 TRP A O 1
ATOM 6108 N N . GLY A 1 807 ? -17.878 69.464 37.199 1.00 23.10 807 GLY A N 1
ATOM 6109 C CA . GLY A 1 807 ? -17.675 68.031 37.337 1.00 27.03 807 GLY A CA 1
ATOM 6110 C C . GLY A 1 807 ? -17.254 67.414 36.027 1.00 23.28 807 GLY A C 1
ATOM 6111 O O . GLY A 1 807 ? -16.724 68.094 35.155 1.00 24.79 807 GLY A O 1
ATOM 6112 N N . ARG A 1 808 ? -17.480 66.111 35.865 1.00 27.65 808 ARG A N 1
ATOM 6113 C CA . ARG A 1 808 ? -16.943 65.444 34.683 1.00 34.25 808 ARG A CA 1
ATOM 6114 C C . ARG A 1 808 ? -17.814 65.591 33.432 1.00 30.97 808 ARG A C 1
ATOM 6115 O O . ARG A 1 808 ? -17.313 65.493 32.311 1.00 34.56 808 ARG A O 1
ATOM 6123 N N . GLU A 1 809 ? -19.105 65.854 33.625 1.00 27.10 809 GLU A N 1
ATOM 6124 C CA . GLU A 1 809 ? -20.016 66.030 32.493 1.00 33.06 809 GLU A CA 1
ATOM 6125 C C . GLU A 1 809 ? -19.976 67.445 31.936 1.00 28.98 809 GLU A C 1
ATOM 6126 O O . GLU A 1 809 ? -19.649 68.398 32.645 1.00 28.18 809 GLU A O 1
ATOM 6132 N N . ALA A 1 810 ? -20.309 67.568 30.658 1.00 30.33 810 ALA A N 1
ATOM 6133 C CA . ALA A 1 810 ? -20.302 68.864 29.997 1.00 31.53 810 ALA A CA 1
ATOM 6134 C C . ALA A 1 810 ? -21.222 69.830 30.735 1.00 30.41 810 ALA A C 1
ATOM 6135 O O . ALA A 1 810 ? -22.208 69.434 31.360 1.00 25.33 810 ALA A O 1
ATOM 6137 N N . LEU A 1 811 ? -20.879 71.104 30.656 1.00 23.67 811 LEU A N 1
ATOM 6138 C CA . LEU A 1 811 ? -21.564 72.131 31.412 1.00 24.66 811 LEU A CA 1
ATOM 6139 C C . LEU A 1 811 ? -21.793 73.280 30.454 1.00 24.06 811 LEU A C 1
ATOM 6140 O O . LEU A 1 811 ? -20.865 73.702 29.759 1.00 26.44 811 LEU A O 1
ATOM 6145 N N . ASN A 1 812 ? -23.024 73.776 30.408 1.00 23.25 812 ASN A N 1
ATOM 6146 C CA . ASN A 1 812 ? -23.354 74.930 29.582 1.00 23.85 812 ASN A CA 1
ATOM 6147 C C . ASN A 1 812 ? -23.877 76.069 30.445 1.00 18.82 812 ASN A C 1
ATOM 6148 O O . ASN A 1 812 ? -24.792 75.880 31.243 1.00 20.46 812 ASN A O 1
ATOM 6153 N N . LEU A 1 813 ? -23.287 77.242 30.277 1.00 18.97 813 LEU A N 1
ATOM 6154 C CA . LEU A 1 813 ? -23.699 78.428 31.022 1.00 21.52 813 LEU A CA 1
ATOM 6155 C C . LEU A 1 813 ? -24.126 79.477 30.007 1.00 20.32 813 LEU A C 1
ATOM 6156 O O . LEU A 1 813 ? -23.330 79.869 29.147 1.00 27.65 813 LEU A O 1
ATOM 6161 N N . ARG A 1 814 ? -25.367 79.930 30.110 1.00 22.85 814 ARG A N 1
ATOM 6162 C CA . ARG A 1 814 ? -25.921 80.857 29.140 1.00 22.52 814 ARG A CA 1
ATOM 6163 C C . ARG A 1 814 ? -26.440 82.108 29.830 1.00 18.51 814 ARG A C 1
ATOM 6164 O O . ARG A 1 814 ? -27.310 82.028 30.687 1.00 21.78 814 ARG A O 1
ATOM 6167 N N . LEU A 1 815 ? -25.895 83.252 29.441 1.00 21.11 815 LEU A N 1
ATOM 6168 C CA . LEU A 1 815 ? -26.339 84.538 29.941 1.00 23.15 815 LEU A CA 1
ATOM 6169 C C . LEU A 1 815 ? -27.161 85.185 28.844 1.00 26.47 815 LEU A C 1
ATOM 6170 O O . LEU A 1 815 ? -26.751 85.191 27.684 1.00 26.14 815 LEU A O 1
ATOM 6175 N N . HIS A 1 816 ? -28.315 85.733 29.201 1.00 26.07 816 HIS A N 1
ATOM 6176 C CA . HIS A 1 816 ? -29.210 86.284 28.201 1.00 27.47 816 HIS A CA 1
ATOM 6177 C C . HIS A 1 816 ? -29.765 87.641 28.627 1.00 25.43 816 HIS A C 1
ATOM 6178 O O . HIS A 1 816 ? -30.089 87.852 29.797 1.00 26.85 816 HIS A O 1
ATOM 6185 N N . LYS A 1 817 ? -29.860 88.561 27.671 1.00 26.44 817 LYS A N 1
ATOM 6186 C CA . LYS A 1 817 ? -30.386 89.894 27.952 1.00 28.39 817 LYS A CA 1
ATOM 6187 C C . LYS A 1 817 ? -31.912 89.860 27.981 1.00 36.55 817 LYS A C 1
ATOM 6188 O O . LYS A 1 817 ? -32.547 90.755 28.548 1.00 43.67 817 LYS A O 1
#

Solvent-accessible surface area: 28100 Å² total

GO terms:
  GO:0033825 oligosaccharide 4-alpha-D-glucosyltransferase activity (F, IDA)

CATH classification: 2.60.40.1760 (+3 more: 3.20.20.80, 2.60.40.1180, 2.60.40.1180)